Protein 7KIS (pdb70)

Organism: Pseudomonas aeruginosa (NCBI:txid287)

Secondary structure (DSSP, 8-state):
---EEPPPPPPEE-TT--EEEEEEE----EEEE-TTGGGGTTTT-EEEE--SSGGGGS-TTTTTT--EEEEEHHHHHTHHHHHB--EE--BPPPBPPPEEES--HHHHHHHHHHHTT-SEEEEEE-TTT-BEEEEEEES---GGGTSS---HHHHHHHHT-TT-TT--HHHH--B--GGGGHHHHHHHHHHHTSS-TT--EEESSEE--SS----EE-SSTT--EEE-HHHHHHTT-HHHHHHHHHHH-HHHHHHHHHHTT-SS---SS-TT----B---HHHHHHHT-SPPPTHHHHHHHTT-TT-BB-HHHHHHHHHHHHTTT-----BSEEEETTB----SS-------SSTHHHHHHHHHHHHHHHSTT-TTHHHHTT-SS--EEEEEE--------EEEEEEESTTS--EEEEEEETT---IIIIIHHHHHHHHHHHHB-TTSSBPHHHHS--/--PPPPPPEE-TTS-EEEEE-----EE-TTGGGGTTTT--EEE-----TTTTTT--EEE-SHHHHHTHHHHH----PPPPPPEEES--HHHHHHHHHHHTT--EEEEEE-TTT-B--EEEE-S---GGGTSS---HHHHHHHHTSTT-TT--TTTT--B--GGGGHHHHHHHHHHHTSS-TT--EEESSEE--SS----EE-SSTT--EEE-HHHHHHTT-HHHHHHHHHHH-HHHHHHHHHHTT-SS---SS-TT----B---HHHHHHHT-SPPPHHHHHHHHTT-TT-BB-HHHHHHHHHHHHHTT-----BSEEEETTB----SS-------SSTHHHHHHHHHHHHHHHSTT-TTHHHHTT-SS--EEEEEEE-----EEEEEEEESTTS--EEEEEEETT---IIIIIHHHHHHHHHHHHB-TTSSBPHHHH--

B-factor: mean 42.83, std 13.91, range [14.89, 104.73]

Foldseek 3Di:
DKDKAFAAFAWEAEQVGHTQWDWPDDPCDTFIDGVVFFLPCQAANAKAFDDPPCVVVDDCQFCPVPGMAGDFHNRHLQVVQRGFGMAMPDRHTDGHWYFYWLADVLLSVLLVVLLVQFAWWKWKAFLVALGGNYTDGPDTGGNVQRRYHHDPVVVCVQVVDPSNNVDRQQFPNKFQQFQQCLLLLVLLLCQVPVAHQADKDAWQQWADDPPDPDTHGWPPNRGDGIAGLLNCFLVVTLRVLLVSLLSRDLASRLVSLVLLQFQQHFAQRHPRGDTWHSDGQVVCCVPVNDGDDSNQSSCVSRRDDRGIDGLQSSLSSQSCLLNLFDWDGRYTGCDINRHGDDRPDTRDTDDGPDSCSSVSSQVSLQCLCCNPRGLQVVNNVLDQATKRKGKGWTDDVAATKIKMWIFPNSQNGGMTMIIIGGRPRRNNPSVSVSVRSSVCSVQPDPVRHGDPVPPDGD/DAFAAFAWEAEQVRHTQWDDDDPCWIAGVVFFLCCQAANAKAFAPDDDCQRCVNPGIAGDFHVRHLCRVQRGFGRVTGHHWYFYWLEDSVLSVLLVVLLVPFFWWKWKAFLVALGGHYTDGDPAGGRVCRTYHHDPVVVCCRCPDPSRHVDRLQFANKFQQFQQCLLLLLLLLCQVVVAHQADKDAFQQFDDDPPDPDTHGWPPRRTDGIAGSLNCFLVVTLVVLLVSLLSRDQVSSLVSLVLLQQQQHFADRHPRGDSWDSDGQVVCCVVVVDGDDSNQSSCPSRRDDRTIDRLVSSLSSQSCLLNLFDWDGHYTGCDINRHGDDDPDTRDGDDGPDSVSSVSSQVSLQCLCCNPRGVQVVLNVLDQAGKRKGWGWRAPCHIKTWMWIAPNSVQGGMIMIIIGGNPNHNSPNVVNSVVSSVCVVQPDPPRHGDPVRPPD

Sequence (898 aa):
HVQPIPPTRGIIFDRNGVIIADNRPSFSQFVRHYPLKEHFAHSVGYVGRINEQELKNLDPINYSGTHHIGKTGIERFYESELHGTVGYERTDPIPGKDIVLSIDSRLQEAAENALAGRRGAIVAIQPSTGDVLAMVSQPSYDPNLFVTGISFKAYAELRDSIDRPLYNRVLRGLYPPGSTVKPAVALAGLDAGVVTPTSRVFDPGYYQLPNYDHKYRNWNRYGDGWVSLESAIYRSNDTYFYDLAHKLGIDRLHAFMSRFGFGQKVALDMFGEADGLMPSREWKRKTRRQVWYPGETLILGIGQGYMQATPIQLAQMTALLANKGHWIRPHLAKTIDGQPPVDPDPMPDIVLRDPANWDRVDYGMQQVVHGARGTARKVGATSAYLIAGKSGTAQVRHRDHALFVGFAPANNPQIAVAVMVENGESGSGVAAPVVKQVMDAWLLDEHGKLKAEYAEPVPIPPTRGIIFDRNGVIIADNRPSFVRHYPLKEHFAHSVGYVGRIKNLDPINYSGTHHIGKTGIERFYESELHGTVDPIPGKDIVLSIDSRLQEAAENALAGRRGAIVAIQPSTGDVLAMVSQPSYDPNLFVTGISFKAYAELRDSIDRPLYNRVLRGLYPPGSTVKPAVALAGLDAGVVTPTSRVFDPGYYQLPNYDHKYRNWNRYGDGWVSLESAIYRSNDTYFYDLAHKLGIDRLHAFMSRFGFGQKVALDMFGEADGLMPSREWKRKTRRQVWYPGETLILGIGQGYMQATPIQLAQMTALLANKGHWIRPHLAKTIDGQPPVDPDPMPDIVLRDPANWDRVDYGMQQVVHGARGTARKVGATSAYLIAGKSGTAQVHRDHALFVGFAPANNPQIAVAVMVENGESGSGVAAPVVKQVMDAWLLDEHGKLKAEYAEP

InterPro domains:
  IPR001460 Penicillin-binding protein, transpeptidase [PF00905] (268-604)
  IPR005311 Penicillin-binding protein, dimerisation domain [PF03717] (63-236)
  IPR012338 Beta-lactamase/transpeptidase-like [G3DSA:3.40.710.10] (250-622)
  IPR012338 Beta-lactamase/transpeptidase-like [SSF56601] (251-607)
  IPR017790 Penicillin-binding protein 2 [MF_02081] (6-608)
  IPR017790 Penicillin-binding protein 2 [TIGR03423] (19-607)
  IPR036138 Penicillin-binding protein, dimerisation domain superfamily [SSF56519] (56-250)
  IPR050515 Class D beta-lactamase/transpeptidase [PTHR30627] (15-614)

Radius of gyration: 32.73 Å; Cα contacts (8 Å, |Δi|>4): 2189; chains: 2; bounding box: 76×99×88 Å

Structure (mmCIF, N/CA/C/O backbone):
data_7KIS
#
_entry.id   7KIS
#
_cell.length_a   82.018
_cell.length_b   75.924
_cell.length_c   97.299
_cell.angle_alpha   90.000
_cell.angle_beta   106.730
_cell.angle_gamma   90.000
#
_symmetry.space_group_name_H-M   'P 1 21 1'
#
loop_
_entity.id
_entity.type
_entity.pdbx_description
1 polymer 'Peptidoglycan D,D-transpeptidase MrdA'
2 non-polymer "(2S,5R)-1-formyl-N'-[(3R)-pyrrolidine-3-carbonyl]-5-[(sulfooxy)amino]piperidine-2-carbohydrazide"
3 non-polymer 'CHLORIDE ION'
4 water water
#
loop_
_atom_site.group_PDB
_atom_site.id
_atom_site.type_symbol
_atom_site.label_atom_id
_atom_site.label_alt_id
_atom_site.label_comp_id
_atom_site.label_asym_id
_atom_site.label_entity_id
_atom_site.label_seq_id
_atom_site.pdbx_PDB_ins_code
_atom_site.Cartn_x
_atom_site.Cartn_y
_atom_site.Cartn_z
_atom_site.occupancy
_atom_site.B_iso_or_equiv
_atom_site.auth_seq_id
_atom_site.auth_comp_id
_atom_site.auth_asym_id
_atom_site.auth_atom_id
_atom_site.pdbx_PDB_model_num
ATOM 1 N N . HIS A 1 60 ? -30.809 -19.287 25.987 1.00 69.72 60 HIS A N 1
ATOM 2 C CA . HIS A 1 60 ? -30.351 -18.553 24.814 1.00 87.87 60 HIS A CA 1
ATOM 3 C C . HIS A 1 60 ? -28.841 -18.690 24.635 1.00 88.62 60 HIS A C 1
ATOM 4 O O . HIS A 1 60 ? -28.086 -18.631 25.606 1.00 88.99 60 HIS A O 1
ATOM 11 N N . VAL A 1 61 ? -28.407 -18.877 23.390 1.00 80.49 61 VAL A N 1
ATOM 12 C CA . VAL A 1 61 ? -26.993 -19.015 23.058 1.00 78.20 61 VAL A CA 1
ATOM 13 C C . VAL A 1 61 ? -26.491 -17.693 22.492 1.00 79.84 61 VAL A C 1
ATOM 14 O O . VAL A 1 61 ? -27.233 -16.968 21.814 1.00 83.19 61 VAL A O 1
ATOM 18 N N . GLN A 1 62 ? -25.230 -17.366 22.787 1.00 77.67 62 GLN A N 1
ATOM 19 C CA . GLN A 1 62 ? -24.658 -16.071 22.454 1.00 72.49 62 GLN A CA 1
ATOM 20 C C . GLN A 1 62 ? -23.167 -16.234 22.181 1.00 76.81 62 GLN A C 1
ATOM 21 O O . GLN A 1 62 ? -22.472 -16.878 22.984 1.00 80.55 62 GLN A O 1
ATOM 27 N N . PRO A 1 63 ? -22.653 -15.676 21.087 1.00 74.73 63 PRO A N 1
ATOM 28 C CA . PRO A 1 63 ? -21.256 -15.921 20.713 1.00 67.90 63 PRO A CA 1
ATOM 29 C C . PRO A 1 63 ? -20.269 -15.126 21.555 1.00 67.16 63 PRO A C 1
ATOM 30 O O . PRO A 1 63 ? -20.575 -14.051 22.076 1.00 69.47 63 PRO A O 1
ATOM 34 N N . ILE A 1 64 ? -19.065 -15.675 21.674 1.00 62.37 64 ILE A N 1
ATOM 35 C CA . ILE A 1 64 ? -17.985 -15.079 22.455 1.00 61.59 64 ILE A CA 1
ATOM 36 C C . ILE A 1 64 ? -16.805 -14.854 21.536 1.00 56.06 64 ILE A C 1
ATOM 37 O O . ILE A 1 64 ? -16.391 -15.780 20.831 1.00 53.12 64 ILE A O 1
ATOM 42 N N . PRO A 1 65 ? -16.214 -13.660 21.505 1.00 53.95 65 PRO A N 1
ATOM 43 C CA . PRO A 1 65 ? -15.106 -13.394 20.583 1.00 53.68 65 PRO A CA 1
ATOM 44 C C . PRO A 1 65 ? -13.813 -13.991 21.108 1.00 45.16 65 PRO A C 1
ATOM 45 O O . PRO A 1 65 ? -13.654 -14.168 22.325 1.00 40.88 65 PRO A O 1
ATOM 49 N N . PRO A 1 66 ? -12.866 -14.317 20.232 1.00 46.33 66 PRO A N 1
ATOM 50 C CA . PRO A 1 66 ? -11.571 -14.827 20.686 1.00 42.35 66 PRO A CA 1
ATOM 51 C C . PRO A 1 66 ? -10.595 -13.697 20.985 1.00 44.97 66 PRO A C 1
ATOM 52 O O . PRO A 1 66 ? -10.733 -12.571 20.503 1.00 55.88 66 PRO A O 1
ATOM 56 N N . THR A 1 67 ? -9.596 -14.018 21.801 1.00 44.77 67 THR A N 1
ATOM 57 C CA . THR A 1 67 ? -8.558 -13.057 22.146 1.00 44.54 67 THR A CA 1
ATOM 58 C C . THR A 1 67 ? -7.448 -13.094 21.104 1.00 41.97 67 THR A C 1
ATOM 59 O O . THR A 1 67 ? -7.027 -14.168 20.665 1.00 35.88 67 THR A O 1
ATOM 63 N N . ARG A 1 68 ? -6.978 -11.913 20.711 1.00 40.30 68 ARG A N 1
ATOM 64 C CA . ARG A 1 68 ? -5.932 -11.827 19.701 1.00 40.87 68 ARG A CA 1
ATOM 65 C C . ARG A 1 68 ? -4.628 -12.413 20.229 1.00 38.30 68 ARG A C 1
ATOM 66 O O . ARG A 1 68 ? -4.311 -12.298 21.417 1.00 37.16 68 ARG A O 1
ATOM 74 N N . GLY A 1 69 ? -3.873 -13.048 19.336 1.00 28.25 69 GLY A N 1
ATOM 75 C CA . GLY A 1 69 ? -2.633 -13.681 19.743 1.00 31.36 69 GLY A CA 1
ATOM 76 C C . GLY A 1 69 ? -1.594 -12.658 20.171 1.00 28.31 69 GLY A C 1
ATOM 77 O O . GLY A 1 69 ? -1.494 -11.566 19.612 1.00 32.15 69 GLY A O 1
ATOM 78 N N . ILE A 1 70 ? -0.816 -13.025 21.181 1.00 26.32 70 ILE A N 1
ATOM 79 C CA . ILE A 1 70 ? 0.238 -12.162 21.696 1.00 31.76 70 ILE A CA 1
ATOM 80 C C . ILE A 1 70 ? 1.417 -12.165 20.731 1.00 34.11 70 ILE A C 1
ATOM 81 O O . ILE A 1 70 ? 1.704 -13.168 20.067 1.00 35.36 70 ILE A O 1
ATOM 86 N N . ILE A 1 71 ? 2.108 -11.029 20.643 1.00 33.16 71 ILE A N 1
ATOM 87 C CA . ILE A 1 71 ? 3.275 -10.874 19.781 1.00 26.21 71 ILE A CA 1
ATOM 88 C C . ILE A 1 71 ? 4.494 -10.603 20.651 1.00 26.21 71 ILE A C 1
ATOM 89 O O . ILE A 1 71 ? 4.485 -9.678 21.472 1.00 21.54 71 ILE A O 1
ATOM 94 N N . PHE A 1 72 ? 5.539 -11.407 20.468 1.00 27.00 72 PHE A N 1
ATOM 95 C CA . PHE A 1 72 ? 6.792 -11.268 21.193 1.00 32.50 72 PHE A CA 1
ATOM 96 C C . PHE A 1 72 ? 7.922 -10.950 20.222 1.00 31.11 72 PHE A C 1
ATOM 97 O O . PHE A 1 72 ? 7.817 -11.184 19.015 1.00 25.05 72 PHE A O 1
ATOM 105 N N . ASP A 1 73 ? 9.010 -10.408 20.763 1.00 32.10 73 ASP A N 1
ATOM 106 C CA . ASP A 1 73 ? 10.241 -10.247 20.001 1.00 28.17 73 ASP A CA 1
ATOM 107 C C . ASP A 1 73 ? 11.030 -11.554 20.067 1.00 29.95 73 ASP A C 1
ATOM 108 O O . ASP A 1 73 ? 10.557 -12.562 20.599 1.00 32.69 73 ASP A O 1
ATOM 113 N N . ARG A 1 74 ? 12.256 -11.554 19.537 1.00 34.40 74 ARG A N 1
ATOM 114 C CA . ARG A 1 74 ? 13.043 -12.781 19.522 1.00 33.84 74 ARG A CA 1
ATOM 115 C C . ARG A 1 74 ? 13.508 -13.190 20.914 1.00 34.23 74 ARG A C 1
ATOM 116 O O . ARG A 1 74 ? 13.855 -14.358 21.116 1.00 34.75 74 ARG A O 1
ATOM 124 N N . ASN A 1 75 ? 13.518 -12.266 21.875 1.00 29.51 75 ASN A N 1
ATOM 125 C CA . ASN A 1 75 ? 13.929 -12.569 23.240 1.00 28.24 75 ASN A CA 1
ATOM 126 C C . ASN A 1 75 ? 12.751 -12.631 24.204 1.00 31.78 75 ASN A C 1
ATOM 127 O O . ASN A 1 75 ? 12.959 -12.768 25.415 1.00 34.02 75 ASN A O 1
ATOM 132 N N . GLY A 1 76 ? 11.523 -12.537 23.699 1.00 27.73 76 GLY A N 1
ATOM 133 C CA . GLY A 1 76 ? 10.335 -12.701 24.508 1.00 25.00 76 GLY A CA 1
ATOM 134 C C . GLY A 1 76 ? 9.731 -11.444 25.098 1.00 27.50 76 GLY A C 1
ATOM 135 O O . GLY A 1 76 ? 8.739 -11.549 25.832 1.00 25.19 76 GLY A O 1
ATOM 136 N N . VAL A 1 77 ? 10.278 -10.260 24.813 1.00 29.38 77 VAL A N 1
ATOM 137 C CA . VAL A 1 77 ? 9.610 -9.042 25.256 1.00 29.75 77 VAL A CA 1
ATOM 138 C C . VAL A 1 77 ? 8.328 -8.873 24.451 1.00 35.51 77 VAL A C 1
ATOM 139 O O . VAL A 1 77 ? 8.295 -9.108 23.234 1.00 33.00 77 VAL A O 1
ATOM 143 N N . ILE A 1 78 ? 7.249 -8.519 25.137 1.00 35.22 78 ILE A N 1
ATOM 144 C CA . ILE A 1 78 ? 5.936 -8.476 24.505 1.00 34.76 78 ILE A CA 1
ATOM 145 C C . ILE A 1 78 ? 5.803 -7.224 23.650 1.00 44.69 78 ILE A C 1
ATOM 146 O O . ILE A 1 78 ? 6.136 -6.116 24.085 1.00 41.44 78 ILE A O 1
ATOM 151 N N . ILE A 1 79 ? 5.312 -7.408 22.425 1.00 45.56 79 ILE A N 1
ATOM 152 C CA . ILE A 1 79 ? 5.155 -6.339 21.446 1.00 39.87 79 ILE A CA 1
ATOM 153 C C . ILE A 1 79 ? 3.691 -5.924 21.335 1.00 38.47 79 ILE A C 1
ATOM 154 O O . ILE A 1 79 ? 3.387 -4.778 20.983 1.00 39.85 79 ILE A O 1
ATOM 159 N N . ALA A 1 80 ? 2.770 -6.843 21.632 1.00 44.81 80 ALA A N 1
ATOM 160 C CA . ALA A 1 80 ? 1.344 -6.547 21.495 1.00 40.67 80 ALA A CA 1
ATOM 161 C C . ALA A 1 80 ? 0.542 -7.328 22.529 1.00 50.51 80 ALA A C 1
ATOM 162 O O . ALA A 1 80 ? 0.482 -8.559 22.466 1.00 44.65 80 ALA A O 1
ATOM 164 N N . ASP A 1 81 ? -0.074 -6.617 23.477 1.00 52.95 81 ASP A N 1
ATOM 165 C CA . ASP A 1 81 ? -0.959 -7.232 24.454 1.00 42.83 81 ASP A CA 1
ATOM 166 C C . ASP A 1 81 ? -2.414 -6.960 24.086 1.00 48.79 81 ASP A C 1
ATOM 167 O O . ASP A 1 81 ? -2.729 -6.409 23.027 1.00 45.36 81 ASP A O 1
ATOM 172 N N . ASN A 1 82 ? -3.314 -7.336 24.988 1.00 55.52 82 ASN A N 1
ATOM 173 C CA . ASN A 1 82 ? -4.720 -6.975 24.916 1.00 49.36 82 ASN A CA 1
ATOM 174 C C . ASN A 1 82 ? -5.092 -6.362 26.256 1.00 49.20 82 ASN A C 1
ATOM 175 O O . ASN A 1 82 ? -4.785 -6.935 27.306 1.00 54.72 82 ASN A O 1
ATOM 180 N N . ARG A 1 83 ? -5.738 -5.203 26.224 1.00 46.96 83 ARG A N 1
ATOM 181 C CA . ARG A 1 83 ? -6.069 -4.576 27.491 1.00 50.42 83 ARG A CA 1
ATOM 182 C C . ARG A 1 83 ? -7.578 -4.580 27.703 1.00 52.50 83 ARG A C 1
ATOM 183 O O . ARG A 1 83 ? -8.348 -4.511 26.740 1.00 51.29 83 ARG A O 1
ATOM 191 N N . PRO A 1 84 ? -8.035 -4.657 28.955 1.00 54.11 84 PRO A N 1
ATOM 192 C CA . PRO A 1 84 ? -9.480 -4.731 29.224 1.00 50.06 84 PRO A CA 1
ATOM 193 C C . PRO A 1 84 ? -10.137 -3.361 29.134 1.00 56.27 84 PRO A C 1
ATOM 194 O O . PRO A 1 84 ? -9.727 -2.413 29.808 1.00 51.37 84 PRO A O 1
ATOM 198 N N . SER A 1 85 ? -11.162 -3.263 28.293 1.00 60.10 85 SER A N 1
ATOM 199 C CA . SER A 1 85 ? -12.048 -2.112 28.226 1.00 57.80 85 SER A CA 1
ATOM 200 C C . SER A 1 85 ? -13.483 -2.589 28.413 1.00 71.84 85 SER A C 1
ATOM 201 O O . SER A 1 85 ? -13.775 -3.786 28.355 1.00 69.63 85 SER A O 1
ATOM 204 N N . PHE A 1 86 ? -14.389 -1.641 28.641 1.00 71.39 86 PHE A N 1
ATOM 205 C CA . PHE A 1 86 ? -15.756 -1.971 29.015 1.00 74.39 86 PHE A CA 1
ATOM 206 C C . PHE A 1 86 ? -16.753 -1.251 28.119 1.00 66.28 86 PHE A C 1
ATOM 207 O O . PHE A 1 86 ? -16.483 -0.159 27.609 1.00 56.82 86 PHE A O 1
ATOM 215 N N . SER A 1 87 ? -17.911 -1.885 27.940 1.00 74.70 87 SER A N 1
ATOM 216 C CA . SER A 1 87 ? -19.016 -1.345 27.150 1.00 73.62 87 SER A CA 1
ATOM 217 C C . SER A 1 87 ? -18.576 -0.952 25.744 1.00 66.10 87 SER A C 1
ATOM 218 O O . SER A 1 87 ? -17.793 -1.659 25.109 1.00 62.43 87 SER A O 1
ATOM 221 N N . GLN A 1 162 ? -14.804 -5.939 26.649 1.00 54.86 162 GLN A N 1
ATOM 222 C CA . GLN A 1 162 ? -14.154 -6.082 25.351 1.00 72.95 162 GLN A CA 1
ATOM 223 C C . GLN A 1 162 ? -12.693 -5.656 25.420 1.00 70.71 162 GLN A C 1
ATOM 224 O O . GLN A 1 162 ? -12.361 -4.630 26.014 1.00 68.42 162 GLN A O 1
ATOM 230 N N . PHE A 1 163 ? -11.823 -6.450 24.804 1.00 71.75 163 PHE A N 1
ATOM 231 C CA . PHE A 1 163 ? -10.392 -6.194 24.838 1.00 62.57 163 PHE A CA 1
ATOM 232 C C . PHE A 1 163 ? -9.983 -5.261 23.707 1.00 60.32 163 PHE A C 1
ATOM 233 O O . PHE A 1 163 ? -10.505 -5.344 22.591 1.00 59.93 163 PHE A O 1
ATOM 241 N N . VAL A 1 164 ? -9.050 -4.367 24.012 1.00 53.01 164 VAL A N 1
ATOM 242 C CA . VAL A 1 164 ? -8.400 -3.516 23.026 1.00 52.49 164 VAL A CA 1
ATOM 243 C C . VAL A 1 164 ? -6.976 -4.022 22.843 1.00 54.37 164 VAL A C 1
ATOM 244 O O . VAL A 1 164 ? -6.361 -4.550 23.777 1.00 56.24 164 VAL A O 1
ATOM 248 N N . ARG A 1 165 ? -6.449 -3.876 21.630 1.00 50.60 165 ARG A N 1
ATOM 249 C CA . ARG A 1 165 ? -5.067 -4.261 21.388 1.00 50.71 165 ARG A CA 1
ATOM 250 C C . ARG A 1 165 ? -4.149 -3.139 21.842 1.00 46.04 165 ARG A C 1
ATOM 251 O O . ARG A 1 165 ? -4.443 -1.954 21.648 1.00 46.82 165 ARG A O 1
ATOM 259 N N . HIS A 1 166 ? -3.027 -3.522 22.442 1.00 46.85 166 HIS A N 1
ATOM 260 C CA . HIS A 1 166 ? -2.100 -2.580 23.043 1.00 43.67 166 HIS A CA 1
ATOM 261 C C . HIS A 1 166 ? -0.699 -2.834 22.514 1.00 41.96 166 HIS A C 1
ATOM 262 O O . HIS A 1 166 ? -0.261 -3.982 22.412 1.00 39.24 166 HIS A O 1
ATOM 269 N N . TYR A 1 167 ? -0.004 -1.748 22.175 1.00 35.11 167 TYR A N 1
ATOM 270 C CA . TYR A 1 167 ? 1.356 -1.800 21.646 1.00 32.83 167 TYR A CA 1
ATOM 271 C C . TYR A 1 167 ? 2.276 -1.116 22.648 1.00 37.05 167 TYR A C 1
ATOM 272 O O . TYR A 1 167 ? 2.491 0.105 22.579 1.00 33.29 167 TYR A O 1
ATOM 281 N N . PRO A 1 168 ? 2.846 -1.866 23.597 1.00 34.34 168 PRO A N 1
ATOM 282 C CA . PRO A 1 168 ? 3.568 -1.231 24.712 1.00 37.27 168 PRO A CA 1
ATOM 283 C C . PRO A 1 168 ? 4.867 -0.554 24.311 1.00 40.64 168 PRO A C 1
ATOM 284 O O . PRO A 1 168 ? 5.448 0.157 25.142 1.00 31.80 168 PRO A O 1
ATOM 288 N N . LEU A 1 169 ? 5.346 -0.743 23.083 1.00 40.07 169 LEU A N 1
ATOM 289 C CA . LEU A 1 169 ? 6.540 -0.057 22.614 1.00 37.62 169 LEU A CA 1
ATOM 290 C C . LEU A 1 169 ? 6.233 1.034 21.598 1.00 43.94 169 LEU A C 1
ATOM 291 O O . LEU A 1 169 ? 7.154 1.740 21.171 1.00 40.94 169 LEU A O 1
ATOM 296 N N . LYS A 1 170 ? 4.968 1.183 21.201 1.00 41.93 170 LYS A N 1
ATOM 297 C CA . LYS A 1 170 ? 4.468 2.348 20.462 1.00 37.80 170 LYS A CA 1
ATOM 298 C C . LYS A 1 170 ? 5.216 2.489 19.141 1.00 37.31 170 LYS A C 1
ATOM 299 O O . LYS A 1 170 ? 5.170 1.555 18.323 1.00 33.57 170 LYS A O 1
ATOM 305 N N . GLU A 1 171 ? 5.914 3.600 18.893 1.00 44.96 171 GLU A N 1
ATOM 306 C CA . GLU A 1 171 ? 6.399 3.934 17.559 1.00 40.98 171 GLU A CA 1
ATOM 307 C C . GLU A 1 171 ? 7.526 3.029 17.077 1.00 41.59 171 GLU A C 1
ATOM 308 O O . GLU A 1 171 ? 7.799 2.997 15.873 1.00 41.70 171 GLU A O 1
ATOM 314 N N . HIS A 1 172 ? 8.187 2.300 17.976 1.00 40.14 172 HIS A N 1
ATOM 315 C CA . HIS A 1 172 ? 9.318 1.467 17.579 1.00 38.82 172 HIS A CA 1
ATOM 316 C C . HIS A 1 172 ? 8.924 0.302 16.676 1.00 35.21 172 HIS A C 1
ATOM 317 O O . HIS A 1 172 ? 9.810 -0.448 16.251 1.00 33.24 172 HIS A O 1
ATOM 324 N N . PHE A 1 173 ? 7.633 0.126 16.368 1.00 32.95 173 PHE A N 1
ATOM 325 C CA . PHE A 1 173 ? 7.205 -1.017 15.570 1.00 32.60 173 PHE A CA 1
ATOM 326 C C . PHE A 1 173 ? 6.073 -0.695 14.601 1.00 33.63 173 PHE A C 1
ATOM 327 O O . PHE A 1 173 ? 5.399 -1.620 14.131 1.00 35.77 173 PHE A O 1
ATOM 335 N N . ALA A 1 174 ? 5.840 0.582 14.292 1.00 27.82 174 ALA A N 1
ATOM 336 C CA . ALA A 1 174 ? 4.674 0.938 13.490 1.00 34.06 174 ALA A CA 1
ATOM 337 C C . ALA A 1 174 ? 4.741 0.305 12.106 1.00 39.47 174 ALA A C 1
ATOM 338 O O . ALA A 1 174 ? 3.717 -0.123 11.560 1.00 32.13 174 ALA A O 1
ATOM 340 N N . HIS A 1 175 ? 5.936 0.234 11.525 1.00 39.53 175 HIS A N 1
ATOM 341 C CA . HIS A 1 175 ? 6.100 -0.325 10.191 1.00 35.94 175 HIS A CA 1
ATOM 342 C C . HIS A 1 175 ? 6.457 -1.806 10.201 1.00 38.47 175 HIS A C 1
ATOM 343 O O . HIS A 1 175 ? 6.220 -2.491 9.201 1.00 40.09 175 HIS A O 1
ATOM 350 N N . SER A 1 176 ? 7.021 -2.315 11.297 1.00 42.02 176 SER A N 1
ATOM 351 C CA . SER A 1 176 ? 7.289 -3.745 11.400 1.00 31.39 176 SER A CA 1
ATOM 352 C C . SER A 1 176 ? 6.010 -4.524 11.699 1.00 39.21 176 SER A C 1
ATOM 353 O O . SER A 1 176 ? 5.587 -5.375 10.908 1.00 36.39 176 SER A O 1
ATOM 356 N N . VAL A 1 177 ? 5.380 -4.240 12.841 1.00 41.02 177 VAL A N 1
ATOM 357 C CA . VAL A 1 177 ? 4.198 -4.992 13.254 1.00 39.44 177 VAL A CA 1
ATOM 358 C C . VAL A 1 177 ? 2.945 -4.452 12.578 1.00 45.75 177 VAL A C 1
ATOM 359 O O . VAL A 1 177 ? 2.047 -5.217 12.207 1.00 43.82 177 VAL A O 1
ATOM 363 N N . GLY A 1 178 ? 2.864 -3.136 12.403 1.00 42.60 178 GLY A N 1
ATOM 364 C CA . GLY A 1 178 ? 1.656 -2.513 11.906 1.00 37.93 178 GLY A CA 1
ATOM 365 C C . GLY A 1 178 ? 0.710 -2.214 13.048 1.00 40.71 178 GLY A C 1
ATOM 366 O O . GLY A 1 178 ? 1.154 -1.986 14.177 1.00 38.89 178 GLY A O 1
ATOM 367 N N . TYR A 1 179 ? -0.592 -2.211 12.777 1.00 42.11 179 TYR A N 1
ATOM 368 C CA . TYR A 1 179 ? -1.584 -1.948 13.810 1.00 39.71 179 TYR A CA 1
ATOM 369 C C . TYR A 1 179 ? -2.906 -2.576 13.387 1.00 33.34 179 TYR A C 1
ATOM 370 O O . TYR A 1 179 ? -3.031 -3.129 12.290 1.00 36.55 179 TYR A O 1
ATOM 379 N N . VAL A 1 180 ? -3.896 -2.488 14.278 1.00 37.39 180 VAL A N 1
ATOM 380 C CA . VAL A 1 180 ? -5.256 -2.913 13.989 1.00 35.51 180 VAL A CA 1
ATOM 381 C C . VAL A 1 180 ? -6.164 -1.700 14.156 1.00 41.08 180 VAL A C 1
ATOM 382 O O . VAL A 1 180 ? -5.789 -0.692 14.760 1.00 37.80 180 VAL A O 1
ATOM 386 N N . GLY A 1 181 ? -7.366 -1.801 13.597 1.00 47.42 181 GLY A N 1
ATOM 387 C CA . GLY A 1 181 ? -8.349 -0.739 13.688 1.00 44.26 181 GLY A CA 1
ATOM 388 C C . GLY A 1 181 ? -9.732 -1.322 13.524 1.00 47.33 181 GLY A C 1
ATOM 389 O O . GLY A 1 181 ? -9.898 -2.528 13.331 1.00 47.63 181 GLY A O 1
ATOM 390 N N . ARG A 1 182 ? -10.735 -0.451 13.602 1.00 60.99 182 ARG A N 1
ATOM 391 C CA . ARG A 1 182 ? -12.106 -0.913 13.451 1.00 54.71 182 ARG A CA 1
ATOM 392 C C . ARG A 1 182 ? -12.318 -1.450 12.037 1.00 52.07 182 ARG A C 1
ATOM 393 O O . ARG A 1 182 ? -11.572 -1.136 11.105 1.00 53.63 182 ARG A O 1
ATOM 401 N N . ILE A 1 183 ? -13.355 -2.262 11.882 1.00 45.84 183 ILE A N 1
ATOM 402 C CA . ILE A 1 183 ? -13.627 -2.934 10.616 1.00 56.30 183 ILE A CA 1
ATOM 403 C C . ILE A 1 183 ? -14.536 -2.055 9.764 1.00 58.36 183 ILE A C 1
ATOM 404 O O . ILE A 1 183 ? -15.537 -1.516 10.253 1.00 50.65 183 ILE A O 1
ATOM 409 N N . ASN A 1 184 ? -14.192 -1.921 8.483 1.00 66.37 184 ASN A N 1
ATOM 410 C CA . ASN A 1 184 ? -14.794 -0.934 7.600 1.00 67.83 184 ASN A CA 1
ATOM 411 C C . ASN A 1 184 ? -16.017 -1.512 6.886 1.00 71.93 184 ASN A C 1
ATOM 412 O O . ASN A 1 184 ? -16.513 -2.593 7.214 1.00 70.58 184 ASN A O 1
ATOM 417 N N . GLU A 1 185 ? -16.512 -0.774 5.889 1.00 78.40 185 GLU A N 1
ATOM 418 C CA . GLU A 1 185 ? -17.653 -1.228 5.104 1.00 78.28 185 GLU A CA 1
ATOM 419 C C . GLU A 1 185 ? -17.280 -2.371 4.171 1.00 77.07 185 GLU A C 1
ATOM 420 O O . GLU A 1 185 ? -18.118 -3.230 3.877 1.00 69.56 185 GLU A O 1
ATOM 426 N N . GLN A 1 186 ? -16.035 -2.397 3.698 1.00 80.29 186 GLN A N 1
ATOM 427 C CA . GLN A 1 186 ? -15.619 -3.302 2.635 1.00 76.90 186 GLN A CA 1
ATOM 428 C C . GLN A 1 186 ? -15.157 -4.656 3.160 1.00 75.57 186 GLN A C 1
ATOM 429 O O . GLN A 1 186 ? -15.536 -5.695 2.607 1.00 72.29 186 GLN A O 1
ATOM 435 N N . GLU A 1 187 ? -14.350 -4.672 4.218 1.00 70.64 187 GLU A N 1
ATOM 436 C CA . GLU A 1 187 ? -13.790 -5.918 4.726 1.00 68.46 187 GLU A CA 1
ATOM 437 C C . GLU A 1 187 ? -14.790 -6.750 5.521 1.00 67.61 187 GLU A C 1
ATOM 438 O O . GLU A 1 187 ? -14.456 -7.874 5.909 1.00 65.69 187 GLU A O 1
ATOM 444 N N . LEU A 1 188 ? -16.001 -6.242 5.769 1.00 70.45 188 LEU A N 1
ATOM 445 C CA . LEU A 1 188 ? -16.988 -7.044 6.484 1.00 73.22 188 LEU A CA 1
ATOM 446 C C . LEU A 1 188 ? -17.668 -8.043 5.556 1.00 67.69 188 LEU A C 1
ATOM 447 O O . LEU A 1 188 ? -17.986 -9.162 5.972 1.00 61.53 188 LEU A O 1
ATOM 452 N N . LYS A 1 189 ? -17.903 -7.664 4.300 1.00 72.71 189 LYS A N 1
ATOM 453 C CA . LYS A 1 189 ? -18.368 -8.631 3.314 1.00 75.26 189 LYS A CA 1
ATOM 454 C C . LYS A 1 189 ? -17.241 -9.504 2.781 1.00 62.44 189 LYS A C 1
ATOM 455 O O . LYS A 1 189 ? -17.442 -10.227 1.799 1.00 68.38 189 LYS A O 1
ATOM 461 N N . ASN A 1 190 ? -16.069 -9.451 3.406 1.00 63.85 190 ASN A N 1
ATOM 462 C CA . ASN A 1 190 ? -14.937 -10.308 3.084 1.00 74.81 190 ASN A CA 1
ATOM 463 C C . ASN A 1 190 ? -14.396 -10.963 4.346 1.00 69.65 190 ASN A C 1
ATOM 464 O O . ASN A 1 190 ? -13.189 -11.181 4.489 1.00 67.48 190 ASN A O 1
ATOM 469 N N . LEU A 1 191 ? -15.289 -11.294 5.276 1.00 64.71 191 LEU A N 1
ATOM 470 C CA . LEU A 1 191 ? -14.917 -11.974 6.508 1.00 58.61 191 LEU A CA 1
ATOM 471 C C . LEU A 1 191 ? -16.100 -12.810 6.975 1.00 61.96 191 LEU A C 1
ATOM 472 O O . LEU A 1 191 ? -17.254 -12.381 6.875 1.00 61.52 191 LEU A O 1
ATOM 477 N N . ASP A 1 192 ? -15.798 -14.005 7.476 1.00 64.38 192 ASP A N 1
ATOM 478 C CA . ASP A 1 192 ? -16.754 -14.932 8.071 1.00 61.24 192 ASP A CA 1
ATOM 479 C C . ASP A 1 192 ? -17.651 -14.270 9.112 1.00 66.08 192 ASP A C 1
ATOM 480 O O . ASP A 1 192 ? -17.166 -13.844 10.170 1.00 63.18 192 ASP A O 1
ATOM 485 N N . PRO A 1 193 ? -18.960 -14.162 8.858 1.00 60.35 193 PRO A N 1
ATOM 486 C CA . PRO A 1 193 ? -19.854 -13.585 9.873 1.00 58.92 193 PRO A CA 1
ATOM 487 C C . PRO A 1 193 ? -19.945 -14.431 11.132 1.00 55.30 193 PRO A C 1
ATOM 488 O O . PRO A 1 193 ? -20.451 -13.942 12.150 1.00 55.54 193 PRO A O 1
ATOM 492 N N . ILE A 1 194 ? -19.469 -15.674 11.088 1.00 51.88 194 ILE A N 1
ATOM 493 C CA . ILE A 1 194 ? -19.534 -16.597 12.214 1.00 52.75 194 ILE A CA 1
ATOM 494 C C . ILE A 1 194 ? -18.292 -16.395 13.069 1.00 59.01 194 ILE A C 1
ATOM 495 O O . ILE A 1 194 ? -18.388 -16.052 14.252 1.00 51.67 194 ILE A O 1
ATOM 500 N N . ASN A 1 195 ? -17.119 -16.612 12.472 1.00 63.22 195 ASN A N 1
ATOM 501 C CA . ASN A 1 195 ? -15.881 -16.592 13.241 1.00 56.21 195 ASN A CA 1
ATOM 502 C C . ASN A 1 195 ? -15.540 -15.188 13.720 1.00 52.61 195 ASN A C 1
ATOM 503 O O . ASN A 1 195 ? -14.937 -15.030 14.787 1.00 48.49 195 ASN A O 1
ATOM 508 N N . TYR A 1 196 ? -15.898 -14.165 12.951 1.00 47.26 196 TYR A N 1
ATOM 509 C CA . TYR A 1 196 ? -15.626 -12.787 13.332 1.00 49.30 196 TYR A CA 1
ATOM 510 C C . TYR A 1 196 ? -16.798 -12.123 14.044 1.00 56.01 196 TYR A C 1
ATOM 511 O O . TYR A 1 196 ? -16.781 -10.901 14.229 1.00 53.55 196 TYR A O 1
ATOM 520 N N . SER A 1 197 ? -17.811 -12.889 14.443 1.00 58.58 197 SER A N 1
ATOM 521 C CA . SER A 1 197 ? -18.854 -12.344 15.300 1.00 53.01 197 SER A CA 1
ATOM 522 C C . SER A 1 197 ? -18.257 -11.949 16.644 1.00 47.37 197 SER A C 1
ATOM 523 O O . SER A 1 197 ? -17.479 -12.702 17.237 1.00 41.76 197 SER A O 1
ATOM 526 N N . GLY A 1 198 ? -18.628 -10.764 17.127 1.00 48.96 198 GLY A N 1
ATOM 527 C CA . GLY A 1 198 ? -18.027 -10.202 18.316 1.00 47.83 198 GLY A CA 1
ATOM 528 C C . GLY A 1 198 ? -16.636 -9.645 18.125 1.00 52.40 198 GLY A C 1
ATOM 529 O O . GLY A 1 198 ? -16.090 -9.059 19.068 1.00 42.69 198 GLY A O 1
ATOM 530 N N . THR A 1 199 ? -16.037 -9.811 16.945 1.00 50.76 199 THR A N 1
ATOM 531 C CA . THR A 1 199 ? -14.735 -9.237 16.628 1.00 46.19 199 THR A CA 1
ATOM 532 C C . THR A 1 199 ? -14.976 -7.982 15.798 1.00 42.58 199 THR A C 1
ATOM 533 O O . THR A 1 199 ? -15.388 -8.066 14.636 1.00 52.33 199 THR A O 1
ATOM 537 N N . HIS A 1 200 ? -14.728 -6.824 16.399 1.00 39.93 200 HIS A N 1
ATOM 538 C CA . HIS A 1 200 ? -15.006 -5.537 15.780 1.00 45.53 200 HIS A CA 1
ATOM 539 C C . HIS A 1 200 ? -13.755 -4.846 15.253 1.00 51.72 200 HIS A C 1
ATOM 540 O O . HIS A 1 200 ? -13.844 -3.710 14.780 1.00 59.46 200 HIS A O 1
ATOM 547 N N . HIS A 1 201 ? -12.594 -5.496 15.329 1.00 53.58 201 HIS A N 1
ATOM 548 C CA . HIS A 1 201 ? -11.335 -4.922 14.876 1.00 48.63 201 HIS A CA 1
ATOM 549 C C . HIS A 1 201 ? -10.627 -5.930 13.979 1.00 43.32 201 HIS A C 1
ATOM 550 O O . HIS A 1 201 ? -10.874 -7.136 14.053 1.00 46.73 201 HIS A O 1
ATOM 557 N N . ILE A 1 202 ? -9.744 -5.420 13.120 1.00 38.29 202 ILE A N 1
ATOM 558 C CA . ILE A 1 202 ? -9.054 -6.243 12.132 1.00 36.95 202 ILE A CA 1
ATOM 559 C C . ILE A 1 202 ? -7.666 -5.667 11.889 1.00 34.99 202 ILE A C 1
ATOM 560 O O . ILE A 1 202 ? -7.423 -4.477 12.101 1.00 38.38 202 ILE A O 1
ATOM 565 N N . GLY A 1 203 ? -6.748 -6.529 11.459 1.00 36.37 203 GLY A N 1
ATOM 566 C CA . GLY A 1 203 ? -5.417 -6.062 11.117 1.00 36.05 203 GLY A CA 1
ATOM 567 C C . GLY A 1 203 ? -5.458 -5.113 9.933 1.00 39.88 203 GLY A C 1
ATOM 568 O O . GLY A 1 203 ? -6.198 -5.323 8.968 1.00 44.51 203 GLY A O 1
ATOM 569 N N . LYS A 1 204 ? -4.652 -4.057 10.008 1.00 38.90 204 LYS A N 1
ATOM 570 C CA . LYS A 1 204 ? -4.591 -3.060 8.949 1.00 37.94 204 LYS A CA 1
ATOM 571 C C . LYS A 1 204 ? -3.330 -3.177 8.108 1.00 41.58 204 LYS A C 1
ATOM 572 O O . LYS A 1 204 ? -3.411 -3.228 6.877 1.00 50.05 204 LYS A O 1
ATOM 578 N N . THR A 1 205 ? -2.159 -3.216 8.740 1.00 38.47 205 THR A N 1
ATOM 579 C CA . THR A 1 205 ? -0.906 -3.358 8.013 1.00 44.10 205 THR A CA 1
ATOM 580 C C . THR A 1 205 ? 0.073 -4.146 8.873 1.00 48.27 205 THR A C 1
ATOM 581 O O . THR A 1 205 ? -0.183 -4.428 10.046 1.00 45.77 205 THR A O 1
ATOM 585 N N . GLY A 1 206 ? 1.209 -4.494 8.270 1.00 45.75 206 GLY A N 1
ATOM 586 C CA . GLY A 1 206 ? 2.270 -5.188 8.978 1.00 36.33 206 GLY A CA 1
ATOM 587 C C . GLY A 1 206 ? 1.926 -6.625 9.339 1.00 38.41 206 GLY A C 1
ATOM 588 O O . GLY A 1 206 ? 1.170 -7.314 8.647 1.00 39.79 206 GLY A O 1
ATOM 589 N N . ILE A 1 207 ? 2.504 -7.081 10.455 1.00 44.44 207 ILE A N 1
ATOM 590 C CA . ILE A 1 207 ? 2.322 -8.463 10.894 1.00 42.15 207 ILE A CA 1
ATOM 591 C C . ILE A 1 207 ? 0.883 -8.732 11.319 1.00 43.55 207 ILE A C 1
ATOM 592 O O . ILE A 1 207 ? 0.367 -9.838 11.111 1.00 48.94 207 ILE A O 1
ATOM 597 N N . GLU A 1 208 ? 0.210 -7.741 11.911 1.00 41.73 208 GLU A N 1
ATOM 598 C CA . GLU A 1 208 ? -1.167 -7.942 12.355 1.00 42.73 208 GLU A CA 1
ATOM 599 C C . GLU A 1 208 ? -2.065 -8.376 11.203 1.00 47.38 208 GLU A C 1
ATOM 600 O O . GLU A 1 208 ? -2.964 -9.204 11.384 1.00 47.66 208 GLU A O 1
ATOM 606 N N . ARG A 1 209 ? -1.843 -7.815 10.015 1.00 43.24 209 ARG A N 1
ATOM 607 C CA . ARG A 1 209 ? -2.653 -8.151 8.850 1.00 42.09 209 ARG A CA 1
ATOM 608 C C . ARG A 1 209 ? -2.210 -9.460 8.201 1.00 42.06 209 ARG A C 1
ATOM 609 O O . ARG A 1 209 ? -3.028 -10.361 7.983 1.00 48.22 209 ARG A O 1
ATOM 617 N N . PHE A 1 210 ? -0.922 -9.562 7.845 1.00 35.87 210 PHE A N 1
ATOM 618 C CA . PHE A 1 210 ? -0.423 -10.739 7.135 1.00 28.52 210 PHE A CA 1
ATOM 619 C C . PHE A 1 210 ? -0.804 -12.026 7.854 1.00 31.18 210 PHE A C 1
ATOM 620 O O . PHE A 1 210 ? -1.171 -13.021 7.218 1.00 34.58 210 PHE A O 1
ATOM 628 N N . TYR A 1 211 ? -0.721 -12.026 9.182 1.00 31.73 211 TYR A N 1
ATOM 629 C CA . TYR A 1 211 ? -1.092 -13.174 9.997 1.00 34.42 211 TYR A CA 1
ATOM 630 C C . TYR A 1 211 ? -2.381 -12.924 10.772 1.00 41.37 211 TYR A C 1
ATOM 631 O O . TYR A 1 211 ? -2.544 -13.414 11.893 1.00 42.04 211 TYR A O 1
ATOM 640 N N . GLU A 1 212 ? -3.302 -12.153 10.188 1.00 37.65 212 GLU A N 1
ATOM 641 C CA . GLU A 1 212 ? -4.578 -11.892 10.847 1.00 36.63 212 GLU A CA 1
ATOM 642 C C . GLU A 1 212 ? -5.346 -13.184 11.094 1.00 41.60 212 GLU A C 1
ATOM 643 O O . GLU A 1 212 ? -5.980 -13.346 12.143 1.00 36.40 212 GLU A O 1
ATOM 649 N N . SER A 1 213 ? -5.303 -14.114 10.137 1.00 40.06 213 SER A N 1
ATOM 650 C CA . SER A 1 213 ? -5.964 -15.402 10.314 1.00 31.62 213 SER A CA 1
ATOM 651 C C . SER A 1 213 ? -5.473 -16.099 11.579 1.00 35.29 213 SER A C 1
ATOM 652 O O . SER A 1 213 ? -6.271 -16.483 12.442 1.00 42.37 213 SER A O 1
ATOM 655 N N . GLU A 1 214 ? -4.154 -16.272 11.703 1.00 33.76 214 GLU A N 1
ATOM 656 C CA . GLU A 1 214 ? -3.600 -16.992 12.846 1.00 32.15 214 GLU A CA 1
ATOM 657 C C . GLU A 1 214 ? -3.798 -16.217 14.144 1.00 33.64 214 GLU A C 1
ATOM 658 O O . GLU A 1 214 ? -4.095 -16.810 15.187 1.00 30.67 214 GLU A O 1
ATOM 664 N N . LEU A 1 215 ? -3.639 -14.891 14.101 1.00 32.44 215 LEU A N 1
ATOM 665 C CA . LEU A 1 215 ? -3.785 -14.082 15.305 1.00 29.03 215 LEU A CA 1
ATOM 666 C C . LEU A 1 215 ? -5.232 -13.977 15.768 1.00 34.02 215 LEU A C 1
ATOM 667 O O . LEU A 1 215 ? -5.473 -13.642 16.932 1.00 37.16 215 LEU A O 1
ATOM 672 N N . HIS A 1 216 ? -6.197 -14.250 14.890 1.00 35.09 216 HIS A N 1
ATOM 673 C CA . HIS A 1 216 ? -7.604 -14.082 15.252 1.00 34.74 216 HIS A CA 1
ATOM 674 C C . HIS A 1 216 ? -8.077 -15.222 16.150 1.00 43.41 216 HIS A C 1
ATOM 675 O O . HIS A 1 216 ? -8.267 -15.041 17.357 1.00 44.24 216 HIS A O 1
ATOM 682 N N . GLY A 1 217 ? -8.268 -16.401 15.576 1.00 45.34 217 GLY A N 1
ATOM 683 C CA . GLY A 1 217 ? -8.743 -17.553 16.309 1.00 50.30 217 GLY A CA 1
ATOM 684 C C . GLY A 1 217 ? -10.152 -17.949 15.912 1.00 53.03 217 GLY A C 1
ATOM 685 O O . GLY A 1 217 ? -10.642 -17.637 14.824 1.00 61.60 217 GLY A O 1
ATOM 686 N N . THR A 1 218 ? -10.814 -18.653 16.827 1.00 48.80 218 THR A N 1
ATOM 687 C CA . THR A 1 218 ? -12.176 -19.121 16.623 1.00 47.92 218 THR A CA 1
ATOM 688 C C . THR A 1 218 ? -13.041 -18.650 17.783 1.00 47.63 218 THR A C 1
ATOM 689 O O . THR A 1 218 ? -12.569 -18.520 18.915 1.00 46.18 218 THR A O 1
ATOM 693 N N . VAL A 1 219 ? -14.315 -18.407 17.493 1.00 50.47 219 VAL A N 1
ATOM 694 C CA . VAL A 1 219 ? -15.251 -17.928 18.499 1.00 48.93 219 VAL A CA 1
ATOM 695 C C . VAL A 1 219 ? -15.831 -19.103 19.275 1.00 51.25 219 VAL A C 1
ATOM 696 O O . VAL A 1 219 ? -15.886 -20.239 18.798 1.00 55.98 219 VAL A O 1
ATOM 700 N N . GLY A 1 220 ? -16.280 -18.810 20.496 1.00 52.21 220 GLY A N 1
ATOM 701 C CA . GLY A 1 220 ? -17.034 -19.741 21.298 1.00 62.28 220 GLY A CA 1
ATOM 702 C C . GLY A 1 220 ? -18.502 -19.365 21.376 1.00 65.82 220 GLY A C 1
ATOM 703 O O . GLY A 1 220 ? -18.973 -18.429 20.727 1.00 61.03 220 GLY A O 1
ATOM 704 N N . TYR A 1 221 ? -19.232 -20.121 22.194 1.00 62.70 221 TYR A N 1
ATOM 705 C CA . TYR A 1 221 ? -20.668 -19.913 22.331 1.00 64.30 221 TYR A CA 1
ATOM 706 C C . TYR A 1 221 ? -21.103 -20.229 23.754 1.00 71.12 221 TYR A C 1
ATOM 707 O O . TYR A 1 221 ? -20.773 -21.295 24.283 1.00 72.13 221 TYR A O 1
ATOM 716 N N . GLU A 1 222 ? -21.842 -19.305 24.362 1.00 73.17 222 GLU A N 1
ATOM 717 C CA . GLU A 1 222 ? -22.384 -19.510 25.701 1.00 68.68 222 GLU A CA 1
ATOM 718 C C . GLU A 1 222 ? -23.586 -20.446 25.659 1.00 72.37 222 GLU A C 1
ATOM 719 O O . GLU A 1 222 ? -24.670 -20.057 25.225 1.00 69.22 222 GLU A O 1
ATOM 725 N N . ARG A 1 238 ? -20.605 -24.162 27.744 1.00 69.07 238 ARG A N 1
ATOM 726 C CA . ARG A 1 238 ? -19.802 -23.079 27.189 1.00 70.96 238 ARG A CA 1
ATOM 727 C C . ARG A 1 238 ? -18.694 -23.610 26.287 1.00 65.88 238 ARG A C 1
ATOM 728 O O . ARG A 1 238 ? -17.670 -24.092 26.770 1.00 71.72 238 ARG A O 1
ATOM 736 N N . THR A 1 239 ? -18.907 -23.529 24.976 1.00 72.75 239 THR A N 1
ATOM 737 C CA . THR A 1 239 ? -17.834 -23.802 24.030 1.00 73.09 239 THR A CA 1
ATOM 738 C C . THR A 1 239 ? -16.793 -22.696 24.143 1.00 66.80 239 THR A C 1
ATOM 739 O O . THR A 1 239 ? -17.095 -21.522 23.899 1.00 68.65 239 THR A O 1
ATOM 743 N N . ASP A 1 240 ? -15.575 -23.063 24.530 1.00 60.50 240 ASP A N 1
ATOM 744 C CA . ASP A 1 240 ? -14.717 -21.914 24.783 1.00 63.02 240 ASP A CA 1
ATOM 745 C C . ASP A 1 240 ? -13.948 -21.530 23.522 1.00 53.79 240 ASP A C 1
ATOM 746 O O . ASP A 1 240 ? -13.477 -22.406 22.790 1.00 56.10 240 ASP A O 1
ATOM 751 N N . PRO A 1 241 ? -13.808 -20.231 23.257 1.00 52.63 241 PRO A N 1
ATOM 752 C CA . PRO A 1 241 ? -13.087 -19.801 22.054 1.00 53.69 241 PRO A CA 1
ATOM 753 C C . PRO A 1 241 ? -11.603 -20.108 22.165 1.00 53.78 241 PRO A C 1
ATOM 754 O O . PRO A 1 241 ? -10.986 -19.920 23.216 1.00 49.86 241 PRO A O 1
ATOM 758 N N . ILE A 1 242 ? -11.031 -20.583 21.064 1.00 50.98 242 ILE A N 1
ATOM 759 C CA . ILE A 1 242 ? -9.600 -20.867 21.021 1.00 43.61 242 ILE A CA 1
ATOM 760 C C . ILE A 1 242 ? -8.880 -19.562 20.711 1.00 48.18 242 ILE A C 1
ATOM 761 O O . ILE A 1 242 ? -9.117 -18.966 19.649 1.00 43.60 242 ILE A O 1
ATOM 766 N N . PRO A 1 243 ? -8.016 -19.077 21.603 1.00 47.53 243 PRO A N 1
ATOM 767 C CA . PRO A 1 243 ? -7.360 -17.786 21.379 1.00 39.46 243 PRO A CA 1
ATOM 768 C C . PRO A 1 243 ? -6.467 -17.819 20.148 1.00 34.92 243 PRO A C 1
ATOM 769 O O . PRO A 1 243 ? -6.015 -18.875 19.699 1.00 38.39 243 PRO A O 1
ATOM 773 N N . GLY A 1 244 ? -6.232 -16.634 19.592 1.00 35.97 244 GLY A N 1
ATOM 774 C CA . GLY A 1 244 ? -5.420 -16.542 18.395 1.00 34.61 244 GLY A CA 1
ATOM 775 C C . GLY A 1 244 ? -4.013 -17.053 18.631 1.00 33.70 244 GLY A C 1
ATOM 776 O O . GLY A 1 244 ? -3.505 -17.057 19.754 1.00 36.09 244 GLY A O 1
ATOM 777 N N . LYS A 1 245 ? -3.377 -17.493 17.548 1.00 34.62 245 LYS A N 1
ATOM 778 C CA . LYS A 1 245 ? -2.038 -18.051 17.660 1.00 31.72 245 LYS A CA 1
ATOM 779 C C . LYS A 1 245 ? -1.040 -16.946 17.967 1.00 35.05 245 LYS A C 1
ATOM 780 O O . LYS A 1 245 ? -1.112 -15.845 17.414 1.00 31.25 245 LYS A O 1
ATOM 786 N N . ASP A 1 246 ? -0.103 -17.247 18.857 1.00 42.78 246 ASP A N 1
ATOM 787 C CA . ASP A 1 246 ? 0.907 -16.287 19.266 1.00 28.67 246 ASP A CA 1
ATOM 788 C C . ASP A 1 246 ? 2.090 -16.336 18.313 1.00 31.20 246 ASP A C 1
ATOM 789 O O . ASP A 1 246 ? 2.512 -17.411 17.877 1.00 31.95 246 ASP A O 1
ATOM 794 N N . ILE A 1 247 ? 2.621 -15.161 17.993 1.00 28.90 247 ILE A N 1
ATOM 795 C CA . ILE A 1 247 ? 3.689 -15.015 17.015 1.00 31.42 247 ILE A CA 1
ATOM 796 C C . ILE A 1 247 ? 4.916 -14.461 17.717 1.00 24.33 247 ILE A C 1
ATOM 797 O O . ILE A 1 247 ? 4.823 -13.485 18.470 1.00 24.20 247 ILE A O 1
ATOM 802 N N . VAL A 1 248 ? 6.060 -15.089 17.472 1.00 31.24 248 VAL A N 1
ATOM 803 C CA . VAL A 1 248 ? 7.348 -14.617 17.956 1.00 33.24 248 VAL A CA 1
ATOM 804 C C . VAL A 1 248 ? 8.075 -14.017 16.765 1.00 31.33 248 VAL A C 1
ATOM 805 O O . VAL A 1 248 ? 8.280 -14.694 15.750 1.00 30.90 248 VAL A O 1
ATOM 809 N N . LEU A 1 249 ? 8.461 -12.753 16.880 1.00 36.74 249 LEU A N 1
ATOM 810 C CA . LEU A 1 249 ? 9.106 -12.090 15.761 1.00 31.21 249 LEU A CA 1
ATOM 811 C C . LEU A 1 249 ? 10.610 -12.315 15.811 1.00 28.04 249 LEU A C 1
ATOM 812 O O . LEU A 1 249 ? 11.194 -12.575 16.868 1.00 26.26 249 LEU A O 1
ATOM 817 N N . SER A 1 250 ? 11.238 -12.199 14.641 1.00 28.68 250 SER A N 1
ATOM 818 C CA . SER A 1 250 ? 12.684 -12.330 14.546 1.00 33.94 250 SER A CA 1
ATOM 819 C C . SER A 1 250 ? 13.410 -11.090 15.031 1.00 32.15 250 SER A C 1
ATOM 820 O O . SER A 1 250 ? 14.604 -11.169 15.337 1.00 30.55 250 SER A O 1
ATOM 823 N N . ILE A 1 251 ? 12.712 -9.958 15.127 1.00 27.64 251 ILE A N 1
ATOM 824 C CA . ILE A 1 251 ? 13.371 -8.691 15.404 1.00 25.01 251 ILE A CA 1
ATOM 825 C C . ILE A 1 251 ? 13.813 -8.645 16.858 1.00 29.88 251 ILE A C 1
ATOM 826 O O . ILE A 1 251 ? 13.015 -8.865 17.779 1.00 34.83 251 ILE A O 1
ATOM 831 N N . ASP A 1 252 ? 15.091 -8.354 17.070 1.00 32.78 252 ASP A N 1
ATOM 832 C CA . ASP A 1 252 ? 15.581 -7.939 18.374 1.00 30.38 252 ASP A CA 1
ATOM 833 C C . ASP A 1 252 ? 15.432 -6.429 18.480 1.00 32.68 252 ASP A C 1
ATOM 834 O O . ASP A 1 252 ? 16.048 -5.685 17.705 1.00 44.56 252 ASP A O 1
ATOM 839 N N . SER A 1 253 ? 14.623 -5.979 19.438 1.00 31.87 253 SER A N 1
ATOM 840 C CA . SER A 1 253 ? 14.330 -4.559 19.546 1.00 38.43 253 SER A CA 1
ATOM 841 C C . SER A 1 253 ? 15.392 -3.807 20.325 1.00 33.07 253 SER A C 1
ATOM 842 O O . SER A 1 253 ? 15.372 -2.576 20.338 1.00 30.84 253 SER A O 1
ATOM 845 N N . ARG A 1 254 ? 16.339 -4.517 20.935 1.00 32.81 254 ARG A N 1
ATOM 846 C CA . ARG A 1 254 ? 17.549 -3.858 21.391 1.00 36.93 254 ARG A CA 1
ATOM 847 C C . ARG A 1 254 ? 18.426 -3.486 20.207 1.00 35.43 254 ARG A C 1
ATOM 848 O O . ARG A 1 254 ? 19.283 -2.603 20.327 1.00 45.76 254 ARG A O 1
ATOM 856 N N . LEU A 1 255 ? 18.224 -4.152 19.071 1.00 26.41 255 LEU A N 1
ATOM 857 C CA . LEU A 1 255 ? 18.801 -3.756 17.796 1.00 34.07 255 LEU A CA 1
ATOM 858 C C . LEU A 1 255 ? 17.883 -2.836 17.000 1.00 36.14 255 LEU A C 1
ATOM 859 O O . LEU A 1 255 ? 18.374 -1.975 16.262 1.00 39.84 255 LEU A O 1
ATOM 864 N N . GLN A 1 256 ? 16.561 -3.000 17.127 1.00 28.41 256 GLN A N 1
ATOM 865 C CA . GLN A 1 256 ? 15.631 -2.062 16.499 1.00 32.29 256 GLN A CA 1
ATOM 866 C C . GLN A 1 256 ? 15.764 -0.658 17.080 1.00 37.60 256 GLN A C 1
ATOM 867 O O . GLN A 1 256 ? 15.725 0.332 16.340 1.00 33.18 256 GLN A O 1
ATOM 873 N N . GLU A 1 257 ? 15.917 -0.549 18.402 1.00 40.43 257 GLU A N 1
ATOM 874 C CA . GLU A 1 257 ? 16.097 0.765 19.012 1.00 28.69 257 GLU A CA 1
ATOM 875 C C . GLU A 1 257 ? 17.469 1.340 18.689 1.00 32.98 257 GLU A C 1
ATOM 876 O O . GLU A 1 257 ? 17.599 2.543 18.437 1.00 39.99 257 GLU A O 1
ATOM 882 N N . ALA A 1 258 ? 18.506 0.497 18.693 1.00 30.77 258 ALA A N 1
ATOM 883 C CA . ALA A 1 258 ? 19.847 0.976 18.379 1.00 27.90 258 ALA A CA 1
ATOM 884 C C . ALA A 1 258 ? 19.949 1.413 16.925 1.00 28.16 258 ALA A C 1
ATOM 885 O O . ALA A 1 258 ? 20.744 2.301 16.598 1.00 31.38 258 ALA A O 1
ATOM 887 N N . ALA A 1 259 ? 19.153 0.805 16.044 1.00 28.70 259 ALA A N 1
ATOM 888 C CA . ALA A 1 259 ? 19.150 1.212 14.645 1.00 32.19 259 ALA A CA 1
ATOM 889 C C . ALA A 1 259 ? 18.473 2.568 14.478 1.00 37.71 259 ALA A C 1
ATOM 890 O O . ALA A 1 259 ? 18.981 3.441 13.765 1.00 43.92 259 ALA A O 1
ATOM 892 N N . GLU A 1 260 ? 17.311 2.758 15.115 1.00 36.25 260 GLU A N 1
ATOM 893 C CA . GLU A 1 260 ? 16.665 4.067 15.082 1.00 36.23 260 GLU A CA 1
ATOM 894 C C . GLU A 1 260 ? 17.567 5.127 15.701 1.00 31.30 260 GLU A C 1
ATOM 895 O O . GLU A 1 260 ? 17.618 6.269 15.227 1.00 27.78 260 GLU A O 1
ATOM 901 N N . ASN A 1 261 ? 18.283 4.765 16.769 1.00 31.14 261 ASN A N 1
ATOM 902 C CA . ASN A 1 261 ? 19.262 5.676 17.348 1.00 31.94 261 ASN A CA 1
ATOM 903 C C . ASN A 1 261 ? 20.386 5.966 16.363 1.00 36.96 261 ASN A C 1
ATOM 904 O O . ASN A 1 261 ? 20.856 7.105 16.261 1.00 38.19 261 ASN A O 1
ATOM 909 N N . ALA A 1 262 ? 20.831 4.943 15.627 1.00 30.52 262 ALA A N 1
ATOM 910 C CA . ALA A 1 262 ? 21.900 5.144 14.656 1.00 35.88 262 ALA A CA 1
ATOM 911 C C . ALA A 1 262 ? 21.442 6.010 13.490 1.00 37.16 262 ALA A C 1
ATOM 912 O O . ALA A 1 262 ? 22.260 6.714 12.886 1.00 39.31 262 ALA A O 1
ATOM 914 N N . LEU A 1 263 ? 20.149 5.969 13.155 1.00 31.11 263 LEU A N 1
ATOM 915 C CA . LEU A 1 263 ? 19.635 6.833 12.097 1.00 24.71 263 LEU A CA 1
ATOM 916 C C . LEU A 1 263 ? 19.644 8.296 12.521 1.00 31.48 263 LEU A C 1
ATOM 917 O O . LEU A 1 263 ? 19.691 9.187 11.665 1.00 33.76 263 LEU A O 1
ATOM 922 N N . ALA A 1 264 ? 19.587 8.556 13.830 1.00 38.20 264 ALA A N 1
ATOM 923 C CA . ALA A 1 264 ? 19.770 9.895 14.396 1.00 37.04 264 ALA A CA 1
ATOM 924 C C . ALA A 1 264 ? 18.722 10.885 13.891 1.00 26.63 264 ALA A C 1
ATOM 925 O O . ALA A 1 264 ? 19.027 12.044 13.604 1.00 25.90 264 ALA A O 1
ATOM 927 N N . GLY A 1 265 ? 17.477 10.430 13.770 1.00 34.34 265 GLY A N 1
ATOM 928 C CA . GLY A 1 265 ? 16.400 11.309 13.370 1.00 41.41 265 GLY A CA 1
ATOM 929 C C . GLY A 1 265 ? 16.274 11.545 11.883 1.00 37.44 265 GLY A C 1
ATOM 930 O O . GLY A 1 265 ? 15.297 12.174 11.453 1.00 33.78 265 GLY A O 1
ATOM 931 N N . ARG A 1 266 ? 17.219 11.067 11.082 1.00 33.45 266 ARG A N 1
ATOM 932 C CA . ARG A 1 266 ? 17.139 11.247 9.644 1.00 26.32 266 ARG A CA 1
ATOM 933 C C . ARG A 1 266 ? 16.053 10.351 9.056 1.00 30.73 266 ARG A C 1
ATOM 934 O O . ARG A 1 266 ? 15.678 9.324 9.628 1.00 41.88 266 ARG A O 1
ATOM 942 N N . ARG A 1 267 ? 15.540 10.758 7.900 1.00 23.94 267 ARG A 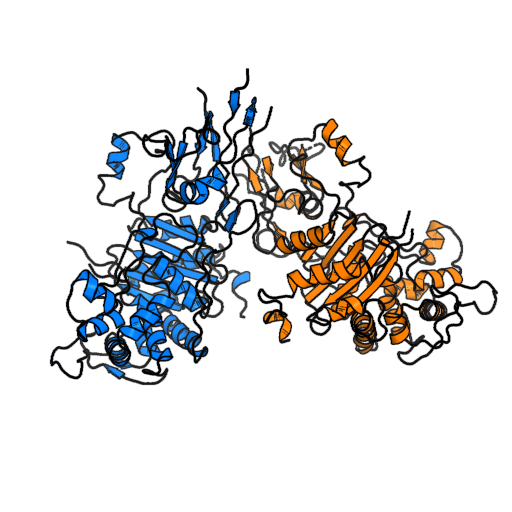N 1
ATOM 943 C CA . ARG A 1 267 ? 14.542 9.957 7.211 1.00 31.46 267 ARG A CA 1
ATOM 944 C C . ARG A 1 267 ? 15.248 8.875 6.404 1.00 31.89 267 ARG A C 1
ATOM 945 O O . ARG A 1 267 ? 16.299 9.117 5.805 1.00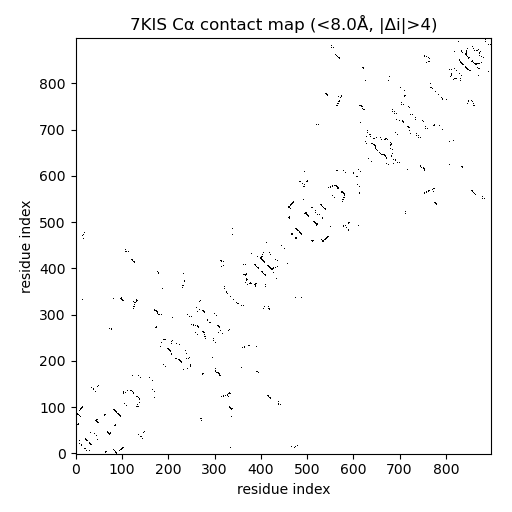 36.21 267 ARG A O 1
ATOM 953 N N . GLY A 1 268 ? 14.676 7.679 6.396 1.00 31.59 268 GLY A N 1
ATOM 954 C CA . GLY A 1 268 ? 15.309 6.589 5.669 1.00 29.79 268 GLY A CA 1
ATOM 955 C C . GLY A 1 268 ? 14.824 5.238 6.171 1.00 28.93 268 GLY A C 1
ATOM 956 O O . GLY A 1 268 ? 13.717 5.119 6.697 1.00 31.44 268 GLY A O 1
ATOM 957 N N . ALA A 1 269 ? 15.681 4.232 5.997 1.00 28.18 269 ALA A N 1
ATOM 958 C CA . ALA A 1 269 ? 15.324 2.862 6.331 1.00 31.76 269 ALA A CA 1
ATOM 959 C C . ALA A 1 269 ? 16.577 2.060 6.661 1.00 25.37 269 ALA A C 1
ATOM 960 O O . ALA A 1 269 ? 17.641 2.275 6.075 1.00 24.44 269 ALA A O 1
ATOM 962 N N . ILE A 1 270 ? 16.435 1.132 7.609 1.00 26.50 270 ILE A N 1
ATOM 963 C CA . ILE A 1 270 ? 17.512 0.235 8.021 1.00 30.77 270 ILE A CA 1
ATOM 964 C C . ILE A 1 270 ? 16.938 -1.168 8.171 1.00 25.81 270 ILE A C 1
ATOM 965 O O . ILE A 1 270 ? 15.907 -1.353 8.825 1.00 25.98 270 ILE A O 1
ATOM 970 N N . VAL A 1 271 ? 17.603 -2.155 7.572 1.00 25.17 271 VAL A N 1
ATOM 971 C CA . VAL A 1 271 ? 17.166 -3.548 7.611 1.00 28.18 271 VAL A CA 1
ATOM 972 C C . VAL A 1 271 ? 18.366 -4.416 7.963 1.00 31.90 271 VAL A C 1
ATOM 973 O O . VAL A 1 271 ? 19.382 -4.386 7.259 1.00 38.48 271 VAL A O 1
ATOM 977 N N . ALA A 1 272 ? 18.251 -5.187 9.041 1.00 28.28 272 ALA A N 1
ATOM 978 C CA . ALA A 1 272 ? 19.305 -6.093 9.476 1.00 27.55 272 ALA A CA 1
ATOM 979 C C . ALA A 1 272 ? 18.818 -7.530 9.344 1.00 25.42 272 ALA A C 1
ATOM 980 O O . ALA A 1 272 ? 17.692 -7.849 9.739 1.00 27.50 272 ALA A O 1
ATOM 982 N N . ILE A 1 273 ? 19.670 -8.394 8.798 1.00 25.53 273 ILE A N 1
ATOM 983 C CA . ILE A 1 273 ? 19.320 -9.778 8.505 1.00 19.64 273 ILE A CA 1
ATOM 984 C C . ILE A 1 273 ? 20.388 -10.710 9.068 1.00 31.84 273 ILE A C 1
ATOM 985 O O . ILE A 1 273 ? 21.587 -10.447 8.933 1.00 30.78 273 ILE A O 1
ATOM 990 N N . GLN A 1 274 ? 19.947 -11.797 9.712 1.00 31.36 274 GLN A N 1
ATOM 991 C CA . GLN A 1 274 ? 20.841 -12.896 10.050 1.00 27.87 274 GLN A CA 1
ATOM 992 C C . GLN A 1 274 ? 20.925 -13.813 8.833 1.00 29.13 274 GLN A C 1
ATOM 993 O O . GLN A 1 274 ? 19.965 -14.536 8.535 1.00 28.07 274 GLN A O 1
ATOM 999 N N . PRO A 1 275 ? 22.058 -13.829 8.121 1.00 28.31 275 PRO A N 1
ATOM 1000 C CA . PRO A 1 275 ? 22.090 -14.503 6.811 1.00 29.61 275 PRO A CA 1
ATOM 1001 C C . PRO A 1 275 ? 21.916 -16.014 6.868 1.00 33.18 275 PRO A C 1
ATOM 1002 O O . PRO A 1 275 ? 21.350 -16.585 5.925 1.00 35.31 275 PRO A O 1
ATOM 1006 N N . SER A 1 276 ? 22.366 -16.681 7.934 1.00 28.21 276 SER A N 1
ATOM 1007 C CA . SER A 1 276 ? 22.272 -18.139 7.968 1.00 28.03 276 SER A CA 1
ATOM 1008 C C . SER A 1 276 ? 20.843 -18.610 8.195 1.00 26.22 276 SER A C 1
ATOM 1009 O O . SER A 1 276 ? 20.448 -19.655 7.670 1.00 25.90 276 SER A O 1
ATOM 1012 N N . THR A 1 277 ? 20.061 -17.861 8.969 1.00 25.57 277 THR A N 1
ATOM 1013 C CA . THR A 1 277 ? 18.690 -18.240 9.275 1.00 26.77 277 THR A CA 1
ATOM 1014 C C . THR A 1 277 ? 17.658 -17.449 8.483 1.00 29.30 277 THR A C 1
ATOM 1015 O O . THR A 1 277 ? 16.535 -17.934 8.303 1.00 34.17 277 THR A O 1
ATOM 1019 N N . GLY A 1 278 ? 18.003 -16.253 8.013 1.00 27.71 278 GLY A N 1
ATOM 1020 C CA . GLY A 1 278 ? 17.035 -15.385 7.381 1.00 26.68 278 GLY A CA 1
ATOM 1021 C C . GLY A 1 278 ? 16.210 -14.551 8.334 1.00 31.58 278 GLY A C 1
ATOM 1022 O O . GLY A 1 278 ? 15.336 -13.803 7.877 1.00 36.61 278 GLY A O 1
ATOM 1023 N N . ASP A 1 279 ? 16.452 -14.657 9.640 1.00 24.83 279 ASP A N 1
ATOM 1024 C CA . ASP A 1 279 ? 15.675 -13.901 10.612 1.00 29.56 279 ASP A CA 1
ATOM 1025 C C . ASP A 1 279 ? 15.884 -12.405 10.418 1.00 24.90 279 ASP A C 1
ATOM 1026 O O . ASP A 1 279 ? 17.020 -11.923 10.382 1.00 25.75 279 ASP A O 1
ATOM 1031 N N . VAL A 1 280 ? 14.780 -11.671 10.286 1.00 30.21 280 VAL A N 1
ATOM 1032 C CA . VAL A 1 280 ? 14.830 -10.216 10.213 1.00 31.61 280 VAL A CA 1
ATOM 1033 C C . VAL A 1 280 ? 15.110 -9.670 11.606 1.00 32.11 280 VAL A C 1
ATOM 1034 O O . VAL A 1 280 ? 14.194 -9.509 12.419 1.00 36.88 280 VAL A O 1
ATOM 1038 N N . LEU A 1 281 ? 16.385 -9.417 11.903 1.00 31.36 281 LEU A N 1
ATOM 1039 C CA . LEU A 1 281 ? 16.759 -8.932 13.225 1.00 30.38 281 LEU A CA 1
ATOM 1040 C C . LEU A 1 281 ? 16.336 -7.488 13.457 1.00 32.12 281 LEU A C 1
ATOM 1041 O O . LEU A 1 281 ? 16.165 -7.086 14.613 1.00 26.72 281 LEU A O 1
ATOM 1046 N N . ALA A 1 282 ? 16.165 -6.704 12.394 1.00 34.82 282 ALA A N 1
ATOM 1047 C CA . ALA A 1 282 ? 15.730 -5.322 12.535 1.00 32.93 282 ALA A CA 1
ATOM 1048 C C . ALA A 1 282 ? 15.062 -4.866 11.247 1.00 31.59 282 ALA A C 1
ATOM 1049 O O . ALA A 1 282 ? 15.466 -5.258 10.148 1.00 30.23 282 ALA A O 1
ATOM 1051 N N . MET A 1 283 ? 14.038 -4.023 11.400 1.00 34.20 283 MET A N 1
ATOM 1052 C CA . MET A 1 283 ? 13.288 -3.477 10.267 1.00 35.13 283 MET A CA 1
ATOM 1053 C C . MET A 1 283 ? 12.874 -2.057 10.648 1.00 28.85 283 MET A C 1
ATOM 1054 O O . MET A 1 283 ? 11.900 -1.871 11.383 1.00 27.38 283 MET A O 1
ATOM 1059 N N . VAL A 1 284 ? 13.610 -1.070 10.143 1.00 24.04 284 VAL A N 1
ATOM 1060 C CA . VAL A 1 284 ? 13.498 0.315 10.587 1.00 23.51 284 VAL A CA 1
ATOM 1061 C C . VAL A 1 284 ? 13.048 1.180 9.420 1.00 27.82 284 VAL A C 1
ATOM 1062 O O . VAL A 1 284 ? 13.632 1.117 8.333 1.00 31.96 284 VAL A O 1
ATOM 1066 N N . SER A 1 285 ? 12.007 1.982 9.646 1.00 36.29 285 SER A N 1
ATOM 1067 C CA . SER A 1 285 ? 11.588 3.014 8.703 1.00 31.36 285 SER A CA 1
ATOM 1068 C C . SER A 1 285 ? 11.277 4.288 9.474 1.00 35.42 285 SER A C 1
ATOM 1069 O O . SER A 1 285 ? 10.423 4.280 10.366 1.00 37.03 285 SER A O 1
ATOM 1072 N N . GLN A 1 286 ? 11.971 5.381 9.131 1.00 36.12 286 GLN A N 1
ATOM 1073 C CA . GLN A 1 286 ? 11.892 6.664 9.815 1.00 42.32 286 GLN A CA 1
ATOM 1074 C C . GLN A 1 286 ? 11.272 7.719 8.902 1.00 38.89 286 GLN A C 1
ATOM 1075 O O . GLN A 1 286 ? 11.547 7.725 7.696 1.00 30.47 286 GLN A O 1
ATOM 1081 N N . PRO A 1 287 ? 10.435 8.630 9.434 1.00 43.62 287 PRO A N 1
ATOM 1082 C CA . PRO A 1 287 ? 10.013 8.772 10.835 1.00 39.68 287 PRO A CA 1
ATOM 1083 C C . PRO A 1 287 ? 8.989 7.726 11.274 1.00 40.33 287 PRO A C 1
ATOM 1084 O O . PRO A 1 287 ? 8.641 6.846 10.482 1.00 49.12 287 PRO A O 1
ATOM 1088 N N . SER A 1 288 ? 8.521 7.814 12.517 1.00 43.83 288 SER A N 1
ATOM 1089 C CA . SER A 1 288 ? 7.592 6.839 13.065 1.00 45.33 288 SER A CA 1
ATOM 1090 C C . SER A 1 288 ? 6.245 7.486 13.374 1.00 42.18 288 SER A C 1
ATOM 1091 O O . SER A 1 288 ? 6.008 8.669 13.104 1.00 37.77 288 SER A O 1
ATOM 1094 N N . TYR A 1 289 ? 5.352 6.670 13.929 1.00 39.02 289 TYR A N 1
ATOM 1095 C CA . TYR A 1 289 ? 4.058 7.115 14.420 1.00 39.32 289 TYR A CA 1
ATOM 1096 C C . TYR A 1 289 ? 3.612 6.140 15.501 1.00 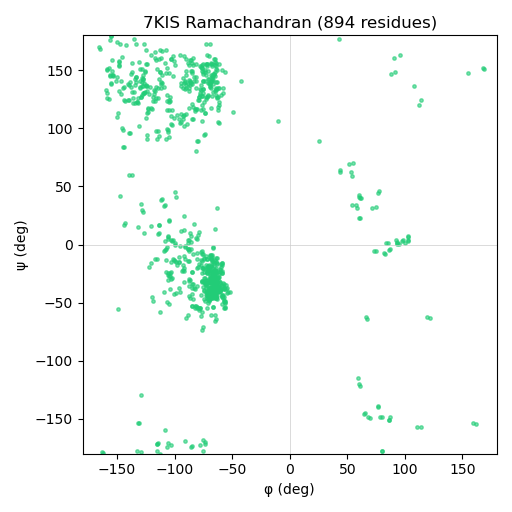43.71 289 TYR A C 1
ATOM 1097 O O . TYR A 1 289 ? 4.079 5.000 15.564 1.00 41.72 289 TYR A O 1
ATOM 1106 N N . ASP A 1 290 ? 2.704 6.596 16.354 1.00 51.95 290 ASP A N 1
ATOM 1107 C CA . ASP A 1 290 ? 2.151 5.729 17.389 1.00 40.72 290 ASP A CA 1
ATOM 1108 C C . ASP A 1 290 ? 1.055 4.851 16.799 1.00 41.25 290 ASP A C 1
ATOM 1109 O O . ASP A 1 290 ? 0.032 5.380 16.348 1.00 49.08 290 ASP A O 1
ATOM 1114 N N . PRO A 1 291 ? 1.217 3.523 16.779 1.00 43.29 291 PRO A N 1
ATOM 1115 C CA . PRO A 1 291 ? 0.139 2.663 16.266 1.00 31.84 291 PRO A CA 1
ATOM 1116 C C . PRO A 1 291 ? -1.055 2.570 17.199 1.00 35.37 291 PRO A C 1
ATOM 1117 O O . PRO A 1 291 ? -2.091 2.029 16.794 1.00 43.48 291 PRO A O 1
ATOM 1121 N N . ASN A 1 292 ? -0.948 3.083 18.426 1.00 40.27 292 ASN A N 1
ATOM 1122 C CA . ASN A 1 292 ? -2.044 3.044 19.385 1.00 42.37 292 ASN A CA 1
ATOM 1123 C C . ASN A 1 292 ? -3.091 4.120 19.141 1.00 48.19 292 ASN A C 1
ATOM 1124 O O . ASN A 1 292 ? -3.994 4.273 19.971 1.00 60.95 292 ASN A O 1
ATOM 1129 N N . LEU A 1 293 ? -3.006 4.856 18.034 1.00 43.65 293 LEU A N 1
ATOM 1130 C CA . LEU A 1 293 ? -4.028 5.837 17.713 1.00 44.14 293 LEU A CA 1
ATOM 1131 C C . LEU A 1 293 ? -5.059 5.323 16.721 1.00 52.02 293 LEU A C 1
ATOM 1132 O O . LEU A 1 293 ? -6.158 5.881 16.656 1.00 57.67 293 LEU A O 1
ATOM 1137 N N . PHE A 1 294 ? -4.761 4.245 15.998 1.00 47.76 294 PHE A N 1
ATOM 1138 C CA . PHE A 1 294 ? -5.718 3.657 15.073 1.00 45.97 294 PHE A CA 1
ATOM 1139 C C . PHE A 1 294 ? -6.490 2.491 15.677 1.00 45.03 294 PHE A C 1
ATOM 1140 O O . PHE A 1 294 ? -7.513 2.091 15.111 1.00 50.22 294 PHE A O 1
ATOM 1148 N N . VAL A 1 295 ? -6.031 1.945 16.807 1.00 44.48 295 VAL A N 1
ATOM 1149 C CA . VAL A 1 295 ? -6.677 0.769 17.386 1.00 48.31 295 VAL A CA 1
ATOM 1150 C C . VAL A 1 295 ? -8.109 1.087 17.802 1.00 50.95 295 VAL A C 1
ATOM 1151 O O . VAL A 1 295 ? -9.017 0.263 17.638 1.00 61.59 295 VAL A O 1
ATOM 1155 N N . THR A 1 296 ? -8.336 2.285 18.341 1.00 52.66 296 THR A N 1
ATOM 1156 C CA . THR A 1 296 ? -9.657 2.695 18.794 1.00 51.20 296 THR A CA 1
ATOM 1157 C C . THR A 1 296 ? -10.399 3.520 17.756 1.00 57.63 296 THR A C 1
ATOM 1158 O O . THR A 1 296 ? -11.613 3.715 17.884 1.00 56.56 296 THR A O 1
ATOM 1162 N N . GLY A 1 297 ? -9.688 4.013 16.748 1.00 62.00 297 GLY A N 1
ATOM 1163 C CA . GLY A 1 297 ? -10.194 5.000 15.820 1.00 54.60 297 GLY A CA 1
ATOM 1164 C C . GLY A 1 297 ? -9.441 6.295 16.034 1.00 53.46 297 GLY A C 1
ATOM 1165 O O . GLY A 1 297 ? -9.479 6.861 17.131 1.00 57.57 297 GLY A O 1
ATOM 1166 N N . ILE A 1 298 ? -8.764 6.784 15.004 1.00 53.80 298 ILE A N 1
ATOM 1167 C CA . ILE A 1 298 ? -7.887 7.942 15.142 1.00 54.91 298 ILE A CA 1
ATOM 1168 C C . ILE A 1 298 ? -8.659 9.192 14.761 1.00 51.81 298 ILE A C 1
ATOM 1169 O O . ILE A 1 298 ? -9.450 9.186 13.809 1.00 47.79 298 ILE A O 1
ATOM 1174 N N . SER A 1 299 ? -8.446 10.257 15.529 1.00 55.94 299 SER A N 1
ATOM 1175 C CA . SER A 1 299 ? -9.074 11.536 15.241 1.00 63.07 299 SER A CA 1
ATOM 1176 C C . SER A 1 299 ? -8.689 12.006 13.846 1.00 63.97 299 SER A C 1
ATOM 1177 O O . SER A 1 299 ? -7.521 11.930 13.455 1.00 65.19 299 SER A O 1
ATOM 1180 N N . PHE A 1 300 ? -9.685 12.476 13.090 1.00 72.69 300 PHE A N 1
ATOM 1181 C CA . PHE A 1 300 ? -9.443 12.944 11.730 1.00 67.86 300 PHE A CA 1
ATOM 1182 C C . PHE A 1 300 ? -8.439 14.089 11.691 1.00 71.27 300 PHE A C 1
ATOM 1183 O O . PHE A 1 300 ? -7.903 14.398 10.622 1.00 66.77 300 PHE A O 1
ATOM 1191 N N . LYS A 1 301 ? -8.179 14.723 12.836 1.00 70.02 301 LYS A N 1
ATOM 1192 C CA . LYS A 1 301 ? -7.128 15.729 12.941 1.00 76.64 301 LYS A CA 1
ATOM 1193 C C . LYS A 1 301 ? -5.754 15.076 13.063 1.00 61.73 301 LYS A C 1
ATOM 1194 O O . LYS A 1 301 ? -4.842 15.373 12.285 1.00 60.88 301 LYS A O 1
ATOM 1200 N N . ALA A 1 302 ? -5.590 14.188 14.050 1.00 65.54 302 ALA A N 1
ATOM 1201 C CA . ALA A 1 302 ? -4.300 13.536 14.260 1.00 67.63 302 ALA A CA 1
ATOM 1202 C C . ALA A 1 302 ? -3.888 12.696 13.058 1.00 67.25 302 ALA A C 1
ATOM 1203 O O . ALA A 1 302 ? -2.690 12.501 12.821 1.00 59.21 302 ALA A O 1
ATOM 1205 N N . TYR A 1 303 ? -4.857 12.188 12.292 1.00 67.84 303 TYR A N 1
ATOM 1206 C CA . TYR A 1 303 ? -4.524 11.529 11.033 1.00 60.21 303 TYR A CA 1
ATOM 1207 C C . TYR A 1 303 ? -3.902 12.523 10.062 1.00 61.22 303 TYR A C 1
ATOM 1208 O O . TYR A 1 303 ? -2.941 12.198 9.356 1.00 58.63 303 TYR A O 1
ATOM 1217 N N . ALA A 1 304 ? -4.450 13.741 10.009 1.00 63.13 304 ALA A N 1
ATOM 1218 C CA . ALA A 1 304 ? -3.916 14.763 9.118 1.00 59.21 304 ALA A CA 1
ATOM 1219 C C . ALA A 1 304 ? -2.512 15.176 9.538 1.00 58.45 304 ALA A C 1
ATOM 1220 O O . ALA A 1 304 ? -1.681 15.499 8.682 1.00 58.22 304 ALA A O 1
ATOM 1222 N N . GLU A 1 305 ? -2.230 15.178 10.846 1.00 53.38 305 GLU A N 1
ATOM 1223 C CA . GLU A 1 305 ? -0.877 15.477 11.302 1.00 59.49 305 GLU A CA 1
ATOM 1224 C C . GLU A 1 305 ? 0.106 14.441 10.779 1.00 64.43 305 GLU A C 1
ATOM 1225 O O . GLU A 1 305 ? 1.288 14.743 10.579 1.00 62.82 305 GLU A O 1
ATOM 1231 N N . LEU A 1 306 ? -0.371 13.217 10.550 1.00 62.20 306 LEU A N 1
ATOM 1232 C CA . LEU A 1 306 ? 0.441 12.178 9.930 1.00 54.29 306 LEU A CA 1
ATOM 1233 C C . LEU A 1 306 ? 0.398 12.315 8.414 1.00 55.18 306 LEU A C 1
ATOM 1234 O O . LEU A 1 306 ? 1.434 12.255 7.743 1.00 61.63 306 LEU A O 1
ATOM 1239 N N . ARG A 1 307 ? -0.806 12.488 7.864 1.00 59.00 307 ARG A N 1
ATOM 1240 C CA . ARG A 1 307 ? -0.978 12.510 6.416 1.00 58.14 307 ARG A CA 1
ATOM 1241 C C . ARG A 1 307 ? -0.378 13.771 5.805 1.00 68.91 307 ARG A C 1
ATOM 1242 O O . ARG A 1 307 ? 0.284 13.704 4.763 1.00 65.55 307 ARG A O 1
ATOM 1250 N N . ASP A 1 308 ? -0.588 14.927 6.433 1.00 70.65 308 ASP A N 1
ATOM 1251 C CA . ASP A 1 308 ? -0.114 16.193 5.875 1.00 64.93 308 ASP A CA 1
ATOM 1252 C C . ASP A 1 308 ? 1.195 16.648 6.503 1.00 61.60 308 ASP A C 1
ATOM 1253 O O . ASP A 1 308 ? 1.375 17.837 6.782 1.00 66.62 308 ASP A O 1
ATOM 1258 N N . SER A 1 309 ? 2.126 15.731 6.743 1.00 60.36 309 SER A N 1
ATOM 1259 C CA . SER A 1 309 ? 3.518 16.085 6.973 1.00 57.91 309 SER A CA 1
ATOM 1260 C C . SER A 1 309 ? 4.358 15.601 5.801 1.00 56.86 309 SER A C 1
ATOM 1261 O O . SER A 1 309 ? 4.156 14.489 5.300 1.00 58.42 309 SER A O 1
ATOM 1264 N N . ILE A 1 310 ? 5.306 16.433 5.363 1.00 54.24 310 ILE A N 1
ATOM 1265 C CA . ILE A 1 310 ? 6.098 16.079 4.187 1.00 56.74 310 ILE A CA 1
ATOM 1266 C C . ILE A 1 310 ? 7.223 15.111 4.513 1.00 54.85 310 ILE A C 1
ATOM 1267 O O . ILE A 1 310 ? 7.878 14.603 3.594 1.00 55.60 310 ILE A O 1
ATOM 1272 N N . ASP A 1 311 ? 7.453 14.819 5.795 1.00 52.85 311 ASP A N 1
ATOM 1273 C CA . ASP A 1 311 ? 8.401 13.780 6.179 1.00 59.42 311 ASP A CA 1
ATOM 1274 C C . ASP A 1 311 ? 7.851 12.384 5.934 1.00 59.26 311 ASP A C 1
ATOM 1275 O O . ASP A 1 311 ? 8.615 11.416 6.008 1.00 55.23 311 ASP A O 1
ATOM 1280 N N . ARG A 1 312 ? 6.549 12.268 5.660 1.00 48.35 312 ARG A N 1
ATOM 1281 C CA . ARG A 1 312 ? 5.852 11.020 5.370 1.00 40.48 312 ARG A CA 1
ATOM 1282 C C . ARG A 1 312 ? 6.042 9.967 6.455 1.00 35.44 312 ARG A C 1
ATOM 1283 O O . ARG A 1 312 ? 6.736 8.967 6.232 1.00 45.77 312 ARG A O 1
ATOM 1291 N N . PRO A 1 313 ? 5.453 10.153 7.640 1.00 36.29 313 PRO A N 1
ATOM 1292 C CA . PRO A 1 313 ? 5.574 9.121 8.681 1.00 40.23 313 PRO A CA 1
ATOM 1293 C C . PRO A 1 313 ? 4.828 7.845 8.337 1.00 34.50 313 PRO A C 1
ATOM 1294 O O . PRO A 1 313 ? 5.117 6.798 8.930 1.00 32.38 313 PRO A O 1
ATOM 1298 N N . LEU A 1 314 ? 3.886 7.898 7.395 1.00 46.02 314 LEU A N 1
ATOM 1299 C CA . LEU A 1 314 ? 3.122 6.732 6.975 1.00 43.17 314 LEU A CA 1
ATOM 1300 C C . LEU A 1 314 ? 3.804 5.940 5.868 1.00 37.50 314 LEU A C 1
ATOM 1301 O O . LEU A 1 314 ? 3.311 4.866 5.504 1.00 35.94 314 LEU A O 1
ATOM 1306 N N . TYR A 1 315 ? 4.916 6.435 5.331 1.00 38.55 315 TYR A N 1
ATOM 1307 C CA . TYR A 1 315 ? 5.606 5.767 4.233 1.00 43.33 315 TYR A CA 1
ATOM 1308 C C . TYR A 1 315 ? 6.486 4.657 4.793 1.00 38.53 315 TYR A C 1
ATOM 1309 O O . TYR A 1 315 ? 7.447 4.926 5.521 1.00 36.57 315 TYR A O 1
ATOM 1318 N N . ASN A 1 316 ? 6.161 3.410 4.458 1.00 34.64 316 ASN A N 1
ATOM 1319 C CA . ASN A 1 316 ? 7.004 2.270 4.813 1.00 36.48 316 ASN A CA 1
ATOM 1320 C C . ASN A 1 316 ? 8.131 2.207 3.790 1.00 39.99 316 ASN A C 1
ATOM 1321 O O . ASN A 1 316 ? 8.026 1.552 2.752 1.00 40.71 316 ASN A O 1
ATOM 1326 N N . ARG A 1 317 ? 9.227 2.909 4.090 1.00 41.64 317 ARG A N 1
ATOM 1327 C CA . ARG A 1 317 ? 10.336 3.019 3.150 1.00 33.15 317 ARG A CA 1
ATOM 1328 C C . ARG A 1 317 ? 11.040 1.691 2.907 1.00 35.60 317 ARG A C 1
ATOM 1329 O O . ARG A 1 317 ? 11.686 1.529 1.867 1.00 38.14 317 ARG A O 1
ATOM 1337 N N . VAL A 1 318 ? 10.927 0.739 3.834 1.00 35.16 318 VAL A N 1
ATOM 1338 C CA . VAL A 1 318 ? 11.554 -0.563 3.635 1.00 37.55 318 VAL A CA 1
ATOM 1339 C C . VAL A 1 318 ? 10.838 -1.339 2.537 1.00 36.84 318 VAL A C 1
ATOM 1340 O O . VAL A 1 318 ? 11.476 -1.990 1.700 1.00 36.33 318 VAL A O 1
ATOM 1344 N N . LEU A 1 319 ? 9.510 -1.266 2.505 1.00 34.39 319 LEU A N 1
ATOM 1345 C CA . LEU A 1 319 ? 8.705 -2.112 1.632 1.00 31.21 319 LEU A CA 1
ATOM 1346 C C . LEU A 1 319 ? 8.270 -1.416 0.352 1.00 38.11 319 LEU A C 1
ATOM 1347 O O . LEU A 1 319 ? 8.301 -2.030 -0.719 1.00 38.08 319 LEU A O 1
ATOM 1352 N N . ARG A 1 320 ? 7.862 -0.151 0.434 1.00 44.07 320 ARG A N 1
ATOM 1353 C CA . ARG A 1 320 ? 7.383 0.586 -0.727 1.00 43.89 320 ARG A CA 1
ATOM 1354 C C . ARG A 1 320 ? 8.296 1.746 -1.100 1.00 42.17 320 ARG A C 1
ATOM 1355 O O . ARG A 1 320 ? 7.935 2.553 -1.964 1.00 42.14 320 ARG A O 1
ATOM 1363 N N . GLY A 1 321 ? 9.470 1.844 -0.481 1.00 35.32 321 GLY A N 1
ATOM 1364 C CA . GLY A 1 321 ? 10.445 2.836 -0.885 1.00 38.88 321 GLY A CA 1
ATOM 1365 C C . GLY A 1 321 ? 11.416 2.268 -1.897 1.00 35.36 321 GLY A C 1
ATOM 1366 O O . GLY A 1 321 ? 12.268 1.443 -1.557 1.00 36.83 321 GLY A O 1
ATOM 1367 N N . LEU A 1 322 ? 11.295 2.700 -3.146 1.00 45.59 322 LEU A N 1
ATOM 1368 C CA . LEU A 1 322 ? 12.075 2.156 -4.249 1.00 43.89 322 LEU A CA 1
ATOM 1369 C C . LEU A 1 322 ? 13.134 3.170 -4.662 1.00 45.31 322 LEU A C 1
ATOM 1370 O O . LEU A 1 322 ? 12.808 4.315 -4.993 1.00 44.34 322 LEU A O 1
ATOM 1375 N N . TYR A 1 323 ? 14.395 2.745 -4.646 1.00 43.35 323 TYR A N 1
ATOM 1376 C CA . TYR A 1 323 ? 15.518 3.616 -4.940 1.00 34.74 323 TYR A CA 1
ATOM 1377 C C . TYR A 1 323 ? 16.476 2.933 -5.904 1.00 35.55 323 TYR A C 1
ATOM 1378 O O . TYR A 1 323 ? 16.664 1.712 -5.832 1.00 36.28 323 TYR A O 1
ATOM 1387 N N . PRO A 1 324 ? 17.083 3.682 -6.820 1.00 35.89 324 PRO A N 1
ATOM 1388 C CA . PRO A 1 324 ? 18.161 3.121 -7.633 1.00 34.22 324 PRO A CA 1
ATOM 1389 C C . PRO A 1 324 ? 19.318 2.704 -6.745 1.00 35.54 324 PRO A C 1
ATOM 1390 O O . PRO A 1 324 ? 19.945 3.549 -6.089 1.00 43.25 324 PRO A O 1
ATOM 1394 N N . PRO A 1 325 ? 19.630 1.407 -6.696 1.00 29.83 325 PRO A N 1
ATOM 1395 C CA . PRO A 1 325 ? 20.596 0.914 -5.699 1.00 29.16 325 PRO A CA 1
ATOM 1396 C C . PRO A 1 325 ? 22.002 1.462 -5.873 1.00 37.43 325 PRO A C 1
ATOM 1397 O O . PRO A 1 325 ? 22.826 1.284 -4.967 1.00 32.76 325 PRO A O 1
ATOM 1401 N N . GLY A 1 326 ? 22.300 2.116 -6.992 1.00 39.78 326 GLY A N 1
ATOM 1402 C CA . GLY A 1 326 ? 23.579 2.773 -7.165 1.00 34.72 326 GLY A CA 1
ATOM 1403 C C . GLY A 1 326 ? 24.737 1.794 -7.185 1.00 29.45 326 GLY A C 1
ATOM 1404 O O . GLY A 1 326 ? 24.633 0.661 -7.665 1.00 30.06 326 GLY A O 1
ATOM 1405 N N . SER A 1 327 ? 25.868 2.245 -6.638 1.00 30.92 327 SER A N 1
ATOM 1406 C CA . SER A 1 327 ? 27.094 1.457 -6.648 1.00 26.32 327 SER A CA 1
ATOM 1407 C C . SER A 1 327 ? 27.013 0.217 -5.769 1.00 25.29 327 SER A C 1
ATOM 1408 O O . SER A 1 327 ? 27.892 -0.646 -5.872 1.00 27.62 327 SER A O 1
ATOM 1411 N N . THR A 1 328 ? 25.993 0.105 -4.916 1.00 22.23 328 THR A N 1
ATOM 1412 C CA . THR A 1 328 ? 25.905 -1.032 -4.006 1.00 27.52 328 THR A CA 1
ATOM 1413 C C . THR A 1 328 ? 25.736 -2.362 -4.735 1.00 31.21 328 THR A C 1
ATOM 1414 O O . THR A 1 328 ? 26.093 -3.405 -4.178 1.00 32.21 328 THR A O 1
ATOM 1418 N N . VAL A 1 329 ? 25.206 -2.355 -5.963 1.00 25.39 329 VAL A N 1
ATOM 1419 C CA . VAL A 1 329 ? 25.019 -3.597 -6.715 1.00 20.04 329 VAL A CA 1
ATOM 1420 C C . VAL A 1 329 ? 26.299 -4.143 -7.321 1.00 28.03 329 VAL A C 1
ATOM 1421 O O . VAL A 1 329 ? 26.305 -5.291 -7.786 1.00 32.90 329 VAL A O 1
ATOM 1425 N N . LYS A 1 330 ? 27.368 -3.351 -7.358 1.00 27.83 330 LYS A N 1
ATOM 1426 C CA . LYS A 1 330 ? 28.568 -3.736 -8.097 1.00 21.12 330 LYS A CA 1
ATOM 1427 C C . LYS A 1 330 ? 29.140 -5.097 -7.708 1.00 24.00 330 LYS A C 1
ATOM 1428 O O . LYS A 1 330 ? 29.629 -5.801 -8.608 1.00 23.04 330 LYS A O 1
ATOM 1434 N N . PRO A 1 331 ? 29.132 -5.528 -6.440 1.00 25.17 331 PRO A N 1
ATOM 1435 C CA . PRO A 1 331 ? 29.553 -6.913 -6.161 1.00 23.32 331 PRO A CA 1
ATOM 1436 C C . PRO A 1 331 ? 28.724 -7.947 -6.905 1.00 23.40 331 PRO A C 1
ATOM 1437 O O . PRO A 1 331 ? 29.282 -8.888 -7.485 1.00 20.76 331 PRO A O 1
ATOM 1441 N N . ALA A 1 332 ? 27.397 -7.798 -6.902 1.00 33.24 332 ALA A N 1
ATOM 1442 C CA . ALA A 1 332 ? 26.543 -8.744 -7.611 1.00 23.68 332 ALA A CA 1
ATOM 1443 C C . ALA A 1 332 ? 26.763 -8.668 -9.117 1.00 25.07 332 ALA A C 1
ATOM 1444 O O . ALA A 1 332 ? 26.722 -9.693 -9.809 1.00 29.13 332 ALA A O 1
ATOM 1446 N N . VAL A 1 333 ? 26.998 -7.464 -9.644 1.00 20.98 333 VAL A N 1
ATOM 1447 C CA . VAL A 1 333 ? 27.295 -7.327 -11.066 1.00 21.76 333 VAL A CA 1
ATOM 1448 C C . VAL A 1 333 ? 28.617 -8.006 -11.399 1.00 30.04 333 VAL A C 1
ATOM 1449 O O . VAL A 1 333 ? 28.752 -8.655 -12.443 1.00 27.78 333 VAL A O 1
ATOM 1453 N N . ALA A 1 334 ? 29.608 -7.880 -10.511 1.00 26.79 334 ALA A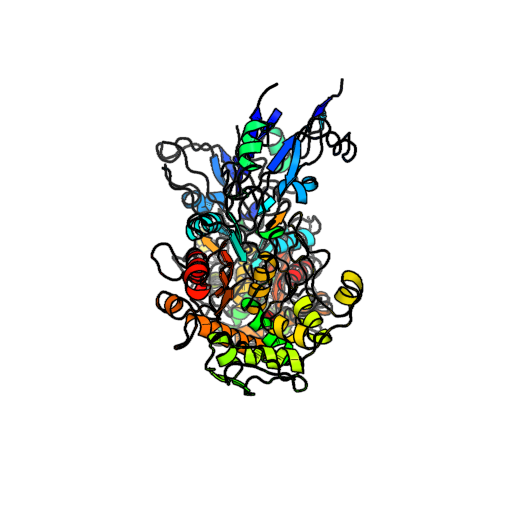 N 1
ATOM 1454 C CA . ALA A 1 334 ? 30.886 -8.549 -10.727 1.00 23.01 334 ALA A CA 1
ATOM 1455 C C . ALA A 1 334 ? 30.710 -10.061 -10.767 1.00 28.56 334 ALA A C 1
ATOM 1456 O O . ALA A 1 334 ? 31.331 -10.747 -11.588 1.00 27.84 334 ALA A O 1
ATOM 1458 N N . LEU A 1 335 ? 29.864 -10.599 -9.885 1.00 30.14 335 LEU A N 1
ATOM 1459 C CA . LEU A 1 335 ? 29.588 -12.030 -9.908 1.00 29.07 335 LEU A CA 1
ATOM 1460 C C . LEU A 1 335 ? 28.835 -12.431 -11.169 1.00 31.25 335 LEU A C 1
ATOM 1461 O O . LEU A 1 335 ? 28.985 -13.561 -11.646 1.00 28.20 335 LEU A O 1
ATOM 1466 N N . ALA A 1 336 ? 28.018 -11.528 -11.716 1.00 34.57 336 ALA A N 1
ATOM 1467 C CA . ALA A 1 336 ? 27.345 -11.811 -12.979 1.00 33.22 336 ALA A CA 1
ATOM 1468 C C . ALA A 1 336 ? 28.348 -11.939 -14.118 1.00 39.03 336 ALA A C 1
ATOM 1469 O O . ALA A 1 336 ? 28.224 -12.829 -14.967 1.00 44.83 336 ALA A O 1
ATOM 1471 N N . GLY A 1 337 ? 29.350 -11.057 -14.151 1.00 32.95 337 GLY A N 1
ATOM 1472 C CA . GLY A 1 337 ? 30.368 -11.152 -15.184 1.00 34.49 337 GLY A CA 1
ATOM 1473 C C . GLY A 1 337 ? 31.332 -12.298 -14.947 1.00 32.91 337 GLY A C 1
ATOM 1474 O O . GLY A 1 337 ? 31.741 -12.981 -15.891 1.00 34.27 337 GLY A O 1
ATOM 1475 N N . LEU A 1 338 ? 31.716 -12.519 -13.687 1.00 34.31 338 LEU A N 1
ATOM 1476 C CA . LEU A 1 338 ? 32.627 -13.615 -13.371 1.00 30.53 338 LEU A CA 1
ATOM 1477 C C . LEU A 1 338 ? 31.993 -14.961 -13.696 1.00 32.25 338 LEU A C 1
ATOM 1478 O O . LEU A 1 338 ? 32.679 -15.891 -14.137 1.00 33.65 338 LEU A O 1
ATOM 1483 N N . ASP A 1 339 ? 30.680 -15.084 -13.483 1.00 30.60 339 ASP A N 1
ATOM 1484 C CA . ASP A 1 339 ? 29.997 -16.342 -13.760 1.00 27.52 339 ASP A CA 1
ATOM 1485 C C . ASP A 1 339 ? 29.944 -16.622 -15.256 1.00 34.85 339 ASP A C 1
ATOM 1486 O O . ASP A 1 339 ? 30.201 -17.749 -15.691 1.00 40.19 339 ASP A O 1
ATOM 1491 N N . ALA A 1 340 ? 29.606 -15.610 -16.059 1.00 33.96 340 ALA A N 1
ATOM 1492 C CA . ALA A 1 340 ? 29.527 -15.798 -17.502 1.00 40.75 340 ALA A CA 1
ATOM 1493 C C . ALA A 1 340 ? 30.887 -16.072 -18.129 1.00 36.98 340 ALA A C 1
ATOM 1494 O O . ALA A 1 340 ? 30.948 -16.664 -19.212 1.00 42.92 340 ALA A O 1
ATOM 1496 N N . GLY A 1 341 ? 31.973 -15.655 -17.483 1.00 23.02 341 GLY A N 1
ATOM 1497 C CA . GLY A 1 341 ? 33.299 -15.816 -18.037 1.00 29.58 341 GLY A CA 1
ATOM 1498 C C . GLY A 1 341 ? 33.808 -14.631 -18.826 1.00 27.98 341 GLY A C 1
ATOM 1499 O O . GLY A 1 341 ? 34.924 -14.697 -19.359 1.00 27.26 341 GLY A O 1
ATOM 1500 N N . VAL A 1 342 ? 33.030 -13.551 -18.921 1.00 29.59 342 VAL A N 1
ATOM 1501 C CA . VAL A 1 342 ? 33.474 -12.370 -19.649 1.00 35.63 342 VAL A CA 1
ATOM 1502 C C . VAL A 1 342 ? 34.586 -11.636 -18.911 1.00 36.43 342 VAL A C 1
ATOM 1503 O O . VAL A 1 342 ? 35.352 -10.891 -19.533 1.00 45.91 342 VAL A O 1
ATOM 1507 N N . VAL A 1 343 ? 34.697 -11.830 -17.598 1.00 36.57 343 VAL A N 1
ATOM 1508 C CA . VAL A 1 343 ? 35.724 -11.198 -16.775 1.00 32.82 343 VAL A CA 1
ATOM 1509 C C . VAL A 1 343 ? 36.233 -12.237 -15.785 1.00 29.66 343 VAL A C 1
ATOM 1510 O O . VAL A 1 343 ? 35.453 -13.026 -15.243 1.00 33.59 343 VAL A O 1
ATOM 1514 N N . THR A 1 344 ? 37.541 -12.243 -15.559 1.00 30.19 344 THR A N 1
ATOM 1515 C CA . THR A 1 344 ? 38.186 -13.157 -14.629 1.00 32.20 344 THR A CA 1
ATOM 1516 C C . THR A 1 344 ? 38.733 -12.384 -13.432 1.00 36.84 344 THR A C 1
ATOM 1517 O O . THR A 1 344 ? 38.918 -11.165 -13.505 1.00 41.31 344 THR A O 1
ATOM 1521 N N . PRO A 1 345 ? 38.996 -13.057 -12.305 1.00 33.93 345 PRO A N 1
ATOM 1522 C CA . PRO A 1 345 ? 39.382 -12.320 -11.086 1.00 35.16 345 PRO A CA 1
ATOM 1523 C C . PRO A 1 345 ? 40.627 -11.458 -11.227 1.00 43.33 345 PRO A C 1
ATOM 1524 O O . PRO A 1 345 ? 40.785 -10.508 -10.450 1.00 43.66 345 PRO A O 1
ATOM 1528 N N . THR A 1 346 ? 41.515 -11.751 -12.175 1.00 44.09 346 THR A N 1
ATOM 1529 C CA . THR A 1 346 ? 42.713 -10.949 -12.375 1.00 42.40 346 THR A CA 1
ATOM 1530 C C . THR A 1 346 ? 42.658 -10.087 -13.628 1.00 37.59 346 THR A C 1
ATOM 1531 O O . THR A 1 346 ? 43.488 -9.182 -13.772 1.00 33.92 346 THR A O 1
ATOM 1535 N N . SER A 1 347 ? 41.708 -10.337 -14.529 1.00 38.53 347 SER A N 1
ATOM 1536 C CA . SER A 1 347 ? 41.634 -9.586 -15.777 1.00 48.44 347 SER A CA 1
ATOM 1537 C C . SER A 1 347 ? 41.487 -8.093 -15.504 1.00 48.47 347 SER A C 1
ATOM 1538 O O . SER A 1 347 ? 40.634 -7.668 -14.720 1.00 37.16 347 SER A O 1
ATOM 1541 N N . ARG A 1 348 ? 42.328 -7.304 -16.162 1.00 44.93 348 ARG A N 1
ATOM 1542 C CA . ARG A 1 348 ? 42.468 -5.878 -15.913 1.00 40.31 348 ARG A CA 1
ATOM 1543 C C . ARG A 1 348 ? 41.772 -5.033 -16.975 1.00 38.77 348 ARG A C 1
ATOM 1544 O O . ARG A 1 348 ? 41.495 -5.482 -18.090 1.00 42.96 348 ARG A O 1
ATOM 1552 N N . VAL A 1 349 ? 41.497 -3.784 -16.599 1.00 33.52 349 VAL A N 1
ATOM 1553 C CA . VAL A 1 349 ? 40.853 -2.794 -17.456 1.00 36.19 349 VAL A CA 1
ATOM 1554 C C . VAL A 1 349 ? 41.478 -1.444 -17.129 1.00 32.59 349 VAL A C 1
ATOM 1555 O O . VAL A 1 349 ? 41.481 -1.028 -15.966 1.00 42.70 349 VAL A O 1
ATOM 1559 N N . PHE A 1 350 ? 42.013 -0.763 -18.140 1.00 30.12 350 PHE A N 1
ATOM 1560 C CA . PHE A 1 350 ? 42.572 0.565 -17.927 1.00 31.56 350 PHE A CA 1
ATOM 1561 C C . PHE A 1 350 ? 41.459 1.597 -17.831 1.00 38.21 350 PHE A C 1
ATOM 1562 O O . PHE A 1 350 ? 40.578 1.658 -18.694 1.00 39.47 350 PHE A O 1
ATOM 1570 N N . ASP A 1 351 ? 41.500 2.404 -16.773 1.00 39.22 351 ASP A N 1
ATOM 1571 C CA . ASP A 1 351 ? 40.490 3.428 -16.530 1.00 38.22 351 ASP A CA 1
ATOM 1572 C C . ASP A 1 351 ? 41.076 4.800 -16.835 1.00 35.52 351 ASP A C 1
ATOM 1573 O O . ASP A 1 351 ? 41.795 5.369 -15.999 1.00 34.44 351 ASP A O 1
ATOM 1578 N N . PRO A 1 352 ? 40.817 5.368 -18.014 1.00 34.62 352 PRO A N 1
ATOM 1579 C CA . PRO A 1 352 ? 41.245 6.740 -18.301 1.00 31.25 352 PRO A CA 1
ATOM 1580 C C . PRO A 1 352 ? 40.325 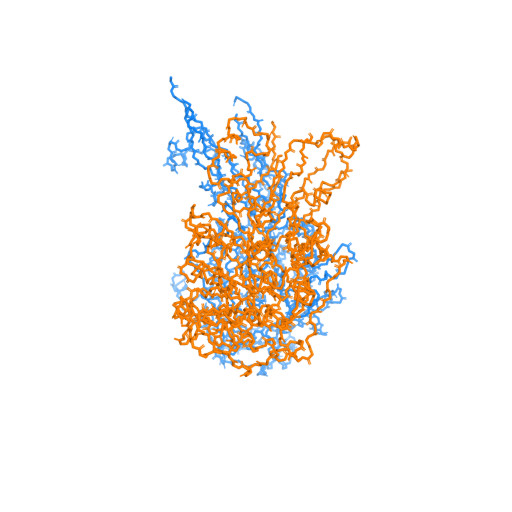7.812 -17.740 1.00 32.63 352 PRO A C 1
ATOM 1581 O O . PRO A 1 352 ? 40.539 8.993 -18.023 1.00 36.36 352 PRO A O 1
ATOM 1585 N N . GLY A 1 353 ? 39.314 7.430 -16.963 1.00 35.08 353 GLY A N 1
ATOM 1586 C CA . GLY A 1 353 ? 38.322 8.357 -16.468 1.00 42.00 353 GLY A CA 1
ATOM 1587 C C . GLY A 1 353 ? 37.001 8.317 -17.202 1.00 39.45 353 GLY A C 1
ATOM 1588 O O . GLY A 1 353 ? 36.115 9.122 -16.889 1.00 43.61 353 GLY A O 1
ATOM 1589 N N . TYR A 1 354 ? 36.839 7.406 -18.158 1.00 36.33 354 TYR A N 1
ATOM 1590 C CA . TYR A 1 354 ? 35.632 7.320 -18.969 1.00 40.06 354 TYR A CA 1
ATOM 1591 C C . TYR A 1 354 ? 35.630 5.971 -19.674 1.00 40.44 354 TYR A C 1
ATOM 1592 O O . TYR A 1 354 ? 36.636 5.257 -19.694 1.00 34.31 354 TYR A O 1
ATOM 1601 N N . TYR A 1 355 ? 34.483 5.632 -20.258 1.00 34.96 355 TYR A N 1
ATOM 1602 C CA . TYR A 1 355 ? 34.343 4.426 -21.059 1.00 32.40 355 TYR A CA 1
ATOM 1603 C C . TYR A 1 355 ? 33.498 4.722 -22.288 1.00 39.27 355 TYR A C 1
ATOM 1604 O O . TYR A 1 355 ? 32.478 5.411 -22.198 1.00 35.94 355 TYR A O 1
ATOM 1613 N N . GLN A 1 356 ? 33.931 4.201 -23.433 1.00 40.83 356 GLN A N 1
ATOM 1614 C CA . GLN A 1 356 ? 33.202 4.336 -24.686 1.00 33.76 356 GLN A CA 1
ATOM 1615 C C . GLN A 1 356 ? 32.932 2.949 -25.248 1.00 41.01 356 GLN A C 1
ATOM 1616 O O . GLN A 1 356 ? 33.843 2.117 -25.311 1.00 49.69 356 GLN A O 1
ATOM 1622 N N . LEU A 1 357 ? 31.689 2.700 -25.652 1.00 43.97 357 LEU A N 1
ATOM 1623 C CA . LEU A 1 357 ? 31.396 1.468 -26.361 1.00 48.99 357 LEU A CA 1
ATOM 1624 C C . LEU A 1 357 ? 31.958 1.568 -27.779 1.00 50.71 357 LEU A C 1
ATOM 1625 O O . LEU A 1 357 ? 32.062 2.666 -28.334 1.00 59.40 357 LEU A O 1
ATOM 1630 N N . PRO A 1 358 ? 32.353 0.440 -28.385 1.00 49.54 358 PRO A N 1
ATOM 1631 C CA . PRO A 1 358 ? 33.126 0.517 -29.636 1.00 58.47 358 PRO A CA 1
ATOM 1632 C C . PRO A 1 358 ? 32.403 1.116 -30.835 1.00 64.08 358 PRO A C 1
ATOM 1633 O O . PRO A 1 358 ? 32.957 1.109 -31.940 1.00 55.26 358 PRO A O 1
ATOM 1637 N N . ASN A 1 359 ? 31.255 1.760 -30.629 1.00 72.36 359 ASN A N 1
ATOM 1638 C CA . ASN A 1 359 ? 30.495 2.339 -31.732 1.00 75.41 359 ASN A CA 1
ATOM 1639 C C . ASN A 1 359 ? 30.499 3.859 -31.633 1.00 71.26 359 ASN A C 1
ATOM 1640 O O . ASN A 1 359 ? 30.955 4.550 -32.549 1.00 86.11 359 ASN A O 1
ATOM 1645 N N . TYR A 1 360 ? 30.019 4.384 -30.515 1.00 62.75 360 TYR A N 1
ATOM 1646 C CA . TYR A 1 360 ? 29.821 5.808 -30.311 1.00 68.69 360 TYR A CA 1
ATOM 1647 C C . TYR A 1 360 ? 31.074 6.494 -29.785 1.00 69.32 360 TYR A C 1
ATOM 1648 O O . TYR A 1 360 ? 31.933 5.875 -29.152 1.00 68.46 360 TYR A O 1
ATOM 1657 N N . ASP A 1 361 ? 31.169 7.791 -30.066 1.00 69.16 361 ASP A N 1
ATOM 1658 C CA . ASP A 1 361 ? 32.199 8.641 -29.488 1.00 63.57 361 ASP A CA 1
ATOM 1659 C C . ASP A 1 361 ? 31.786 9.184 -28.126 1.00 61.48 361 ASP A C 1
ATOM 1660 O O . ASP A 1 361 ? 32.580 9.878 -27.482 1.00 59.05 361 ASP A O 1
ATOM 1665 N N . HIS A 1 362 ? 30.560 8.898 -27.689 1.00 61.96 362 HIS A N 1
ATOM 1666 C CA . HIS A 1 362 ? 30.078 9.358 -26.394 1.00 54.07 362 HIS A CA 1
ATOM 1667 C C . HIS A 1 362 ? 30.807 8.639 -25.266 1.00 49.32 362 HIS A C 1
ATOM 1668 O O . HIS A 1 362 ? 31.034 7.428 -25.326 1.00 45.12 362 HIS A O 1
ATOM 1675 N N . LYS A 1 363 ? 31.173 9.395 -24.232 1.00 45.71 363 LYS A N 1
ATOM 1676 C CA . LYS A 1 363 ? 31.952 8.888 -23.107 1.00 43.01 363 LYS A CA 1
ATOM 1677 C C . LYS A 1 363 ? 31.077 8.733 -21.870 1.00 40.16 363 LYS A C 1
ATOM 1678 O O . LYS A 1 363 ? 30.376 9.671 -21.477 1.00 41.28 363 LYS A O 1
ATOM 1684 N N . TYR A 1 364 ? 31.126 7.548 -21.261 1.00 40.86 364 TYR A N 1
ATOM 1685 C CA . TYR A 1 364 ? 30.468 7.272 -19.986 1.00 36.54 364 TYR A CA 1
ATOM 1686 C C . TYR A 1 364 ? 31.498 7.453 -18.878 1.00 42.98 364 TYR A C 1
ATOM 1687 O O . TYR A 1 364 ? 32.407 6.631 -18.728 1.00 45.99 364 TYR A O 1
ATOM 1696 N N . ARG A 1 365 ? 31.357 8.526 -18.107 1.00 37.51 365 ARG A N 1
ATOM 1697 C CA . ARG A 1 365 ? 32.452 9.028 -17.292 1.00 37.55 365 ARG A CA 1
ATOM 1698 C C . ARG A 1 365 ? 32.466 8.395 -15.906 1.00 36.07 365 ARG A C 1
ATOM 1699 O O . ARG A 1 365 ? 31.426 8.028 -15.354 1.00 39.50 365 ARG A O 1
ATOM 1707 N N . ASN A 1 366 ? 33.670 8.262 -15.356 1.00 40.40 366 ASN A N 1
ATOM 1708 C CA . ASN A 1 366 ? 33.885 7.716 -14.026 1.00 34.64 366 ASN A CA 1
ATOM 1709 C C . ASN A 1 366 ? 33.643 8.795 -12.975 1.00 41.53 366 ASN A C 1
ATOM 1710 O O . ASN A 1 366 ? 33.746 9.994 -13.248 1.00 41.12 366 ASN A O 1
ATOM 1715 N N . TRP A 1 367 ? 33.310 8.358 -11.756 1.00 36.46 367 TRP A N 1
ATOM 1716 C CA . TRP A 1 367 ? 33.120 9.319 -10.676 1.00 34.60 367 TRP A CA 1
ATOM 1717 C C . TRP A 1 367 ? 34.407 10.062 -10.345 1.00 38.51 367 TRP A C 1
ATOM 1718 O O . TRP A 1 367 ? 34.348 11.178 -9.817 1.00 38.40 367 TRP A O 1
ATOM 1729 N N . ASN A 1 368 ? 35.562 9.479 -10.655 1.00 36.63 368 ASN A N 1
ATOM 1730 C CA . ASN A 1 368 ? 36.836 10.185 -10.606 1.00 42.43 368 ASN A CA 1
ATOM 1731 C C . ASN A 1 368 ? 37.238 10.526 -12.035 1.00 38.73 368 ASN A C 1
ATOM 1732 O O . ASN A 1 368 ? 37.572 9.636 -12.824 1.00 34.49 368 ASN A O 1
ATOM 1737 N N . ARG A 1 369 ? 37.198 11.820 -12.362 1.00 41.95 369 ARG A N 1
ATOM 1738 C CA . ARG A 1 369 ? 37.370 12.265 -13.742 1.00 37.73 369 ARG A CA 1
ATOM 1739 C C . ARG A 1 369 ? 38.705 11.819 -14.325 1.00 45.19 369 ARG A C 1
ATOM 1740 O O . ARG A 1 369 ? 38.787 11.514 -15.521 1.00 47.93 369 ARG A O 1
ATOM 1748 N N . TYR A 1 370 ? 39.755 11.767 -13.510 1.00 46.86 370 TYR A N 1
ATOM 1749 C CA . TYR A 1 370 ? 41.099 11.540 -14.021 1.00 38.23 370 TYR A CA 1
ATOM 1750 C C . TYR A 1 370 ? 41.479 10.066 -14.070 1.00 39.49 370 TYR A C 1
ATOM 1751 O O . TYR A 1 370 ? 42.590 9.744 -14.505 1.00 42.36 370 TYR A O 1
ATOM 1760 N N . GLY A 1 371 ? 40.605 9.171 -13.627 1.00 39.67 371 GLY A N 1
ATOM 1761 C CA . GLY A 1 371 ? 40.815 7.752 -13.812 1.00 30.71 371 GLY A CA 1
ATOM 1762 C C . GLY A 1 371 ? 41.569 7.107 -12.662 1.00 36.31 371 GLY A C 1
ATOM 1763 O O . GLY A 1 371 ? 42.257 7.760 -11.878 1.00 42.10 371 GLY A O 1
ATOM 1764 N N . ASP A 1 372 ? 41.435 5.786 -12.576 1.00 36.11 372 ASP A N 1
ATOM 1765 C CA . ASP A 1 372 ? 42.133 4.997 -11.572 1.00 36.44 372 ASP A CA 1
ATOM 1766 C C . ASP A 1 372 ? 43.253 4.155 -12.164 1.00 40.96 372 ASP A C 1
ATOM 1767 O O . ASP A 1 372 ? 43.886 3.387 -11.431 1.00 48.28 372 ASP A O 1
ATOM 1772 N N . GLY A 1 373 ? 43.511 4.272 -13.465 1.00 35.82 373 GLY A N 1
ATOM 1773 C CA . GLY A 1 373 ? 44.526 3.448 -14.092 1.00 37.32 373 GLY A CA 1
ATOM 1774 C C . GLY A 1 373 ? 44.013 2.042 -14.355 1.00 32.85 373 GLY A C 1
ATOM 1775 O O . GLY A 1 373 ? 42.827 1.821 -14.603 1.00 36.76 373 GLY A O 1
ATOM 1776 N N . TRP A 1 374 ? 44.929 1.079 -14.300 1.00 34.71 374 TRP A N 1
ATOM 1777 C CA . TRP A 1 374 ? 44.544 -0.317 -14.444 1.00 36.58 374 TRP A CA 1
ATOM 1778 C C . TRP A 1 374 ? 43.796 -0.768 -13.197 1.00 33.47 374 TRP A C 1
ATOM 1779 O O . TRP A 1 374 ? 44.283 -0.601 -12.074 1.00 42.12 374 TRP A O 1
ATOM 1790 N N . VAL A 1 375 ? 42.611 -1.340 -13.388 1.00 33.27 375 VAL A N 1
ATOM 1791 C CA . VAL A 1 375 ? 41.792 -1.818 -12.282 1.00 46.02 375 VAL A CA 1
ATOM 1792 C C . VAL A 1 375 ? 41.412 -3.269 -12.537 1.00 44.60 375 VAL A C 1
ATOM 1793 O O . VAL A 1 375 ? 41.167 -3.672 -13.681 1.00 35.00 375 VAL A O 1
ATOM 1797 N N . SER A 1 376 ? 41.384 -4.056 -11.469 1.00 40.06 376 SER A N 1
ATOM 1798 C CA . SER A 1 376 ? 40.936 -5.436 -11.490 1.00 37.07 376 SER A CA 1
ATOM 1799 C C . SER A 1 376 ? 39.669 -5.553 -10.649 1.00 38.47 376 SER A C 1
ATOM 1800 O O . SER A 1 376 ? 39.083 -4.545 -10.235 1.00 38.60 376 SER A O 1
ATOM 1803 N N . LEU A 1 377 ? 39.240 -6.793 -10.403 1.00 38.65 377 LEU A N 1
ATOM 1804 C CA . LEU A 1 377 ? 38.013 -7.022 -9.643 1.00 38.14 377 LEU A CA 1
ATOM 1805 C C . LEU A 1 377 ? 38.077 -6.351 -8.277 1.00 33.25 377 LEU A C 1
ATOM 1806 O O . LEU A 1 377 ? 37.162 -5.617 -7.890 1.00 29.66 377 LEU A O 1
ATOM 1811 N N . GLU A 1 378 ? 39.162 -6.572 -7.542 1.00 30.04 378 GLU A N 1
ATOM 1812 C CA . GLU A 1 378 ? 39.243 -6.019 -6.197 1.00 24.71 378 GLU A CA 1
ATOM 1813 C C . GLU A 1 378 ? 39.386 -4.500 -6.246 1.00 32.17 378 GLU A C 1
ATOM 1814 O O . GLU A 1 378 ? 38.647 -3.780 -5.563 1.00 32.73 378 GLU A O 1
ATOM 1820 N N . SER A 1 379 ? 40.293 -3.991 -7.091 1.00 31.86 379 SER A N 1
ATOM 1821 C CA . SER A 1 379 ? 40.445 -2.545 -7.235 1.00 23.05 379 SER A CA 1
ATOM 1822 C C . SER A 1 379 ? 39.129 -1.893 -7.638 1.00 30.74 379 SER A C 1
ATOM 1823 O O . SER A 1 379 ? 38.807 -0.792 -7.176 1.00 26.81 379 SER A O 1
ATOM 1826 N N . ALA A 1 380 ? 38.351 -2.558 -8.500 1.00 35.59 380 ALA A N 1
ATOM 1827 C CA . ALA A 1 380 ? 37.067 -2.006 -8.921 1.00 21.65 380 ALA A CA 1
ATOM 1828 C C . ALA A 1 380 ? 36.068 -1.935 -7.777 1.00 29.97 380 ALA A C 1
ATOM 1829 O O . ALA A 1 380 ? 35.160 -1.100 -7.811 1.00 30.10 380 ALA A O 1
ATOM 1831 N N . ILE A 1 381 ? 36.182 -2.817 -6.783 1.00 31.13 381 ILE A N 1
ATOM 1832 C CA . ILE A 1 381 ? 35.201 -2.827 -5.702 1.00 22.66 381 ILE A CA 1
ATOM 1833 C C . ILE A 1 381 ? 35.564 -1.815 -4.620 1.00 23.38 381 ILE A C 1
ATOM 1834 O O . ILE A 1 381 ? 34.746 -0.962 -4.257 1.00 16.68 381 ILE A O 1
ATOM 1839 N N . TYR A 1 382 ? 36.792 -1.875 -4.090 1.00 27.71 382 TYR A N 1
ATOM 1840 C CA . TYR A 1 382 ? 37.129 -0.976 -2.991 1.00 25.20 382 TYR A CA 1
ATOM 1841 C C . TYR A 1 382 ? 37.373 0.458 -3.446 1.00 22.38 382 TYR A C 1
ATOM 1842 O O . TYR A 1 382 ? 37.522 1.341 -2.597 1.00 24.01 382 TYR A O 1
ATOM 1851 N N . ARG A 1 383 ? 37.419 0.711 -4.753 1.00 29.79 383 ARG A N 1
ATOM 1852 C CA . ARG A 1 383 ? 37.384 2.065 -5.279 1.00 29.09 383 ARG A CA 1
ATOM 1853 C C . ARG A 1 383 ? 36.077 2.390 -5.985 1.00 26.78 383 ARG A C 1
ATOM 1854 O O . ARG A 1 383 ? 35.869 3.547 -6.363 1.00 26.57 383 ARG A O 1
ATOM 1862 N N . SER A 1 384 ? 35.190 1.413 -6.139 1.00 29.01 384 SER A N 1
ATOM 1863 C CA . SER A 1 384 ? 33.945 1.545 -6.894 1.00 30.04 384 SER A CA 1
ATOM 1864 C C . SER A 1 384 ? 34.175 2.287 -8.210 1.00 32.72 384 SER A C 1
ATOM 1865 O O . SER A 1 384 ? 33.633 3.365 -8.461 1.00 35.37 384 SER A O 1
ATOM 1868 N N . ASN A 1 385 ? 34.976 1.668 -9.070 1.00 31.17 385 ASN A N 1
ATOM 1869 C CA . ASN A 1 385 ? 35.243 2.230 -10.384 1.00 30.10 385 ASN A CA 1
ATOM 1870 C C . ASN A 1 385 ? 34.055 1.968 -11.302 1.00 33.36 385 ASN A C 1
ATOM 1871 O O . ASN A 1 385 ? 33.528 0.853 -11.346 1.00 34.51 385 ASN A O 1
ATOM 1876 N N . ASP A 1 386 ? 33.630 2.997 -12.036 1.00 35.19 386 ASP A N 1
ATOM 1877 C CA . ASP A 1 386 ? 32.477 2.835 -12.913 1.00 26.80 386 ASP A CA 1
ATOM 1878 C C . ASP A 1 386 ? 32.860 2.241 -14.262 1.00 27.29 386 ASP A C 1
ATOM 1879 O O . ASP A 1 386 ? 32.076 1.482 -14.841 1.00 32.76 386 ASP A O 1
ATOM 1884 N N . THR A 1 387 ? 34.048 2.570 -14.775 1.00 31.61 387 THR A N 1
ATOM 1885 C CA . THR A 1 387 ? 34.448 2.080 -16.091 1.00 33.02 387 THR A CA 1
ATOM 1886 C C . THR A 1 387 ? 34.606 0.564 -16.094 1.00 31.19 387 THR A C 1
ATOM 1887 O O . THR A 1 387 ? 34.290 -0.095 -17.092 1.00 34.33 387 THR A O 1
ATOM 1891 N N . TYR A 1 388 ? 35.103 -0.005 -14.991 1.00 35.66 388 TYR A N 1
ATOM 1892 C CA . TYR A 1 388 ? 35.222 -1.457 -14.894 1.00 35.57 388 TYR A CA 1
ATOM 1893 C C . TYR A 1 388 ? 33.868 -2.131 -15.067 1.00 32.00 388 TYR A C 1
ATOM 1894 O O . TYR A 1 388 ? 33.751 -3.136 -15.778 1.00 31.15 388 TYR A O 1
ATOM 1903 N N . PHE A 1 389 ? 32.833 -1.593 -14.422 1.00 30.13 389 PHE A N 1
ATOM 1904 C CA . PHE A 1 389 ? 31.502 -2.171 -14.534 1.00 37.47 389 PHE A CA 1
ATOM 1905 C C . PHE A 1 389 ? 30.757 -1.672 -15.764 1.00 35.42 389 PHE A C 1
ATOM 1906 O O . PHE A 1 389 ? 29.835 -2.351 -16.229 1.00 36.13 389 PHE A O 1
ATOM 1914 N N . TYR A 1 390 ? 31.128 -0.502 -16.291 1.00 31.95 390 TYR A N 1
ATOM 1915 C CA . TYR A 1 390 ? 30.716 -0.142 -17.643 1.00 30.43 390 TYR A CA 1
ATOM 1916 C C . TYR A 1 390 ? 31.183 -1.198 -18.636 1.00 32.89 390 TYR A C 1
ATOM 1917 O O . TYR A 1 390 ? 30.409 -1.674 -19.474 1.00 31.42 390 TYR A O 1
ATOM 1926 N N . ASP A 1 391 ? 32.461 -1.575 -18.547 1.00 33.14 391 ASP A N 1
ATOM 1927 C CA . ASP A 1 391 ? 33.024 -2.575 -19.447 1.00 33.67 391 ASP A CA 1
ATOM 1928 C C . ASP A 1 391 ? 32.451 -3.961 -19.168 1.00 38.51 391 ASP A C 1
ATOM 1929 O O . ASP A 1 391 ? 32.207 -4.735 -20.101 1.00 37.58 391 ASP A O 1
ATOM 1934 N N . LEU A 1 392 ? 32.234 -4.293 -17.893 1.00 37.66 392 LEU A N 1
ATOM 1935 C CA . LEU A 1 392 ? 31.696 -5.606 -17.551 1.00 30.03 392 LEU A CA 1
ATOM 1936 C C . LEU A 1 392 ? 30.270 -5.765 -18.066 1.00 36.01 392 LEU A C 1
ATOM 1937 O O . LEU A 1 392 ? 29.925 -6.794 -18.657 1.00 43.97 392 LEU A O 1
ATOM 1942 N N . ALA A 1 393 ? 29.425 -4.754 -17.843 1.00 36.73 393 ALA A N 1
ATOM 1943 C CA . ALA A 1 393 ? 28.040 -4.833 -18.296 1.00 34.27 393 ALA A CA 1
ATOM 1944 C C . ALA A 1 393 ? 27.953 -4.912 -19.814 1.00 39.50 393 ALA A C 1
ATOM 1945 O O . ALA A 1 393 ? 27.024 -5.527 -20.351 1.00 41.50 393 ALA A O 1
ATOM 1947 N N . HIS A 1 394 ? 28.900 -4.290 -20.518 1.00 44.03 394 HIS A N 1
ATOM 1948 C CA . HIS A 1 394 ? 28.892 -4.340 -21.976 1.00 43.26 394 HIS A CA 1
ATOM 1949 C C . HIS A 1 394 ? 29.148 -5.756 -22.475 1.00 42.89 394 HIS A C 1
ATOM 1950 O O . HIS A 1 394 ? 28.360 -6.301 -23.257 1.00 46.40 394 HIS A O 1
ATOM 1957 N N . LYS A 1 395 ? 30.245 -6.371 -22.028 1.00 36.31 395 LYS A N 1
ATOM 1958 C CA . LYS A 1 395 ? 30.601 -7.711 -22.478 1.00 33.52 395 LYS A CA 1
ATOM 1959 C C . LYS A 1 395 ? 29.641 -8.779 -21.976 1.00 33.75 395 LYS A C 1
ATOM 1960 O O . LYS A 1 395 ? 29.694 -9.913 -22.464 1.00 35.90 395 LYS A O 1
ATOM 1966 N N . LEU A 1 396 ? 28.763 -8.448 -21.035 1.00 31.29 396 LEU A N 1
ATOM 1967 C CA . LEU A 1 396 ? 27.832 -9.411 -20.468 1.00 26.04 396 LEU A CA 1
ATOM 1968 C C . LEU A 1 396 ? 26.473 -9.393 -21.152 1.00 29.81 396 LEU A C 1
ATOM 1969 O O . LEU A 1 396 ? 25.883 -10.453 -21.377 1.00 33.70 396 LEU A O 1
ATOM 1974 N N . GLY A 1 397 ? 25.958 -8.218 -21.474 1.00 25.40 397 GLY A N 1
ATOM 1975 C CA . GLY A 1 397 ? 24.652 -8.140 -22.090 1.00 23.00 397 GLY A CA 1
ATOM 1976 C C . GLY A 1 397 ? 23.559 -8.082 -21.046 1.00 31.84 397 GLY A C 1
ATOM 1977 O O . GLY A 1 397 ? 23.647 -8.684 -19.974 1.00 32.69 397 GLY A O 1
ATOM 1978 N N . ILE A 1 398 ? 22.488 -7.352 -21.377 1.00 36.10 398 ILE A N 1
ATOM 1979 C CA . ILE A 1 398 ? 21.391 -7.190 -20.419 1.00 29.51 398 ILE A CA 1
ATOM 1980 C C . ILE A 1 398 ? 20.554 -8.456 -20.316 1.00 29.03 398 ILE A C 1
ATOM 1981 O O . ILE A 1 398 ? 19.861 -8.665 -19.320 1.00 33.39 398 ILE A O 1
ATOM 1986 N N . ASP A 1 399 ? 20.619 -9.316 -21.326 1.00 33.97 399 ASP A N 1
ATOM 1987 C CA . ASP A 1 399 ? 19.885 -10.574 -21.267 1.00 35.04 399 ASP A CA 1
ATOM 1988 C C . ASP A 1 399 ? 20.390 -11.457 -20.131 1.00 34.38 399 ASP A C 1
ATOM 1989 O O . ASP A 1 399 ? 19.597 -12.054 -19.392 1.00 37.45 399 ASP A O 1
ATOM 1994 N N . ARG A 1 400 ? 21.708 -11.559 -19.986 1.00 38.01 400 ARG A N 1
ATOM 1995 C CA . ARG A 1 400 ? 22.299 -12.370 -18.936 1.00 37.00 400 ARG A CA 1
ATOM 1996 C C . ARG A 1 400 ? 22.571 -11.567 -17.670 1.00 39.26 400 ARG A C 1
ATOM 1997 O O . ARG A 1 400 ? 22.884 -12.161 -16.631 1.00 45.17 400 ARG A O 1
ATOM 2005 N N . LEU A 1 401 ? 22.448 -10.236 -17.730 1.00 33.75 401 LEU A N 1
ATOM 2006 C CA . LEU A 1 401 ? 22.559 -9.410 -16.531 1.00 29.20 401 LEU A CA 1
ATOM 2007 C C . LEU A 1 401 ? 21.253 -9.411 -15.746 1.00 37.40 401 LEU A C 1
ATOM 2008 O O . LEU A 1 401 ? 21.244 -9.703 -14.545 1.00 42.05 401 LEU A O 1
ATOM 2013 N N . HIS A 1 402 ? 20.142 -9.075 -16.410 1.00 42.06 402 HIS A N 1
ATOM 2014 C CA . HIS A 1 402 ? 18.841 -9.111 -15.748 1.00 30.56 402 HIS A CA 1
ATOM 2015 C C . HIS A 1 402 ? 18.538 -10.493 -15.186 1.00 36.32 402 HIS A C 1
ATOM 2016 O O . HIS A 1 402 ? 17.899 -10.608 -14.134 1.00 37.13 402 HIS A O 1
ATOM 2023 N N . ALA A 1 403 ? 18.988 -11.549 -15.868 1.00 40.82 403 ALA A N 1
ATOM 2024 C CA . ALA A 1 403 ? 18.762 -12.903 -15.376 1.00 35.90 403 ALA A CA 1
ATOM 2025 C C . ALA A 1 403 ? 19.557 -13.177 -14.104 1.00 34.26 403 ALA A C 1
ATOM 2026 O O . ALA A 1 403 ? 19.064 -13.848 -13.191 1.00 32.88 403 ALA A O 1
ATOM 2028 N N . PHE A 1 404 ? 20.791 -12.670 -14.027 1.00 39.72 404 PHE A N 1
ATOM 2029 C CA . PHE A 1 404 ? 21.618 -12.919 -12.850 1.00 35.14 404 PHE A CA 1
ATOM 2030 C C . PHE A 1 404 ? 21.151 -12.098 -11.654 1.00 31.67 404 PHE A C 1
ATOM 2031 O O . PHE A 1 404 ? 21.020 -12.624 -10.542 1.00 35.96 404 PHE A O 1
ATOM 2039 N N . MET A 1 405 ? 20.897 -10.803 -11.859 1.00 29.06 405 MET A N 1
ATOM 2040 C CA . MET A 1 405 ? 20.423 -9.964 -10.766 1.00 31.75 405 MET A CA 1
ATOM 2041 C C . MET A 1 405 ? 19.023 -10.348 -10.310 1.00 37.51 405 MET A C 1
ATOM 2042 O O . MET A 1 405 ? 18.632 -9.997 -9.192 1.00 43.51 405 MET A O 1
ATOM 2047 N N . SER A 1 406 ? 18.264 -11.062 -11.144 1.00 34.11 406 SER A N 1
ATOM 2048 C CA . SER A 1 406 ? 16.967 -11.567 -10.708 1.00 39.50 406 SER A CA 1
ATOM 2049 C C . SER A 1 406 ? 17.134 -12.707 -9.713 1.00 32.66 406 SER A C 1
ATOM 2050 O O . SER A 1 406 ? 16.404 -12.782 -8.718 1.00 40.66 406 SER A O 1
ATOM 2053 N N . ARG A 1 407 ? 18.092 -13.604 -9.964 1.00 31.00 407 ARG A N 1
ATOM 2054 C CA . ARG A 1 407 ? 18.358 -14.690 -9.029 1.00 43.84 407 ARG A CA 1
ATOM 2055 C C . ARG A 1 407 ? 18.852 -14.174 -7.685 1.00 38.41 407 ARG A C 1
ATOM 2056 O O . ARG A 1 407 ? 18.853 -14.928 -6.706 1.00 35.82 407 ARG A O 1
ATOM 2064 N N . PHE A 1 408 ? 19.271 -12.911 -7.617 1.00 30.03 408 PHE A N 1
ATOM 2065 C CA . PHE A 1 408 ? 19.645 -12.268 -6.366 1.00 29.35 408 PHE A CA 1
ATOM 2066 C C . PHE A 1 408 ? 18.454 -11.636 -5.657 1.00 37.00 408 PHE A C 1
ATOM 2067 O O . PHE A 1 408 ? 18.617 -11.109 -4.551 1.00 32.40 408 PHE A O 1
ATOM 2075 N N . GLY A 1 409 ? 17.272 -11.665 -6.267 1.00 35.58 409 GLY A N 1
ATOM 2076 C CA . GLY A 1 409 ? 16.067 -11.154 -5.649 1.00 32.00 409 GLY A CA 1
ATOM 2077 C C . GLY A 1 409 ? 15.600 -9.798 -6.128 1.00 34.89 409 GLY A C 1
ATOM 2078 O O . GLY A 1 409 ? 14.649 -9.255 -5.553 1.00 41.91 409 GLY A O 1
ATOM 2079 N N . PHE A 1 410 ? 16.223 -9.237 -7.160 1.00 33.54 410 PHE A N 1
ATOM 2080 C CA . PHE A 1 410 ? 15.791 -7.967 -7.729 1.00 33.08 410 PHE A CA 1
ATOM 2081 C C . PHE A 1 410 ? 14.725 -8.205 -8.791 1.00 39.31 410 PHE A C 1
ATOM 2082 O O . PHE A 1 410 ? 14.871 -9.089 -9.641 1.00 44.52 410 PHE A O 1
ATOM 2090 N N . GLY A 1 411 ? 13.657 -7.412 -8.741 1.00 37.04 411 GLY A N 1
ATOM 2091 C CA . GLY A 1 411 ? 12.546 -7.580 -9.658 1.00 41.17 411 GLY A CA 1
ATOM 2092 C C . GLY A 1 411 ? 11.215 -7.821 -8.973 1.00 39.45 411 GLY A C 1
ATOM 2093 O O . GLY A 1 411 ? 10.282 -7.031 -9.141 1.00 47.50 411 GLY A O 1
ATOM 2094 N N . GLN A 1 412 ? 11.094 -8.927 -8.248 1.00 34.90 412 GLN A N 1
ATOM 2095 C CA . GLN A 1 412 ? 9.945 -9.215 -7.397 1.00 41.41 412 GLN A CA 1
ATOM 2096 C C . GLN A 1 412 ? 10.363 -9.191 -5.927 1.00 41.42 412 GLN A C 1
ATOM 2097 O O . GLN A 1 412 ? 11.526 -8.952 -5.588 1.00 36.30 412 GLN A O 1
ATOM 2103 N N . LYS A 1 413 ? 9.393 -9.443 -5.049 1.00 43.35 413 LYS A N 1
ATOM 2104 C CA . LYS A 1 413 ? 9.615 -9.342 -3.614 1.00 38.51 413 LYS A CA 1
ATOM 2105 C C . LYS A 1 413 ? 10.400 -10.543 -3.102 1.00 32.13 413 LYS A C 1
ATOM 2106 O O . LYS A 1 413 ? 10.385 -11.625 -3.696 1.00 34.57 413 LYS A O 1
ATOM 2112 N N . VAL A 1 414 ? 11.100 -10.337 -1.990 1.00 34.63 414 VAL A N 1
ATOM 2113 C CA . VAL A 1 414 ? 12.035 -11.317 -1.461 1.00 34.93 414 VAL A CA 1
ATOM 2114 C C . VAL A 1 414 ? 11.515 -11.963 -0.182 1.00 40.54 414 VAL A C 1
ATOM 2115 O O . VAL A 1 414 ? 11.660 -13.172 0.007 1.00 37.32 414 VAL A O 1
ATOM 2119 N N . ALA A 1 415 ? 10.914 -11.175 0.706 1.00 40.34 415 ALA A N 1
ATOM 2120 C CA . ALA A 1 415 ? 10.605 -11.641 2.048 1.00 29.82 415 ALA A CA 1
ATOM 2121 C C . ALA A 1 415 ? 9.464 -12.655 2.028 1.00 35.93 415 ALA A C 1
ATOM 2122 O O . ALA A 1 415 ? 8.709 -12.771 1.058 1.00 39.14 415 ALA A O 1
ATOM 2124 N N . LEU A 1 416 ? 9.343 -13.392 3.132 1.00 35.71 416 LEU A N 1
ATOM 2125 C CA . LEU A 1 416 ? 8.298 -14.397 3.280 1.00 33.52 416 LEU A CA 1
ATOM 2126 C C . LEU A 1 416 ? 6.985 -13.805 3.779 1.00 36.83 416 LEU A C 1
ATOM 2127 O O . LEU A 1 416 ? 5.919 -14.158 3.264 1.00 34.47 416 LEU A O 1
ATOM 2132 N N . ASP A 1 417 ? 7.035 -12.906 4.764 1.00 35.46 417 ASP A N 1
ATOM 2133 C CA . ASP A 1 417 ? 5.834 -12.435 5.449 1.00 29.00 417 ASP A CA 1
ATOM 2134 C C . ASP A 1 417 ? 5.875 -10.920 5.666 1.00 33.80 417 ASP A C 1
ATOM 2135 O O . ASP A 1 417 ? 5.826 -10.419 6.785 1.00 40.81 417 ASP A O 1
ATOM 2140 N N . MET A 1 418 ? 5.966 -10.167 4.573 1.00 44.23 418 MET A N 1
ATOM 2141 C CA . MET A 1 418 ? 5.946 -8.710 4.625 1.00 43.45 418 MET A CA 1
ATOM 2142 C C . MET A 1 418 ? 4.809 -8.198 3.752 1.00 35.88 418 MET A C 1
ATOM 2143 O O . MET A 1 418 ? 4.812 -8.412 2.535 1.00 40.48 418 MET A O 1
ATOM 2148 N N . PHE A 1 419 ? 3.842 -7.524 4.373 1.00 30.75 419 PHE A N 1
ATOM 2149 C CA . PHE A 1 419 ? 2.641 -7.097 3.667 1.00 36.41 419 PHE A CA 1
ATOM 2150 C C . PHE A 1 419 ? 2.928 -5.888 2.789 1.00 38.77 419 PHE A C 1
ATOM 2151 O O . PHE A 1 419 ? 3.469 -4.880 3.257 1.00 51.13 419 PHE A O 1
ATOM 2159 N N . GLY A 1 420 ? 2.562 -5.991 1.514 1.00 35.34 420 GLY A N 1
ATOM 2160 C CA . GLY A 1 420 ? 2.674 -4.865 0.611 1.00 40.78 420 GLY A CA 1
ATOM 2161 C C . GLY A 1 420 ? 4.082 -4.559 0.165 1.00 44.61 420 GLY A C 1
ATOM 2162 O O . GLY A 1 420 ? 4.413 -3.391 -0.065 1.00 44.76 420 GLY A O 1
ATOM 2163 N N . GLU A 1 421 ? 4.928 -5.577 0.038 1.00 37.75 421 GLU A N 1
ATOM 2164 C CA . GLU A 1 421 ? 6.288 -5.360 -0.433 1.00 40.58 421 GLU A CA 1
ATOM 2165 C C . GLU A 1 421 ? 6.270 -5.047 -1.923 1.00 48.26 421 GLU A C 1
ATOM 2166 O O . GLU A 1 421 ? 5.727 -5.814 -2.722 1.00 46.87 421 GLU A O 1
ATOM 2172 N N . ALA A 1 422 ? 6.864 -3.917 -2.294 1.00 50.66 422 ALA A N 1
ATOM 2173 C CA . ALA A 1 422 ? 6.921 -3.534 -3.696 1.00 45.20 422 ALA A CA 1
ATOM 2174 C C . ALA A 1 422 ? 7.884 -4.446 -4.440 1.00 44.79 422 ALA A C 1
ATOM 2175 O O . ALA A 1 422 ? 8.927 -4.837 -3.910 1.00 54.84 422 ALA A O 1
ATOM 2177 N N . ASP A 1 423 ? 7.524 -4.792 -5.677 1.00 47.76 423 ASP A N 1
ATOM 2178 C CA . ASP A 1 423 ? 8.330 -5.744 -6.427 1.00 40.90 423 ASP A CA 1
ATOM 2179 C C . ASP A 1 423 ? 9.705 -5.181 -6.756 1.00 40.82 423 ASP A C 1
ATOM 2180 O O . ASP A 1 423 ? 10.696 -5.920 -6.733 1.00 45.06 423 ASP A O 1
ATOM 2185 N N . GLY A 1 424 ? 9.800 -3.877 -6.985 1.00 42.79 424 GLY A N 1
ATOM 2186 C CA . GLY A 1 424 ? 11.006 -3.314 -7.551 1.00 42.94 424 GLY A CA 1
ATOM 2187 C C . GLY A 1 424 ? 11.021 -3.534 -9.051 1.00 43.22 424 GLY A C 1
ATOM 2188 O O . GLY A 1 424 ? 10.086 -4.074 -9.645 1.00 46.85 424 GLY A O 1
ATOM 2189 N N . LEU A 1 425 ? 12.109 -3.104 -9.682 1.00 41.62 425 LEU A N 1
ATOM 2190 C CA . LEU A 1 425 ? 12.240 -3.258 -11.126 1.00 40.75 425 LEU A CA 1
ATOM 2191 C C . LEU A 1 425 ? 13.670 -3.640 -11.468 1.00 42.27 425 LEU A C 1
ATOM 2192 O O . LEU A 1 425 ? 14.611 -2.932 -11.098 1.00 48.22 425 LEU A O 1
ATOM 2197 N N . MET A 1 426 ? 13.826 -4.759 -12.168 1.00 41.23 426 MET A N 1
ATOM 2198 C CA . MET A 1 426 ? 15.096 -5.142 -12.783 1.00 40.69 426 MET A CA 1
ATOM 2199 C C . MET A 1 426 ? 14.876 -5.149 -14.286 1.00 42.04 426 MET A C 1
ATOM 2200 O O . MET A 1 426 ? 14.350 -6.134 -14.834 1.00 46.79 426 MET A O 1
ATOM 2205 N N . PRO A 1 427 ? 15.238 -4.079 -14.991 1.00 43.19 427 PRO A N 1
ATOM 2206 C CA . PRO A 1 427 ? 14.822 -3.945 -16.390 1.00 48.09 427 PRO A CA 1
ATOM 2207 C C . PRO A 1 427 ? 15.446 -4.995 -17.293 1.00 44.03 427 PRO A C 1
ATOM 2208 O O . PRO A 1 427 ? 16.585 -5.427 -17.104 1.00 38.01 427 PRO A O 1
ATOM 2212 N N . SER A 1 428 ? 14.671 -5.393 -18.297 1.00 50.20 428 SER A N 1
ATOM 2213 C CA . SER A 1 428 ? 15.080 -6.383 -19.276 1.00 51.37 428 SER A CA 1
ATOM 2214 C C . SER A 1 428 ? 14.679 -5.869 -20.651 1.00 47.92 428 SER A C 1
ATOM 2215 O O . SER A 1 428 ? 14.048 -4.816 -20.781 1.00 40.96 428 SER A O 1
ATOM 2218 N N . ARG A 1 429 ? 15.037 -6.622 -21.692 1.00 58.09 429 ARG A N 1
ATOM 2219 C CA . ARG A 1 429 ? 14.627 -6.233 -23.038 1.00 53.45 429 ARG A CA 1
ATOM 2220 C C . ARG A 1 429 ? 13.124 -6.391 -23.238 1.00 60.19 429 ARG A C 1
ATOM 2221 O O . ARG A 1 429 ? 12.516 -5.621 -23.991 1.00 61.57 429 ARG A O 1
ATOM 2229 N N . GLU A 1 430 ? 12.508 -7.369 -22.574 1.00 63.19 430 GLU A N 1
ATOM 2230 C CA . GLU A 1 430 ? 11.066 -7.550 -22.695 1.00 57.94 430 GLU A CA 1
ATOM 2231 C C . GLU A 1 430 ? 10.283 -6.463 -21.967 1.00 55.14 430 GLU A C 1
ATOM 2232 O O . GLU A 1 430 ? 9.204 -6.074 -22.428 1.00 53.85 430 GLU A O 1
ATOM 2238 N N . TRP A 1 431 ? 10.793 -5.970 -20.836 1.00 62.96 431 TRP A N 1
ATOM 2239 C CA . TRP A 1 431 ? 10.082 -4.928 -20.098 1.00 59.20 431 TRP A CA 1
ATOM 2240 C C . TRP A 1 431 ? 9.975 -3.642 -20.909 1.00 59.69 431 TRP A C 1
ATOM 2241 O O . TRP A 1 431 ? 8.902 -3.032 -20.990 1.00 56.16 431 TRP A O 1
ATOM 2252 N N . LYS A 1 432 ? 11.083 -3.212 -21.518 1.00 64.62 432 LYS A N 1
ATOM 2253 C CA . LYS A 1 432 ? 11.070 -1.961 -22.269 1.00 60.68 432 LYS A CA 1
ATOM 2254 C C . LYS A 1 432 ? 10.240 -2.074 -23.539 1.00 59.62 432 LYS A C 1
ATOM 2255 O O . LYS A 1 432 ? 9.672 -1.076 -23.997 1.00 61.52 432 LYS A O 1
ATOM 2261 N N . ARG A 1 433 ? 10.154 -3.273 -24.118 1.00 57.36 433 ARG A N 1
ATOM 2262 C CA . ARG A 1 433 ? 9.262 -3.476 -25.254 1.00 58.15 433 ARG A CA 1
ATOM 2263 C C . ARG A 1 433 ? 7.801 -3.348 -24.838 1.00 64.90 433 ARG A C 1
ATOM 2264 O O . ARG A 1 433 ? 6.992 -2.756 -25.561 1.00 56.87 433 ARG A O 1
ATOM 2272 N N . LYS A 1 434 ? 7.445 -3.901 -23.678 1.00 63.95 434 LYS A N 1
ATOM 2273 C CA . LYS A 1 434 ? 6.108 -3.706 -23.128 1.00 57.02 434 LYS A CA 1
ATOM 2274 C C . LYS A 1 434 ? 5.895 -2.259 -22.696 1.00 54.01 434 LYS A C 1
ATOM 2275 O O . LYS A 1 434 ? 5.002 -1.568 -23.201 1.00 63.06 434 LYS A O 1
ATOM 2281 N N . THR A 1 435 ? 6.709 -1.789 -21.748 1.00 55.87 435 THR A N 1
ATOM 2282 C CA . THR A 1 435 ? 6.467 -0.500 -21.106 1.00 63.24 435 THR A CA 1
ATOM 2283 C C . THR A 1 435 ? 6.584 0.651 -22.100 1.00 64.99 435 THR A C 1
ATOM 2284 O O . THR A 1 435 ? 5.606 1.356 -22.373 1.00 69.44 435 THR A O 1
ATOM 2288 N N . ARG A 1 436 ? 7.780 0.860 -22.653 1.00 55.84 436 ARG A N 1
ATOM 2289 C CA . ARG A 1 436 ? 8.048 2.047 -23.455 1.00 61.26 436 ARG A CA 1
ATOM 2290 C C . ARG A 1 436 ? 7.967 1.797 -24.955 1.00 64.59 436 ARG A C 1
ATOM 2291 O O . ARG A 1 436 ? 7.908 2.764 -25.721 1.00 63.57 436 ARG A O 1
ATOM 2299 N N . ARG A 1 437 ? 7.951 0.537 -25.385 1.00 67.16 437 ARG A N 1
ATOM 2300 C CA . ARG A 1 437 ? 7.886 0.167 -26.800 1.00 62.86 437 ARG A CA 1
ATOM 2301 C C . ARG A 1 437 ? 8.986 0.849 -27.618 1.00 63.16 437 ARG A C 1
ATOM 2302 O O . ARG A 1 437 ? 8.733 1.647 -28.522 1.00 72.85 437 ARG A O 1
ATOM 2310 N N . GLN A 1 438 ? 10.229 0.525 -27.271 1.00 67.68 438 GLN A N 1
ATOM 2311 C CA . GLN A 1 438 ? 11.383 0.964 -28.041 1.00 69.00 438 GLN A CA 1
ATOM 2312 C C . GLN A 1 438 ? 12.513 -0.027 -27.805 1.00 73.37 438 GLN A C 1
ATOM 2313 O O . GLN A 1 438 ? 12.611 -0.631 -26.733 1.00 64.53 438 GLN A O 1
ATOM 2319 N N . VAL A 1 439 ? 13.367 -0.188 -28.817 1.00 72.79 439 VAL A N 1
ATOM 2320 C CA . VAL A 1 439 ? 14.407 -1.206 -28.750 1.00 63.83 439 VAL A CA 1
ATOM 2321 C C . VAL A 1 439 ? 15.428 -0.833 -27.681 1.00 61.15 439 VAL A C 1
ATOM 2322 O O . VAL A 1 439 ? 15.615 0.344 -27.344 1.00 58.21 439 VAL A O 1
ATOM 2326 N N . TRP A 1 440 ? 16.085 -1.849 -27.128 1.00 63.29 440 TRP A N 1
ATOM 2327 C CA . TRP A 1 440 ? 17.066 -1.624 -26.078 1.00 58.06 440 TRP A CA 1
ATOM 2328 C C . TRP A 1 440 ? 18.374 -1.140 -26.687 1.00 57.52 440 TRP A C 1
ATOM 2329 O O . TRP A 1 440 ? 18.925 -1.776 -27.591 1.00 61.44 440 TRP A O 1
ATOM 2340 N N . TYR A 1 441 ? 18.865 -0.013 -26.189 1.00 51.49 441 TYR A N 1
ATOM 2341 C CA . TYR A 1 441 ? 20.124 0.561 -26.640 1.00 55.31 441 TYR A CA 1
ATOM 2342 C C . TYR A 1 441 ? 21.275 0.056 -25.774 1.00 56.17 441 TYR A C 1
ATOM 2343 O O . TYR A 1 441 ? 21.131 -0.053 -24.552 1.00 49.19 441 TYR A O 1
ATOM 2352 N N . PRO A 1 442 ? 22.415 -0.270 -26.389 1.00 56.64 442 PRO A N 1
ATOM 2353 C CA . PRO A 1 442 ? 23.552 -0.787 -25.607 1.00 55.72 442 PRO A CA 1
ATOM 2354 C C . PRO A 1 442 ? 24.034 0.156 -24.520 1.00 50.50 442 PRO A C 1
ATOM 2355 O O . PRO A 1 442 ? 24.624 -0.310 -23.537 1.00 45.50 442 PRO A O 1
ATOM 2359 N N . GLY A 1 443 ? 23.796 1.463 -24.652 1.00 54.90 443 GLY A N 1
ATOM 2360 C CA . GLY A 1 443 ? 24.171 2.392 -23.602 1.00 48.43 443 GLY A CA 1
ATOM 2361 C C . GLY A 1 443 ? 23.352 2.256 -22.337 1.00 51.98 443 GLY A C 1
ATOM 2362 O O . GLY A 1 443 ? 23.808 2.677 -21.269 1.00 48.65 443 GLY A O 1
ATOM 2363 N N . GLU A 1 444 ? 22.156 1.674 -22.430 1.00 50.83 444 GLU A N 1
ATOM 2364 C CA . GLU A 1 444 ? 21.323 1.469 -21.253 1.00 45.96 444 GLU A CA 1
ATOM 2365 C C . GLU A 1 444 ? 21.811 0.321 -20.381 1.00 44.69 444 GLU A C 1
ATOM 2366 O O . GLU A 1 444 ? 21.445 0.257 -19.202 1.00 44.30 444 GLU A O 1
ATOM 2372 N N . THR A 1 445 ? 22.615 -0.590 -20.930 1.00 45.74 445 THR A N 1
ATOM 2373 C CA . THR A 1 445 ? 23.181 -1.664 -20.123 1.00 44.33 445 THR A CA 1
ATOM 2374 C C . THR A 1 445 ? 24.338 -1.179 -19.258 1.00 41.19 445 THR A C 1
ATOM 2375 O O . THR A 1 445 ? 24.539 -1.698 -18.154 1.00 45.15 445 THR A O 1
ATOM 2379 N N . LEU A 1 446 ? 25.094 -0.185 -19.729 1.00 39.63 446 LEU A N 1
ATOM 2380 C CA . LEU A 1 446 ? 26.256 0.278 -18.977 1.00 45.97 446 LEU A CA 1
ATOM 2381 C C . LEU A 1 446 ? 25.845 0.997 -17.698 1.00 43.75 446 LEU A C 1
ATOM 2382 O O . LEU A 1 446 ? 26.498 0.845 -16.659 1.00 38.42 446 LEU A O 1
ATOM 2387 N N . ILE A 1 447 ? 24.771 1.788 -17.753 1.00 42.19 447 ILE A N 1
ATOM 2388 C CA . ILE A 1 447 ? 24.291 2.453 -16.546 1.00 43.48 447 ILE A CA 1
ATOM 2389 C C . ILE A 1 447 ? 23.783 1.430 -15.537 1.00 40.57 447 ILE A C 1
ATOM 2390 O O . ILE A 1 447 ? 23.807 1.677 -14.325 1.00 38.98 447 ILE A O 1
ATOM 2395 N N . LEU A 1 448 ? 23.317 0.272 -16.012 1.00 45.00 448 LEU A N 1
ATOM 2396 C CA . LEU A 1 448 ? 22.880 -0.780 -15.102 1.00 41.14 448 LEU A CA 1
ATOM 2397 C C . LEU A 1 448 ? 24.061 -1.465 -14.429 1.00 37.10 448 LEU A C 1
ATOM 2398 O O . LEU A 1 448 ? 23.928 -1.961 -13.304 1.00 35.26 448 LEU A O 1
ATOM 2403 N N . GLY A 1 449 ? 25.216 -1.509 -15.098 1.00 33.31 449 GLY A N 1
ATOM 2404 C CA . GLY A 1 449 ? 26.395 -2.111 -14.503 1.00 36.50 449 GLY A CA 1
ATOM 2405 C C . GLY A 1 449 ? 26.844 -1.432 -13.226 1.00 39.26 449 GLY A C 1
ATOM 2406 O O . GLY A 1 449 ? 27.538 -2.053 -12.414 1.00 40.74 449 GLY A O 1
ATOM 2407 N N . ILE A 1 450 ? 26.462 -0.175 -13.028 1.00 35.24 450 ILE A N 1
ATOM 2408 C CA . ILE A 1 450 ? 26.755 0.547 -11.800 1.00 37.45 450 ILE A CA 1
ATOM 2409 C C . ILE A 1 450 ? 25.473 0.860 -11.028 1.00 34.65 450 ILE A C 1
ATOM 2410 O O . ILE A 1 450 ? 25.470 1.725 -10.154 1.00 36.52 450 ILE A O 1
ATOM 2415 N N . GLY A 1 451 ? 24.379 0.171 -11.350 1.00 42.34 451 GLY A N 1
ATOM 2416 C CA . GLY A 1 451 ? 23.151 0.279 -10.586 1.00 41.06 451 GLY A CA 1
ATOM 2417 C C . GLY A 1 451 ? 22.327 1.523 -10.832 1.00 41.21 451 GLY A C 1
ATOM 2418 O O . GLY A 1 451 ? 21.864 2.158 -9.880 1.00 44.17 451 GLY A O 1
ATOM 2419 N N . GLN A 1 452 ? 22.128 1.884 -12.099 1.00 41.21 452 GLN A N 1
ATOM 2420 C CA . GLN A 1 452 ? 21.320 3.055 -12.412 1.00 42.87 452 GLN A CA 1
ATOM 2421 C C . GLN A 1 452 ? 20.269 2.749 -13.470 1.00 43.73 452 GLN A C 1
ATOM 2422 O O . GLN A 1 452 ? 19.828 1.603 -13.605 1.00 47.06 452 GLN A O 1
ATOM 2428 N N . GLY A 1 453 ? 19.861 3.768 -14.220 1.00 44.63 453 GLY A N 1
ATOM 2429 C CA . GLY A 1 453 ? 18.808 3.606 -15.199 1.00 47.76 453 GLY A CA 1
ATOM 2430 C C . GLY A 1 453 ? 17.438 3.553 -14.557 1.00 48.95 453 GLY A C 1
ATOM 2431 O O . GLY A 1 453 ? 17.158 4.299 -13.615 1.00 60.25 453 GLY A O 1
ATOM 2432 N N . TYR A 1 454 ? 16.577 2.673 -15.057 1.00 45.97 454 TYR A N 1
ATOM 2433 C CA . TYR A 1 454 ? 15.239 2.489 -14.511 1.00 57.69 454 TYR A CA 1
ATOM 2434 C C . TYR A 1 454 ? 15.194 1.484 -13.367 1.00 49.80 454 TYR A C 1
ATOM 2435 O O . TYR A 1 454 ? 14.102 1.180 -12.876 1.00 56.82 454 TYR A O 1
ATOM 2444 N N . MET A 1 455 ? 16.341 0.959 -12.939 1.00 47.55 455 MET A N 1
ATOM 2445 C CA . MET A 1 455 ? 16.354 -0.092 -11.930 1.00 45.62 455 MET A CA 1
ATOM 2446 C C . MET A 1 455 ? 15.826 0.426 -10.599 1.00 40.07 455 MET A C 1
ATOM 2447 O O . MET A 1 455 ? 16.222 1.496 -10.129 1.00 41.47 455 MET A O 1
ATOM 2452 N N . GLN A 1 456 ? 14.921 -0.342 -9.998 1.00 32.34 456 GLN A N 1
ATOM 2453 C CA . GLN A 1 456 ? 14.308 -0.005 -8.723 1.00 38.03 456 GLN A CA 1
ATOM 2454 C C . GLN A 1 456 ? 14.544 -1.139 -7.739 1.00 42.61 456 GLN A C 1
ATOM 2455 O O . GLN A 1 456 ? 14.400 -2.315 -8.088 1.00 44.80 456 GLN A O 1
ATOM 2461 N N . ALA A 1 457 ? 14.903 -0.783 -6.508 1.00 31.65 457 ALA A N 1
ATOM 2462 C CA . ALA A 1 457 ? 15.198 -1.778 -5.487 1.00 33.98 457 ALA A CA 1
ATOM 2463 C C . ALA A 1 457 ? 14.739 -1.263 -4.132 1.00 36.63 457 ALA A C 1
ATOM 2464 O O . ALA A 1 457 ? 14.989 -0.104 -3.790 1.00 37.41 457 ALA A O 1
ATOM 2466 N N . THR A 1 458 ? 14.064 -2.133 -3.365 1.00 35.99 458 THR A N 1
ATOM 2467 C CA . THR A 1 458 ? 13.623 -1.857 -2.007 1.00 30.93 458 THR A CA 1
ATOM 2468 C C . THR A 1 458 ? 14.740 -2.162 -1.012 1.00 32.09 458 THR A C 1
ATOM 2469 O O . THR A 1 458 ? 15.560 -3.055 -1.245 1.00 31.41 458 THR A O 1
ATOM 2473 N N . PRO A 1 459 ? 14.789 -1.434 0.108 1.00 32.38 459 PRO A N 1
ATOM 2474 C CA . PRO A 1 459 ? 15.862 -1.664 1.091 1.00 35.19 459 PRO A CA 1
ATOM 2475 C C . PRO A 1 459 ? 15.899 -3.079 1.642 1.00 36.20 459 PRO A C 1
ATOM 2476 O O . PRO A 1 459 ? 16.912 -3.468 2.236 1.00 37.80 459 PRO A O 1
ATOM 2480 N N . ILE A 1 460 ? 14.835 -3.862 1.469 1.00 36.53 460 ILE A N 1
ATOM 2481 C CA . ILE A 1 460 ? 14.882 -5.263 1.873 1.00 35.57 460 ILE A CA 1
ATOM 2482 C C . ILE A 1 460 ? 15.491 -6.115 0.764 1.00 35.03 460 ILE A C 1
ATOM 2483 O O . ILE A 1 460 ? 16.236 -7.063 1.035 1.00 39.27 460 ILE A O 1
ATOM 2488 N N . GLN A 1 461 ? 15.189 -5.790 -0.497 1.00 28.50 461 GLN A N 1
ATOM 2489 C CA . GLN A 1 461 ? 15.866 -6.443 -1.614 1.00 26.02 461 GLN A CA 1
ATOM 2490 C C . GLN A 1 461 ? 17.374 -6.239 -1.534 1.00 29.74 461 GLN A C 1
ATOM 2491 O O . GLN A 1 461 ? 18.150 -7.133 -1.890 1.00 33.17 461 GLN A O 1
ATOM 2497 N N . LEU A 1 462 ? 17.805 -5.065 -1.066 1.00 36.27 462 LEU A N 1
ATOM 2498 C CA . LEU A 1 462 ? 19.229 -4.813 -0.876 1.00 25.63 462 LEU A CA 1
ATOM 2499 C C . LEU A 1 462 ? 19.788 -5.650 0.267 1.00 22.32 462 LEU A C 1
ATOM 2500 O O . LEU A 1 462 ? 20.846 -6.275 0.132 1.00 33.90 462 LEU A O 1
ATOM 2505 N N . ALA A 1 463 ? 19.090 -5.666 1.406 1.00 26.15 463 ALA A N 1
ATOM 2506 C CA . ALA A 1 463 ? 19.574 -6.410 2.566 1.00 27.06 463 ALA A CA 1
ATOM 2507 C C . ALA A 1 463 ? 19.621 -7.906 2.292 1.00 24.46 463 ALA A C 1
ATOM 2508 O O . ALA A 1 463 ? 20.518 -8.604 2.779 1.00 33.61 463 ALA A O 1
ATOM 2510 N N . GLN A 1 464 ? 18.664 -8.420 1.517 1.00 23.07 464 GLN A N 1
ATOM 2511 C CA . GLN A 1 464 ? 18.691 -9.835 1.163 1.00 26.46 464 GLN A CA 1
ATOM 2512 C C . GLN A 1 464 ? 19.867 -10.148 0.246 1.00 26.39 464 GLN A C 1
ATOM 2513 O O . GLN A 1 464 ? 20.481 -11.215 0.355 1.00 27.17 464 GLN A O 1
ATOM 2519 N N . MET A 1 465 ? 20.196 -9.226 -0.662 1.00 27.60 465 MET A N 1
ATOM 2520 C CA . MET A 1 465 ? 21.397 -9.388 -1.474 1.00 25.92 465 MET A CA 1
ATOM 2521 C C . MET A 1 465 ? 22.645 -9.395 -0.601 1.00 26.87 465 MET A C 1
ATOM 2522 O O . MET A 1 465 ? 23.588 -10.153 -0.856 1.00 30.28 465 MET A O 1
ATOM 2527 N N . THR A 1 466 ? 22.663 -8.564 0.443 1.00 24.60 466 THR A N 1
ATOM 2528 C CA . THR A 1 466 ? 23.800 -8.5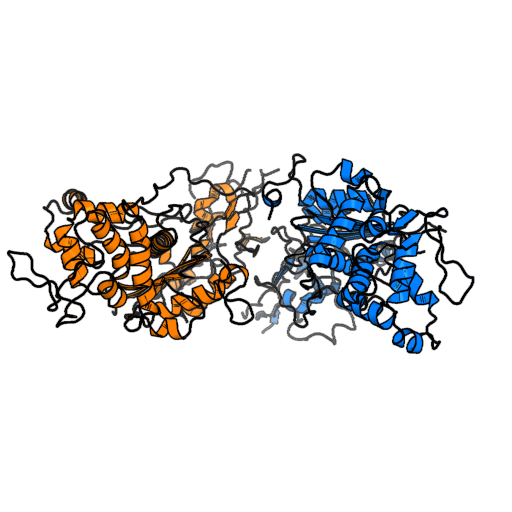43 1.355 1.00 24.49 466 THR A CA 1
ATOM 2529 C C . THR A 1 466 ? 23.909 -9.850 2.129 1.00 31.36 466 THR A C 1
ATOM 2530 O O . THR A 1 466 ? 25.010 -10.386 2.302 1.00 38.26 466 THR A O 1
ATOM 2534 N N . ALA A 1 467 ? 22.779 -10.373 2.612 1.00 29.29 467 ALA A N 1
ATOM 2535 C CA . ALA A 1 467 ? 22.788 -11.679 3.260 1.00 27.87 467 ALA A CA 1
ATOM 2536 C C . ALA A 1 467 ? 23.171 -12.783 2.286 1.00 26.35 467 ALA A C 1
ATOM 2537 O O . ALA A 1 467 ? 23.796 -13.773 2.683 1.00 27.94 467 ALA A O 1
ATOM 2539 N N . LEU A 1 468 ? 22.808 -12.629 1.010 1.00 32.73 468 LEU A N 1
ATOM 2540 C CA . LEU A 1 468 ? 23.155 -13.630 0.007 1.00 27.49 468 LEU A CA 1
ATOM 2541 C C . LEU A 1 468 ? 24.660 -13.700 -0.214 1.00 31.55 468 LEU A C 1
ATOM 2542 O O . LEU A 1 468 ? 25.227 -14.794 -0.321 1.00 34.87 468 LEU A O 1
ATOM 2547 N N . LEU A 1 469 ? 25.325 -12.546 -0.285 1.00 26.73 469 LEU A N 1
ATOM 2548 C CA . LEU A 1 469 ? 26.778 -12.540 -0.405 1.00 26.75 469 LEU A CA 1
ATOM 2549 C C . LEU A 1 469 ? 27.440 -13.109 0.842 1.00 34.32 469 LEU A C 1
ATOM 2550 O O . LEU A 1 469 ? 28.523 -13.699 0.757 1.00 34.16 469 LEU A O 1
ATOM 2555 N N . ALA A 1 470 ? 26.810 -12.933 2.005 1.00 31.17 470 ALA A N 1
ATOM 2556 C CA . ALA A 1 470 ? 27.327 -13.526 3.232 1.00 31.31 470 ALA A CA 1
ATOM 2557 C C . ALA A 1 470 ? 27.077 -15.029 3.286 1.00 32.04 470 ALA A C 1
ATOM 2558 O O . ALA A 1 470 ? 27.885 -15.769 3.857 1.00 35.23 470 ALA A O 1
ATOM 2560 N N . ASN A 1 471 ? 25.978 -15.495 2.696 1.00 31.31 471 ASN A N 1
ATOM 2561 C CA . ASN A 1 471 ? 25.559 -16.889 2.784 1.00 29.51 471 ASN A CA 1
ATOM 2562 C C . ASN A 1 471 ? 26.154 -17.774 1.697 1.00 32.63 471 ASN A C 1
ATOM 2563 O O . ASN A 1 471 ? 25.802 -18.957 1.627 1.00 43.44 471 ASN A O 1
ATOM 2568 N N . LYS A 1 472 ? 27.029 -17.233 0.848 1.00 32.51 472 LYS A N 1
ATOM 2569 C CA . LYS A 1 472 ? 27.637 -17.974 -0.260 1.00 34.93 472 LYS A CA 1
ATOM 2570 C C . LYS A 1 472 ? 26.592 -18.532 -1.224 1.00 41.02 472 LYS A C 1
ATOM 2571 O O . LYS A 1 472 ? 26.792 -19.589 -1.828 1.00 44.80 472 LYS A O 1
ATOM 2577 N N . GLY A 1 473 ? 25.471 -17.832 -1.377 1.00 34.48 473 GLY A N 1
ATOM 2578 C CA . GLY A 1 473 ? 24.488 -18.172 -2.382 1.00 31.75 473 GLY A CA 1
ATOM 2579 C C . GLY A 1 473 ? 23.339 -19.045 -1.929 1.00 40.32 473 GLY A C 1
ATOM 2580 O O . GLY A 1 473 ? 22.471 -19.366 -2.752 1.00 43.93 473 GLY A O 1
ATOM 2581 N N . HIS A 1 474 ? 23.292 -19.442 -0.660 1.00 39.61 474 HIS A N 1
ATOM 2582 C CA . HIS A 1 474 ? 22.172 -20.234 -0.168 1.00 44.90 474 HIS A CA 1
ATOM 2583 C C . HIS A 1 474 ? 20.972 -19.318 0.027 1.00 40.30 474 HIS A C 1
ATOM 2584 O O . HIS A 1 474 ? 21.033 -18.364 0.810 1.00 45.91 474 HIS A O 1
ATOM 2591 N N . TRP A 1 475 ? 19.884 -19.609 -0.679 1.00 39.17 475 TRP A N 1
ATOM 2592 C CA . TRP A 1 475 ? 18.729 -18.723 -0.730 1.00 39.91 475 TRP A CA 1
ATOM 2593 C C . TRP A 1 475 ? 17.777 -19.088 0.401 1.00 33.71 475 TRP A C 1
ATOM 2594 O O . TRP A 1 475 ? 17.177 -20.167 0.396 1.00 40.58 475 TRP A O 1
ATOM 2605 N N . ILE A 1 476 ? 17.638 -18.184 1.367 1.00 33.38 476 ILE A N 1
ATOM 2606 C CA . ILE A 1 476 ? 16.621 -18.278 2.406 1.00 32.47 476 ILE A CA 1
ATOM 2607 C C . ILE A 1 476 ? 15.948 -16.919 2.505 1.00 33.26 476 ILE A C 1
ATOM 2608 O O . ILE A 1 476 ? 16.617 -15.907 2.749 1.00 31.23 476 ILE A O 1
ATOM 2613 N N . ARG A 1 477 ? 14.633 -16.897 2.321 1.00 34.20 477 ARG A N 1
ATOM 2614 C CA . ARG A 1 477 ? 13.911 -15.637 2.263 1.00 33.32 477 ARG A CA 1
ATOM 2615 C C . ARG A 1 477 ? 13.877 -14.979 3.640 1.00 32.78 477 ARG A C 1
ATOM 2616 O O . ARG A 1 477 ? 13.755 -15.671 4.656 1.00 41.57 477 ARG A O 1
ATOM 2624 N N . PRO A 1 478 ? 13.989 -13.654 3.709 1.00 31.22 478 PRO A N 1
ATOM 2625 C CA . PRO A 1 478 ? 13.817 -12.973 4.995 1.00 29.17 478 PRO A CA 1
ATOM 2626 C C . PRO A 1 478 ? 12.405 -13.177 5.518 1.00 30.17 478 PRO A C 1
ATOM 2627 O O . PRO A 1 478 ? 11.451 -13.333 4.752 1.00 34.86 478 PRO A O 1
ATOM 2631 N N . HIS A 1 479 ? 12.276 -13.176 6.841 1.00 32.43 479 HIS A N 1
ATOM 2632 C CA . HIS A 1 479 ? 10.974 -13.375 7.457 1.00 30.34 479 HIS A CA 1
ATOM 2633 C C . HIS A 1 479 ? 10.975 -12.742 8.838 1.00 28.31 479 HIS A C 1
ATOM 2634 O O . HIS A 1 479 ? 11.952 -12.862 9.582 1.00 32.99 479 HIS A O 1
ATOM 2641 N N . LEU A 1 480 ? 9.872 -12.072 9.171 1.00 27.88 480 LEU A N 1
ATOM 2642 C CA . LEU A 1 480 ? 9.718 -11.489 10.498 1.00 29.16 480 LEU A CA 1
ATOM 2643 C C . LEU A 1 480 ? 9.273 -12.540 11.507 1.00 24.75 480 LEU A C 1
ATOM 2644 O O . LEU A 1 480 ? 9.895 -12.703 12.562 1.00 29.98 480 LEU A O 1
ATOM 2649 N N . ALA A 1 481 ? 8.189 -13.250 11.202 1.00 27.60 481 ALA A N 1
ATOM 2650 C CA . ALA A 1 481 ? 7.666 -14.284 12.084 1.00 31.38 481 ALA A CA 1
ATOM 2651 C C . ALA A 1 481 ? 8.675 -15.407 12.278 1.00 32.43 481 ALA A C 1
ATOM 2652 O O . ALA A 1 481 ? 8.891 -16.219 11.372 1.00 38.21 481 ALA A O 1
ATOM 2654 N N . LYS A 1 482 ? 9.305 -15.458 13.452 1.00 32.42 482 LYS A N 1
ATOM 2655 C CA . LYS A 1 482 ? 10.230 -16.547 13.743 1.00 32.55 482 LYS A CA 1
ATOM 2656 C C . LYS A 1 482 ? 9.482 -17.861 13.929 1.00 31.42 482 LYS A C 1
ATOM 2657 O O . LYS A 1 482 ? 9.859 -18.887 13.352 1.00 28.90 482 LYS A O 1
ATOM 2663 N N . THR A 1 483 ? 8.423 -17.850 14.739 1.00 34.34 483 THR A N 1
ATOM 2664 C CA . THR A 1 483 ? 7.582 -19.019 14.956 1.00 36.51 483 THR A CA 1
ATOM 2665 C C . THR A 1 483 ? 6.118 -18.603 14.945 1.00 32.89 483 THR A C 1
ATOM 2666 O O . THR A 1 483 ? 5.769 -17.486 15.336 1.00 32.94 483 THR A O 1
ATOM 2670 N N . ILE A 1 484 ? 5.266 -19.518 14.493 1.00 38.40 484 ILE A N 1
ATOM 2671 C CA . ILE A 1 484 ? 3.816 -19.376 14.578 1.00 39.59 484 ILE A CA 1
ATOM 2672 C C . ILE A 1 484 ? 3.295 -20.540 15.407 1.00 43.04 484 ILE A C 1
ATOM 2673 O O . ILE A 1 484 ? 3.442 -21.704 15.010 1.00 38.08 484 ILE A O 1
ATOM 2678 N N . ASP A 1 485 ? 2.698 -20.226 16.558 1.00 47.62 485 ASP A N 1
ATOM 2679 C CA . ASP A 1 485 ? 2.212 -21.214 17.521 1.00 43.46 485 ASP A CA 1
ATOM 2680 C C . ASP A 1 485 ? 3.334 -22.099 18.056 1.00 41.73 485 ASP A C 1
ATOM 2681 O O . ASP A 1 485 ? 3.082 -23.213 18.525 1.00 42.76 485 ASP A O 1
ATOM 2686 N N . GLY A 1 486 ? 4.575 -21.617 17.995 1.00 41.80 486 GLY A N 1
ATOM 2687 C CA . GLY A 1 486 ? 5.724 -22.331 18.509 1.00 33.48 486 GLY A CA 1
ATOM 2688 C C . GLY A 1 486 ? 6.555 -23.073 17.484 1.00 39.53 486 GLY A C 1
ATOM 2689 O O . GLY A 1 486 ? 7.539 -23.718 17.866 1.00 50.81 486 GLY A O 1
ATOM 2690 N N . GLN A 1 487 ? 6.202 -23.003 16.201 1.00 39.65 487 GLN A N 1
ATOM 2691 C CA . GLN A 1 487 ? 6.975 -23.644 15.147 1.00 44.19 487 GLN A CA 1
ATOM 2692 C C . GLN A 1 487 ? 7.250 -22.643 14.033 1.00 44.11 487 GLN A C 1
ATOM 2693 O O . GLN A 1 487 ? 6.373 -21.841 13.687 1.00 42.71 487 GLN A O 1
ATOM 2699 N N . PRO A 1 488 ? 8.452 -22.667 13.451 1.00 52.38 488 PRO A N 1
ATOM 2700 C CA . PRO A 1 488 ? 8.784 -21.673 12.432 1.00 44.77 488 PRO A CA 1
ATOM 2701 C C . PRO A 1 488 ? 7.971 -21.889 11.172 1.00 40.38 488 PRO A C 1
ATOM 2702 O O . PRO A 1 488 ? 7.650 -23.035 10.808 1.00 51.15 488 PRO A O 1
ATOM 2706 N N . PRO A 1 489 ? 7.610 -20.818 10.469 1.00 42.27 489 PRO A N 1
ATOM 2707 C CA . PRO A 1 489 ? 6.857 -20.969 9.222 1.00 48.17 489 PRO A CA 1
ATOM 2708 C C . PRO A 1 489 ? 7.730 -21.536 8.115 1.00 45.17 489 PRO A C 1
ATOM 2709 O O . PRO A 1 489 ? 8.956 -21.407 8.117 1.00 52.65 489 PRO A O 1
ATOM 2713 N N . VAL A 1 490 ? 7.070 -22.172 7.152 1.00 42.86 490 VAL A N 1
ATOM 2714 C CA . VAL A 1 490 ? 7.739 -22.813 6.027 1.00 49.94 490 VAL A CA 1
ATOM 2715 C C . VAL A 1 490 ? 7.454 -22.002 4.771 1.00 50.28 490 VAL A C 1
ATOM 2716 O O . VAL A 1 490 ? 6.323 -21.552 4.548 1.00 49.05 490 VAL A O 1
ATOM 2720 N N . ASP A 1 491 ? 8.490 -21.782 3.979 1.00 49.43 491 ASP A N 1
ATOM 2721 C CA . ASP A 1 491 ? 8.372 -21.043 2.730 1.00 49.68 491 ASP A CA 1
ATOM 2722 C C . ASP A 1 491 ? 7.674 -21.888 1.673 1.00 56.75 491 ASP A C 1
ATOM 2723 O O . ASP A 1 491 ? 8.237 -22.903 1.240 1.00 46.83 491 ASP A O 1
ATOM 2728 N N . PRO A 1 492 ? 6.465 -21.526 1.234 1.00 56.82 492 PRO A N 1
ATOM 2729 C CA . PRO A 1 492 ? 5.785 -22.349 0.223 1.00 48.64 492 PRO A CA 1
ATOM 2730 C C . PRO A 1 492 ? 6.448 -22.282 -1.140 1.00 54.75 492 PRO A C 1
ATOM 2731 O O . PRO A 1 492 ? 6.419 -23.275 -1.878 1.00 54.20 492 PRO A O 1
ATOM 2735 N N . ASP A 1 493 ? 7.044 -21.144 -1.500 1.00 51.50 493 ASP A N 1
ATOM 2736 C CA . ASP A 1 493 ? 7.727 -20.972 -2.782 1.00 49.86 493 ASP A CA 1
ATOM 2737 C C . ASP A 1 493 ? 9.159 -20.524 -2.522 1.00 48.09 493 ASP A C 1
ATOM 2738 O O . ASP A 1 493 ? 9.437 -19.318 -2.428 1.00 45.69 493 ASP A O 1
ATOM 2743 N N . PRO A 1 494 ? 10.099 -21.457 -2.394 1.00 55.80 494 PRO A N 1
ATOM 2744 C CA . PRO A 1 494 ? 11.500 -21.078 -2.184 1.00 48.75 494 PRO A CA 1
ATOM 2745 C C . PRO A 1 494 ? 12.121 -20.508 -3.451 1.00 45.97 494 PRO A C 1
ATOM 2746 O O . PRO A 1 494 ? 11.533 -20.511 -4.535 1.00 38.55 494 PRO A O 1
ATOM 2750 N N . MET A 1 495 ? 13.345 -20.008 -3.293 1.00 46.17 495 MET A N 1
ATOM 2751 C CA . MET A 1 495 ? 14.159 -19.542 -4.401 1.00 42.78 495 MET A CA 1
ATOM 2752 C C . MET A 1 495 ? 15.358 -20.463 -4.589 1.00 32.75 495 MET A C 1
ATOM 2753 O O . MET A 1 495 ? 15.955 -20.907 -3.602 1.00 41.39 495 MET A O 1
ATOM 2758 N N . PRO A 1 496 ? 15.728 -20.777 -5.829 1.00 29.64 496 PRO A N 1
ATOM 2759 C CA . PRO A 1 496 ? 16.883 -21.656 -6.046 1.00 35.66 496 PRO A CA 1
ATOM 2760 C C . PRO A 1 496 ? 18.170 -20.984 -5.599 1.00 30.94 496 PRO A C 1
ATOM 2761 O O . PRO A 1 496 ? 18.364 -19.782 -5.790 1.00 37.85 496 PRO A O 1
ATOM 2765 N N . ASP A 1 497 ? 19.056 -21.775 -4.997 1.00 29.39 497 ASP A N 1
ATOM 2766 C CA . ASP A 1 497 ? 20.341 -21.243 -4.575 1.00 40.89 497 ASP A CA 1
ATOM 2767 C C . ASP A 1 497 ? 21.154 -20.812 -5.792 1.00 46.45 497 ASP A C 1
ATOM 2768 O O . ASP A 1 497 ? 20.935 -21.271 -6.917 1.00 55.65 497 ASP A O 1
ATOM 2773 N N . ILE A 1 498 ? 22.102 -19.913 -5.556 1.00 39.14 498 ILE A N 1
ATOM 2774 C CA . ILE A 1 498 ? 22.971 -19.399 -6.607 1.00 37.15 498 ILE A CA 1
ATOM 2775 C C . ILE A 1 498 ? 24.245 -20.233 -6.579 1.00 41.96 498 ILE A C 1
ATOM 2776 O O . ILE A 1 498 ? 25.093 -20.072 -5.696 1.00 35.51 498 ILE A O 1
ATOM 2781 N N . VAL A 1 499 ? 24.375 -21.133 -7.549 1.00 37.99 499 VAL A N 1
ATOM 2782 C CA . VAL A 1 499 ? 25.488 -22.071 -7.621 1.00 37.13 499 VAL A CA 1
ATOM 2783 C C . VAL A 1 499 ? 26.438 -21.556 -8.695 1.00 30.10 499 VAL A C 1
ATOM 2784 O O . VAL A 1 499 ? 26.174 -21.688 -9.893 1.00 33.45 499 VAL A O 1
ATOM 2788 N N . LEU A 1 500 ? 27.547 -20.964 -8.266 1.00 30.47 500 LEU A N 1
ATOM 2789 C CA . LEU A 1 500 ? 28.546 -20.464 -9.196 1.00 27.72 500 LEU A CA 1
ATOM 2790 C C . LEU A 1 500 ? 29.350 -21.614 -9.790 1.00 33.18 500 LEU A C 1
ATOM 2791 O O . LEU A 1 500 ? 29.570 -22.644 -9.147 1.00 29.27 500 LEU A O 1
ATOM 2796 N N . ARG A 1 501 ? 29.795 -21.426 -11.034 1.00 34.56 501 ARG A N 1
ATOM 2797 C CA . ARG A 1 501 ? 30.659 -22.414 -11.668 1.00 38.95 501 ARG A CA 1
ATOM 2798 C C . ARG A 1 501 ? 32.060 -22.421 -11.073 1.00 37.58 501 ARG A C 1
ATOM 2799 O O . ARG A 1 501 ? 32.825 -23.355 -11.335 1.00 40.52 501 ARG A O 1
ATOM 2807 N N . ASP A 1 502 ? 32.404 -21.406 -10.283 1.00 32.03 502 ASP A N 1
ATOM 2808 C CA . ASP A 1 502 ? 33.622 -21.404 -9.476 1.00 34.21 502 ASP A CA 1
ATOM 2809 C C . ASP A 1 502 ? 33.241 -20.799 -8.132 1.00 38.56 502 ASP A C 1
ATOM 2810 O O . ASP A 1 502 ? 33.213 -19.566 -7.984 1.00 37.08 502 ASP A O 1
ATOM 2815 N N . PRO A 1 503 ? 32.933 -21.630 -7.132 1.00 32.58 503 PRO A N 1
ATOM 2816 C CA . PRO A 1 503 ? 32.428 -21.092 -5.858 1.00 29.11 503 PRO A CA 1
ATOM 2817 C C . PRO A 1 503 ? 33.421 -20.208 -5.126 1.00 35.51 503 PRO A C 1
ATOM 2818 O O . PRO A 1 503 ? 33.017 -19.472 -4.216 1.00 34.75 503 PRO A O 1
ATOM 2822 N N . ALA A 1 504 ? 34.704 -20.250 -5.489 1.00 33.62 504 ALA A N 1
ATOM 2823 C CA . ALA A 1 504 ? 35.687 -19.363 -4.881 1.00 30.93 504 ALA A CA 1
ATOM 2824 C C . ALA A 1 504 ? 35.456 -17.897 -5.227 1.00 35.90 504 ALA A C 1
ATOM 2825 O O . ALA A 1 504 ? 36.051 -17.028 -4.580 1.00 39.48 504 ALA A O 1
ATOM 2827 N N . ASN A 1 505 ? 34.620 -17.603 -6.228 1.00 33.56 505 ASN A N 1
ATOM 2828 C CA . ASN A 1 505 ? 34.325 -16.214 -6.564 1.00 35.22 505 ASN A CA 1
ATOM 2829 C C . ASN A 1 505 ? 33.611 -15.500 -5.423 1.00 34.97 505 ASN A C 1
ATOM 2830 O O . ASN A 1 505 ? 33.725 -14.276 -5.291 1.00 34.46 505 ASN A O 1
ATOM 2835 N N . TRP A 1 506 ? 32.856 -16.241 -4.607 1.00 32.04 506 TRP A N 1
ATOM 2836 C CA . TRP A 1 506 ? 32.249 -15.654 -3.416 1.00 27.83 506 TRP A CA 1
ATOM 2837 C C . TRP A 1 506 ? 33.310 -15.022 -2.524 1.00 31.63 506 TRP A C 1
ATOM 2838 O O . TRP A 1 506 ? 33.181 -13.866 -2.106 1.00 30.73 506 TRP A O 1
ATOM 2849 N N . ASP A 1 507 ? 34.372 -15.775 -2.218 1.00 33.09 507 ASP A N 1
ATOM 2850 C CA . ASP A 1 507 ? 35.410 -15.271 -1.325 1.00 30.65 507 ASP A CA 1
ATOM 2851 C C . ASP A 1 507 ? 36.192 -14.125 -1.955 1.00 32.42 507 ASP A C 1
ATOM 2852 O O . ASP A 1 507 ? 36.754 -13.292 -1.236 1.00 39.34 507 ASP A O 1
ATOM 2857 N N . ARG A 1 508 ? 36.243 -14.065 -3.287 1.00 30.15 508 ARG A N 1
ATOM 2858 C CA . ARG A 1 508 ? 36.962 -12.986 -3.957 1.00 31.19 508 ARG A CA 1
ATOM 2859 C C . ARG A 1 508 ? 36.169 -11.685 -3.958 1.00 30.89 508 ARG A C 1
ATOM 2860 O O . ARG A 1 508 ? 36.732 -10.613 -3.711 1.00 33.72 508 ARG A O 1
ATOM 2868 N N . VAL A 1 509 ? 34.867 -11.756 -4.241 1.00 26.42 509 VAL A N 1
ATOM 2869 C CA . VAL A 1 509 ? 34.030 -10.562 -4.173 1.00 28.37 509 VAL A CA 1
ATOM 2870 C C . VAL A 1 509 ? 33.881 -10.095 -2.730 1.00 24.23 509 VAL A C 1
ATOM 2871 O O . VAL A 1 509 ? 33.893 -8.890 -2.449 1.00 20.15 509 VAL A O 1
ATOM 2875 N N . ASP A 1 510 ? 33.753 -11.036 -1.791 1.00 24.52 510 ASP A N 1
ATOM 2876 C CA . ASP A 1 510 ? 33.683 -10.665 -0.382 1.00 26.53 510 ASP A CA 1
ATOM 2877 C C . ASP A 1 510 ? 34.959 -9.962 0.065 1.00 30.06 510 ASP A C 1
ATOM 2878 O O . ASP A 1 510 ? 34.906 -8.988 0.825 1.00 33.74 510 ASP A O 1
ATOM 2883 N N . TYR A 1 511 ? 36.117 -10.437 -0.402 1.00 16.90 511 TYR A N 1
ATOM 2884 C CA . TYR A 1 511 ? 37.369 -9.762 -0.078 1.00 26.95 511 TYR A CA 1
ATOM 2885 C C . TYR A 1 511 ? 37.435 -8.377 -0.706 1.00 30.47 511 TYR A C 1
ATOM 2886 O O . TYR A 1 511 ? 38.017 -7.458 -0.117 1.00 30.98 511 TYR A O 1
ATOM 2895 N N . GLY A 1 512 ? 36.851 -8.206 -1.893 1.00 27.88 512 GLY A N 1
ATOM 2896 C CA . GLY A 1 512 ? 36.759 -6.873 -2.464 1.00 26.97 512 GLY A CA 1
ATOM 2897 C C . GLY A 1 512 ? 35.867 -5.971 -1.635 1.00 25.51 512 GLY A C 1
ATOM 2898 O O . GLY A 1 512 ? 36.208 -4.817 -1.361 1.00 32.13 512 GLY A O 1
ATOM 2899 N N . MET A 1 513 ? 34.702 -6.485 -1.232 1.00 26.96 513 MET A N 1
ATOM 2900 C CA . MET A 1 513 ? 33.863 -5.770 -0.278 1.00 26.11 513 MET A CA 1
ATOM 2901 C C . MET A 1 513 ? 34.573 -5.581 1.055 1.00 25.50 513 MET A C 1
ATOM 2902 O O . MET A 1 513 ? 34.333 -4.590 1.754 1.00 25.71 513 MET A O 1
ATOM 2907 N N . GLN A 1 514 ? 35.438 -6.526 1.429 1.00 24.87 514 GLN A N 1
ATOM 2908 C CA . GLN A 1 514 ? 36.153 -6.422 2.696 1.00 29.80 514 GLN A CA 1
ATOM 2909 C C . GLN A 1 514 ? 37.130 -5.253 2.691 1.00 22.17 514 GLN A C 1
ATOM 2910 O O . GLN A 1 514 ? 37.257 -4.540 3.693 1.00 27.79 514 GLN A O 1
ATOM 2916 N N . GLN A 1 515 ? 37.821 -5.033 1.572 1.00 16.94 515 GLN A N 1
ATOM 2917 C CA . GLN A 1 515 ? 38.767 -3.930 1.465 1.00 29.75 515 GLN A CA 1
ATOM 2918 C C . GLN A 1 515 ? 38.086 -2.581 1.278 1.00 28.52 515 GLN A C 1
ATOM 2919 O O . GLN A 1 515 ? 38.768 -1.551 1.311 1.00 27.04 515 GLN A O 1
ATOM 2925 N N . VAL A 1 516 ? 36.768 -2.564 1.065 1.00 30.68 516 VAL A N 1
ATOM 2926 C CA . VAL A 1 516 ? 36.032 -1.304 1.010 1.00 29.87 516 VAL A CA 1
ATOM 2927 C C . VAL A 1 516 ? 36.161 -0.553 2.330 1.00 23.60 516 VAL A C 1
ATOM 2928 O O . VAL A 1 516 ? 36.301 0.676 2.354 1.00 27.27 516 VAL A O 1
ATOM 2932 N N . VAL A 1 517 ? 36.132 -1.279 3.447 1.00 20.55 517 VAL A N 1
ATOM 2933 C CA . VAL A 1 517 ? 36.060 -0.668 4.769 1.00 28.99 517 VAL A CA 1
ATOM 2934 C C . VAL A 1 517 ? 37.434 -0.678 5.430 1.00 33.41 517 VAL A C 1
ATOM 2935 O O . VAL A 1 517 ? 37.755 0.208 6.229 1.00 33.12 517 VAL A O 1
ATOM 2939 N N . HIS A 1 518 ? 38.266 -1.662 5.087 1.00 29.55 518 HIS A N 1
ATOM 2940 C CA . HIS A 1 518 ? 39.556 -1.828 5.738 1.00 34.48 518 HIS A CA 1
ATOM 2941 C C . HIS A 1 518 ? 40.755 -1.624 4.824 1.00 34.40 518 HIS A C 1
ATOM 2942 O O . HIS A 1 518 ? 41.879 -1.522 5.330 1.00 28.55 518 HIS A O 1
ATOM 2949 N N . GLY A 1 519 ? 40.562 -1.561 3.509 1.00 29.41 519 GLY A N 1
ATOM 2950 C CA . GLY A 1 519 ? 41.684 -1.381 2.614 1.00 35.52 519 GLY A CA 1
ATOM 2951 C C . GLY A 1 519 ? 42.323 -0.013 2.753 1.00 38.95 519 GLY A C 1
ATOM 2952 O O . GLY A 1 519 ? 41.702 0.963 3.176 1.00 38.34 519 GLY A O 1
ATOM 2953 N N . ALA A 1 520 ? 43.604 0.052 2.381 1.00 38.14 520 ALA A N 1
ATOM 2954 C CA . ALA A 1 520 ? 44.342 1.307 2.457 1.00 33.99 520 ALA A CA 1
ATOM 2955 C C . ALA A 1 520 ? 43.777 2.366 1.520 1.00 30.59 520 ALA A C 1
ATOM 2956 O O . ALA A 1 520 ? 44.032 3.558 1.725 1.00 31.22 520 ALA A O 1
ATOM 2958 N N . ARG A 1 521 ? 43.020 1.959 0.499 1.00 32.16 521 ARG A N 1
ATOM 2959 C CA . ARG A 1 521 ? 42.412 2.881 -0.452 1.00 33.69 521 ARG A CA 1
ATOM 2960 C C . ARG A 1 521 ? 40.915 2.639 -0.582 1.00 33.51 521 ARG A C 1
ATOM 2961 O O . ARG A 1 521 ? 40.325 2.920 -1.628 1.00 32.83 521 ARG A O 1
ATOM 2969 N N . GLY A 1 522 ? 40.285 2.128 0.470 1.00 34.48 522 GLY A N 1
ATOM 2970 C CA . GLY A 1 522 ? 38.857 1.912 0.430 1.00 24.12 522 GLY A CA 1
ATOM 2971 C C . GLY A 1 522 ? 38.092 3.212 0.584 1.00 30.66 522 GLY A C 1
ATOM 2972 O O . GLY A 1 522 ? 38.560 4.171 1.195 1.00 39.89 522 GLY A O 1
ATOM 2973 N N . THR A 1 523 ? 36.893 3.242 0.001 1.00 28.71 523 THR A N 1
ATOM 2974 C CA . THR A 1 523 ? 36.062 4.435 0.112 1.00 31.90 523 THR A CA 1
ATOM 2975 C C . THR A 1 523 ? 35.657 4.690 1.557 1.00 32.16 523 THR A C 1
ATOM 2976 O O . THR A 1 523 ? 35.539 5.847 1.976 1.00 36.98 523 THR A O 1
ATOM 2980 N N . ALA A 1 524 ? 35.446 3.628 2.330 1.00 28.16 524 ALA A N 1
ATOM 2981 C CA . ALA A 1 524 ? 35.051 3.716 3.731 1.00 32.70 524 ALA A CA 1
ATOM 2982 C C . ALA A 1 524 ? 36.173 3.240 4.649 1.00 34.62 524 ALA A C 1
ATOM 2983 O O . ALA A 1 524 ? 35.934 2.567 5.653 1.00 33.07 524 ALA A O 1
ATOM 2985 N N . ARG A 1 525 ? 37.418 3.589 4.307 1.00 31.35 525 ARG A N 1
ATOM 2986 C CA . ARG A 1 525 ? 38.560 3.155 5.106 1.00 25.03 525 ARG A CA 1
ATOM 2987 C C . ARG A 1 525 ? 38.533 3.758 6.504 1.00 37.40 525 ARG A C 1
ATOM 2988 O O . ARG A 1 525 ? 39.054 3.156 7.451 1.00 33.94 525 ARG A O 1
ATOM 2996 N N . LYS A 1 526 ? 37.932 4.940 6.654 1.00 39.12 526 LYS A N 1
ATOM 2997 C CA . LYS A 1 526 ? 37.829 5.561 7.970 1.00 29.35 526 LYS A CA 1
ATOM 2998 C C . LYS A 1 526 ? 36.903 4.772 8.888 1.00 28.92 526 LYS A C 1
ATOM 2999 O O . LYS A 1 526 ? 37.061 4.814 10.113 1.00 31.79 526 LYS A O 1
ATOM 3005 N N . VAL A 1 527 ? 35.932 4.057 8.317 1.00 35.94 527 VAL A N 1
ATOM 3006 C CA . VAL A 1 527 ? 35.022 3.254 9.127 1.00 32.50 527 VAL A CA 1
ATOM 3007 C C . VAL A 1 527 ? 35.749 2.053 9.716 1.00 29.97 527 VAL A C 1
ATOM 3008 O O . VAL A 1 527 ? 35.494 1.654 10.859 1.00 31.26 527 VAL A O 1
ATOM 3012 N N . GLY A 1 528 ? 36.665 1.456 8.950 1.00 32.37 528 GLY A N 1
ATOM 3013 C CA . GLY A 1 528 ? 37.376 0.278 9.414 1.00 29.11 528 GLY A CA 1
ATOM 3014 C C . GLY A 1 528 ? 38.393 0.559 10.498 1.00 35.82 528 GLY A C 1
ATOM 3015 O O . GLY A 1 528 ? 38.732 -0.348 11.265 1.00 36.88 528 GLY A O 1
ATOM 3016 N N . ALA A 1 529 ? 38.888 1.796 10.580 1.00 37.91 529 ALA A N 1
ATOM 3017 C CA . ALA A 1 529 ? 39.825 2.158 11.636 1.00 25.98 529 ALA A CA 1
ATOM 3018 C C . ALA A 1 529 ? 39.186 2.095 13.015 1.00 31.88 529 ALA A C 1
ATOM 3019 O O . ALA A 1 529 ? 39.903 1.962 14.012 1.00 42.48 529 ALA A O 1
ATOM 3021 N N . THR A 1 530 ? 37.859 2.190 13.095 1.00 24.17 530 THR A N 1
ATOM 3022 C CA . THR A 1 530 ? 37.139 2.174 14.359 1.00 28.62 530 THR A CA 1
ATOM 3023 C C . THR A 1 530 ? 36.439 0.847 14.617 1.00 31.05 530 THR A C 1
ATOM 3024 O O . THR A 1 530 ? 35.520 0.792 15.440 1.00 36.36 530 THR A O 1
ATOM 3028 N N . SER A 1 531 ? 36.865 -0.224 13.957 1.00 31.12 531 SER A N 1
ATOM 3029 C CA . SER A 1 531 ? 36.155 -1.491 14.009 1.00 26.88 531 SER A CA 1
ATOM 3030 C C . SER A 1 531 ? 36.960 -2.538 14.767 1.00 36.65 531 SER A C 1
ATOM 3031 O O . SER A 1 531 ? 38.193 -2.557 14.722 1.00 35.44 531 SER A O 1
ATOM 3034 N N . ALA A 1 532 ? 36.237 -3.407 15.471 1.00 34.10 532 ALA A N 1
ATOM 3035 C CA . ALA A 1 532 ? 36.816 -4.552 16.157 1.00 28.66 532 ALA A CA 1
ATOM 3036 C C . ALA A 1 532 ? 36.604 -5.851 15.393 1.00 30.25 532 ALA A C 1
ATOM 3037 O O . ALA A 1 532 ? 36.987 -6.917 15.885 1.00 27.92 532 ALA A O 1
ATOM 3039 N N . TYR A 1 533 ? 36.002 -5.784 14.209 1.00 28.41 533 TYR A N 1
ATOM 3040 C CA . TYR A 1 533 ? 35.723 -6.964 13.406 1.00 34.24 533 TYR A CA 1
ATOM 3041 C C . TYR A 1 533 ? 35.796 -6.574 11.939 1.00 40.23 533 TYR A C 1
ATOM 3042 O O . TYR A 1 533 ? 35.634 -5.405 11.579 1.00 36.50 533 TYR A O 1
ATOM 3051 N N . LEU A 1 534 ? 36.040 -7.568 11.092 1.00 35.36 534 LEU A N 1
ATOM 3052 C CA . LEU A 1 534 ? 36.130 -7.314 9.662 1.00 37.52 534 LEU A CA 1
ATOM 3053 C C . LEU A 1 534 ? 34.738 -7.090 9.086 1.00 37.42 534 LEU A C 1
ATOM 3054 O O . LEU A 1 534 ? 33.802 -7.840 9.382 1.00 33.70 534 LEU A O 1
ATOM 3059 N N . ILE A 1 535 ? 34.601 -6.052 8.268 1.00 38.47 535 ILE A N 1
ATOM 3060 C CA . ILE A 1 535 ? 33.333 -5.696 7.643 1.00 34.96 535 ILE A CA 1
ATOM 3061 C C . ILE A 1 535 ? 33.501 -5.822 6.138 1.00 34.59 535 ILE A C 1
ATOM 3062 O O . ILE A 1 535 ? 34.390 -5.192 5.551 1.00 31.15 535 ILE A O 1
ATOM 3067 N N . ALA A 1 536 ? 32.653 -6.636 5.515 1.00 32.06 536 ALA A N 1
ATOM 3068 C CA . ALA A 1 536 ? 32.630 -6.772 4.061 1.00 28.92 536 ALA A CA 1
ATOM 3069 C C . ALA A 1 536 ? 31.398 -6.023 3.567 1.00 29.05 536 ALA A C 1
ATOM 3070 O O . ALA A 1 536 ? 30.295 -6.567 3.507 1.00 42.94 536 ALA A O 1
ATOM 3072 N N . GLY A 1 537 ? 31.596 -4.752 3.220 1.00 22.14 537 GLY A N 1
ATOM 3073 C CA . GLY A 1 537 ? 30.513 -3.887 2.806 1.00 27.88 537 GLY A CA 1
ATOM 3074 C C . GLY A 1 537 ? 30.867 -3.127 1.541 1.00 31.01 537 GLY A C 1
ATOM 3075 O O . GLY A 1 537 ? 31.933 -3.318 0.954 1.00 32.14 537 GLY A O 1
ATOM 3076 N N . LYS A 1 538 ? 29.934 -2.271 1.128 1.00 28.39 538 LYS A N 1
ATOM 3077 C CA . LYS A 1 538 ? 30.169 -1.391 -0.009 1.00 26.03 538 LYS A CA 1
ATOM 3078 C C . LYS A 1 538 ? 29.201 -0.221 0.057 1.00 33.01 538 LYS A C 1
ATOM 3079 O O . LYS A 1 538 ? 28.002 -0.417 0.277 1.00 37.95 538 LYS A O 1
ATOM 3085 N N . SER A 1 539 ? 29.724 0.983 -0.138 1.00 33.05 539 SER A N 1
ATOM 3086 C CA . SER A 1 539 ? 28.912 2.186 -0.120 1.00 37.52 539 SER A CA 1
ATOM 3087 C C . SER A 1 539 ? 28.431 2.533 -1.523 1.00 33.65 539 SER A C 1
ATOM 3088 O O . SER A 1 539 ? 28.967 2.064 -2.530 1.00 35.15 539 SER A O 1
ATOM 3091 N N . GLY A 1 540 ? 27.400 3.369 -1.574 1.00 32.37 540 GLY A N 1
ATOM 3092 C CA . GLY A 1 540 ? 26.880 3.847 -2.838 1.00 40.88 540 GLY A CA 1
ATOM 3093 C C . GLY A 1 540 ? 26.008 5.063 -2.622 1.00 35.42 540 GLY A C 1
ATOM 3094 O O . GLY A 1 540 ? 25.837 5.548 -1.501 1.00 38.45 540 GLY A O 1
ATOM 3095 N N . THR A 1 541 ? 25.457 5.552 -3.727 1.00 31.38 541 THR A N 1
ATOM 3096 C CA . THR A 1 541 ? 24.558 6.695 -3.737 1.00 40.93 541 THR A CA 1
ATOM 3097 C C . THR A 1 541 ? 23.355 6.345 -4.598 1.00 42.63 541 THR A C 1
ATOM 3098 O O . THR A 1 541 ? 23.488 5.643 -5.605 1.00 43.92 541 THR A O 1
ATOM 3102 N N . ALA A 1 542 ? 22.185 6.830 -4.201 1.00 38.42 542 ALA A N 1
ATOM 3103 C CA . ALA A 1 542 ? 20.979 6.672 -4.997 1.00 44.37 542 ALA A CA 1
ATOM 3104 C C . ALA A 1 542 ? 20.703 7.951 -5.776 1.00 52.66 542 ALA A C 1
ATOM 3105 O O . ALA A 1 542 ? 21.125 9.040 -5.386 1.00 49.25 542 ALA A O 1
ATOM 3107 N N . GLN A 1 543 ? 20.006 7.804 -6.898 1.00 62.39 543 GLN A N 1
ATOM 3108 C CA . GLN A 1 543 ? 19.801 8.911 -7.821 1.00 53.75 543 GLN A CA 1
ATOM 3109 C C . GLN A 1 543 ? 18.534 9.673 -7.463 1.00 50.15 543 GLN A C 1
ATOM 3110 O O . GLN A 1 543 ? 17.508 9.072 -7.134 1.00 54.60 543 GLN A O 1
ATOM 3116 N N . VAL A 1 544 ? 18.618 10.999 -7.503 1.00 47.76 544 VAL A N 1
ATOM 3117 C CA . VAL A 1 544 ? 17.445 11.854 -7.339 1.00 62.72 544 VAL A CA 1
ATOM 3118 C C . VAL A 1 544 ? 17.387 12.878 -8.470 1.00 65.04 544 VAL A C 1
ATOM 3119 O O . VAL A 1 544 ? 17.132 12.533 -9.624 1.00 58.60 544 VAL A O 1
ATOM 3123 N N . ARG A 1 561 ? 16.102 22.265 -5.015 1.00 45.15 561 ARG A N 1
ATOM 3124 C CA . ARG A 1 561 ? 15.654 21.005 -4.441 1.00 56.12 561 ARG A CA 1
ATOM 3125 C C . ARG A 1 561 ? 16.754 20.423 -3.551 1.00 65.75 561 ARG A C 1
ATOM 3126 O O . ARG A 1 561 ? 17.521 21.175 -2.946 1.00 66.35 561 ARG A O 1
ATOM 3134 N N . HIS A 1 562 ? 16.851 19.098 -3.465 1.00 65.82 562 HIS A N 1
ATOM 3135 C CA . HIS A 1 562 ? 17.663 18.465 -2.436 1.00 64.51 562 HIS A CA 1
ATOM 3136 C C . HIS A 1 562 ? 18.659 17.480 -3.036 1.00 68.99 562 HIS A C 1
ATOM 3137 O O . HIS A 1 562 ? 18.647 17.179 -4.233 1.00 62.50 562 HIS A O 1
ATOM 3144 N N . ARG A 1 563 ? 19.526 16.986 -2.158 1.00 60.66 563 ARG A N 1
ATOM 3145 C CA . ARG A 1 563 ? 20.639 16.115 -2.510 1.00 50.89 563 ARG A CA 1
ATOM 3146 C C . ARG A 1 563 ? 20.152 14.682 -2.740 1.00 54.00 563 ARG A C 1
ATOM 3147 O O . ARG A 1 563 ? 18.951 14.399 -2.755 1.00 58.55 563 ARG A O 1
ATOM 3155 N N . ASP A 1 564 ? 21.093 13.756 -2.919 1.00 51.43 564 ASP A N 1
ATOM 3156 C CA . ASP A 1 564 ? 20.790 12.369 -3.236 1.00 49.44 564 ASP A CA 1
ATOM 3157 C C . ASP A 1 564 ? 21.072 11.463 -2.040 1.00 45.38 564 ASP A C 1
ATOM 3158 O O . ASP A 1 564 ? 21.874 11.784 -1.159 1.00 43.38 564 ASP A O 1
ATOM 3163 N N . HIS A 1 565 ? 20.391 10.318 -2.023 1.00 47.55 565 HIS A N 1
ATOM 3164 C CA . HIS A 1 565 ? 20.453 9.410 -0.883 1.00 43.58 565 HIS A CA 1
ATOM 3165 C C . HIS A 1 565 ? 21.784 8.670 -0.813 1.00 38.63 565 HIS A C 1
ATOM 3166 O O . HIS A 1 565 ? 22.345 8.259 -1.834 1.00 40.07 565 HIS A O 1
ATOM 3173 N N . ALA A 1 566 ? 22.286 8.504 0.409 1.00 28.10 566 ALA A N 1
ATOM 3174 C CA . ALA A 1 566 ? 23.489 7.727 0.674 1.00 28.77 566 ALA A CA 1
ATOM 3175 C C . ALA A 1 566 ? 23.117 6.297 1.048 1.00 31.74 566 ALA A C 1
ATOM 3176 O O . ALA A 1 566 ? 22.187 6.068 1.827 1.00 35.21 566 ALA A O 1
ATOM 3178 N N . LEU A 1 567 ? 23.850 5.335 0.489 1.00 27.64 567 LEU A N 1
ATOM 3179 C CA . LEU A 1 567 ? 23.571 3.920 0.686 1.00 22.98 567 LEU A CA 1
ATOM 3180 C C . LEU A 1 567 ? 24.829 3.197 1.147 1.00 27.38 567 LEU A C 1
ATOM 3181 O O . LEU A 1 567 ? 25.944 3.542 0.748 1.00 29.67 567 LEU A O 1
ATOM 3186 N N . PHE A 1 568 ? 24.637 2.185 1.994 1.00 28.49 568 PHE A N 1
ATOM 3187 C CA . PHE A 1 568 ? 25.738 1.318 2.412 1.00 22.20 568 PHE A CA 1
ATOM 3188 C C . PHE A 1 568 ? 25.165 -0.010 2.876 1.00 23.36 568 PHE A C 1
ATOM 3189 O O . PHE A 1 568 ? 24.304 -0.039 3.761 1.00 21.97 568 PHE A O 1
ATOM 3197 N N . VAL A 1 569 ? 25.642 -1.098 2.281 1.00 31.62 569 VAL A N 1
ATOM 3198 C CA . VAL A 1 569 ? 25.318 -2.445 2.720 1.00 28.85 569 VAL A CA 1
ATOM 3199 C C . VAL A 1 569 ? 26.585 -3.084 3.283 1.00 30.86 569 VAL A C 1
ATOM 3200 O O . VAL A 1 569 ? 27.692 -2.578 3.110 1.00 34.57 569 VAL A O 1
ATOM 3204 N N . GLY A 1 570 ? 26.413 -4.215 3.964 1.00 28.01 570 GLY A N 1
ATOM 3205 C CA . GLY A 1 570 ? 27.556 -4.924 4.506 1.00 27.62 570 GLY A CA 1
ATOM 3206 C C . GLY A 1 570 ? 27.208 -6.034 5.475 1.00 32.87 570 GLY A C 1
ATOM 3207 O O . GLY A 1 570 ? 26.178 -5.976 6.154 1.00 27.97 570 GLY A O 1
ATOM 3208 N N . PHE A 1 571 ? 28.061 -7.053 5.548 1.00 29.99 571 PHE A N 1
ATOM 3209 C CA . PHE A 1 571 ? 27.910 -8.127 6.515 1.00 30.37 571 PHE A CA 1
ATOM 3210 C C . PHE A 1 571 ? 29.177 -8.263 7.351 1.00 31.22 571 PHE A C 1
ATOM 3211 O O . PHE A 1 571 ? 30.270 -7.872 6.932 1.00 30.13 571 PHE A O 1
ATOM 3219 N N . ALA A 1 572 ? 29.015 -8.819 8.551 1.00 26.94 572 ALA A N 1
ATOM 3220 C CA . ALA A 1 572 ? 30.114 -8.917 9.501 1.00 31.53 572 ALA A CA 1
ATOM 3221 C C . ALA A 1 572 ? 29.806 -10.017 10.505 1.00 33.70 572 ALA A C 1
ATOM 3222 O O . ALA A 1 572 ? 28.632 -10.303 10.761 1.00 27.79 572 ALA A O 1
ATOM 3224 N N . PRO A 1 573 ? 30.833 -10.683 11.064 1.00 29.27 573 PRO A N 1
ATOM 3225 C CA . PRO A 1 573 ? 32.237 -10.599 10.644 1.00 30.15 573 PRO A CA 1
ATOM 3226 C C . PRO A 1 573 ? 32.421 -11.196 9.252 1.00 35.43 573 PRO A C 1
ATOM 3227 O O . PRO A 1 573 ? 31.714 -12.139 8.900 1.00 40.65 573 PRO A O 1
ATOM 3231 N N . ALA A 1 574 ? 33.352 -10.638 8.475 1.00 33.81 574 ALA A N 1
ATOM 3232 C CA . ALA A 1 574 ? 33.476 -11.025 7.073 1.00 35.51 574 ALA A CA 1
ATOM 3233 C C . ALA A 1 574 ? 33.803 -12.505 6.916 1.00 39.50 574 ALA A C 1
ATOM 3234 O O . ALA A 1 574 ? 33.339 -13.150 5.968 1.00 30.99 574 ALA A O 1
ATOM 3236 N N . ASN A 1 575 ? 34.589 -13.067 7.832 1.00 44.92 575 ASN A N 1
ATOM 3237 C CA . ASN A 1 575 ? 34.977 -14.468 7.729 1.00 43.07 575 ASN A CA 1
ATOM 3238 C C . ASN A 1 575 ? 33.985 -15.421 8.384 1.00 36.79 575 ASN A C 1
ATOM 3239 O O . ASN A 1 575 ? 34.061 -16.630 8.137 1.00 42.43 575 ASN A O 1
ATOM 3244 N N . ASN A 1 576 ? 33.068 -14.918 9.208 1.00 33.24 576 ASN A N 1
ATOM 3245 C CA . ASN A 1 576 ? 31.995 -15.736 9.780 1.00 38.72 576 ASN A CA 1
ATOM 3246 C C . ASN A 1 576 ? 30.752 -14.868 9.889 1.00 34.98 576 ASN A C 1
ATOM 3247 O O . ASN A 1 576 ? 30.456 -14.295 10.945 1.00 33.24 576 ASN A O 1
ATOM 3252 N N . PRO A 1 577 ? 29.989 -14.751 8.802 1.00 34.14 577 PRO A N 1
ATOM 3253 C CA . PRO A 1 577 ? 28.872 -13.793 8.759 1.00 31.69 577 PRO A CA 1
ATOM 3254 C C . PRO A 1 577 ? 27.810 -14.075 9.810 1.00 32.02 577 PRO A C 1
ATOM 3255 O O . PRO A 1 577 ? 27.236 -15.166 9.868 1.00 31.68 577 PRO A O 1
ATOM 3259 N N . GLN A 1 578 ? 27.555 -13.070 10.649 1.00 31.36 578 GLN A N 1
ATOM 3260 C CA . GLN A 1 578 ? 26.511 -13.123 11.660 1.00 27.70 578 GLN A CA 1
ATOM 3261 C C . GLN A 1 578 ? 25.464 -12.029 11.516 1.00 31.36 578 GLN A C 1
ATOM 3262 O O . GLN A 1 578 ? 24.387 -12.153 12.108 1.00 32.12 578 GLN A O 1
ATOM 3268 N N . ILE A 1 579 ? 25.740 -10.974 10.752 1.00 27.77 579 ILE A N 1
ATOM 3269 C CA . ILE A 1 579 ? 24.811 -9.861 10.584 1.00 25.04 579 ILE A CA 1
ATOM 3270 C C . ILE A 1 579 ? 24.965 -9.322 9.170 1.00 23.43 579 ILE A C 1
ATOM 3271 O O . ILE A 1 579 ? 26.076 -9.251 8.640 1.00 18.51 579 ILE A O 1
ATOM 3276 N N . ALA A 1 580 ? 23.841 -8.964 8.550 1.00 24.84 580 ALA A N 1
ATOM 3277 C CA . ALA A 1 580 ? 23.823 -8.311 7.246 1.00 23.40 580 ALA A CA 1
ATOM 3278 C C . ALA A 1 580 ? 22.901 -7.104 7.324 1.00 29.07 580 ALA A C 1
ATOM 3279 O O . ALA A 1 580 ? 21.738 -7.237 7.715 1.00 36.34 580 ALA A O 1
ATOM 3281 N N . VAL A 1 581 ? 23.416 -5.932 6.952 1.00 29.74 581 VAL A N 1
ATOM 3282 C CA . VAL A 1 581 ? 22.711 -4.668 7.133 1.00 21.94 581 VAL A CA 1
ATOM 3283 C C . VAL A 1 581 ? 22.674 -3.916 5.810 1.00 26.47 581 VAL A C 1
ATOM 3284 O O . VAL A 1 581 ? 23.661 -3.898 5.066 1.00 29.48 581 VAL A O 1
ATOM 3288 N N . ALA A 1 582 ? 21.532 -3.295 5.521 1.00 35.98 582 ALA A N 1
ATOM 3289 C CA . ALA A 1 582 ? 21.388 -2.358 4.414 1.00 29.72 582 ALA A CA 1
ATOM 3290 C C . ALA A 1 582 ? 20.773 -1.077 4.954 1.00 29.62 582 ALA A C 1
ATOM 3291 O O . ALA A 1 582 ? 19.743 -1.121 5.634 1.00 31.50 582 ALA A O 1
ATOM 3293 N N . VAL A 1 583 ? 21.407 0.058 4.665 1.00 30.20 583 VAL A N 1
ATOM 3294 C CA . VAL A 1 583 ? 20.995 1.351 5.202 1.00 33.50 583 VAL A CA 1
ATOM 3295 C C . VAL A 1 583 ? 20.782 2.331 4.058 1.00 26.96 583 VAL A C 1
ATOM 3296 O O . VAL A 1 583 ? 21.629 2.451 3.166 1.00 31.32 583 VAL A O 1
ATOM 3300 N N . MET A 1 584 ? 19.646 3.023 4.082 1.00 29.79 584 MET A N 1
ATOM 3301 C CA . MET A 1 584 ? 19.331 4.093 3.141 1.00 30.88 584 MET A CA 1
ATOM 3302 C C . MET A 1 584 ? 19.023 5.348 3.950 1.00 27.56 584 MET A C 1
ATOM 3303 O O . MET A 1 584 ? 18.027 5.390 4.680 1.00 31.83 584 MET A O 1
ATOM 3308 N N . VAL A 1 585 ? 19.878 6.361 3.833 1.00 27.93 585 VAL A N 1
ATOM 3309 C CA . VAL A 1 585 ? 19.686 7.644 4.504 1.00 35.73 585 VAL A CA 1
ATOM 3310 C C . VAL A 1 585 ? 19.272 8.670 3.458 1.00 34.43 585 VAL A C 1
ATOM 3311 O O . VAL A 1 585 ? 20.047 8.984 2.546 1.00 37.32 585 VAL A O 1
ATOM 3315 N N . GLU A 1 586 ? 18.051 9.187 3.586 1.00 31.13 586 GLU A N 1
ATOM 3316 C CA . GLU A 1 586 ? 17.528 10.131 2.607 1.00 40.04 586 GLU A CA 1
ATOM 3317 C C . GLU A 1 586 ? 18.362 11.407 2.595 1.00 37.56 586 GLU A C 1
ATOM 3318 O O . GLU A 1 586 ? 18.566 12.039 3.636 1.00 33.62 586 GLU A O 1
ATOM 3324 N N . ASN A 1 587 ? 18.845 11.780 1.407 1.00 38.06 587 ASN A N 1
ATOM 3325 C CA . ASN A 1 587 ? 19.613 13.011 1.210 1.00 36.60 587 ASN A CA 1
ATOM 3326 C C . ASN A 1 587 ? 20.883 13.022 2.060 1.00 41.88 587 ASN A C 1
ATOM 3327 O O . ASN A 1 587 ? 21.244 14.037 2.659 1.00 44.00 587 ASN A O 1
ATOM 3332 N N . GLY A 1 588 ? 21.570 11.882 2.110 1.00 38.15 588 GLY A N 1
ATOM 3333 C CA . GLY A 1 588 ? 22.790 11.755 2.885 1.00 34.20 588 GLY A CA 1
ATOM 3334 C C . GLY A 1 588 ? 24.057 12.057 2.108 1.00 36.58 588 GLY A C 1
ATOM 3335 O O . GLY A 1 588 ? 25.101 12.338 2.705 1.00 41.10 588 GLY A O 1
ATOM 3336 N N . GLU A 1 589 ? 23.972 11.982 0.777 1.00 34.21 589 GLU A N 1
ATOM 3337 C CA . GLU A 1 589 ? 25.069 12.278 -0.144 1.00 47.84 589 GLU A CA 1
ATOM 3338 C C . GLU A 1 589 ? 26.219 11.280 -0.060 1.00 43.84 589 GLU A C 1
ATOM 3339 O O . GLU A 1 589 ? 26.506 10.580 -1.037 1.00 42.44 589 GLU A O 1
ATOM 3345 N N . SER A 1 590 ? 26.893 11.215 1.083 1.00 43.58 590 SER A N 1
ATOM 3346 C CA . SER A 1 590 ? 28.110 10.414 1.212 1.00 39.66 590 SER A CA 1
ATOM 3347 C C . SER A 1 590 ? 27.752 9.016 1.702 1.00 36.05 590 SER A C 1
ATOM 3348 O O . SER A 1 590 ? 27.523 8.806 2.892 1.00 36.94 590 SER A O 1
ATOM 3351 N N . GLY A 1 591 ? 27.734 8.047 0.793 1.00 35.45 591 GLY A N 1
ATOM 3352 C CA . GLY A 1 591 ? 27.550 6.673 1.220 1.00 26.36 591 GLY A CA 1
ATOM 3353 C C . GLY A 1 591 ? 28.680 6.222 2.125 1.00 34.31 591 GLY A C 1
ATOM 3354 O O . GLY A 1 591 ? 28.483 5.451 3.061 1.00 37.60 591 GLY A O 1
ATOM 3355 N N . SER A 1 592 ? 29.882 6.695 1.848 1.00 35.41 592 SER A N 1
ATOM 3356 C CA . SER A 1 592 ? 31.052 6.405 2.662 1.00 32.47 592 SER A CA 1
ATOM 3357 C C . SER A 1 592 ? 31.101 7.193 3.975 1.00 33.03 592 SER A C 1
ATOM 3358 O O . SER A 1 592 ? 31.774 6.741 4.913 1.00 28.61 592 SER A O 1
ATOM 3361 N N . GLY A 1 593 ? 30.443 8.352 4.063 1.00 32.92 593 GLY A N 1
ATOM 3362 C CA . GLY A 1 593 ? 30.618 9.233 5.208 1.00 27.12 593 GLY A CA 1
ATOM 3363 C C . GLY A 1 593 ? 29.483 9.274 6.214 1.00 29.47 593 GLY A C 1
ATOM 3364 O O . GLY A 1 593 ? 29.714 9.589 7.387 1.00 35.03 593 GLY A O 1
ATOM 3365 N N . VAL A 1 594 ? 28.253 8.975 5.788 1.00 25.92 594 VAL A N 1
ATOM 3366 C CA . VAL A 1 594 ? 27.097 8.942 6.677 1.00 27.80 594 VAL A CA 1
ATOM 3367 C C . VAL A 1 594 ? 26.449 7.560 6.714 1.00 26.80 594 VAL A C 1
ATOM 3368 O O . VAL A 1 594 ? 26.123 7.046 7.789 1.00 30.64 594 VAL A O 1
ATOM 3372 N N . ALA A 1 595 ? 26.257 6.937 5.548 1.00 28.72 595 ALA A N 1
ATOM 3373 C CA . ALA A 1 595 ? 25.596 5.635 5.519 1.00 26.26 595 ALA A CA 1
ATOM 3374 C C . ALA A 1 595 ? 26.498 4.535 6.061 1.00 27.64 595 ALA A C 1
ATOM 3375 O O . ALA A 1 595 ? 26.006 3.558 6.637 1.00 29.96 595 ALA A O 1
ATOM 3377 N N . ALA A 1 596 ? 27.816 4.673 5.892 1.00 28.42 596 ALA A N 1
ATOM 3378 C CA . ALA A 1 596 ? 28.725 3.648 6.403 1.00 28.67 596 ALA A CA 1
ATOM 3379 C C . ALA A 1 596 ? 28.788 3.640 7.927 1.00 26.17 596 ALA A C 1
ATOM 3380 O O . ALA A 1 596 ? 28.698 2.550 8.519 1.00 27.93 596 ALA A O 1
ATOM 3382 N N . PRO A 1 597 ? 28.946 4.775 8.621 1.00 29.29 597 PRO A N 1
ATOM 3383 C CA . PRO A 1 597 ? 28.951 4.725 10.094 1.00 27.53 597 PRO A CA 1
ATOM 3384 C C . PRO A 1 597 ? 27.650 4.228 10.702 1.00 30.12 597 PRO A C 1
ATOM 3385 O O . PRO A 1 597 ? 27.670 3.729 11.834 1.00 32.29 597 PRO A O 1
ATOM 3389 N N . VAL A 1 598 ? 26.521 4.344 9.997 1.00 23.90 598 VAL A N 1
ATOM 3390 C CA . VAL A 1 598 ? 25.262 3.850 10.547 1.00 26.45 598 VAL A CA 1
ATOM 3391 C C . VAL A 1 598 ? 25.249 2.325 10.562 1.00 29.77 598 VAL A C 1
ATOM 3392 O O . VAL A 1 598 ? 24.797 1.706 11.533 1.00 31.62 598 VAL A O 1
ATOM 3396 N N . VAL A 1 599 ? 25.727 1.698 9.485 1.00 23.04 599 VAL A N 1
ATOM 3397 C CA . VAL A 1 599 ? 25.848 0.242 9.464 1.00 26.74 599 VAL A CA 1
ATOM 3398 C C . VAL A 1 599 ? 26.714 -0.225 10.621 1.00 29.91 599 VAL A C 1
ATOM 3399 O O . VAL A 1 599 ? 26.373 -1.179 11.332 1.00 27.85 599 VAL A O 1
ATOM 3403 N N . LYS A 1 600 ? 27.845 0.447 10.829 1.00 24.79 600 LYS A N 1
ATOM 3404 C CA . LYS A 1 600 ? 28.787 0.008 11.846 1.00 26.61 600 LYS A CA 1
ATOM 3405 C C . LYS A 1 600 ? 28.211 0.163 13.246 1.00 20.88 600 LYS A C 1
ATOM 3406 O O . LYS A 1 600 ? 28.556 -0.615 14.140 1.00 26.14 600 LYS A O 1
ATOM 3412 N N . GLN A 1 601 ? 27.335 1.147 13.456 1.00 20.73 601 GLN A N 1
ATOM 3413 C CA . GLN A 1 601 ? 26.667 1.264 14.748 1.00 26.47 601 GLN A CA 1
ATOM 3414 C C . GLN A 1 601 ? 25.632 0.160 14.936 1.00 30.73 601 GLN A C 1
ATOM 3415 O O . GLN A 1 601 ? 25.513 -0.408 16.027 1.00 29.84 601 GLN A O 1
ATOM 3421 N N . VAL A 1 602 ? 24.871 -0.150 13.884 1.00 23.95 602 VAL A N 1
ATOM 3422 C CA . VAL A 1 602 ? 23.929 -1.264 13.948 1.00 26.72 602 VAL A CA 1
ATOM 3423 C C . VAL A 1 602 ? 24.670 -2.587 14.102 1.00 24.48 602 VAL A C 1
ATOM 3424 O O . VAL A 1 602 ? 24.280 -3.442 14.906 1.00 22.01 602 VAL A O 1
ATOM 3428 N N . MET A 1 603 ? 25.749 -2.778 13.337 1.00 27.81 603 MET A N 1
ATOM 3429 C CA . MET A 1 603 ? 26.531 -4.004 13.462 1.00 28.53 603 MET A CA 1
ATOM 3430 C C . MET A 1 603 ? 27.230 -4.090 14.813 1.00 22.16 603 MET A C 1
ATOM 3431 O O . MET A 1 603 ? 27.408 -5.192 15.346 1.00 29.30 603 MET A O 1
ATOM 3436 N N . ASP A 1 604 ? 27.639 -2.951 15.377 1.00 22.44 604 ASP A N 1
ATOM 3437 C CA . ASP A 1 604 ? 28.293 -2.959 16.683 1.00 25.85 604 ASP A CA 1
ATOM 3438 C C . ASP A 1 604 ? 27.346 -3.464 17.763 1.00 29.42 604 ASP A C 1
ATOM 3439 O O . ASP A 1 604 ? 27.721 -4.296 18.597 1.00 38.90 604 ASP A O 1
ATOM 3444 N N . ALA A 1 605 ? 26.106 -2.965 17.762 1.00 24.47 605 ALA A N 1
ATOM 3445 C CA . ALA A 1 605 ? 25.152 -3.330 18.804 1.00 22.74 605 ALA A CA 1
ATOM 3446 C C . ALA A 1 605 ? 24.854 -4.824 18.807 1.00 27.31 605 ALA A C 1
ATOM 3447 O O . ALA A 1 605 ? 24.509 -5.384 19.854 1.00 30.43 605 ALA A O 1
ATOM 3449 N N . TRP A 1 606 ? 24.975 -5.484 17.655 1.00 33.43 606 TRP A N 1
ATOM 3450 C CA . TRP A 1 606 ? 24.703 -6.913 17.565 1.00 33.08 606 TRP A CA 1
ATOM 3451 C C . TRP A 1 606 ? 25.914 -7.772 17.905 1.00 30.27 606 TRP A C 1
ATOM 3452 O O . TRP A 1 606 ? 25.746 -8.886 18.414 1.00 32.25 606 TRP A O 1
ATOM 3463 N N . LEU A 1 607 ? 27.127 -7.283 17.643 1.00 28.14 607 LEU A N 1
ATOM 3464 C CA . LEU A 1 607 ? 28.332 -8.091 17.798 1.00 38.46 607 LEU A CA 1
ATOM 3465 C C . LEU A 1 607 ? 29.142 -7.746 19.036 1.00 37.08 607 LEU A C 1
ATOM 3466 O O . LEU A 1 607 ? 29.849 -8.613 19.560 1.00 29.07 607 LEU A O 1
ATOM 3471 N N . LEU A 1 608 ? 29.061 -6.508 19.513 1.00 36.99 608 LEU A N 1
ATOM 3472 C CA . LEU A 1 608 ? 29.866 -6.053 20.637 1.00 32.80 608 LEU A CA 1
ATOM 3473 C C . LEU A 1 608 ? 29.107 -6.231 21.943 1.00 34.96 608 LEU A C 1
ATOM 3474 O O . LEU A 1 608 ? 27.887 -6.053 21.994 1.00 34.76 608 LEU A O 1
ATOM 3479 N N . ASP A 1 609 ? 29.833 -6.586 22.998 1.00 33.11 609 ASP A N 1
ATOM 3480 C CA . ASP A 1 609 ? 29.226 -6.662 24.319 1.00 36.92 609 ASP A CA 1
ATOM 3481 C C . ASP A 1 609 ? 28.999 -5.237 24.827 1.00 37.58 609 ASP A C 1
ATOM 3482 O O . ASP A 1 609 ? 29.150 -4.252 24.100 1.00 36.93 609 ASP A O 1
ATOM 3487 N N . GLU A 1 610 ? 28.639 -5.111 26.097 1.00 39.92 610 GLU A N 1
ATOM 3488 C CA . GLU A 1 610 ? 28.328 -3.813 26.673 1.00 41.34 610 GLU A CA 1
ATOM 3489 C C . GLU A 1 610 ? 29.567 -3.097 27.201 1.00 38.11 610 GLU A C 1
ATOM 3490 O O . GLU A 1 610 ? 29.438 -2.066 27.870 1.00 46.65 610 GLU A O 1
ATOM 3496 N N . HIS A 1 611 ? 30.760 -3.621 26.904 1.00 38.07 611 HIS A N 1
ATOM 3497 C CA . HIS A 1 611 ? 32.024 -2.996 27.276 1.00 34.93 611 HIS A CA 1
ATOM 3498 C C . HIS A 1 611 ? 32.870 -2.684 26.048 1.00 38.60 611 HIS A C 1
ATOM 3499 O O . HIS A 1 611 ? 34.071 -2.428 26.172 1.00 45.39 611 HIS A O 1
ATOM 3506 N N . GLY A 1 612 ? 32.261 -2.691 24.864 1.00 39.32 612 GLY A N 1
ATOM 3507 C CA . GLY A 1 612 ? 32.923 -2.281 23.646 1.00 35.88 612 GLY A CA 1
ATOM 3508 C C . GLY A 1 612 ? 33.700 -3.358 22.919 1.00 38.69 612 GLY A C 1
ATOM 3509 O O . GLY A 1 612 ? 34.215 -3.091 21.826 1.00 46.14 612 GLY A O 1
ATOM 3510 N N . LYS A 1 613 ? 33.799 -4.562 23.472 1.00 39.53 613 LYS A N 1
ATOM 3511 C CA . LYS A 1 613 ? 34.572 -5.628 22.852 1.00 41.71 613 LYS A CA 1
ATOM 3512 C C . LYS A 1 613 ? 33.670 -6.610 22.112 1.00 40.03 613 LYS A C 1
ATOM 3513 O O . LYS A 1 613 ? 32.475 -6.732 22.391 1.00 37.61 613 LYS A O 1
ATOM 3519 N N . LEU A 1 614 ? 34.272 -7.316 21.156 1.00 37.04 614 LEU A N 1
ATOM 3520 C CA . LEU A 1 614 ? 33.561 -8.353 20.418 1.00 31.41 614 LEU A CA 1
ATOM 3521 C C . LEU A 1 614 ? 33.151 -9.493 21.342 1.00 30.25 614 LEU A C 1
ATOM 3522 O O . LEU A 1 614 ? 33.950 -9.972 22.151 1.00 32.48 614 LEU A O 1
ATOM 3527 N N . LYS A 1 615 ? 31.893 -9.917 21.222 1.00 33.08 615 LYS A N 1
ATOM 3528 C CA . LYS A 1 615 ? 31.365 -10.981 22.065 1.00 32.23 615 LYS A CA 1
ATOM 3529 C C . LYS A 1 615 ? 32.173 -12.263 21.894 1.00 39.26 615 LYS A C 1
ATOM 3530 O O . LYS A 1 615 ? 32.748 -12.528 20.835 1.00 39.56 615 LYS A O 1
ATOM 3536 N N . ALA A 1 616 ? 32.224 -13.058 22.966 1.00 43.26 616 ALA A N 1
ATOM 3537 C CA . ALA A 1 616 ? 32.936 -14.331 22.918 1.00 38.55 616 ALA A CA 1
ATOM 3538 C C . ALA A 1 616 ? 32.330 -15.274 21.884 1.00 43.09 616 ALA A C 1
ATOM 3539 O O . ALA A 1 616 ? 33.055 -16.027 21.222 1.00 51.85 616 ALA A O 1
ATOM 3541 N N . GLU A 1 617 ? 31.001 -15.257 21.744 1.00 42.62 617 GLU A N 1
ATOM 3542 C CA . GLU A 1 617 ? 30.324 -16.165 20.820 1.00 34.28 617 GLU A CA 1
ATOM 3543 C C . GLU A 1 617 ? 30.828 -16.007 19.389 1.00 48.32 617 GLU A C 1
ATOM 3544 O O . GLU A 1 617 ? 31.061 -17.001 18.692 1.00 52.60 617 GLU A O 1
ATOM 3550 N N . TYR A 1 618 ? 30.998 -14.768 18.935 1.00 46.06 618 TYR A N 1
ATOM 3551 C CA . TYR A 1 618 ? 31.302 -14.474 17.540 1.00 46.69 618 TYR A CA 1
ATOM 3552 C C . TYR A 1 618 ? 32.794 -14.420 17.228 1.00 54.04 618 TYR A C 1
ATOM 3553 O O . TYR A 1 618 ? 33.159 -14.407 16.047 1.00 61.06 618 TYR A O 1
ATOM 3562 N N . ALA A 1 619 ? 33.660 -14.388 18.242 1.00 53.55 619 ALA A N 1
ATOM 3563 C CA . ALA A 1 619 ? 35.083 -14.168 18.000 1.00 52.70 619 ALA A CA 1
ATOM 3564 C C . ALA A 1 619 ? 35.767 -15.380 17.375 1.00 65.24 619 ALA A C 1
ATOM 3565 O O . ALA A 1 619 ? 36.693 -15.211 16.573 1.00 65.30 619 ALA A O 1
ATOM 3567 N N . GLU A 1 620 ? 35.344 -16.593 17.719 1.00 69.99 620 GLU A N 1
ATOM 3568 C CA . GLU A 1 620 ? 36.093 -17.772 17.306 1.00 68.01 620 GLU A CA 1
ATOM 3569 C C . GLU A 1 620 ? 35.987 -17.975 15.794 1.00 69.75 620 GLU A C 1
ATOM 3570 O O . GLU A 1 620 ? 34.900 -17.849 15.220 1.00 66.09 620 GLU A O 1
ATOM 3576 N N . PRO A 1 621 ? 37.097 -18.283 15.124 1.00 73.30 621 PRO A N 1
ATOM 3577 C CA . PRO A 1 621 ? 37.071 -18.420 13.664 1.00 74.82 621 PRO A CA 1
ATOM 3578 C C . PRO A 1 621 ? 36.553 -19.779 13.220 1.00 74.55 621 PRO A C 1
ATOM 3579 O O . PRO A 1 621 ? 36.806 -20.806 13.855 1.00 73.14 621 PRO A O 1
ATOM 3583 N N . VAL A 1 622 ? 35.824 -19.772 12.108 1.00 82.21 622 VAL A N 1
ATOM 3584 C CA . VAL A 1 622 ? 35.311 -20.998 11.508 1.00 78.35 622 VAL A CA 1
ATOM 3585 C C . VAL A 1 622 ? 35.632 -21.021 10.018 1.00 67.09 622 VAL A C 1
ATOM 3586 O O . VAL A 1 622 ? 36.078 -22.036 9.484 1.00 63.64 622 VAL A O 1
ATOM 3590 N N . PRO B 1 63 ? 8.678 -2.035 46.629 1.00 64.15 63 PRO B N 1
ATOM 3591 C CA . PRO B 1 63 ? 9.323 -2.777 45.542 1.00 69.77 63 PRO B CA 1
ATOM 3592 C C . PRO B 1 63 ? 8.316 -3.502 44.651 1.00 67.94 63 PRO B C 1
ATOM 3593 O O . PRO B 1 63 ? 7.234 -3.859 45.112 1.00 63.56 63 PRO B O 1
ATOM 3597 N N . ILE B 1 64 ? 8.683 -3.721 43.392 1.00 58.34 64 ILE B N 1
ATOM 3598 C CA . ILE B 1 64 ? 7.819 -4.367 42.406 1.00 68.14 64 ILE B CA 1
ATOM 3599 C C . ILE B 1 64 ? 8.554 -5.604 41.898 1.00 62.02 64 ILE B C 1
ATOM 3600 O O . ILE B 1 64 ? 9.757 -5.527 41.604 1.00 56.39 64 ILE B O 1
ATOM 3605 N N . PRO B 1 65 ? 7.881 -6.754 41.775 1.00 57.59 65 PRO B N 1
ATOM 3606 C CA . PRO B 1 65 ? 8.609 -7.999 41.522 1.00 58.17 65 PRO B CA 1
ATOM 3607 C C . PRO B 1 65 ? 9.158 -8.052 40.121 1.00 55.93 65 PRO B C 1
ATOM 3608 O O . PRO B 1 65 ? 8.639 -7.394 39.196 1.00 59.88 65 PRO B O 1
ATOM 3612 N N . PRO B 1 66 ? 10.223 -8.820 39.887 1.00 53.14 66 PRO B N 1
ATOM 3613 C CA . PRO B 1 66 ? 10.785 -8.962 38.548 1.00 55.50 66 PRO B CA 1
ATOM 3614 C C . PRO B 1 66 ? 10.086 -10.053 37.748 1.00 49.69 66 PRO B C 1
ATOM 3615 O O . PRO B 1 66 ? 9.447 -10.957 38.291 1.00 47.67 66 PRO B O 1
ATOM 3619 N N . THR B 1 67 ? 10.229 -9.949 36.431 1.00 48.19 67 THR B N 1
ATOM 3620 C CA . THR B 1 67 ? 9.660 -10.922 35.512 1.00 46.11 67 THR B CA 1
ATOM 3621 C C . THR B 1 67 ? 10.616 -12.092 35.327 1.00 42.67 67 THR B C 1
ATOM 3622 O O . THR B 1 67 ? 11.834 -11.910 35.233 1.00 47.67 67 THR B O 1
ATOM 3626 N N . ARG B 1 68 ? 10.052 -13.297 35.286 1.00 34.32 68 ARG B N 1
ATOM 3627 C CA . ARG B 1 68 ? 10.856 -14.505 35.172 1.00 34.44 68 ARG B CA 1
ATOM 3628 C C . ARG B 1 68 ? 11.585 -14.545 33.834 1.00 36.31 68 ARG B C 1
ATOM 3629 O O . ARG B 1 68 ? 11.075 -14.092 32.805 1.00 35.18 68 ARG B O 1
ATOM 3637 N N . GLY B 1 69 ? 12.797 -15.094 33.860 1.00 41.58 69 GLY B N 1
ATOM 3638 C CA . GLY B 1 69 ? 13.604 -15.158 32.655 1.00 35.58 69 GLY B CA 1
ATOM 3639 C C . GLY B 1 69 ? 12.998 -16.094 31.622 1.00 29.86 69 GLY B C 1
ATOM 3640 O O . GLY B 1 69 ? 12.408 -17.124 31.950 1.00 27.08 69 GLY B O 1
ATOM 3641 N N . ILE B 1 70 ? 13.152 -15.720 30.351 1.00 31.77 70 ILE B N 1
ATOM 3642 C CA . ILE B 1 70 ? 12.626 -16.530 29.261 1.00 37.63 70 ILE B CA 1
ATOM 3643 C C . ILE B 1 70 ? 13.493 -17.771 29.080 1.00 34.82 70 ILE B C 1
ATOM 3644 O O . ILE B 1 70 ? 14.707 -17.755 29.321 1.00 37.58 70 ILE B O 1
ATOM 3649 N N . ILE B 1 71 ? 12.864 -18.863 28.653 1.00 30.53 71 ILE B N 1
ATOM 3650 C CA . ILE B 1 71 ? 13.543 -20.130 28.411 1.00 28.38 71 ILE B CA 1
ATOM 3651 C C . ILE B 1 71 ? 13.466 -20.433 26.923 1.00 26.62 71 ILE B C 1
ATOM 3652 O O . ILE B 1 71 ? 12.374 -20.446 26.342 1.00 28.97 71 ILE B O 1
ATOM 3657 N N . PHE B 1 72 ? 14.621 -20.678 26.309 1.00 27.43 72 PHE B N 1
ATOM 3658 C CA . PHE B 1 72 ? 14.701 -21.000 24.894 1.00 27.50 72 PHE B CA 1
ATOM 3659 C C . PHE B 1 72 ? 15.235 -22.412 24.705 1.00 24.98 72 PHE B C 1
ATOM 3660 O O . PHE B 1 72 ? 15.898 -22.973 25.581 1.00 28.48 72 PHE B O 1
ATOM 3668 N N . ASP B 1 73 ? 14.943 -22.978 23.539 1.00 28.15 73 ASP B N 1
ATOM 3669 C CA . ASP B 1 73 ? 15.564 -24.223 23.120 1.00 33.86 73 ASP B CA 1
ATOM 3670 C C . ASP B 1 73 ? 16.895 -23.892 22.443 1.00 31.90 73 ASP B C 1
ATOM 3671 O O . ASP B 1 73 ? 17.325 -22.736 22.410 1.00 29.54 73 ASP B O 1
ATOM 3676 N N . ARG B 1 74 ? 17.560 -24.900 21.878 1.00 23.11 74 ARG B N 1
ATOM 3677 C CA . ARG B 1 74 ? 18.859 -24.662 21.259 1.00 30.27 74 ARG B CA 1
ATOM 3678 C C . ARG B 1 74 ? 18.759 -23.873 19.958 1.00 32.09 74 ARG B C 1
ATOM 3679 O O . ARG B 1 74 ? 19.765 -23.310 19.514 1.00 34.84 74 ARG B O 1
ATOM 3687 N N . ASN B 1 75 ? 17.579 -23.812 19.342 1.00 37.80 75 ASN B N 1
ATOM 3688 C CA . ASN B 1 75 ? 17.392 -23.106 18.081 1.00 30.45 75 ASN B CA 1
ATOM 3689 C C . ASN B 1 75 ? 16.657 -21.782 18.243 1.00 27.06 75 ASN B C 1
ATOM 3690 O O . ASN B 1 75 ? 16.312 -21.150 17.239 1.00 35.00 75 ASN B O 1
ATOM 3695 N N . GLY B 1 76 ? 16.409 -21.343 19.474 1.00 24.85 76 GLY B N 1
ATOM 3696 C CA . GLY B 1 76 ? 15.758 -20.074 19.705 1.00 21.21 76 GLY B CA 1
ATOM 3697 C C . GLY B 1 76 ? 14.253 -20.147 19.841 1.00 22.93 76 GLY B C 1
ATOM 3698 O O . GLY B 1 76 ? 13.607 -19.099 19.956 1.00 27.60 76 GLY B O 1
ATOM 3699 N N . VAL B 1 77 ? 13.675 -21.348 19.821 1.00 24.55 77 VAL B N 1
ATOM 3700 C CA . VAL B 1 77 ? 12.247 -21.504 20.066 1.00 24.98 77 VAL B CA 1
ATOM 3701 C C . VAL B 1 77 ? 11.949 -21.165 21.519 1.00 32.03 77 VAL B C 1
ATOM 3702 O O . VAL B 1 77 ? 12.669 -21.593 22.431 1.00 38.28 77 VAL B O 1
ATOM 3706 N N . ILE B 1 78 ? 10.892 -20.391 21.743 1.00 29.48 78 ILE B N 1
ATOM 3707 C CA . ILE B 1 78 ? 10.557 -19.968 23.097 1.00 27.29 78 ILE B CA 1
ATOM 3708 C C . ILE B 1 78 ? 9.912 -21.139 23.821 1.00 29.16 78 ILE B C 1
ATOM 3709 O O . ILE B 1 78 ? 8.952 -21.741 23.325 1.00 31.08 78 ILE B O 1
ATOM 3714 N N . ILE B 1 79 ? 10.437 -21.467 24.999 1.00 28.09 79 ILE B N 1
ATOM 3715 C CA . ILE B 1 79 ? 9.916 -22.574 25.776 1.00 28.88 79 ILE B CA 1
ATOM 3716 C C . ILE B 1 79 ? 9.105 -22.103 26.978 1.00 31.83 79 ILE B C 1
ATOM 3717 O O . ILE B 1 79 ? 8.149 -22.783 27.370 1.00 28.96 79 ILE B O 1
ATOM 3722 N N . ALA B 1 80 ? 9.438 -20.951 27.553 1.00 30.49 80 ALA B N 1
ATOM 3723 C CA . ALA B 1 80 ? 8.694 -20.405 28.683 1.00 37.36 80 ALA B CA 1
ATOM 3724 C C . ALA B 1 80 ? 8.807 -18.890 28.605 1.00 42.06 80 ALA B C 1
ATOM 3725 O O . ALA B 1 80 ? 9.887 -18.336 28.834 1.00 41.87 80 ALA B O 1
ATOM 3727 N N . ASP B 1 81 ? 7.703 -18.227 28.275 1.00 34.76 81 ASP B N 1
ATOM 3728 C CA . ASP B 1 81 ? 7.630 -16.777 28.238 1.00 32.13 81 ASP B CA 1
ATOM 3729 C C . ASP B 1 81 ? 6.850 -16.265 29.448 1.00 33.04 81 ASP B C 1
ATOM 3730 O O . ASP B 1 81 ? 6.512 -17.020 30.366 1.00 32.24 81 ASP B O 1
ATOM 3735 N N . ASN B 1 82 ? 6.552 -14.968 29.438 1.00 38.53 82 ASN B N 1
ATOM 3736 C CA . ASN B 1 82 ? 5.686 -14.352 30.434 1.00 30.84 82 ASN B CA 1
ATOM 3737 C C . ASN B 1 82 ? 4.575 -13.590 29.727 1.00 38.75 82 ASN B C 1
ATOM 3738 O O . ASN B 1 82 ? 4.841 -12.806 28.810 1.00 44.91 82 ASN B O 1
ATOM 3743 N N . ARG B 1 83 ? 3.336 -13.833 30.147 1.00 42.32 83 ARG B N 1
ATOM 3744 C CA . ARG B 1 83 ? 2.157 -13.206 29.574 1.00 46.49 83 ARG B CA 1
ATOM 3745 C C . ARG B 1 83 ? 1.469 -12.315 30.602 1.00 54.11 83 ARG B C 1
ATOM 3746 O O . ARG B 1 83 ? 1.554 -12.570 31.808 1.00 49.98 83 ARG B O 1
ATOM 3754 N N . PRO B 1 84 ? 0.790 -11.254 30.159 1.00 50.08 84 PRO B N 1
ATOM 3755 C CA . PRO B 1 84 ? 0.109 -10.358 31.106 1.00 50.51 84 PRO B CA 1
ATOM 3756 C C . PRO B 1 84 ? -1.211 -10.970 31.555 1.00 56.30 84 PRO B C 1
ATOM 3757 O O . PRO B 1 84 ? -2.064 -11.309 30.732 1.00 54.87 84 PRO B O 1
ATOM 3761 N N . SER B 1 85 ? -1.375 -11.119 32.868 1.00 50.91 85 SER B N 1
ATOM 3762 C CA . SER B 1 85 ? -2.574 -11.712 33.440 1.00 55.62 85 SER B CA 1
ATOM 3763 C C . SER B 1 85 ? -3.124 -10.817 34.539 1.00 61.95 85 SER B C 1
ATOM 3764 O O . SER B 1 85 ? -2.380 -10.096 35.209 1.00 52.89 85 SER B O 1
ATOM 3766 N N . PHE B 1 86 ? -4.440 -10.877 34.718 1.00 66.18 86 PHE B N 1
ATOM 3767 C CA . PHE B 1 86 ? -5.115 -10.096 35.746 1.00 64.17 86 PHE B CA 1
ATOM 3768 C C . PHE B 1 86 ? -6.332 -10.846 36.279 1.00 50.85 86 PHE B C 1
ATOM 3769 O O . PHE B 1 86 ? -6.219 -11.663 37.193 1.00 50.29 86 PHE B O 1
ATOM 3771 N N . VAL B 1 164 ? 1.867 -13.893 34.281 1.00 37.57 164 VAL B N 1
ATOM 3772 C CA . VAL B 1 164 ? 1.658 -15.334 34.338 1.00 47.35 164 VAL B CA 1
ATOM 3773 C C . VAL B 1 164 ? 2.685 -16.050 33.467 1.00 51.14 164 VAL B C 1
ATOM 3774 O O . VAL B 1 164 ? 3.132 -15.517 32.449 1.00 44.64 164 VAL B O 1
ATOM 3778 N N . ARG B 1 165 ? 3.078 -17.250 33.883 1.00 48.74 165 ARG B N 1
ATOM 3779 C CA . ARG B 1 165 ? 3.961 -18.072 33.072 1.00 41.95 165 ARG B CA 1
ATOM 3780 C C . ARG B 1 165 ? 3.155 -18.862 32.051 1.00 36.99 165 ARG B C 1
ATOM 3781 O O . ARG B 1 165 ? 2.066 -19.361 32.350 1.00 38.10 165 ARG B O 1
ATOM 3789 N N . HIS B 1 166 ? 3.675 -18.940 30.830 1.00 34.89 166 HIS B N 1
ATOM 3790 C CA . HIS B 1 166 ? 3.027 -19.678 29.757 1.00 37.15 166 HIS B CA 1
ATOM 3791 C C . HIS B 1 166 ? 4.063 -20.536 29.048 1.00 38.85 166 HIS B C 1
ATOM 3792 O O . HIS B 1 166 ? 5.195 -20.098 28.820 1.00 40.06 166 HIS B O 1
ATOM 3799 N N . TYR B 1 167 ? 3.669 -21.760 28.702 1.00 45.95 167 TYR B N 1
ATOM 3800 C CA . TYR B 1 167 ? 4.542 -22.714 28.025 1.00 37.11 167 TYR B CA 1
ATOM 3801 C C . TYR B 1 167 ? 4.003 -22.959 26.622 1.00 32.22 167 TYR B C 1
ATOM 3802 O O . TYR B 1 167 ? 3.138 -23.824 26.421 1.00 30.60 167 TYR B O 1
ATOM 3811 N N . PRO B 1 168 ? 4.483 -22.217 25.617 1.00 37.13 168 PRO B N 1
ATOM 3812 C CA . PRO B 1 168 ? 3.825 -22.220 24.298 1.00 37.45 168 PRO B CA 1
ATOM 3813 C C . PRO B 1 168 ? 3.924 -23.533 23.539 1.00 43.21 168 PRO B C 1
ATOM 3814 O O . PRO B 1 168 ? 3.268 -23.664 22.498 1.00 50.05 168 PRO B O 1
ATOM 3818 N N . LEU B 1 169 ? 4.714 -24.498 24.004 1.00 37.41 169 LEU B N 1
ATOM 3819 C CA . LEU B 1 169 ? 4.778 -25.805 23.368 1.00 39.10 169 LEU B CA 1
ATOM 3820 C C . LEU B 1 169 ? 4.079 -26.884 24.182 1.00 40.66 169 LEU B C 1
ATOM 3821 O O . LEU B 1 169 ? 4.019 -28.036 23.739 1.00 43.23 169 LEU B O 1
ATOM 3826 N N . LYS B 1 170 ? 3.551 -26.534 25.356 1.00 46.83 170 LYS B N 1
ATOM 3827 C CA . LYS B 1 170 ? 2.633 -27.370 26.139 1.00 46.32 170 LYS B CA 1
ATOM 3828 C C . LYS B 1 170 ? 3.332 -28.672 26.512 1.00 42.68 170 LYS B C 1
ATOM 3829 O O . LYS B 1 170 ? 4.393 -28.616 27.158 1.00 45.63 170 LYS B O 1
ATOM 3835 N N . GLU B 1 171 ? 2.802 -29.840 26.142 1.00 39.97 171 GLU B N 1
ATOM 3836 C CA . GLU B 1 171 ? 3.287 -31.103 26.686 1.00 44.15 171 GLU B CA 1
ATOM 3837 C C . GLU B 1 171 ? 4.655 -31.496 26.146 1.00 45.51 171 GLU B C 1
ATOM 3838 O O . GLU B 1 171 ? 5.327 -32.334 26.756 1.00 47.19 171 GLU B O 1
ATOM 3844 N N . HIS B 1 172 ? 5.088 -30.910 25.029 1.00 44.21 172 HIS B N 1
ATOM 3845 C CA . HIS B 1 172 ? 6.348 -31.297 24.402 1.00 43.24 172 HIS B CA 1
ATOM 3846 C C . HIS B 1 172 ? 7.573 -30.958 25.246 1.00 43.48 172 HIS B C 1
ATOM 3847 O O . HIS B 1 172 ? 8.688 -31.302 24.839 1.00 45.79 172 HIS B O 1
ATOM 3854 N N . PHE B 1 173 ? 7.403 -30.306 26.402 1.00 41.94 173 PHE B N 1
ATOM 3855 C CA . PHE B 1 173 ? 8.533 -29.929 27.244 1.00 42.53 173 PHE B CA 1
ATOM 3856 C C . PHE B 1 173 ? 8.199 -30.042 28.728 1.00 46.10 173 PHE B C 1
ATOM 3857 O O . PHE B 1 173 ? 8.913 -29.467 29.559 1.00 38.01 173 PHE B O 1
ATOM 3865 N N . ALA B 1 174 ? 7.132 -30.765 29.076 1.00 48.85 174 ALA B N 1
ATOM 3866 C CA . ALA B 1 174 ? 6.647 -30.775 30.453 1.00 39.46 174 ALA B CA 1
ATOM 3867 C C . ALA B 1 174 ? 7.662 -31.380 31.416 1.00 40.57 174 ALA B C 1
ATOM 3868 O O . ALA B 1 174 ? 7.804 -30.909 32.551 1.00 39.69 174 ALA B O 1
ATOM 3870 N N . HIS B 1 175 ? 8.379 -32.418 30.990 1.00 34.33 175 HIS B N 1
ATOM 3871 C CA . HIS B 1 175 ? 9.301 -33.104 31.887 1.00 37.38 175 HIS B CA 1
ATOM 3872 C C . HIS B 1 175 ? 10.719 -32.555 31.835 1.00 44.29 175 HIS B C 1
ATOM 3873 O O . HIS B 1 175 ? 11.470 -32.726 32.802 1.00 42.30 175 HIS B O 1
ATOM 3880 N N . SER B 1 176 ? 11.104 -31.905 30.739 1.00 46.68 176 SER B N 1
ATOM 3881 C CA . SER B 1 176 ? 12.404 -31.246 30.682 1.00 40.42 176 SER B CA 1
ATOM 3882 C C . SER B 1 176 ? 12.383 -29.937 31.466 1.00 36.48 176 SER B C 1
ATOM 3883 O O . SER B 1 176 ? 13.167 -29.743 32.401 1.00 28.93 176 SER B O 1
ATOM 3886 N N . VAL B 1 177 ? 11.487 -29.026 31.086 1.00 33.06 177 VAL B N 1
ATOM 3887 C CA . VAL B 1 177 ? 11.452 -27.695 31.681 1.00 31.93 177 VAL B CA 1
ATOM 3888 C C . VAL B 1 177 ? 10.700 -27.698 33.006 1.00 38.53 177 VAL B C 1
ATOM 3889 O O . VAL B 1 177 ? 11.079 -26.991 33.947 1.00 37.47 177 VAL B O 1
ATOM 3893 N N . GLY B 1 178 ? 9.623 -28.471 33.101 1.00 41.01 178 GLY B N 1
ATOM 3894 C CA . GLY B 1 178 ? 8.797 -28.443 34.291 1.00 43.47 178 GLY B CA 1
ATOM 3895 C C . GLY B 1 178 ? 7.749 -27.352 34.244 1.00 40.04 178 GLY B C 1
ATOM 3896 O O . GLY B 1 178 ? 7.293 -26.969 33.163 1.00 36.05 178 GLY B O 1
ATOM 3897 N N . TYR B 1 179 ? 7.365 -26.837 35.407 1.00 40.26 179 TYR B N 1
ATOM 3898 C CA . TYR B 1 179 ? 6.369 -25.777 35.482 1.00 42.76 179 TYR B CA 1
ATOM 3899 C C . TYR B 1 179 ? 6.576 -25.003 36.778 1.00 41.07 179 TYR B C 1
ATOM 3900 O O . TYR B 1 179 ? 7.471 -25.302 37.573 1.00 40.73 179 TYR B O 1
ATOM 3909 N N . VAL B 1 180 ? 5.733 -23.994 36.979 1.00 43.20 180 VAL B N 1
ATOM 3910 C CA . VAL B 1 180 ? 5.731 -23.192 38.191 1.00 38.28 180 VAL B CA 1
ATOM 3911 C C . VAL B 1 180 ? 4.389 -23.373 38.891 1.00 43.29 180 VAL B C 1
ATOM 3912 O O . VAL B 1 180 ? 3.423 -23.881 38.322 1.00 45.16 180 VAL B O 1
ATOM 3916 N N . GLY B 1 181 ? 4.345 -22.937 40.148 1.00 41.52 181 GLY B N 1
ATOM 3917 C CA . GLY B 1 181 ? 3.127 -22.980 40.931 1.00 46.61 181 GLY B CA 1
ATOM 3918 C C . GLY B 1 181 ? 3.156 -21.833 41.914 1.00 49.20 181 GLY B C 1
ATOM 3919 O O . GLY B 1 181 ? 4.161 -21.132 42.045 1.00 45.22 181 GLY B O 1
ATOM 3920 N N . ARG B 1 182 ? 2.047 -21.661 42.629 1.00 42.75 182 ARG B N 1
ATOM 3921 C CA . ARG B 1 182 ? 1.923 -20.521 43.528 1.00 50.64 182 ARG B CA 1
ATOM 3922 C C . ARG B 1 182 ? 2.890 -20.627 44.700 1.00 45.20 182 ARG B C 1
ATOM 3923 O O . ARG B 1 182 ? 2.935 -21.643 45.400 1.00 38.33 182 ARG B O 1
ATOM 3931 N N . ILE B 1 183 ? 3.663 -19.564 44.907 1.00 47.33 183 ILE B N 1
ATOM 3932 C CA . ILE B 1 183 ? 4.679 -19.516 45.952 1.00 42.64 183 ILE B CA 1
ATOM 3933 C C . ILE B 1 183 ? 4.057 -19.279 47.322 1.00 54.28 183 ILE B C 1
ATOM 3934 O O . ILE B 1 183 ? 3.055 -19.896 47.675 1.00 63.37 183 ILE B O 1
ATOM 3936 N N . LYS B 1 189 ? 6.163 -22.225 50.781 1.00 75.00 189 LYS B N 1
ATOM 3937 C CA . LYS B 1 189 ? 5.494 -21.141 51.494 1.00 75.69 189 LYS B CA 1
ATOM 3938 C C . LYS B 1 189 ? 6.431 -20.550 52.533 1.00 84.81 189 LYS B C 1
ATOM 3939 O O . LYS B 1 189 ? 6.010 -19.811 53.421 1.00 83.75 189 LYS B O 1
ATOM 3945 N N . ASN B 1 190 ? 7.713 -20.879 52.405 1.00 90.24 190 ASN B N 1
ATOM 3946 C CA . ASN B 1 190 ? 8.762 -20.365 53.278 1.00 78.88 190 ASN B CA 1
ATOM 3947 C C . ASN B 1 190 ? 9.817 -19.716 52.399 1.00 78.89 190 ASN B C 1
ATOM 3948 O O . ASN B 1 190 ? 10.553 -20.411 51.690 1.00 75.60 190 ASN B O 1
ATOM 3953 N N . LEU B 1 191 ? 9.891 -18.390 52.446 1.00 78.13 191 LEU B N 1
ATOM 3954 C CA . LEU B 1 191 ? 10.864 -17.673 51.641 1.00 78.28 191 LEU B CA 1
ATOM 3955 C C . LEU B 1 191 ? 11.204 -16.348 52.288 1.00 85.76 191 LEU B C 1
ATOM 3956 O O . LEU B 1 191 ? 10.375 -15.742 52.970 1.00 82.35 191 LEU B O 1
ATOM 3961 N N . ASP B 1 192 ? 12.454 -15.969 52.119 1.00 79.93 192 ASP B N 1
ATOM 3962 C CA . ASP B 1 192 ? 12.928 -14.602 52.047 1.00 78.25 192 ASP B CA 1
ATOM 3963 C C . ASP B 1 192 ? 11.751 -13.642 51.947 1.00 81.81 192 ASP B C 1
ATOM 3964 O O . ASP B 1 192 ? 11.101 -13.539 50.899 1.00 79.81 192 ASP B O 1
ATOM 3969 N N . PRO B 1 193 ? 11.433 -12.911 53.004 1.00 83.84 193 PRO B N 1
ATOM 3970 C CA . PRO B 1 193 ? 10.290 -11.992 52.908 1.00 81.17 193 PRO B CA 1
ATOM 3971 C C . PRO B 1 193 ? 10.512 -10.823 51.960 1.00 66.82 193 PRO B C 1
ATOM 3972 O O . PRO B 1 193 ? 9.538 -10.145 51.581 1.00 69.50 193 PRO B O 1
ATOM 3976 N N . ILE B 1 194 ? 11.754 -10.568 51.558 1.00 61.41 194 ILE B N 1
ATOM 3977 C CA . ILE B 1 194 ? 12.075 -9.403 50.745 1.00 68.25 194 ILE B CA 1
ATOM 3978 C C . ILE B 1 194 ? 11.986 -9.694 49.254 1.00 70.78 194 ILE B C 1
ATOM 3979 O O . ILE B 1 194 ? 11.162 -9.103 48.552 1.00 76.80 194 ILE B O 1
ATOM 3984 N N . ASN B 1 195 ? 12.830 -10.605 48.756 1.00 68.24 195 ASN B N 1
ATOM 3985 C CA . ASN B 1 195 ? 12.984 -10.745 47.307 1.00 54.87 195 ASN B CA 1
ATOM 3986 C C . ASN B 1 195 ? 11.753 -11.346 46.635 1.00 56.90 195 ASN B C 1
ATOM 3987 O O . ASN B 1 195 ? 11.454 -11.005 45.484 1.00 56.53 195 ASN B O 1
ATOM 3992 N N . TYR B 1 196 ? 11.026 -12.225 47.317 1.00 55.06 196 TYR B N 1
ATOM 3993 C CA . TYR B 1 196 ? 9.840 -12.831 46.729 1.00 54.72 196 TYR B CA 1
ATOM 3994 C C . TYR B 1 196 ? 8.569 -12.055 47.048 1.00 59.74 196 TYR B C 1
ATOM 3995 O O . TYR B 1 196 ? 7.469 -12.569 46.821 1.00 56.53 196 TYR B O 1
ATOM 4004 N N . SER B 1 197 ? 8.699 -10.835 47.568 1.00 56.21 197 SER B N 1
ATOM 4005 C CA . SER B 1 197 ? 7.554 -9.947 47.720 1.00 59.00 197 SER B CA 1
ATOM 4006 C C . SER B 1 197 ? 6.982 -9.589 46.353 1.00 66.64 197 SER B C 1
ATOM 4007 O O . SER B 1 197 ? 7.721 -9.263 45.420 1.00 70.06 197 SER B O 1
ATOM 4010 N N . GLY B 1 198 ? 5.658 -9.663 46.232 1.00 58.21 198 GLY B N 1
ATOM 4011 C CA . GLY B 1 198 ? 5.010 -9.464 44.955 1.00 56.79 198 GLY B CA 1
ATOM 4012 C C . GLY B 1 198 ? 5.164 -10.605 43.976 1.00 66.81 198 GLY B C 1
ATOM 4013 O O . GLY B 1 198 ? 4.548 -10.569 42.905 1.00 70.80 198 GLY B O 1
ATOM 4014 N N . THR B 1 199 ? 5.948 -11.623 44.314 1.00 63.30 199 THR B N 1
ATOM 4015 C CA . THR B 1 199 ? 6.143 -12.795 43.470 1.00 57.58 199 THR B CA 1
ATOM 4016 C C . THR B 1 199 ? 5.220 -13.896 43.978 1.00 53.93 199 THR B C 1
ATOM 4017 O O . THR B 1 199 ? 5.420 -14.425 45.076 1.00 53.76 199 THR B O 1
ATOM 4021 N N . HIS B 1 200 ? 4.211 -14.240 43.182 1.00 50.45 200 HIS B N 1
ATOM 4022 C CA . HIS B 1 200 ? 3.194 -15.186 43.615 1.00 50.13 200 HIS B CA 1
ATOM 4023 C C . HIS B 1 200 ? 3.413 -16.592 43.080 1.00 50.09 200 HIS B C 1
ATOM 4024 O O . HIS B 1 200 ? 2.617 -17.481 43.392 1.00 43.47 200 HIS B O 1
ATOM 4031 N N . HIS B 1 201 ? 4.459 -16.823 42.288 1.00 52.22 201 HIS B N 1
ATOM 4032 C CA . HIS B 1 201 ? 4.715 -18.150 41.751 1.00 39.87 201 HIS B CA 1
ATOM 4033 C C . HIS B 1 201 ? 6.199 -18.484 41.844 1.00 44.25 201 HIS B C 1
ATOM 4034 O O . HIS B 1 201 ? 7.057 -17.599 41.886 1.00 33.49 201 HIS B O 1
ATOM 4041 N N . ILE B 1 202 ? 6.489 -19.787 41.862 1.00 39.52 202 ILE B N 1
ATOM 4042 C CA . ILE B 1 202 ? 7.853 -20.288 42.004 1.00 40.47 202 ILE B CA 1
ATOM 4043 C C . ILE B 1 202 ? 7.956 -21.599 41.234 1.00 40.20 202 ILE B C 1
ATOM 4044 O O . ILE B 1 202 ? 6.962 -22.306 41.048 1.00 40.75 202 ILE B O 1
ATOM 4049 N N . GLY B 1 203 ? 9.168 -21.921 40.789 1.00 39.98 203 GLY B N 1
ATOM 4050 C CA . GLY B 1 203 ? 9.374 -23.162 40.061 1.00 44.16 203 GLY B CA 1
ATOM 4051 C C . GLY B 1 203 ? 9.087 -24.380 40.921 1.00 46.63 203 GLY B C 1
ATOM 4052 O O . GLY B 1 203 ? 9.434 -24.431 42.103 1.00 53.13 203 GLY B O 1
ATOM 4053 N N . LYS B 1 204 ? 8.442 -25.373 40.309 1.00 42.51 204 LYS B N 1
ATOM 4054 C CA . LYS B 1 204 ? 8.083 -26.621 40.969 1.00 41.94 204 LYS B CA 1
ATOM 4055 C C . LYS B 1 204 ? 8.943 -27.795 40.526 1.00 40.95 204 LYS B C 1
ATOM 4056 O O . LYS B 1 204 ? 9.481 -28.520 41.369 1.00 46.16 204 LYS B O 1
ATOM 4062 N N . THR B 1 205 ? 9.099 -27.998 39.217 1.00 48.97 205 THR B N 1
ATOM 4063 C CA . THR B 1 205 ? 9.854 -29.123 38.681 1.00 44.16 205 THR B CA 1
ATOM 4064 C C . THR B 1 205 ? 10.627 -28.681 37.447 1.00 38.76 205 THR B C 1
ATOM 4065 O O . THR B 1 205 ? 10.453 -27.570 36.938 1.00 40.04 205 THR B O 1
ATOM 4069 N N . GLY B 1 206 ? 11.497 -29.572 36.971 1.00 35.34 206 GLY B N 1
ATOM 4070 C CA . GLY B 1 206 ? 12.230 -29.328 35.746 1.00 35.91 206 GLY B CA 1
ATOM 4071 C C . GLY B 1 206 ? 13.240 -28.201 35.878 1.00 38.91 206 GLY B C 1
ATOM 4072 O O . GLY B 1 206 ? 13.820 -27.959 36.941 1.00 38.33 206 GLY B O 1
ATOM 4073 N N . ILE B 1 207 ? 13.453 -27.501 34.760 1.00 38.37 207 ILE B N 1
ATOM 4074 C CA . ILE B 1 207 ? 14.409 -26.399 34.733 1.00 32.49 207 ILE B CA 1
ATOM 4075 C C . ILE B 1 207 ? 13.931 -25.255 35.617 1.00 34.29 207 ILE B C 1
ATOM 4076 O O . ILE B 1 207 ? 14.745 -24.544 36.220 1.00 36.28 207 ILE B O 1
ATOM 4081 N N . GLU B 1 208 ? 12.612 -25.062 35.713 1.00 29.36 208 GLU B N 1
ATOM 4082 C CA . GLU B 1 208 ? 12.064 -23.986 36.533 1.00 29.59 208 GLU B CA 1
ATOM 4083 C C . GLU B 1 208 ? 12.533 -24.089 37.980 1.00 35.47 208 GLU B C 1
ATOM 4084 O O . GLU B 1 208 ? 12.801 -23.071 38.626 1.00 33.87 208 GLU B O 1
ATOM 4090 N N . ARG B 1 209 ? 12.636 -25.310 38.506 1.00 39.97 209 ARG B N 1
ATOM 4091 C CA . ARG B 1 209 ? 13.069 -25.498 39.888 1.00 35.88 209 ARG B CA 1
ATOM 4092 C C . ARG B 1 209 ? 14.584 -25.377 40.026 1.00 37.64 209 ARG B C 1
ATOM 4093 O O . ARG B 1 209 ? 15.082 -24.586 40.835 1.00 40.03 209 ARG B O 1
ATOM 4101 N N . PHE B 1 210 ? 15.331 -26.187 39.266 1.00 41.06 210 PHE B N 1
ATOM 4102 C CA . PHE B 1 210 ? 16.787 -26.216 39.393 1.00 33.45 210 PHE B CA 1
ATOM 4103 C C . PHE B 1 210 ? 17.401 -24.828 39.246 1.00 32.69 210 PHE B C 1
ATOM 4104 O O . PHE B 1 210 ? 18.329 -24.468 39.980 1.00 30.82 210 PHE B O 1
ATOM 4112 N N . TYR B 1 211 ? 16.899 -24.034 38.301 1.00 36.70 211 TYR B N 1
ATOM 4113 C CA . TYR B 1 211 ? 17.395 -22.685 38.061 1.00 37.00 211 TYR B CA 1
ATOM 4114 C C . TYR B 1 211 ? 16.401 -21.621 38.517 1.00 40.03 211 TYR B C 1
ATOM 4115 O O . TYR B 1 211 ? 16.294 -20.558 37.901 1.00 37.79 211 TYR B O 1
ATOM 4124 N N . GLU B 1 212 ? 15.662 -21.905 39.592 1.00 42.46 212 GLU B N 1
ATOM 4125 C CA . GLU B 1 212 ? 14.704 -20.937 40.118 1.00 37.88 212 GLU B CA 1
ATOM 4126 C C . GLU B 1 212 ? 15.393 -19.644 40.539 1.00 42.43 212 GLU B C 1
ATOM 4127 O O . GLU B 1 212 ? 14.861 -18.550 40.317 1.00 42.26 212 GLU B O 1
ATOM 4133 N N . SER B 1 213 ? 16.573 -19.752 41.154 1.00 42.84 213 SER B N 1
ATOM 4134 C CA . SER B 1 213 ? 17.329 -18.566 41.546 1.00 33.56 213 SER B CA 1
ATOM 4135 C C . SER B 1 213 ? 17.608 -17.665 40.349 1.00 42.87 213 SER B C 1
ATOM 4136 O O . SER B 1 213 ? 17.292 -16.470 40.368 1.00 54.61 213 SER B O 1
ATOM 4139 N N . GLU B 1 214 ? 18.208 -18.224 39.295 1.00 42.39 214 GLU B N 1
ATOM 4140 C CA . GLU B 1 214 ? 18.592 -17.417 38.141 1.00 40.70 214 GLU B CA 1
ATOM 4141 C C . GLU B 1 214 ? 17.372 -16.874 37.407 1.00 42.03 214 GLU B C 1
ATOM 4142 O O . GLU B 1 214 ? 17.379 -15.727 36.946 1.00 48.25 214 GLU B O 1
ATOM 4148 N N . LEU B 1 215 ? 16.316 -17.680 37.287 1.00 34.32 215 LEU B N 1
ATOM 4149 C CA . LEU B 1 215 ? 15.120 -17.242 36.576 1.00 36.70 215 LEU B CA 1
ATOM 4150 C C . LEU B 1 215 ? 14.334 -16.184 37.340 1.00 49.09 215 LEU B C 1
ATOM 4151 O O . LEU B 1 215 ? 13.523 -15.477 36.733 1.00 47.09 215 LEU B O 1
ATOM 4156 N N . HIS B 1 216 ? 14.555 -16.054 38.649 1.00 48.93 216 HIS B N 1
ATOM 4157 C CA . HIS B 1 216 ? 13.753 -15.136 39.460 1.00 50.56 216 HIS B CA 1
ATOM 4158 C C . HIS B 1 216 ? 14.159 -13.681 39.237 1.00 51.15 216 HIS B C 1
ATOM 4159 O O . HIS B 1 216 ? 13.419 -12.903 38.628 1.00 50.52 216 HIS B O 1
ATOM 4166 N N . GLY B 1 217 ? 15.329 -13.300 39.729 1.00 51.36 217 GLY B N 1
ATOM 4167 C CA . GLY B 1 217 ? 15.804 -11.937 39.644 1.00 50.41 217 GLY B CA 1
ATOM 4168 C C . GLY B 1 217 ? 15.916 -11.269 41.001 1.00 56.65 217 GLY B C 1
ATOM 4169 O O . GLY B 1 217 ? 16.040 -11.916 42.045 1.00 69.67 217 GLY B O 1
ATOM 4170 N N . THR B 1 218 ? 15.871 -9.938 40.978 1.00 55.63 218 THR B N 1
ATOM 4171 C CA . THR B 1 218 ? 16.031 -9.122 42.173 1.00 51.98 218 THR B CA 1
ATOM 4172 C C . THR B 1 218 ? 14.850 -8.171 42.324 1.00 57.38 218 THR B C 1
ATOM 4173 O O . THR B 1 218 ? 14.239 -7.753 41.336 1.00 62.32 218 THR B O 1
ATOM 4177 N N . VAL B 1 219 ? 14.530 -7.851 43.578 1.00 62.43 219 VAL B N 1
ATOM 4178 C CA . VAL B 1 219 ? 13.448 -6.928 43.923 1.00 61.40 219 VAL B CA 1
ATOM 4179 C C . VAL B 1 219 ? 12.106 -7.408 43.382 1.00 63.10 219 VAL B C 1
ATOM 4180 O O . VAL B 1 219 ? 11.122 -7.483 44.119 1.00 61.10 219 VAL B O 1
ATOM 4184 N N . ASP B 1 240 ? 14.942 0.044 39.894 1.00 63.93 240 ASP B N 1
ATOM 4185 C CA . ASP B 1 240 ? 14.236 -0.905 39.041 1.00 70.90 240 ASP B CA 1
ATOM 4186 C C . ASP B 1 240 ? 14.692 -2.337 39.308 1.00 56.69 240 ASP B C 1
ATOM 4187 O O . ASP B 1 240 ? 15.878 -2.587 39.527 1.00 48.25 240 ASP B O 1
ATOM 4192 N N . PRO B 1 241 ? 13.748 -3.277 39.294 1.00 55.01 241 PRO B N 1
ATOM 4193 C CA . PRO B 1 241 ? 14.107 -4.680 39.527 1.00 58.86 241 PRO B CA 1
ATOM 4194 C C . PRO B 1 241 ? 14.924 -5.236 38.371 1.00 60.18 241 PRO B C 1
ATOM 4195 O O . PRO B 1 241 ? 14.663 -4.939 37.203 1.00 67.20 241 PRO B O 1
ATOM 4199 N N . ILE B 1 242 ? 15.923 -6.046 38.707 1.00 52.40 242 ILE B N 1
ATOM 4200 C CA . ILE B 1 242 ? 16.764 -6.672 37.691 1.00 56.84 242 ILE B CA 1
ATOM 4201 C C . ILE B 1 242 ? 16.042 -7.906 37.163 1.00 56.90 242 ILE B C 1
ATOM 4202 O O . ILE B 1 242 ? 15.785 -8.850 37.925 1.00 52.23 242 ILE B O 1
ATOM 4207 N N . PRO B 1 243 ? 15.689 -7.940 35.876 1.00 60.72 243 PRO B N 1
ATOM 4208 C CA . PRO B 1 243 ? 14.915 -9.072 35.351 1.00 58.47 243 PRO B CA 1
ATOM 4209 C C . PRO B 1 243 ? 15.697 -10.375 35.405 1.00 48.82 243 PRO B C 1
ATOM 4210 O O . PRO B 1 243 ? 16.931 -10.391 35.401 1.00 51.07 243 PRO B O 1
ATOM 4214 N N . GLY B 1 244 ? 14.953 -11.478 35.461 1.00 43.27 244 GLY B N 1
ATOM 4215 C CA . GLY B 1 244 ? 15.583 -12.782 35.531 1.00 48.99 244 GLY B CA 1
ATOM 4216 C C . GLY B 1 244 ? 16.391 -13.097 34.286 1.00 51.68 244 GLY B C 1
ATOM 4217 O O . GLY B 1 244 ? 16.124 -12.592 33.193 1.00 57.59 244 GLY B O 1
ATOM 4218 N N . LYS B 1 245 ? 17.399 -13.944 34.468 1.00 38.31 245 LYS B N 1
ATOM 4219 C CA . LYS B 1 245 ? 18.282 -14.346 33.382 1.00 37.73 245 LYS B CA 1
ATOM 4220 C C . LYS B 1 245 ? 17.590 -15.345 32.460 1.00 44.72 245 LYS B C 1
ATOM 4221 O O . LYS B 1 245 ? 16.848 -16.221 32.915 1.00 40.97 245 LYS B O 1
ATOM 4227 N N . ASP B 1 246 ? 17.828 -15.203 31.157 1.00 50.68 246 ASP B N 1
ATOM 4228 C CA . ASP B 1 246 ? 17.255 -16.100 30.162 1.00 41.02 246 ASP B CA 1
ATOM 4229 C C . ASP B 1 246 ? 18.152 -17.318 29.972 1.00 32.47 246 ASP B C 1
ATOM 4230 O O . ASP B 1 246 ? 19.381 -17.205 29.962 1.00 41.67 246 ASP B O 1
ATOM 4235 N N . ILE B 1 247 ? 17.529 -18.486 29.820 1.00 30.67 247 ILE B N 1
ATOM 4236 C CA . ILE B 1 247 ? 18.238 -19.759 29.736 1.00 34.63 247 ILE B CA 1
ATOM 4237 C C . ILE B 1 247 ? 17.973 -20.387 28.374 1.00 30.48 247 ILE B C 1
ATOM 4238 O O . ILE B 1 247 ? 16.821 -20.457 27.929 1.00 29.10 247 ILE B O 1
ATOM 4243 N N . VAL B 1 248 ? 19.039 -20.849 27.723 1.00 26.12 248 VAL B N 1
ATOM 4244 C CA . VAL B 1 248 ? 18.964 -21.556 26.448 1.00 32.32 248 VAL B CA 1
ATOM 4245 C C . VAL B 1 248 ? 19.204 -23.038 26.712 1.00 28.83 248 VAL B C 1
ATOM 4246 O O . VAL B 1 248 ? 20.224 -23.414 27.302 1.00 30.84 248 VAL B O 1
ATOM 4250 N N . LEU B 1 249 ? 18.262 -23.876 26.285 1.00 26.72 249 LEU B N 1
ATOM 4251 C CA . LEU B 1 249 ? 18.302 -25.311 26.534 1.00 34.82 249 LEU B CA 1
ATOM 4252 C C . LEU B 1 249 ? 19.037 -26.061 25.423 1.00 31.13 249 LEU B C 1
ATOM 4253 O O . LEU B 1 249 ? 19.210 -25.566 24.310 1.00 24.33 249 LEU B O 1
ATOM 4258 N N . SER B 1 250 ? 19.486 -27.274 25.756 1.00 31.61 250 SER B N 1
ATOM 4259 C CA . SER B 1 250 ? 20.140 -28.153 24.791 1.00 26.99 250 SER B CA 1
ATOM 4260 C C . SER B 1 250 ? 19.161 -28.815 23.827 1.00 29.94 250 SER B C 1
ATOM 4261 O O . SER B 1 250 ? 19.581 -29.284 22.762 1.00 33.56 250 SER B O 1
ATOM 4264 N N . ILE B 1 251 ? 17.883 -28.876 24.181 1.00 28.77 251 ILE B N 1
ATOM 4265 C CA . ILE B 1 251 ? 16.910 -29.670 23.438 1.00 25.13 251 ILE B CA 1
ATOM 4266 C C . ILE B 1 251 ? 16.552 -28.971 22.133 1.00 30.21 251 ILE B C 1
ATOM 4267 O O . ILE B 1 251 ? 16.235 -27.776 22.119 1.00 42.13 251 ILE B O 1
ATOM 4272 N N . ASP B 1 252 ? 16.609 -29.718 21.033 1.00 32.88 252 ASP B N 1
ATOM 4273 C CA . ASP B 1 252 ? 15.986 -29.317 19.777 1.00 34.97 252 ASP B CA 1
ATOM 4274 C C . ASP B 1 252 ? 14.528 -29.754 19.832 1.00 33.92 252 ASP B C 1
ATOM 4275 O O . ASP B 1 252 ? 14.241 -30.945 19.995 1.00 39.36 252 ASP B O 1
ATOM 4280 N N . SER B 1 253 ? 13.610 -28.798 19.699 1.00 35.48 253 SER B N 1
ATOM 4281 C CA . SER B 1 253 ? 12.204 -29.102 19.927 1.00 28.91 253 SER B CA 1
ATOM 4282 C C . SER B 1 253 ? 11.528 -29.766 18.738 1.00 39.81 253 SER B C 1
ATOM 4283 O O . SER B 1 253 ? 10.416 -30.284 18.894 1.00 50.21 253 SER B O 1
ATOM 4286 N N . ARG B 1 254 ? 12.162 -29.771 17.567 1.00 42.03 254 ARG B N 1
ATOM 4287 C CA . ARG B 1 254 ? 11.724 -30.630 16.475 1.00 42.25 254 ARG B CA 1
ATOM 4288 C C . ARG B 1 254 ? 12.217 -32.064 16.614 1.00 45.16 254 ARG B C 1
ATOM 4289 O O . ARG B 1 254 ? 11.630 -32.966 16.003 1.00 47.09 254 ARG B O 1
ATOM 4297 N N . LEU B 1 255 ? 13.266 -32.299 17.404 1.00 38.48 255 LEU B N 1
ATOM 4298 C CA . LEU B 1 255 ? 13.667 -33.663 17.728 1.00 40.71 255 LEU B CA 1
ATOM 4299 C C . LEU B 1 255 ? 12.923 -34.189 18.942 1.00 36.37 255 LEU B C 1
ATOM 4300 O O . LEU B 1 255 ? 12.651 -35.392 19.024 1.00 32.84 255 LEU B O 1
ATOM 4305 N N . GLN B 1 256 ? 12.577 -33.308 19.879 1.00 37.28 256 GLN B N 1
ATOM 4306 C CA . GLN B 1 256 ? 11.629 -33.682 20.919 1.00 34.66 256 GLN B CA 1
ATOM 4307 C C . GLN B 1 256 ? 10.292 -34.047 20.291 1.00 32.88 256 GLN B C 1
ATOM 4308 O O . GLN B 1 256 ? 9.607 -34.969 20.745 1.00 33.74 256 GLN B O 1
ATOM 4314 N N . GLU B 1 257 ? 9.913 -33.325 19.235 1.00 38.23 257 GLU B N 1
ATOM 4315 C CA . GLU B 1 257 ? 8.688 -33.628 18.506 1.00 41.99 257 GLU B CA 1
ATOM 4316 C C . GLU B 1 257 ? 8.811 -34.944 17.747 1.00 41.86 257 GLU B C 1
ATOM 4317 O O . GLU B 1 257 ? 7.867 -35.743 17.720 1.00 45.84 257 GLU B O 1
ATOM 4323 N N . ALA B 1 258 ? 9.968 -35.188 17.121 1.00 39.33 258 ALA B N 1
ATOM 4324 C CA . ALA B 1 258 ? 10.162 -36.427 16.373 1.00 37.31 258 ALA B CA 1
ATOM 4325 C C . ALA B 1 258 ? 10.278 -37.645 17.285 1.00 36.02 258 ALA B C 1
ATOM 4326 O O . ALA B 1 258 ? 9.886 -38.748 16.889 1.00 41.11 258 ALA B O 1
ATOM 4328 N N . ALA B 1 259 ? 10.809 -37.475 18.497 1.00 39.79 259 ALA B N 1
ATOM 4329 C CA . ALA B 1 259 ? 10.959 -38.612 19.401 1.00 37.91 259 ALA B CA 1
ATOM 4330 C C . ALA B 1 259 ? 9.617 -39.045 19.980 1.00 35.27 259 ALA B C 1
ATOM 4331 O O . ALA B 1 259 ? 9.279 -40.236 19.968 1.00 46.00 259 ALA B O 1
ATOM 4333 N N . GLU B 1 260 ? 8.840 -38.088 20.497 1.00 33.44 260 GLU B N 1
ATOM 4334 C CA . GLU B 1 260 ? 7.510 -38.403 21.016 1.00 43.34 260 GLU B CA 1
ATOM 4335 C C . GLU B 1 260 ? 6.596 -38.942 19.927 1.00 38.88 260 GLU B C 1
ATOM 4336 O O . GLU B 1 260 ? 5.774 -39.830 20.179 1.00 37.58 260 GLU B O 1
ATOM 4342 N N . ASN B 1 261 ? 6.727 -38.417 18.710 1.00 37.08 261 ASN B N 1
ATOM 4343 C CA . ASN B 1 261 ? 5.967 -38.950 17.585 1.00 47.79 261 ASN B CA 1
ATOM 4344 C C . ASN B 1 261 ? 6.345 -40.398 17.298 1.00 43.13 261 ASN B C 1
ATOM 4345 O O . ASN B 1 261 ? 5.481 -41.224 16.979 1.00 44.02 261 ASN B O 1
ATOM 4350 N N . ALA B 1 262 ? 7.634 -40.727 17.418 1.00 40.22 262 ALA B N 1
ATOM 4351 C CA . ALA B 1 262 ? 8.088 -42.084 17.135 1.00 43.92 262 ALA B CA 1
ATOM 4352 C C . ALA B 1 262 ? 7.543 -43.091 18.140 1.00 50.67 262 ALA B C 1
ATOM 4353 O O . ALA B 1 262 ? 7.382 -44.271 17.806 1.00 48.21 262 ALA B O 1
ATOM 4355 N N . LEU B 1 263 ? 7.253 -42.652 19.367 1.00 49.45 263 LEU B N 1
ATOM 4356 C CA . LEU B 1 263 ? 6.683 -43.556 20.360 1.00 46.32 263 LEU B CA 1
ATOM 4357 C C . LEU B 1 263 ? 5.274 -44.003 19.998 1.00 48.86 263 LEU B C 1
ATOM 4358 O O . LEU B 1 263 ? 4.837 -45.059 20.469 1.00 50.02 263 LEU B O 1
ATOM 4363 N N . ALA B 1 264 ? 4.557 -43.225 19.183 1.00 51.74 264 ALA B N 1
ATOM 4364 C CA . ALA B 1 264 ? 3.251 -43.618 18.649 1.00 53.39 264 ALA B CA 1
ATOM 4365 C C . ALA B 1 264 ? 2.238 -43.838 19.770 1.00 54.93 264 ALA B C 1
ATOM 4366 O O . ALA B 1 264 ? 1.426 -44.765 19.729 1.00 54.19 264 ALA B O 1
ATOM 4368 N N . GLY B 1 265 ? 2.289 -42.974 20.783 1.00 58.93 265 GLY B N 1
ATOM 4369 C CA . GLY B 1 265 ? 1.371 -43.026 21.899 1.00 64.11 265 GLY B CA 1
ATOM 4370 C C . GLY B 1 265 ? 1.731 -44.007 22.993 1.00 57.16 265 GLY B C 1
ATOM 4371 O O . GLY B 1 265 ? 1.078 -43.999 24.044 1.00 65.85 265 GLY B O 1
ATOM 4372 N N . ARG B 1 266 ? 2.737 -44.853 22.787 1.00 54.80 266 ARG B N 1
ATOM 4373 C CA . ARG B 1 266 ? 3.142 -45.808 23.805 1.00 46.58 266 ARG B CA 1
ATOM 4374 C C . ARG B 1 266 ? 3.923 -45.111 24.917 1.00 50.00 266 ARG B C 1
ATOM 4375 O O . ARG B 1 266 ? 4.529 -44.053 24.724 1.00 57.29 266 ARG B O 1
ATOM 4383 N N . ARG B 1 267 ? 3.902 -45.728 26.095 1.00 50.51 267 ARG B N 1
ATOM 4384 C CA . ARG B 1 267 ? 4.584 -45.188 27.262 1.00 48.82 267 ARG B CA 1
ATOM 4385 C C . ARG B 1 267 ? 6.060 -45.566 27.266 1.00 43.69 267 ARG B C 1
ATOM 4386 O O . ARG B 1 267 ? 6.438 -46.661 26.840 1.00 48.36 267 ARG B O 1
ATOM 4394 N N . GLY B 1 268 ? 6.891 -44.651 27.748 1.00 42.89 268 GLY B N 1
ATOM 4395 C CA . GLY B 1 268 ? 8.321 -44.911 27.813 1.00 41.61 268 GLY B CA 1
ATOM 4396 C C . GLY B 1 268 ? 9.117 -43.621 27.955 1.00 43.02 268 GLY B C 1
ATOM 4397 O O . GLY B 1 268 ? 8.612 -42.618 28.459 1.00 54.19 268 GLY B O 1
ATOM 4398 N N . ALA B 1 269 ? 10.370 -43.682 27.503 1.00 42.28 269 ALA B N 1
ATOM 4399 C CA . ALA B 1 269 ? 11.299 -42.573 27.661 1.00 43.79 269 ALA B CA 1
ATOM 4400 C C . ALA B 1 269 ? 12.355 -42.626 26.566 1.00 42.12 269 ALA B C 1
ATOM 4401 O O . ALA B 1 269 ? 12.763 -43.705 26.127 1.00 39.31 269 ALA B O 1
ATOM 4403 N N . ILE B 1 270 ? 12.795 -41.446 26.134 1.00 39.35 270 ILE B N 1
ATOM 4404 C CA . ILE B 1 270 ? 13.839 -41.304 25.124 1.00 33.61 270 ILE B CA 1
ATOM 4405 C C . ILE B 1 270 ? 14.805 -40.226 25.590 1.00 33.19 270 ILE B C 1
ATOM 4406 O O . ILE B 1 270 ? 14.379 -39.137 25.990 1.00 32.11 270 ILE B O 1
ATOM 4411 N N . VAL B 1 271 ? 16.102 -40.524 25.539 1.00 34.97 271 VAL B N 1
ATOM 4412 C CA . VAL B 1 271 ? 17.145 -39.603 25.977 1.00 31.40 271 VAL B CA 1
ATOM 4413 C C . VAL B 1 271 ? 18.206 -39.539 24.889 1.00 34.82 271 VAL B C 1
ATOM 4414 O O . VAL B 1 271 ? 18.792 -40.567 24.528 1.00 30.26 271 VAL B O 1
ATOM 4418 N N . ALA B 1 272 ? 18.448 -38.339 24.366 1.00 28.91 272 ALA B N 1
ATOM 4419 C CA . ALA B 1 272 ? 19.461 -38.106 23.348 1.00 28.45 272 ALA B CA 1
ATOM 4420 C C . ALA B 1 272 ? 20.547 -37.192 23.897 1.00 23.07 272 ALA B C 1
ATOM 4421 O O . ALA B 1 272 ? 20.253 -36.185 24.550 1.00 23.22 272 ALA B O 1
ATOM 4423 N N . ILE B 1 273 ? 21.801 -37.550 23.632 1.00 23.19 273 ILE B N 1
ATOM 4424 C CA . ILE B 1 273 ? 22.959 -36.816 24.127 1.00 26.00 273 ILE B CA 1
ATOM 4425 C C . ILE B 1 273 ? 23.893 -36.550 22.955 1.00 23.48 273 ILE B C 1
ATOM 4426 O O . ILE B 1 273 ? 24.156 -37.444 22.142 1.00 28.28 273 ILE B O 1
ATOM 4431 N N . GLN B 1 274 ? 24.392 -35.318 22.866 1.00 20.39 274 GLN B N 1
ATOM 4432 C CA . GLN B 1 274 ? 25.449 -34.992 21.920 1.00 24.89 274 GLN B CA 1
ATOM 4433 C C . GLN B 1 274 ? 26.794 -35.341 22.543 1.00 31.06 274 GLN B C 1
ATOM 4434 O O . GLN B 1 274 ? 27.235 -34.638 23.468 1.00 27.66 274 GLN B O 1
ATOM 4440 N N . PRO B 1 275 ? 27.475 -36.396 22.089 1.00 26.50 275 PRO B N 1
ATOM 4441 C CA . PRO B 1 275 ? 28.693 -36.830 22.790 1.00 29.74 275 PRO B CA 1
ATOM 4442 C C . PRO B 1 275 ? 29.813 -35.811 22.725 1.00 27.28 275 PRO B C 1
ATOM 4443 O O . PRO B 1 275 ? 30.652 -35.771 23.631 1.00 25.33 275 PRO B O 1
ATOM 4447 N N . SER B 1 276 ? 29.856 -34.990 21.674 1.00 32.72 276 SER B N 1
ATOM 4448 C CA . SER B 1 276 ? 30.952 -34.040 21.525 1.00 27.04 276 SER B CA 1
ATOM 4449 C C . SER B 1 276 ? 30.836 -32.892 22.521 1.00 31.63 276 SER B C 1
ATOM 4450 O O . SER B 1 276 ? 31.849 -32.420 23.054 1.00 30.51 276 SER B O 1
ATOM 4453 N N . THR B 1 277 ? 29.612 -32.428 22.788 1.00 37.28 277 THR B N 1
ATOM 4454 C CA . THR B 1 277 ? 29.389 -31.318 23.704 1.00 34.84 277 THR B CA 1
ATOM 4455 C C . THR B 1 277 ? 28.786 -31.721 25.041 1.00 29.96 277 THR B C 1
ATOM 4456 O O . THR B 1 277 ? 28.958 -30.988 26.020 1.00 36.74 277 THR B O 1
ATOM 4460 N N . GLY B 1 278 ? 28.096 -32.856 25.111 1.00 26.97 278 GLY B N 1
ATOM 4461 C CA . GLY B 1 278 ? 27.321 -33.205 26.281 1.00 29.23 278 GLY B CA 1
ATOM 4462 C C . GLY B 1 278 ? 25.924 -32.627 26.290 1.00 24.92 278 GLY B C 1
ATOM 4463 O O . GLY B 1 278 ? 25.185 -32.845 27.259 1.00 18.60 278 GLY B O 1
ATOM 4464 N N . ASP B 1 279 ? 25.546 -31.892 25.246 1.00 25.70 279 ASP B N 1
ATOM 4465 C CA . ASP B 1 279 ? 24.218 -31.302 25.166 1.00 24.39 279 ASP B CA 1
ATOM 4466 C C . ASP B 1 279 ? 23.152 -32.387 25.103 1.00 18.98 279 ASP B C 1
ATOM 4467 O O . ASP B 1 279 ? 23.230 -33.305 24.281 1.00 24.31 279 ASP B O 1
ATOM 4472 N N . VAL B 1 280 ? 22.154 -32.283 25.977 1.00 19.92 280 VAL B N 1
ATOM 4473 C CA . VAL B 1 280 ? 21.003 -33.176 25.922 1.00 25.85 280 VAL B CA 1
ATOM 4474 C C . VAL B 1 280 ? 20.150 -32.761 24.730 1.00 24.30 280 VAL B C 1
ATOM 4475 O O . VAL B 1 280 ? 19.318 -31.853 24.832 1.00 26.19 280 VAL B O 1
ATOM 4479 N N . LEU B 1 281 ? 20.354 -33.424 23.588 1.00 19.68 281 LEU B N 1
ATOM 4480 C CA . LEU B 1 281 ? 19.655 -33.040 22.367 1.00 27.40 281 LEU B CA 1
ATOM 4481 C C . LEU B 1 281 ? 18.162 -33.334 22.433 1.00 24.84 281 LEU B C 1
ATOM 4482 O O . LEU B 1 281 ? 17.385 -32.688 21.721 1.00 28.10 281 LEU B O 1
ATOM 4487 N N . ALA B 1 282 ? 17.747 -34.284 23.268 1.00 21.24 282 ALA B N 1
ATOM 4488 C CA . ALA B 1 282 ? 16.337 -34.583 23.461 1.00 24.91 282 ALA B CA 1
ATOM 4489 C C . ALA B 1 282 ? 16.160 -35.223 24.826 1.00 28.26 282 ALA B C 1
ATOM 4490 O O . ALA B 1 282 ? 17.023 -35.968 25.299 1.00 30.57 282 ALA B O 1
ATOM 4492 N N . MET B 1 283 ? 15.027 -34.921 25.450 1.00 30.62 283 MET B N 1
ATOM 4493 C CA . MET B 1 283 ? 14.701 -35.488 26.753 1.00 28.98 283 MET B CA 1
ATOM 4494 C C . MET B 1 283 ? 13.192 -35.706 26.755 1.00 32.84 283 MET B C 1
ATOM 4495 O O . MET B 1 283 ? 12.423 -34.770 26.993 1.00 26.48 283 MET B O 1
ATOM 4500 N N . VAL B 1 284 ? 12.785 -36.940 26.479 1.00 29.94 284 VAL B N 1
ATOM 4501 C CA . VAL B 1 284 ? 11.389 -37.279 26.251 1.00 35.19 284 VAL B CA 1
ATOM 4502 C C . VAL B 1 284 ? 10.946 -38.282 27.302 1.00 41.09 284 VAL B C 1
ATOM 4503 O O . VAL B 1 284 ? 11.573 -39.333 27.475 1.00 50.56 284 VAL B O 1
ATOM 4507 N N . SER B 1 285 ? 9.854 -37.959 27.983 1.00 40.29 285 SER B N 1
ATOM 4508 C CA . SER B 1 285 ? 9.140 -38.893 28.839 1.00 45.12 285 SER B CA 1
ATOM 4509 C C . SER B 1 285 ? 7.671 -38.708 28.510 1.00 45.61 285 SER B C 1
ATOM 4510 O O . SER B 1 285 ? 7.140 -37.602 28.649 1.00 54.41 285 SER B O 1
ATOM 4513 N N . GLN B 1 286 ? 7.016 -39.776 28.088 1.00 41.12 286 GLN B N 1
ATOM 4514 C CA . GLN B 1 286 ? 5.669 -39.557 27.590 1.00 53.78 286 GLN B CA 1
ATOM 4515 C C . GLN B 1 286 ? 4.676 -40.116 28.598 1.00 62.96 286 GLN B C 1
ATOM 4516 O O . GLN B 1 286 ? 5.054 -40.355 29.753 1.00 57.97 286 GLN B O 1
ATOM 4522 N N . PRO B 1 287 ? 3.436 -40.401 28.209 1.00 61.15 287 PRO B N 1
ATOM 4523 C CA . PRO B 1 287 ? 2.326 -39.881 29.003 1.00 53.95 287 PRO B CA 1
ATOM 4524 C C . PRO B 1 287 ? 2.744 -38.624 29.748 1.00 57.42 287 PRO B C 1
ATOM 4525 O O . PRO B 1 287 ? 3.275 -38.695 30.858 1.00 55.93 287 PRO B O 1
ATOM 4529 N N . SER B 1 288 ? 2.582 -37.474 29.106 1.00 58.20 288 SER B N 1
ATOM 4530 C CA . SER B 1 288 ? 2.938 -36.190 29.692 1.00 62.18 288 SER B CA 1
ATOM 4531 C C . SER B 1 288 ? 1.665 -35.370 29.868 1.00 65.72 288 SER B C 1
ATOM 4532 O O . SER B 1 288 ? 0.552 -35.852 29.644 1.00 53.38 288 SER B O 1
ATOM 4535 N N . TYR B 1 289 ? 1.838 -34.104 30.227 1.00 68.77 289 TYR B N 1
ATOM 4536 C CA . TYR B 1 289 ? 0.703 -33.257 30.553 1.00 61.41 289 TYR B CA 1
ATOM 4537 C C . TYR B 1 289 ? 0.989 -31.833 30.111 1.00 57.09 289 TYR B C 1
ATOM 4538 O O . TYR B 1 289 ? 2.138 -31.450 29.880 1.00 56.70 289 TYR B O 1
ATOM 4547 N N . ASP B 1 290 ? -0.079 -31.053 29.997 1.00 57.18 290 ASP B N 1
ATOM 4548 C CA . ASP B 1 290 ? 0.059 -29.647 29.668 1.00 51.25 290 ASP B CA 1
ATOM 4549 C C . ASP B 1 290 ? 0.502 -28.900 30.917 1.00 41.30 290 ASP B C 1
ATOM 4550 O O . ASP B 1 290 ? -0.239 -28.873 31.907 1.00 39.03 290 ASP B O 1
ATOM 4555 N N . PRO B 1 291 ? 1.692 -28.302 30.930 1.00 48.66 291 PRO B N 1
ATOM 4556 C CA . PRO B 1 291 ? 2.078 -27.509 32.096 1.00 47.16 291 PRO B CA 1
ATOM 4557 C C . PRO B 1 291 ? 1.284 -26.243 32.260 1.00 50.53 291 PRO B C 1
ATOM 4558 O O . PRO B 1 291 ? 1.457 -25.599 33.309 1.00 47.53 291 PRO B O 1
ATOM 4562 N N . ASN B 1 292 ? 0.453 -25.840 31.290 1.00 47.12 292 ASN B N 1
ATOM 4563 C CA . ASN B 1 292 ? -0.269 -24.596 31.573 1.00 55.01 292 ASN B CA 1
ATOM 4564 C C . ASN B 1 292 ? -1.517 -24.844 32.409 1.00 53.79 292 ASN B C 1
ATOM 4565 O O . ASN B 1 292 ? -2.403 -23.989 32.380 1.00 54.30 292 ASN B O 1
ATOM 4570 N N . LEU B 1 293 ? -1.658 -25.998 33.091 1.00 52.92 293 LEU B N 1
ATOM 4571 C CA . LEU B 1 293 ? -2.727 -26.171 34.070 1.00 50.17 293 LEU B CA 1
ATOM 4572 C C . LEU B 1 293 ? -2.221 -25.980 35.490 1.00 54.99 293 LEU B C 1
ATOM 4573 O O . LEU B 1 293 ? -3.033 -25.814 36.402 1.00 63.13 293 LEU B O 1
ATOM 4578 N N . PHE B 1 294 ? -0.899 -25.966 35.683 1.00 49.11 294 PHE B N 1
ATOM 4579 C CA . PHE B 1 294 ? -0.288 -25.677 36.973 1.00 44.88 294 PHE B CA 1
ATOM 4580 C C . PHE B 1 294 ? 0.132 -24.219 37.119 1.00 56.36 294 PHE B C 1
ATOM 4581 O O . PHE B 1 294 ? 0.495 -23.808 38.226 1.00 54.55 294 PHE B O 1
ATOM 4589 N N . VAL B 1 295 ? 0.113 -23.444 36.030 1.00 64.95 295 VAL B N 1
ATOM 4590 C CA . VAL B 1 295 ? 0.609 -22.071 36.068 1.00 56.50 295 VAL B CA 1
ATOM 4591 C C . VAL B 1 295 ? -0.197 -21.225 37.050 1.00 60.89 295 VAL B C 1
ATOM 4592 O O . VAL B 1 295 ? 0.358 -20.386 37.773 1.00 66.85 295 VAL B O 1
ATOM 4596 N N . THR B 1 296 ? -1.515 -21.424 37.089 1.00 55.18 296 THR B N 1
ATOM 4597 C CA . THR B 1 296 ? -2.384 -20.651 37.966 1.00 64.39 296 THR B CA 1
ATOM 4598 C C . THR B 1 296 ? -2.744 -21.376 39.255 1.00 66.47 296 THR B C 1
ATOM 4599 O O . THR B 1 296 ? -3.234 -20.735 40.188 1.00 66.96 296 THR B O 1
ATOM 4603 N N . GLY B 1 297 ? -2.511 -22.681 39.332 1.00 67.17 297 GLY B N 1
ATOM 4604 C CA . GLY B 1 297 ? -3.099 -23.444 40.424 1.00 72.93 297 GLY B CA 1
ATOM 4605 C C . GLY B 1 297 ? -4.087 -24.392 39.773 1.00 67.46 297 GLY B C 1
ATOM 4606 O O . GLY B 1 297 ? -4.978 -23.981 39.028 1.00 66.92 297 GLY B O 1
ATOM 4607 N N . ILE B 1 298 ? -3.917 -25.676 40.047 1.00 69.37 298 ILE B N 1
ATOM 4608 C CA . ILE B 1 298 ? -4.668 -26.712 39.348 1.00 69.60 298 ILE B CA 1
ATOM 4609 C C . ILE B 1 298 ? -5.946 -27.020 40.118 1.00 74.76 298 ILE B C 1
ATOM 4610 O O . ILE B 1 298 ? -5.928 -27.171 41.345 1.00 76.23 298 ILE B O 1
ATOM 4615 N N . SER B 1 299 ? -7.060 -27.097 39.394 1.00 69.38 299 SER B N 1
ATOM 4616 C CA . SER B 1 299 ? -8.321 -27.511 39.995 1.00 69.15 299 SER B CA 1
ATOM 4617 C C . SER B 1 299 ? -8.193 -28.940 40.505 1.00 68.79 299 SER B C 1
ATOM 4618 O O . SER B 1 299 ? -7.659 -29.810 39.811 1.00 74.00 299 SER B O 1
ATOM 4621 N N . PHE B 1 300 ? -8.678 -29.181 41.726 1.00 69.39 300 PHE B N 1
ATOM 4622 C CA . PHE B 1 300 ? -8.525 -30.497 42.339 1.00 82.82 300 PHE B CA 1
ATOM 4623 C C . PHE B 1 300 ? -9.172 -31.615 41.528 1.00 75.37 300 PHE B C 1
ATOM 4624 O O . PHE B 1 300 ? -8.855 -32.787 41.757 1.00 67.03 300 PHE B O 1
ATOM 4632 N N . LYS B 1 301 ? -10.058 -31.293 40.584 1.00 71.08 301 LYS B N 1
ATOM 4633 C CA . LYS B 1 301 ? -10.600 -32.328 39.710 1.00 60.41 301 LYS B CA 1
ATOM 4634 C C . LYS B 1 301 ? -9.606 -32.698 38.614 1.00 65.76 301 LYS B C 1
ATOM 4635 O O . LYS B 1 301 ? -9.255 -33.872 38.449 1.00 69.02 301 LYS B O 1
ATOM 4641 N N . ALA B 1 302 ? -9.147 -31.703 37.850 1.00 65.02 302 ALA B N 1
ATOM 4642 C CA . ALA B 1 302 ? -8.205 -31.964 36.766 1.00 66.21 302 ALA B CA 1
ATOM 4643 C C . ALA B 1 302 ? -6.897 -32.549 37.283 1.00 70.81 302 ALA B C 1
ATOM 4644 O O . ALA B 1 302 ? -6.184 -33.230 36.537 1.00 69.70 302 ALA B O 1
ATOM 4646 N N . TYR B 1 303 ? -6.554 -32.279 38.544 1.00 73.11 303 TYR B N 1
ATOM 4647 C CA . TYR B 1 303 ? -5.378 -32.903 39.140 1.00 65.55 303 TYR B CA 1
ATOM 4648 C C . TYR B 1 303 ? -5.541 -34.415 39.243 1.00 70.63 303 TYR B C 1
ATOM 4649 O O . TYR B 1 303 ? -4.625 -35.168 38.894 1.00 68.86 303 TYR B O 1
ATOM 4658 N N . ALA B 1 304 ? -6.709 -34.879 39.696 1.00 73.52 304 ALA B N 1
ATOM 4659 C CA . ALA B 1 304 ? -6.904 -36.310 39.914 1.00 73.92 304 ALA B CA 1
ATOM 4660 C C . ALA B 1 304 ? -6.927 -37.097 38.609 1.00 76.78 304 ALA B C 1
ATOM 4661 O O . ALA B 1 304 ? -6.419 -38.224 38.553 1.00 83.16 304 ALA B O 1
ATOM 4663 N N . GLU B 1 305 ? -7.512 -36.532 37.550 1.00 73.62 305 GLU B N 1
ATOM 4664 C CA . GLU B 1 305 ? -7.561 -37.243 36.275 1.00 74.57 305 GLU B CA 1
ATOM 4665 C C . GLU B 1 305 ? -6.175 -37.455 35.678 1.00 72.02 305 GLU B C 1
ATOM 4666 O O . GLU B 1 305 ? -5.974 -38.405 34.912 1.00 69.77 305 GLU B O 1
ATOM 4672 N N . LEU B 1 306 ? -5.211 -36.591 36.004 1.00 69.27 306 LEU B N 1
ATOM 4673 C CA . LEU B 1 306 ? -3.869 -36.769 35.459 1.00 71.43 306 LEU B CA 1
ATOM 4674 C C . LEU B 1 306 ? -3.027 -37.744 36.279 1.00 77.03 306 LEU B C 1
ATOM 4675 O O . LEU B 1 306 ? -2.510 -38.722 35.736 1.00 81.21 306 LEU B O 1
ATOM 4680 N N . ARG B 1 307 ? -2.913 -37.531 37.593 1.00 71.28 307 ARG B N 1
ATOM 4681 C CA . ARG B 1 307 ? -1.948 -38.317 38.361 1.00 75.51 307 ARG B CA 1
ATOM 4682 C C . ARG B 1 307 ? -2.385 -39.769 38.516 1.00 86.28 307 ARG B C 1
ATOM 4683 O O . ARG B 1 307 ? -1.575 -40.687 38.334 1.00 91.09 307 ARG B O 1
ATOM 4691 N N . ASP B 1 308 ? -3.651 -40.004 38.837 1.00 82.26 308 ASP B N 1
ATOM 4692 C CA . ASP B 1 308 ? -4.138 -41.363 39.078 1.00 85.08 308 ASP B CA 1
ATOM 4693 C C . ASP B 1 308 ? -4.865 -41.915 37.860 1.00 86.62 308 ASP B C 1
ATOM 4694 O O . ASP B 1 308 ? -5.942 -42.508 37.933 1.00 79.84 308 ASP B O 1
ATOM 4699 N N . SER B 1 309 ? -4.236 -41.696 36.714 1.00 86.99 309 SER B N 1
ATOM 4700 C CA . SER B 1 309 ? -4.512 -42.409 35.480 1.00 84.15 309 SER B CA 1
ATOM 4701 C C . SER B 1 309 ? -3.377 -43.399 35.268 1.00 78.92 309 SER B C 1
ATOM 4702 O O . SER B 1 309 ? -2.230 -43.140 35.640 1.00 72.71 309 SER B O 1
ATOM 4705 N N . ILE B 1 310 ? -3.704 -44.544 34.665 1.00 76.40 310 ILE B N 1
ATOM 4706 C CA . ILE B 1 310 ? -2.755 -45.650 34.616 1.00 79.70 310 ILE B CA 1
ATOM 4707 C C . ILE B 1 310 ? -1.559 -45.381 33.718 1.00 75.60 310 ILE B C 1
ATOM 4708 O O . ILE B 1 310 ? -0.607 -46.167 33.727 1.00 73.94 310 ILE B O 1
ATOM 4713 N N . ASP B 1 311 ? -1.571 -44.292 32.953 1.00 62.58 311 ASP B N 1
ATOM 4714 C CA . ASP B 1 311 ? -0.382 -43.897 32.214 1.00 62.67 311 ASP B CA 1
ATOM 4715 C C . ASP B 1 311 ? 0.651 -43.185 33.080 1.00 66.81 311 ASP B C 1
ATOM 4716 O O . ASP B 1 311 ? 1.814 -43.085 32.673 1.00 70.90 311 ASP B O 1
ATOM 4721 N N . ARG B 1 312 ? 0.255 -42.707 34.264 1.00 63.66 312 ARG B N 1
ATOM 4722 C CA . ARG B 1 312 ? 1.104 -41.936 35.171 1.00 66.61 312 ARG B CA 1
ATOM 4723 C C . ARG B 1 312 ? 1.754 -40.779 34.414 1.00 67.54 312 ARG B C 1
ATOM 4724 O O . ARG B 1 312 ? 2.974 -40.784 34.205 1.00 61.18 312 ARG B O 1
ATOM 4732 N N . PRO B 1 313 ? 0.983 -39.769 33.994 1.00 65.39 313 PRO B N 1
ATOM 4733 C CA . PRO B 1 313 ? 1.580 -38.668 33.222 1.00 62.32 313 PRO B CA 1
ATOM 4734 C C . PRO B 1 313 ? 2.535 -37.778 33.999 1.00 61.58 313 PRO B C 1
ATOM 4735 O O . PRO B 1 313 ? 3.339 -37.081 33.366 1.00 60.53 313 PRO B O 1
ATOM 4739 N N . LEU B 1 314 ? 2.497 -37.773 35.326 1.00 57.74 314 LEU B N 1
ATOM 4740 C CA . LEU B 1 314 ? 3.412 -36.936 36.090 1.00 54.24 314 LEU B CA 1
ATOM 4741 C C . LEU B 1 314 ? 4.733 -37.624 36.403 1.00 55.75 314 LEU B C 1
ATOM 4742 O O . LEU B 1 314 ? 5.623 -36.989 36.977 1.00 48.10 314 LEU B O 1
ATOM 4747 N N . TYR B 1 315 ? 4.886 -38.895 36.041 1.00 61.14 315 TYR B N 1
ATOM 4748 C CA . TYR B 1 315 ? 6.106 -39.637 36.334 1.00 59.85 315 TYR B CA 1
ATOM 4749 C C . TYR B 1 315 ? 7.177 -39.306 35.301 1.00 56.45 315 TYR B C 1
ATOM 4750 O O . TYR B 1 315 ? 7.011 -39.586 34.108 1.00 48.76 315 TYR B O 1
ATOM 4759 N N . ASN B 1 316 ? 8.275 -38.711 35.761 1.00 53.00 316 ASN B N 1
ATOM 4760 C CA . ASN B 1 316 ? 9.434 -38.438 34.912 1.00 53.96 316 ASN B CA 1
ATOM 4761 C C . ASN B 1 316 ? 10.224 -39.732 34.770 1.00 53.72 316 ASN B C 1
ATOM 4762 O O . ASN B 1 316 ? 11.130 -40.026 35.551 1.00 53.99 316 ASN B O 1
ATOM 4767 N N . ARG B 1 317 ? 9.871 -40.519 33.752 1.00 47.59 317 ARG B N 1
ATOM 4768 C CA . ARG B 1 317 ? 10.514 -41.813 33.556 1.00 48.24 317 ARG B CA 1
ATOM 4769 C C . ARG B 1 317 ? 11.986 -41.677 33.196 1.00 51.18 317 ARG B C 1
ATOM 4770 O O . ARG B 1 317 ? 12.750 -42.626 33.398 1.00 62.03 317 ARG B O 1
ATOM 4778 N N . VAL B 1 318 ? 12.399 -40.523 32.667 1.00 50.41 318 VAL B N 1
ATOM 4779 C CA . VAL B 1 318 ? 13.804 -40.314 32.332 1.00 46.02 318 VAL B CA 1
ATOM 4780 C C . VAL B 1 318 ? 14.646 -40.177 33.594 1.00 43.98 318 VAL B C 1
ATOM 4781 O O . VAL B 1 318 ? 15.755 -40.721 33.680 1.00 43.02 318 VAL B O 1
ATOM 4785 N N . LEU B 1 319 ? 14.135 -39.461 34.596 1.00 42.00 319 LEU B N 1
ATOM 4786 C CA . LE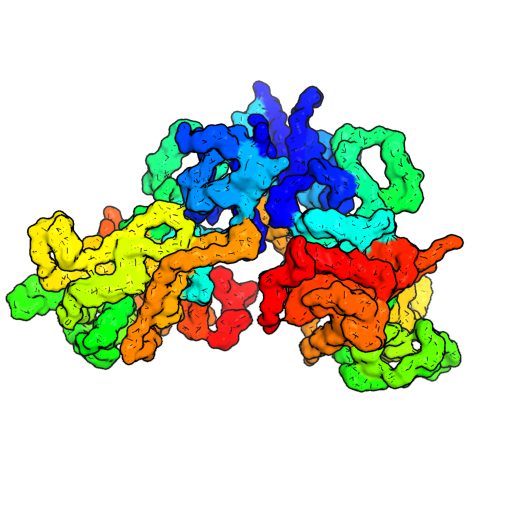U B 1 319 ? 14.913 -39.088 35.771 1.00 53.74 319 LEU B CA 1
ATOM 4787 C C . LEU B 1 319 ? 14.655 -39.968 36.984 1.00 56.96 319 LEU B C 1
ATOM 4788 O O . LEU B 1 319 ? 15.604 -40.346 37.678 1.00 50.42 319 LEU B O 1
ATOM 4793 N N . ARG B 1 320 ? 13.398 -40.311 37.257 1.00 48.41 320 ARG B N 1
ATOM 4794 C CA . ARG B 1 320 ? 13.048 -41.092 38.435 1.00 55.76 320 ARG B CA 1
ATOM 4795 C C . ARG B 1 320 ? 12.511 -42.473 38.087 1.00 63.17 320 ARG B C 1
ATOM 4796 O O . ARG B 1 320 ? 12.008 -43.174 38.972 1.00 62.32 320 ARG B O 1
ATOM 4804 N N . GLY B 1 321 ? 12.607 -42.883 36.826 1.00 64.28 321 GLY B N 1
ATOM 4805 C CA . GLY B 1 321 ? 12.245 -44.230 36.438 1.00 58.71 321 GLY B CA 1
ATOM 4806 C C . GLY B 1 321 ? 13.443 -45.154 36.472 1.00 55.05 321 GLY B C 1
ATOM 4807 O O . GLY B 1 321 ? 14.352 -45.024 35.647 1.00 53.45 321 GLY B O 1
ATOM 4808 N N . LEU B 1 322 ? 13.461 -46.090 37.417 1.00 55.81 322 LEU B N 1
ATOM 4809 C CA . LEU B 1 322 ? 14.607 -46.963 37.638 1.00 51.41 322 LEU B CA 1
ATOM 4810 C C . LEU B 1 322 ? 14.308 -48.342 37.066 1.00 48.50 322 LEU B C 1
ATOM 4811 O O . LEU B 1 322 ? 13.310 -48.970 37.436 1.00 41.09 322 LEU B O 1
ATOM 4816 N N . TYR B 1 323 ? 15.170 -48.805 36.162 1.00 50.73 323 TYR B N 1
ATOM 4817 C CA . TYR B 1 323 ? 14.987 -50.085 35.501 1.00 50.30 323 TYR B CA 1
ATOM 4818 C C . TYR B 1 323 ? 16.295 -50.862 35.479 1.00 51.78 323 TYR B C 1
ATOM 4819 O O . TYR B 1 323 ? 17.370 -50.272 35.310 1.00 49.71 323 TYR B O 1
ATOM 4828 N N . PRO B 1 324 ? 16.238 -52.180 35.654 1.00 47.73 324 PRO B N 1
ATOM 4829 C CA . PRO B 1 324 ? 17.423 -53.018 35.438 1.00 40.46 324 PRO B CA 1
ATOM 4830 C C . PRO B 1 324 ? 17.876 -52.936 33.992 1.00 45.64 324 PRO B C 1
ATOM 4831 O O . PRO B 1 324 ? 17.126 -53.309 33.077 1.00 52.74 324 PRO B O 1
ATOM 4835 N N . PRO B 1 325 ? 19.096 -52.451 33.744 1.00 38.23 325 PRO B N 1
ATOM 4836 C CA . PRO B 1 325 ? 19.507 -52.146 32.361 1.00 33.97 325 PRO B CA 1
ATOM 4837 C C . PRO B 1 325 ? 19.562 -53.354 31.436 1.00 35.51 325 PRO B C 1
ATOM 4838 O O . PRO B 1 325 ? 19.676 -53.162 30.218 1.00 36.35 325 PRO B O 1
ATOM 4842 N N . GLY B 1 326 ? 19.484 -54.574 31.959 1.00 31.81 326 GLY B N 1
ATOM 4843 C CA . GLY B 1 326 ? 19.414 -55.734 31.092 1.00 33.81 326 GLY B CA 1
ATOM 4844 C C . GLY B 1 326 ? 20.678 -55.923 30.274 1.00 38.13 326 GLY B C 1
ATOM 4845 O O . GLY B 1 326 ? 21.794 -55.638 30.716 1.00 37.24 326 GLY B O 1
ATOM 4846 N N . SER B 1 327 ? 20.493 -56.414 29.046 1.00 38.61 327 SER B N 1
ATOM 4847 C CA . SER B 1 327 ? 21.614 -56.722 28.167 1.00 30.73 327 SER B CA 1
ATOM 4848 C C . SER B 1 327 ? 22.364 -55.484 27.690 1.00 30.68 327 SER B C 1
ATOM 4849 O O . SER B 1 327 ? 23.454 -55.626 27.127 1.00 35.89 327 SER B O 1
ATOM 4852 N N . THR B 1 328 ? 21.814 -54.283 27.892 1.00 25.84 328 THR B N 1
ATOM 4853 C CA . THR B 1 328 ? 22.466 -53.074 27.397 1.00 27.99 328 THR B CA 1
ATOM 4854 C C . THR B 1 328 ? 23.818 -52.818 28.056 1.00 31.95 328 THR B C 1
ATOM 4855 O O . THR B 1 328 ? 24.652 -52.119 27.471 1.00 36.35 328 THR B O 1
ATOM 4859 N N . VAL B 1 329 ? 24.057 -53.356 29.254 1.00 33.02 329 VAL B N 1
ATOM 4860 C CA . VAL B 1 329 ? 25.339 -53.139 29.922 1.00 32.71 329 VAL B CA 1
ATOM 4861 C C . VAL B 1 329 ? 26.460 -53.985 29.333 1.00 37.78 329 VAL B C 1
ATOM 4862 O O . VAL B 1 329 ? 27.634 -53.721 29.623 1.00 38.42 329 VAL B O 1
ATOM 4866 N N . LYS B 1 330 ? 26.132 -54.998 28.530 1.00 35.84 330 LYS B N 1
ATOM 4867 C CA . LYS B 1 330 ? 27.144 -55.958 28.097 1.00 36.30 330 LYS B CA 1
ATOM 4868 C C . LYS B 1 330 ? 28.352 -55.318 27.419 1.00 35.91 330 LYS B C 1
ATOM 4869 O O . LYS B 1 330 ? 29.474 -55.800 27.652 1.00 34.24 330 LYS B O 1
ATOM 4875 N N . PRO B 1 331 ? 28.219 -54.272 26.593 1.00 34.20 331 PRO B N 1
ATOM 4876 C CA . PRO B 1 331 ? 29.434 -53.591 26.108 1.00 32.16 331 PRO B CA 1
ATOM 4877 C C . PRO B 1 331 ? 30.306 -53.041 27.227 1.00 33.29 331 PRO B C 1
ATOM 4878 O O . PRO B 1 331 ? 31.532 -53.211 27.194 1.00 32.97 331 PRO B O 1
ATOM 4882 N N . ALA B 1 332 ? 29.706 -52.376 28.219 1.00 30.14 332 ALA B N 1
ATOM 4883 C CA . ALA B 1 332 ? 30.489 -51.822 29.320 1.00 30.54 332 ALA B CA 1
ATOM 4884 C C . ALA B 1 332 ? 31.132 -52.921 30.157 1.00 34.09 332 ALA B C 1
ATOM 4885 O O . ALA B 1 332 ? 32.263 -52.766 30.633 1.00 33.55 332 ALA B O 1
ATOM 4887 N N . VAL B 1 333 ? 30.426 -54.037 30.352 1.00 36.81 333 VAL B N 1
ATOM 4888 C CA . VAL B 1 333 ? 31.007 -55.161 31.079 1.00 31.47 333 VAL B CA 1
ATOM 4889 C C . VAL B 1 333 ? 32.178 -55.749 30.300 1.00 34.48 333 VAL B C 1
ATOM 4890 O O . VAL B 1 333 ? 33.190 -56.157 30.884 1.00 35.04 333 VAL B O 1
ATOM 4894 N N . ALA B 1 334 ? 32.066 -55.789 28.968 1.00 34.60 334 ALA B N 1
ATOM 4895 C CA . ALA B 1 334 ? 33.147 -56.318 28.142 1.00 29.45 334 ALA B CA 1
ATOM 4896 C C . ALA B 1 334 ? 34.431 -55.517 28.319 1.00 32.99 334 ALA B C 1
ATOM 4897 O O . ALA B 1 334 ? 35.522 -56.093 28.392 1.00 33.79 334 ALA B O 1
ATOM 4899 N N . LEU B 1 335 ? 34.324 -54.186 28.395 1.00 29.05 335 LEU B N 1
ATOM 4900 C CA . LEU B 1 335 ? 35.516 -53.375 28.621 1.00 34.35 335 LEU B CA 1
ATOM 4901 C C . LEU B 1 335 ? 36.090 -53.594 30.014 1.00 37.99 335 LEU B C 1
ATOM 4902 O O . LEU B 1 335 ? 37.306 -53.484 30.203 1.00 30.23 335 LEU B O 1
ATOM 4907 N N . ALA B 1 336 ? 35.239 -53.908 30.994 1.00 36.59 336 ALA B N 1
ATOM 4908 C CA . ALA B 1 336 ? 35.732 -54.203 32.335 1.00 31.90 336 ALA B CA 1
ATOM 4909 C C . ALA B 1 336 ? 36.600 -55.454 32.338 1.00 37.43 336 ALA B C 1
ATOM 4910 O O . ALA B 1 336 ? 37.647 -55.493 32.997 1.00 46.14 336 ALA B O 1
ATOM 4912 N N . GLY B 1 337 ? 36.183 -56.488 31.606 1.00 32.81 337 GLY B N 1
ATOM 4913 C CA . GLY B 1 337 ? 36.983 -57.699 31.533 1.00 32.42 337 GLY B CA 1
ATOM 4914 C C . GLY B 1 337 ? 38.218 -57.542 30.666 1.00 39.51 337 GLY B C 1
ATOM 4915 O O . GLY B 1 337 ? 39.285 -58.070 30.991 1.00 43.46 337 GLY B O 1
ATOM 4916 N N . LEU B 1 338 ? 38.090 -56.821 29.548 1.00 37.40 338 LEU B N 1
ATOM 4917 C CA . LEU B 1 338 ? 39.221 -56.653 28.639 1.00 37.47 338 LEU B CA 1
ATOM 4918 C C . LEU B 1 338 ? 40.372 -55.901 29.299 1.00 39.07 338 LEU B C 1
ATOM 4919 O O . LEU B 1 338 ? 41.544 -56.218 29.065 1.00 38.41 338 LEU B O 1
ATOM 4924 N N . ASP B 1 339 ? 40.061 -54.901 30.128 1.00 40.65 339 ASP B N 1
ATOM 4925 C CA . ASP B 1 339 ? 41.116 -54.121 30.769 1.00 42.34 339 ASP B CA 1
ATOM 4926 C C . ASP B 1 339 ? 41.859 -54.941 31.816 1.00 46.40 339 ASP B C 1
ATOM 4927 O O . ASP B 1 339 ? 43.095 -54.923 31.865 1.00 43.79 339 ASP B O 1
ATOM 4932 N N . ALA B 1 340 ? 41.125 -55.676 32.655 1.00 44.17 340 ALA B N 1
ATOM 4933 C CA . ALA B 1 340 ? 41.754 -56.455 33.716 1.00 42.01 340 ALA B CA 1
ATOM 4934 C C . ALA B 1 340 ? 42.624 -57.582 33.180 1.00 42.42 340 ALA B C 1
ATOM 4935 O O . ALA B 1 340 ? 43.533 -58.033 33.884 1.00 48.46 340 ALA B O 1
ATOM 4937 N N . GLY B 1 341 ? 42.370 -58.045 31.959 1.00 41.98 341 GLY B N 1
ATOM 4938 C CA . GLY B 1 341 ? 43.104 -59.153 31.393 1.00 42.90 341 GLY B CA 1
ATOM 4939 C C . GLY B 1 341 ? 42.470 -60.508 31.599 1.00 33.16 341 GLY B C 1
ATOM 4940 O O . GLY B 1 341 ? 43.043 -61.514 31.160 1.00 43.43 341 GLY B O 1
ATOM 4941 N N . VAL B 1 342 ? 41.309 -60.573 32.256 1.00 30.32 342 VAL B N 1
ATOM 4942 C CA . VAL B 1 342 ? 40.635 -61.850 32.443 1.00 33.22 342 VAL B CA 1
ATOM 4943 C C . VAL B 1 342 ? 40.053 -62.367 31.137 1.00 43.09 342 VAL B C 1
ATOM 4944 O O . VAL B 1 342 ? 39.836 -63.576 30.995 1.00 47.68 342 VAL B O 1
ATOM 4948 N N . VAL B 1 343 ? 39.802 -61.483 30.173 1.00 39.77 343 VAL B N 1
ATOM 4949 C CA . VAL B 1 343 ? 39.242 -61.858 28.880 1.00 32.57 343 VAL B CA 1
ATOM 4950 C C . VAL B 1 343 ? 39.934 -61.046 27.793 1.00 34.54 343 VAL B C 1
ATOM 4951 O O . VAL B 1 343 ? 40.174 -59.845 27.957 1.00 35.42 343 VAL B O 1
ATOM 4955 N N . THR B 1 344 ? 40.253 -61.704 26.685 1.00 35.51 344 THR B N 1
ATOM 4956 C CA . THR B 1 344 ? 40.886 -61.097 25.527 1.00 31.25 344 THR B CA 1
ATOM 4957 C C . THR B 1 344 ? 39.935 -61.106 24.334 1.00 35.60 344 THR B C 1
ATOM 4958 O O . THR B 1 344 ? 38.971 -61.878 24.305 1.00 41.56 344 THR B O 1
ATOM 4962 N N . PRO B 1 345 ? 40.163 -60.243 23.337 1.00 40.96 345 PRO B N 1
ATOM 4963 C CA . PRO B 1 345 ? 39.235 -60.183 22.193 1.00 35.67 345 PRO B CA 1
ATOM 4964 C C . PRO B 1 345 ? 39.116 -61.491 21.429 1.00 38.75 345 PRO B C 1
ATOM 4965 O O . PRO B 1 345 ? 38.133 -61.679 20.702 1.00 32.46 345 PRO B O 1
ATOM 4969 N N . THR B 1 346 ? 40.083 -62.400 21.567 1.00 43.55 346 THR B N 1
ATOM 4970 C CA . THR B 1 346 ? 40.055 -63.666 20.850 1.00 38.12 346 THR B CA 1
ATOM 4971 C C . THR B 1 346 ? 39.643 -64.847 21.716 1.00 33.06 346 THR B C 1
ATOM 4972 O O . THR B 1 346 ? 39.330 -65.910 21.171 1.00 37.38 346 THR B O 1
ATOM 4976 N N . SER B 1 347 ? 39.645 -64.693 23.039 1.00 33.84 347 SER B N 1
ATOM 4977 C CA . SER B 1 347 ? 39.291 -65.795 23.923 1.00 36.79 347 SER B CA 1
ATOM 4978 C C . SER B 1 347 ? 37.871 -66.275 23.648 1.00 42.26 347 SER B C 1
ATOM 4979 O O . SER B 1 347 ? 36.928 -65.478 23.611 1.00 41.50 347 SER B O 1
ATOM 4982 N N . ARG B 1 348 ? 37.722 -67.580 23.455 1.00 37.43 348 ARG B N 1
ATOM 4983 C CA . ARG B 1 348 ? 36.444 -68.179 23.103 1.00 36.01 348 ARG B CA 1
ATOM 4984 C C . ARG B 1 348 ? 35.835 -68.862 24.321 1.00 38.09 348 ARG B C 1
ATOM 4985 O O . ARG B 1 348 ? 36.526 -69.201 25.285 1.00 27.12 348 ARG B O 1
ATOM 4993 N N . VAL B 1 349 ? 34.521 -69.068 24.261 1.00 44.92 349 VAL B N 1
ATOM 4994 C CA . VAL B 1 349 ? 33.772 -69.679 25.354 1.00 31.34 349 VAL B CA 1
ATOM 4995 C C . VAL B 1 349 ? 32.697 -70.574 24.755 1.00 32.32 349 VAL B C 1
ATOM 4996 O O . VAL B 1 349 ? 31.876 -70.110 23.956 1.00 37.53 349 VAL B O 1
ATOM 5000 N N . PHE B 1 350 ? 32.704 -71.852 25.125 1.00 32.69 350 PHE B N 1
ATOM 5001 C CA . PHE B 1 350 ? 31.645 -72.753 24.695 1.00 28.14 350 PHE B CA 1
ATOM 5002 C C . PHE B 1 350 ? 30.414 -72.533 25.562 1.00 30.61 350 PHE B C 1
ATOM 5003 O O . PHE B 1 350 ? 30.492 -72.591 26.793 1.00 34.24 350 PHE B O 1
ATOM 5011 N N . ASP B 1 351 ? 29.276 -72.290 24.916 1.00 30.78 351 ASP B N 1
ATOM 5012 C CA . ASP B 1 351 ? 28.024 -72.012 25.611 1.00 28.15 351 ASP B CA 1
ATOM 5013 C C . ASP B 1 351 ? 27.090 -73.210 25.508 1.00 36.56 351 ASP B C 1
ATOM 5014 O O . ASP B 1 351 ? 26.431 -73.395 24.472 1.00 38.20 351 ASP B O 1
ATOM 5019 N N . PRO B 1 352 ? 26.997 -74.051 26.537 1.00 32.67 352 PRO B N 1
ATOM 5020 C CA . PRO B 1 352 ? 26.013 -75.137 26.532 1.00 29.69 352 PRO B CA 1
ATOM 5021 C C . PRO B 1 352 ? 24.606 -74.705 26.911 1.00 27.58 352 PRO B C 1
ATOM 5022 O O . PRO B 1 352 ? 23.726 -75.563 27.021 1.00 30.41 352 PRO B O 1
ATOM 5026 N N . GLY B 1 353 ? 24.379 -73.407 27.103 1.00 27.73 353 GLY B N 1
ATOM 5027 C CA . GLY B 1 353 ? 23.109 -72.890 27.562 1.00 31.28 353 GLY B CA 1
ATOM 5028 C C . GLY B 1 353 ? 23.064 -72.504 29.022 1.00 28.30 353 GLY B C 1
ATOM 5029 O O . GLY B 1 353 ? 21.997 -72.103 29.504 1.00 33.84 353 GLY B O 1
ATOM 5030 N N . TYR B 1 354 ? 24.181 -72.599 29.737 1.00 30.21 354 TYR B N 1
ATOM 5031 C CA . TYR B 1 354 ? 24.210 -72.312 31.166 1.00 31.20 354 TYR B CA 1
ATOM 5032 C C . TYR B 1 354 ? 25.661 -72.160 31.601 1.00 28.08 354 TYR B C 1
ATOM 5033 O O . TYR B 1 354 ? 26.592 -72.463 30.850 1.00 27.02 354 TYR B O 1
ATOM 5042 N N . TYR B 1 355 ? 25.839 -71.686 32.833 1.00 33.48 355 TYR B N 1
ATOM 5043 C CA . TYR B 1 355 ? 27.153 -71.577 33.451 1.00 37.56 355 TYR B CA 1
ATOM 5044 C C . TYR B 1 355 ? 27.040 -72.041 34.894 1.00 33.95 355 TYR B C 1
ATOM 5045 O O . TYR B 1 355 ? 26.095 -71.669 35.596 1.00 39.38 355 TYR B O 1
ATOM 5054 N N . GLN B 1 356 ? 27.998 -72.854 35.331 1.00 31.77 356 GLN B N 1
ATOM 5055 C CA . GLN B 1 356 ? 28.025 -73.393 36.683 1.00 41.05 356 GLN B CA 1
ATOM 5056 C C . GLN B 1 356 ? 29.346 -73.054 37.358 1.00 45.62 356 GLN B C 1
ATOM 5057 O O . GLN B 1 356 ? 30.414 -73.171 36.750 1.00 49.59 356 GLN B O 1
ATOM 5063 N N . LEU B 1 357 ? 29.265 -72.630 38.615 1.00 50.20 357 LEU B N 1
ATOM 5064 C CA . LEU B 1 357 ? 30.467 -72.391 39.393 1.00 59.00 357 LEU B CA 1
ATOM 5065 C C . LEU B 1 357 ? 31.143 -73.717 39.747 1.00 59.74 357 LEU B C 1
ATOM 5066 O O . LEU B 1 357 ? 30.475 -74.742 39.906 1.00 63.51 357 LEU B O 1
ATOM 5071 N N . PRO B 1 358 ? 32.482 -73.719 39.885 1.00 60.35 358 PRO B N 1
ATOM 5072 C CA . PRO B 1 358 ? 33.233 -74.978 40.054 1.00 73.43 358 PRO B CA 1
ATOM 5073 C C . PRO B 1 358 ? 32.907 -75.760 41.323 1.00 79.45 358 PRO B C 1
ATOM 5074 O O . PRO B 1 358 ? 33.801 -76.359 41.931 1.00 75.56 358 PRO B O 1
ATOM 5078 N N . ASN B 1 359 ? 31.668 -75.664 41.798 1.00 72.74 359 ASN B N 1
ATOM 5079 C CA . ASN B 1 359 ? 31.243 -76.346 43.012 1.00 65.42 359 ASN B CA 1
ATOM 5080 C C . ASN B 1 359 ? 29.768 -76.713 42.932 1.00 73.48 359 ASN B C 1
ATOM 5081 O O . ASN B 1 359 ? 29.390 -77.876 43.110 1.00 80.16 359 ASN B O 1
ATOM 5086 N N . TYR B 1 360 ? 28.930 -75.710 42.691 1.00 73.87 360 TYR B N 1
ATOM 5087 C CA . TYR B 1 360 ? 27.487 -75.872 42.711 1.00 71.16 360 TYR B CA 1
ATOM 5088 C C . TYR B 1 360 ? 26.999 -76.373 41.356 1.00 76.34 360 TYR B C 1
ATOM 5089 O O . TYR B 1 360 ? 27.578 -76.061 40.311 1.00 75.81 360 TYR B O 1
ATOM 5098 N N . ASP B 1 361 ? 25.928 -77.164 41.381 1.00 75.02 361 ASP B N 1
ATOM 5099 C CA . ASP B 1 361 ? 25.311 -77.663 40.158 1.00 70.19 361 ASP B CA 1
ATOM 5100 C C . ASP B 1 361 ? 24.207 -76.767 39.612 1.00 60.33 361 ASP B C 1
ATOM 5101 O O . ASP B 1 361 ? 23.628 -77.098 38.572 1.00 57.35 361 ASP B O 1
ATOM 5106 N N . HIS B 1 362 ? 23.889 -75.661 40.280 1.00 61.35 362 HIS B N 1
ATOM 5107 C CA . HIS B 1 362 ? 22.856 -74.768 39.775 1.00 59.84 362 HIS B CA 1
ATOM 5108 C C . HIS B 1 362 ? 23.318 -74.128 38.476 1.00 54.08 362 HIS B C 1
ATOM 5109 O O . HIS B 1 362 ? 24.476 -73.722 38.337 1.00 53.42 362 HIS B O 1
ATOM 5116 N N . LYS B 1 363 ? 22.406 -74.046 37.517 1.00 38.52 363 LYS B N 1
ATOM 5117 C CA . LYS B 1 363 ? 22.725 -73.530 36.197 1.00 41.67 363 LYS B CA 1
ATOM 5118 C C . LYS B 1 363 ? 22.177 -72.116 36.067 1.00 47.33 363 LYS B C 1
ATOM 5119 O O . LYS B 1 363 ? 20.989 -71.876 36.312 1.00 56.52 363 LYS B O 1
ATOM 5125 N N . TYR B 1 364 ? 23.046 -71.190 35.675 1.00 41.16 364 TYR B N 1
ATOM 5126 C CA . TYR B 1 364 ? 22.643 -69.821 35.368 1.00 32.11 364 TYR B CA 1
ATOM 5127 C C . TYR B 1 364 ? 22.354 -69.788 33.876 1.00 35.29 364 TYR B C 1
ATOM 5128 O O . TYR B 1 364 ? 23.267 -69.912 33.049 1.00 35.25 364 TYR B O 1
ATOM 5137 N N . ARG B 1 365 ? 21.075 -69.617 33.550 1.00 38.41 365 ARG B N 1
ATOM 5138 C CA . ARG B 1 365 ? 20.534 -70.150 32.320 1.00 32.85 365 ARG B CA 1
ATOM 5139 C C . ARG B 1 365 ? 20.656 -69.142 31.178 1.00 38.26 365 ARG B C 1
ATOM 5140 O O . ARG B 1 365 ? 20.648 -67.929 31.395 1.00 43.59 365 ARG B O 1
ATOM 5148 N N . ASN B 1 366 ? 20.883 -69.654 29.960 1.00 41.16 366 ASN B N 1
ATOM 5149 C CA . ASN B 1 366 ? 21.050 -68.727 28.844 1.00 36.49 366 ASN B CA 1
ATOM 5150 C C . ASN B 1 366 ? 19.684 -68.329 28.311 1.00 33.94 366 ASN B C 1
ATOM 5151 O O . ASN B 1 366 ? 18.705 -69.063 28.456 1.00 35.38 366 ASN B O 1
ATOM 5156 N N . TRP B 1 367 ? 19.615 -67.145 27.689 1.00 36.08 367 TRP B N 1
ATOM 5157 C CA . TRP B 1 367 ? 18.341 -66.729 27.097 1.00 43.16 367 TRP B CA 1
ATOM 5158 C C . TRP B 1 367 ? 17.933 -67.638 25.945 1.00 42.98 367 TRP B C 1
ATOM 5159 O O . TRP B 1 367 ? 16.747 -67.700 25.603 1.00 38.99 367 TRP B O 1
ATOM 5170 N N . ASN B 1 368 ? 18.895 -68.332 25.345 1.00 39.90 368 ASN B N 1
ATOM 5171 C CA . ASN B 1 368 ? 18.646 -69.437 24.430 1.00 35.84 368 ASN B CA 1
ATOM 5172 C C . ASN B 1 368 ? 18.895 -70.717 25.215 1.00 42.18 368 ASN B C 1
ATOM 5173 O O . ASN B 1 368 ? 20.023 -70.970 25.652 1.00 41.82 368 ASN B O 1
ATOM 5178 N N . ARG B 1 369 ? 17.836 -71.509 25.405 1.00 45.19 369 ARG B N 1
ATOM 5179 C CA . ARG B 1 369 ? 17.860 -72.593 26.386 1.00 39.94 369 ARG B CA 1
ATOM 5180 C C . ARG B 1 369 ? 19.030 -73.550 26.185 1.00 40.19 369 ARG B C 1
ATOM 5181 O O . ARG B 1 369 ? 19.668 -73.972 27.157 1.00 38.42 369 ARG B O 1
ATOM 5189 N N . TYR B 1 370 ? 19.332 -73.905 24.939 1.00 41.02 370 TYR B N 1
ATOM 5190 C CA . TYR B 1 370 ? 20.331 -74.928 24.654 1.00 35.72 370 TYR B CA 1
ATOM 5191 C C . TYR B 1 370 ? 21.697 -74.370 24.263 1.00 32.13 370 TYR B C 1
ATOM 5192 O O . TYR B 1 370 ? 22.608 -75.153 23.975 1.00 31.92 370 TYR B O 1
ATOM 5201 N N . GLY B 1 371 ? 21.866 -73.054 24.249 1.00 36.05 371 GLY B N 1
ATOM 5202 C CA . GLY B 1 371 ? 23.174 -72.468 24.046 1.00 38.90 371 GLY B CA 1
ATOM 5203 C C . GLY B 1 371 ? 23.439 -72.087 22.597 1.00 37.85 371 GLY B C 1
ATOM 5204 O O . GLY B 1 371 ? 22.770 -72.537 21.664 1.00 34.95 371 GLY B O 1
ATOM 5205 N N . ASP B 1 372 ? 24.450 -71.233 22.420 1.00 36.94 372 ASP B N 1
ATOM 5206 C CA . ASP B 1 372 ? 24.860 -70.728 21.116 1.00 36.98 372 ASP B CA 1
ATOM 5207 C C . ASP B 1 372 ? 26.152 -71.352 20.605 1.00 31.14 372 ASP B C 1
ATOM 5208 O O . ASP B 1 372 ? 26.644 -70.939 19.549 1.00 26.84 372 ASP B O 1
ATOM 5213 N N . GLY B 1 373 ? 26.714 -72.328 21.315 1.00 30.19 373 GLY B N 1
ATOM 5214 C CA . GLY B 1 373 ? 27.984 -72.902 20.908 1.00 30.91 373 GLY B CA 1
ATOM 5215 C C . GLY B 1 373 ? 29.166 -72.042 21.330 1.00 30.16 373 GLY B C 1
ATOM 5216 O O . GLY B 1 373 ? 29.137 -71.361 22.356 1.00 36.00 373 GLY B O 1
ATOM 5217 N N . TRP B 1 374 ? 30.221 -72.080 20.518 1.00 31.14 374 TRP B N 1
ATOM 5218 C CA . TRP B 1 374 ? 31.401 -71.265 20.781 1.00 28.16 374 TRP B CA 1
ATOM 5219 C C . TRP B 1 374 ? 31.096 -69.793 20.532 1.00 33.37 374 TRP B C 1
ATOM 5220 O O . TRP B 1 374 ? 30.583 -69.425 19.470 1.00 38.46 374 TRP B O 1
ATOM 5231 N N . VAL B 1 375 ? 31.407 -68.951 21.516 1.00 28.92 375 VAL B N 1
ATOM 5232 C CA . VAL B 1 375 ? 31.191 -67.512 21.422 1.00 33.81 375 VAL B CA 1
ATOM 5233 C C . VAL B 1 375 ? 32.490 -66.794 21.765 1.00 38.99 375 VAL B C 1
ATOM 5234 O O . VAL B 1 375 ? 33.251 -67.242 22.630 1.00 40.54 375 VAL B O 1
ATOM 5238 N N . SER B 1 376 ? 32.757 -65.699 21.061 1.00 34.21 376 SER B N 1
ATOM 5239 C CA . SER B 1 376 ? 33.878 -64.814 21.346 1.00 25.64 376 SER B CA 1
ATOM 5240 C C . SER B 1 376 ? 33.326 -63.450 21.765 1.00 27.47 376 SER B C 1
ATOM 5241 O O . SER B 1 376 ? 32.123 -63.288 21.979 1.00 30.51 376 SER B O 1
ATOM 5244 N N . LEU B 1 377 ? 34.220 -62.466 21.895 1.00 27.87 377 LEU B N 1
ATOM 5245 C CA . LEU B 1 377 ? 33.805 -61.138 22.341 1.00 31.69 377 LEU B CA 1
ATOM 5246 C C . LEU B 1 377 ? 32.760 -60.538 21.407 1.00 35.54 377 LEU B C 1
ATOM 5247 O O . LEU B 1 377 ? 31.693 -60.095 21.849 1.00 34.36 377 LEU B O 1
ATOM 5252 N N . GLU B 1 378 ? 33.046 -60.526 20.104 1.00 31.43 378 GLU B N 1
ATOM 5253 C CA . GLU B 1 378 ? 32.133 -59.897 19.154 1.00 34.15 378 GLU B CA 1
ATOM 5254 C C . GLU B 1 378 ? 30.856 -60.707 18.984 1.00 37.42 378 GLU B C 1
ATOM 5255 O O . GLU B 1 378 ? 29.754 -60.149 19.017 1.00 34.95 378 GLU B O 1
ATOM 5261 N N . SER B 1 379 ? 30.984 -62.023 18.809 1.00 30.20 379 SER B N 1
ATOM 5262 C CA . SER B 1 379 ? 29.803 -62.873 18.696 1.00 29.23 379 SER B CA 1
ATOM 5263 C C . SER B 1 379 ? 28.900 -62.737 19.916 1.00 33.57 379 SER B C 1
ATOM 5264 O O . SER B 1 379 ? 27.670 -62.757 19.793 1.00 34.22 379 SER B O 1
ATOM 5267 N N . ALA B 1 380 ? 29.491 -62.594 21.104 1.00 31.44 380 ALA B N 1
ATOM 5268 C CA . ALA B 1 380 ? 28.688 -62.435 22.312 1.00 29.62 380 ALA B CA 1
ATOM 5269 C C . ALA B 1 380 ? 27.900 -61.133 22.300 1.00 34.87 380 ALA B C 1
ATOM 5270 O O . ALA B 1 380 ? 26.844 -61.046 22.936 1.00 32.43 380 ALA B O 1
ATOM 5272 N N . ILE B 1 381 ? 28.391 -60.115 21.595 1.00 32.88 381 ILE B N 1
ATOM 5273 C CA . ILE B 1 381 ? 27.718 -58.822 21.608 1.00 26.04 381 ILE B CA 1
ATOM 5274 C C . ILE B 1 381 ? 26.562 -58.805 20.617 1.00 32.06 381 ILE B C 1
ATOM 5275 O O . ILE B 1 381 ? 25.427 -58.473 20.977 1.00 27.34 381 ILE B O 1
ATOM 5280 N N . TYR B 1 382 ? 26.820 -59.160 19.355 1.00 32.31 382 TYR B N 1
ATOM 5281 C CA . TYR B 1 382 ? 25.750 -59.106 18.366 1.00 30.26 382 TYR B CA 1
ATOM 5282 C C . TYR B 1 382 ? 24.775 -60.271 18.482 1.00 28.65 382 TYR B C 1
ATOM 5283 O O . TYR B 1 382 ? 23.763 -60.277 17.773 1.00 32.84 382 TYR B O 1
ATOM 5292 N N . ARG B 1 383 ? 25.051 -61.249 19.345 1.00 27.28 383 ARG B N 1
ATOM 5293 C CA . ARG B 1 383 ? 24.085 -62.284 19.690 1.00 29.81 383 ARG B CA 1
ATOM 5294 C C . ARG B 1 383 ? 23.535 -62.128 21.100 1.00 32.12 383 ARG B C 1
ATOM 5295 O O . ARG B 1 383 ? 22.626 -62.874 21.481 1.00 33.64 383 ARG B O 1
ATOM 5303 N N . SER B 1 384 ? 24.043 -61.167 21.867 1.00 34.84 384 SER B N 1
ATOM 5304 C CA . SER B 1 384 ? 23.708 -60.972 23.277 1.00 30.91 384 SER B CA 1
ATOM 5305 C C . SER B 1 384 ? 23.681 -62.303 24.028 1.00 31.49 384 SER B C 1
ATOM 5306 O O . SER B 1 384 ? 22.661 -62.737 24.563 1.00 38.37 384 SER B O 1
ATOM 5309 N N . ASN B 1 385 ? 24.844 -62.950 24.059 1.00 27.32 385 ASN B N 1
ATOM 5310 C CA . ASN B 1 385 ? 25.003 -64.205 24.780 1.00 36.45 385 ASN B CA 1
ATOM 5311 C C . ASN B 1 385 ? 25.217 -63.944 26.266 1.00 39.48 385 ASN B C 1
ATOM 5312 O O . ASN B 1 385 ? 26.002 -63.068 26.642 1.00 34.29 385 ASN B O 1
ATOM 5317 N N . ASP B 1 386 ? 24.518 -64.705 27.111 1.00 37.43 386 ASP B N 1
ATOM 5318 C CA . ASP B 1 386 ? 24.643 -64.545 28.556 1.00 34.25 386 ASP B CA 1
ATOM 5319 C C . ASP B 1 386 ? 25.811 -65.328 29.141 1.00 31.24 386 ASP B C 1
ATOM 5320 O O . ASP B 1 386 ? 26.435 -64.864 30.102 1.00 33.26 386 ASP B O 1
ATOM 5325 N N . THR B 1 387 ? 26.117 -66.503 28.583 1.00 36.56 387 THR B N 1
ATOM 5326 C CA . THR B 1 387 ? 27.166 -67.349 29.147 1.00 33.49 387 THR B CA 1
ATOM 5327 C C . THR B 1 387 ? 28.534 -66.685 29.049 1.00 29.17 387 THR B C 1
ATOM 5328 O O . THR B 1 387 ? 29.366 -66.824 29.954 1.00 23.13 387 THR B O 1
ATOM 5332 N N . TYR B 1 388 ? 28.789 -65.966 27.953 1.00 33.16 388 TYR B N 1
ATOM 5333 C CA . TYR B 1 388 ? 30.056 -65.256 27.810 1.00 33.20 388 TYR B CA 1
ATOM 5334 C C . TYR B 1 388 ? 30.261 -64.265 28.947 1.00 30.14 388 TYR B C 1
ATOM 5335 O O . TYR B 1 388 ? 31.358 -64.170 29.510 1.00 31.80 388 TYR B O 1
ATOM 5344 N N . PHE B 1 389 ? 29.214 -63.521 29.305 1.00 32.95 389 PHE B N 1
ATOM 5345 C CA . PHE B 1 389 ? 29.304 -62.553 30.389 1.00 38.25 389 PHE B CA 1
ATOM 5346 C C . PHE B 1 389 ? 29.072 -63.176 31.758 1.00 33.91 389 PHE B C 1
ATOM 5347 O O . PHE B 1 389 ? 29.533 -62.619 32.760 1.00 35.31 389 PHE B O 1
ATOM 5355 N N . TYR B 1 390 ? 28.367 -64.309 31.826 1.00 31.65 390 TYR B N 1
ATOM 5356 C CA . TYR B 1 390 ? 28.402 -65.129 33.033 1.00 27.83 390 TYR B CA 1
ATOM 5357 C C . TYR B 1 390 ? 29.833 -65.537 33.358 1.00 34.79 390 TYR B C 1
ATOM 5358 O O . TYR B 1 390 ? 30.293 -65.402 34.498 1.00 43.46 390 TYR B O 1
ATOM 5367 N N . ASP B 1 391 ? 30.552 -66.043 32.353 1.00 35.19 391 ASP B N 1
ATOM 5368 C CA . ASP B 1 391 ? 31.931 -66.475 32.552 1.00 35.13 391 ASP B CA 1
ATOM 5369 C C . ASP B 1 391 ? 32.851 -65.288 32.811 1.00 36.06 391 ASP B C 1
ATOM 5370 O O . ASP B 1 391 ? 33.765 -65.373 33.639 1.00 40.26 391 ASP B O 1
ATOM 5375 N N . LEU B 1 392 ? 32.616 -64.168 32.122 1.00 26.78 392 LEU B N 1
ATOM 5376 C CA . LEU B 1 392 ? 33.460 -62.991 32.302 1.00 33.41 392 LEU B CA 1
ATOM 5377 C C . LEU B 1 392 ? 33.311 -62.413 33.705 1.00 39.19 392 LEU B C 1
ATOM 5378 O O . LEU B 1 392 ? 34.306 -62.070 34.355 1.00 44.95 392 LEU B O 1
ATOM 5383 N N . ALA B 1 393 ? 32.071 -62.289 34.184 1.00 39.40 393 ALA B N 1
ATOM 5384 C CA . ALA B 1 393 ? 31.838 -61.712 35.504 1.00 35.79 393 ALA B CA 1
ATOM 5385 C C . ALA B 1 393 ? 32.457 -62.552 36.613 1.00 40.41 393 ALA B C 1
ATOM 5386 O O . ALA B 1 393 ? 32.883 -62.006 37.637 1.00 36.66 393 ALA B O 1
ATOM 5388 N N . HIS B 1 394 ? 32.521 -63.873 36.433 1.00 41.03 394 HIS B N 1
ATOM 5389 C CA . HIS B 1 394 ? 33.098 -64.736 37.460 1.00 38.12 394 HIS B CA 1
ATOM 5390 C C . HIS B 1 394 ? 34.591 -64.480 37.629 1.00 46.35 394 HIS B C 1
ATOM 5391 O O . HIS B 1 394 ? 35.063 -64.218 38.741 1.00 50.25 394 HIS B O 1
ATOM 5398 N N . LYS B 1 395 ? 35.351 -64.552 36.533 1.00 43.93 395 LYS B N 1
ATOM 5399 C CA . LYS B 1 395 ? 36.797 -64.379 36.595 1.00 38.37 395 LYS B CA 1
ATOM 5400 C C . LYS B 1 395 ? 37.212 -62.959 36.961 1.00 39.45 395 LYS B C 1
ATOM 5401 O O . LYS B 1 395 ? 38.392 -62.738 37.252 1.00 38.78 395 LYS B O 1
ATOM 5407 N N . LEU B 1 396 ? 36.283 -62.003 36.961 1.00 46.36 396 LEU B N 1
ATOM 5408 C CA . LEU B 1 396 ? 36.587 -60.610 37.267 1.00 48.47 396 LEU B CA 1
ATOM 5409 C C . LEU B 1 396 ? 36.320 -60.242 38.723 1.00 45.35 396 LEU B C 1
ATOM 5410 O O . LEU B 1 396 ? 37.072 -59.456 39.302 1.00 39.32 396 LEU B O 1
ATOM 5415 N N . GLY B 1 397 ? 35.271 -60.769 39.329 1.00 45.83 397 GLY B N 1
ATOM 5416 C CA . GLY B 1 397 ? 35.028 -60.402 40.718 1.00 47.55 397 GLY B CA 1
ATOM 5417 C C . GLY B 1 397 ? 34.110 -59.203 40.843 1.00 41.74 397 GLY B C 1
ATOM 5418 O O . GLY B 1 397 ? 34.095 -58.297 40.008 1.00 48.58 397 GLY B O 1
ATOM 5419 N N . ILE B 1 398 ? 33.331 -59.199 41.929 1.00 38.13 398 ILE B N 1
ATOM 5420 C CA . ILE B 1 398 ? 32.337 -58.155 42.133 1.00 38.55 398 ILE B CA 1
ATOM 5421 C C . ILE B 1 398 ? 33.013 -56.850 42.537 1.00 42.17 398 ILE B C 1
ATOM 5422 O O . ILE B 1 398 ? 32.466 -55.762 42.308 1.00 37.60 398 ILE B O 1
ATOM 5427 N N . ASP B 1 399 ? 34.220 -56.918 43.111 1.00 46.60 399 ASP B N 1
ATOM 5428 C CA . ASP B 1 399 ? 34.918 -55.695 43.495 1.00 45.10 399 ASP B CA 1
ATOM 5429 C C . ASP B 1 399 ? 35.344 -54.870 42.275 1.00 49.66 399 ASP B C 1
ATOM 5430 O O . ASP B 1 399 ? 35.116 -53.651 42.259 1.00 52.71 399 ASP B O 1
ATOM 5435 N N . ARG B 1 400 ? 35.942 -55.471 41.230 1.00 54.56 400 ARG B N 1
ATOM 5436 C CA . ARG B 1 400 ? 36.320 -54.553 40.147 1.00 58.85 400 ARG B CA 1
ATOM 5437 C C . ARG B 1 400 ? 35.275 -54.480 39.040 1.00 37.27 400 ARG B C 1
ATOM 5438 O O . ARG B 1 400 ? 35.456 -53.750 38.073 1.00 41.33 400 ARG B O 1
ATOM 5446 N N . LEU B 1 401 ? 34.195 -55.234 39.147 1.00 34.59 401 LEU B N 1
ATOM 5447 C CA . LEU B 1 401 ? 33.126 -55.057 38.172 1.00 39.38 401 LEU B CA 1
ATOM 5448 C C . LEU B 1 401 ? 32.310 -53.821 38.512 1.00 39.96 401 LEU B C 1
ATOM 5449 O O . LEU B 1 401 ? 32.140 -52.928 37.679 1.00 40.82 401 LEU B O 1
ATOM 5454 N N . HIS B 1 402 ? 31.798 -53.760 39.743 1.00 44.80 402 HIS B N 1
ATOM 5455 C CA . HIS B 1 402 ? 31.067 -52.579 40.185 1.00 40.85 402 HIS B CA 1
ATOM 5456 C C . HIS B 1 402 ? 31.923 -51.321 40.085 1.00 38.13 402 HIS B C 1
ATOM 5457 O O . HIS B 1 402 ? 31.401 -50.235 39.804 1.00 41.25 402 HIS B O 1
ATOM 5464 N N . ALA B 1 403 ? 33.236 -51.446 40.301 1.00 33.62 403 ALA B N 1
ATOM 5465 C CA . ALA B 1 403 ? 34.110 -50.279 40.215 1.00 37.92 403 ALA B CA 1
ATOM 5466 C C . ALA B 1 403 ? 34.170 -49.736 38.792 1.00 34.17 403 ALA B C 1
ATOM 5467 O O . ALA B 1 403 ? 34.211 -48.517 38.590 1.00 44.75 403 ALA B O 1
ATOM 5469 N N . PHE B 1 404 ? 34.170 -50.622 37.793 1.00 37.16 404 PHE B N 1
ATOM 5470 C CA . PHE B 1 404 ? 34.207 -50.161 36.409 1.00 34.17 404 PHE B CA 1
ATOM 5471 C C . PHE B 1 404 ? 32.876 -49.540 36.013 1.00 34.42 404 PHE B C 1
ATOM 5472 O O . PHE B 1 404 ? 32.844 -48.476 35.383 1.00 41.58 404 PHE B O 1
ATOM 5480 N N . MET B 1 405 ? 31.766 -50.189 36.370 1.00 32.46 405 MET B N 1
ATOM 5481 C CA . MET B 1 405 ? 30.458 -49.608 36.105 1.00 40.43 405 MET B CA 1
ATOM 5482 C C . MET B 1 405 ? 30.234 -48.342 36.919 1.00 36.04 405 MET B C 1
ATOM 5483 O O . MET B 1 405 ? 29.357 -47.545 36.580 1.00 38.01 405 MET B O 1
ATOM 5488 N N . SER B 1 406 ? 31.010 -48.146 37.988 1.00 36.92 406 SER B N 1
ATOM 5489 C CA . SER B 1 406 ? 30.949 -46.898 38.738 1.00 39.89 406 SER B CA 1
ATOM 5490 C C . SER B 1 406 ? 31.570 -45.755 37.946 1.00 41.65 406 SER B C 1
ATOM 5491 O O . SER B 1 406 ? 31.021 -44.645 37.914 1.00 30.17 406 SER B O 1
ATOM 5494 N N . ARG B 1 407 ? 32.720 -46.003 37.308 1.00 42.49 407 ARG B N 1
ATOM 5495 C CA . ARG B 1 407 ? 33.360 -44.985 36.482 1.00 39.26 407 ARG B CA 1
ATOM 5496 C C . ARG B 1 407 ? 32.534 -44.625 35.252 1.00 29.86 407 ARG B C 1
ATOM 5497 O O . ARG B 1 407 ? 32.790 -43.587 34.634 1.00 31.57 407 ARG B O 1
ATOM 5505 N N . PHE B 1 408 ? 31.555 -45.451 34.886 1.00 33.66 408 PHE B N 1
ATOM 5506 C CA . PHE B 1 408 ? 30.658 -45.164 33.775 1.00 37.25 408 PHE B CA 1
ATOM 5507 C C . PHE B 1 408 ? 29.433 -44.358 34.184 1.00 30.79 408 PHE B C 1
ATOM 5508 O O . PHE B 1 408 ? 28.634 -43.990 33.317 1.00 36.66 408 PHE B O 1
ATOM 5516 N N . GLY B 1 409 ? 29.265 -44.074 35.470 1.00 26.45 409 GLY B N 1
ATOM 5517 C CA . GLY B 1 409 ? 28.158 -43.271 35.935 1.00 31.93 409 GLY B CA 1
ATOM 5518 C C . GLY B 1 409 ? 27.023 -44.031 36.581 1.00 40.24 409 GLY B C 1
ATOM 5519 O O . GLY B 1 409 ? 25.987 -43.424 36.872 1.00 45.71 409 GLY B O 1
ATOM 5520 N N . PHE B 1 410 ? 27.173 -45.334 36.803 1.00 38.54 410 PHE B N 1
ATOM 5521 C CA . PHE B 1 410 ? 26.177 -46.103 37.535 1.00 36.67 410 PHE B CA 1
ATOM 5522 C C . PHE B 1 410 ? 26.499 -46.015 39.020 1.00 42.07 410 PHE B C 1
ATOM 5523 O O . PHE B 1 410 ? 27.650 -46.210 39.424 1.00 40.92 410 PHE B O 1
ATOM 5531 N N . GLY B 1 411 ? 25.486 -45.722 39.829 1.00 40.77 411 GLY B N 1
ATOM 5532 C CA . GLY B 1 411 ? 25.704 -45.538 41.249 1.00 45.81 411 GLY B CA 1
ATOM 5533 C C . GLY B 1 411 ? 25.308 -44.146 41.687 1.00 51.49 411 GLY B C 1
ATOM 5534 O O . GLY B 1 411 ? 24.396 -43.969 42.502 1.00 55.64 411 GLY B O 1
ATOM 5535 N N . GLN B 1 412 ? 25.996 -43.146 41.148 1.00 54.85 412 GLN B N 1
ATOM 5536 C CA . GLN B 1 412 ? 25.629 -41.757 41.347 1.00 51.79 412 GLN B CA 1
ATOM 5537 C C . GLN B 1 412 ? 25.048 -41.212 40.048 1.00 49.16 412 GLN B C 1
ATOM 5538 O O . GLN B 1 412 ? 25.169 -41.824 38.983 1.00 41.69 412 GLN B O 1
ATOM 5544 N N . LYS B 1 413 ? 24.420 -40.046 40.134 1.00 50.76 413 LYS B N 1
ATOM 5545 C CA . LYS B 1 413 ? 23.777 -39.484 38.957 1.00 53.85 413 LYS B CA 1
ATOM 5546 C C . LYS B 1 413 ? 24.784 -38.715 38.106 1.00 47.98 413 LYS B C 1
ATOM 5547 O O . LYS B 1 413 ? 25.852 -38.309 38.569 1.00 43.36 413 LYS B O 1
ATOM 5553 N N . VAL B 1 414 ? 24.419 -38.522 36.843 1.00 35.72 414 VAL B N 1
ATOM 5554 C CA . VAL B 1 414 ? 25.342 -38.053 35.820 1.00 36.51 414 VAL B CA 1
ATOM 5555 C C . VAL B 1 414 ? 25.118 -36.586 35.471 1.00 39.37 414 VAL B C 1
ATOM 5556 O O . VAL B 1 414 ? 26.078 -35.849 35.245 1.00 32.95 414 VAL B O 1
ATOM 5560 N N . ALA B 1 415 ? 23.862 -36.153 35.421 1.00 40.76 415 ALA B N 1
ATOM 5561 C CA . ALA B 1 415 ? 23.521 -34.874 34.818 1.00 34.11 415 ALA B CA 1
ATOM 5562 C C . ALA B 1 415 ? 24.001 -33.695 35.659 1.00 37.98 415 ALA B C 1
ATOM 5563 O O . ALA B 1 415 ? 24.312 -33.816 36.847 1.00 35.16 415 ALA B O 1
ATOM 5565 N N . LEU B 1 416 ? 24.062 -32.535 35.001 1.00 42.50 416 LEU B N 1
ATOM 5566 C CA . LEU B 1 416 ? 24.457 -31.269 35.603 1.00 31.05 416 LEU B CA 1
ATOM 5567 C C . LEU B 1 416 ? 23.281 -30.546 36.254 1.00 34.57 416 LEU B C 1
ATOM 5568 O O . LEU B 1 416 ? 23.405 -30.046 37.376 1.00 37.08 416 LEU B O 1
ATOM 5573 N N . ASP B 1 417 ? 22.143 -30.472 35.559 1.00 33.54 417 ASP B N 1
ATOM 5574 C CA . ASP B 1 417 ? 21.012 -29.652 35.983 1.00 26.93 417 ASP B CA 1
ATOM 5575 C C . ASP B 1 417 ? 19.689 -30.384 35.741 1.00 38.28 417 ASP B C 1
ATOM 5576 O O . ASP B 1 417 ? 18.811 -29.924 35.017 1.00 36.01 417 ASP B O 1
ATOM 5581 N N . MET B 1 418 ? 19.531 -31.544 36.371 1.00 42.36 418 MET B N 1
ATOM 5582 C CA . MET B 1 418 ? 18.306 -32.328 36.285 1.00 42.27 418 MET B CA 1
ATOM 5583 C C . MET B 1 418 ? 17.751 -32.485 37.692 1.00 51.92 418 MET B C 1
ATOM 5584 O O . MET B 1 418 ? 18.402 -33.076 38.560 1.00 55.04 418 MET B O 1
ATOM 5589 N N . PHE B 1 419 ? 16.552 -31.952 37.912 1.00 52.19 419 PHE B N 1
ATOM 5590 C CA . PHE B 1 419 ? 15.985 -31.881 39.252 1.00 53.49 419 PHE B CA 1
ATOM 5591 C C . PHE B 1 419 ? 15.509 -33.254 39.711 1.00 53.87 419 PHE B C 1
ATOM 5592 O O . PHE B 1 419 ? 14.679 -33.887 39.050 1.00 54.67 419 PHE B O 1
ATOM 5600 N N . GLY B 1 420 ? 16.037 -33.718 40.840 1.00 62.25 420 GLY B N 1
ATOM 5601 C CA . GLY B 1 420 ? 15.530 -34.930 41.455 1.00 73.75 420 GLY B CA 1
ATOM 5602 C C . GLY B 1 420 ? 15.863 -36.207 40.721 1.00 70.66 420 GLY B C 1
ATOM 5603 O O . GLY B 1 420 ? 15.075 -37.157 40.761 1.00 64.39 420 GLY B O 1
ATOM 5604 N N . GLU B 1 421 ? 17.008 -36.264 40.050 1.00 68.94 421 GLU B N 1
ATOM 5605 C CA . GLU B 1 421 ? 17.378 -37.488 39.358 1.00 60.52 421 GLU B CA 1
ATOM 5606 C C . GLU B 1 421 ? 17.773 -38.553 40.367 1.00 62.39 421 GLU B C 1
ATOM 5607 O O . GLU B 1 421 ? 18.626 -38.319 41.229 1.00 64.17 421 GLU B O 1
ATOM 5613 N N . ALA B 1 422 ? 17.150 -39.723 40.258 1.00 61.00 422 ALA B N 1
ATOM 5614 C CA . ALA B 1 422 ? 17.467 -40.812 41.167 1.00 61.28 422 ALA B CA 1
ATOM 5615 C C . ALA B 1 422 ? 18.855 -41.351 40.863 1.00 53.58 422 ALA B C 1
ATOM 5616 O O . ALA B 1 422 ? 19.246 -41.491 39.700 1.00 57.83 422 ALA B O 1
ATOM 5618 N N . ASP B 1 423 ? 19.603 -41.653 41.923 1.00 56.09 423 ASP B N 1
ATOM 5619 C CA . ASP B 1 423 ? 20.989 -42.065 41.739 1.00 51.94 423 ASP B CA 1
ATOM 5620 C C . ASP B 1 423 ? 21.085 -43.436 41.088 1.00 49.02 423 ASP B C 1
ATOM 5621 O O . ASP B 1 423 ? 22.053 -43.716 40.376 1.00 54.77 423 ASP B O 1
ATOM 5626 N N . GLY B 1 424 ? 20.101 -44.294 41.303 1.00 48.61 424 GLY B N 1
ATOM 5627 C CA . GLY B 1 424 ? 20.222 -45.670 40.883 1.00 50.62 424 GLY B CA 1
ATOM 5628 C C . GLY B 1 424 ? 21.038 -46.471 41.874 1.00 52.56 424 GLY B C 1
ATOM 5629 O O . GLY B 1 424 ? 21.474 -45.981 42.916 1.00 48.90 424 GLY B O 1
ATOM 5630 N N . LEU B 1 425 ? 21.245 -47.742 41.538 1.00 47.82 425 LEU B N 1
ATOM 5631 C CA . LEU B 1 425 ? 21.998 -48.638 42.405 1.00 41.76 425 LEU B CA 1
ATOM 5632 C C . LEU B 1 425 ? 22.909 -49.528 41.573 1.00 35.51 425 LEU B C 1
ATOM 5633 O O . LEU B 1 425 ? 22.449 -50.215 40.658 1.00 37.68 425 LEU B O 1
ATOM 5638 N N . MET B 1 426 ? 24.201 -49.500 41.890 1.00 31.91 426 MET B N 1
ATOM 5639 C CA . MET B 1 426 ? 25.164 -50.461 41.365 1.00 27.82 426 MET B CA 1
ATOM 5640 C C . MET B 1 426 ? 25.668 -51.274 42.549 1.00 37.16 426 MET B C 1
ATOM 5641 O O . MET B 1 426 ? 26.557 -50.815 43.283 1.00 39.59 426 MET B O 1
ATOM 5646 N N . PRO B 1 427 ? 25.124 -52.468 42.789 1.00 37.91 427 PRO B N 1
ATOM 5647 C CA . PRO B 1 427 ? 25.384 -53.160 44.058 1.00 35.77 427 PRO B CA 1
ATOM 5648 C C . PRO B 1 427 ? 26.847 -53.542 44.216 1.00 34.77 427 PRO B C 1
ATOM 5649 O O . PRO B 1 427 ? 27.553 -53.808 43.243 1.00 34.88 427 PRO B O 1
ATOM 5653 N N . SER B 1 428 ? 27.300 -53.546 45.467 1.00 39.66 428 SER B N 1
ATOM 5654 C CA . SER B 1 428 ? 28.672 -53.878 45.818 1.00 42.31 428 SER B CA 1
ATOM 5655 C C . SER B 1 428 ? 28.677 -54.846 46.996 1.00 45.69 428 SER B C 1
ATOM 5656 O O . SER B 1 428 ? 27.635 -55.144 47.589 1.00 38.92 428 SER B O 1
ATOM 5659 N N . ARG B 1 429 ? 29.865 -55.365 47.325 1.00 49.42 429 ARG B N 1
ATOM 5660 C CA . ARG B 1 429 ? 29.976 -56.179 48.530 1.00 49.26 429 ARG B CA 1
ATOM 5661 C C . ARG B 1 429 ? 29.901 -55.312 49.779 1.00 43.12 429 ARG B C 1
ATOM 5662 O O . ARG B 1 429 ? 29.360 -55.745 50.803 1.00 43.97 429 ARG B O 1
ATOM 5670 N N . GLU B 1 430 ? 30.422 -54.084 49.708 1.00 43.53 430 GLU B N 1
ATOM 5671 C CA . GLU B 1 430 ? 30.310 -53.172 50.839 1.00 45.45 430 GLU B CA 1
ATOM 5672 C C . GLU B 1 430 ? 28.878 -52.683 50.999 1.00 41.71 430 GLU B C 1
ATOM 5673 O O . GLU B 1 430 ? 28.421 -52.455 52.124 1.00 50.75 430 GLU B O 1
ATOM 5679 N N . TRP B 1 431 ? 28.166 -52.510 49.884 1.00 35.74 431 TRP B N 1
ATOM 5680 C CA . TRP B 1 431 ? 26.760 -52.131 49.948 1.00 37.95 431 TRP B CA 1
ATOM 5681 C C . TRP B 1 431 ? 25.937 -53.221 50.621 1.00 44.70 431 TRP B C 1
ATOM 5682 O O . TRP B 1 431 ? 25.078 -52.932 51.462 1.00 45.04 431 TRP B O 1
ATOM 5693 N N . LYS B 1 432 ? 26.184 -54.484 50.259 1.00 52.50 432 LYS B N 1
ATOM 5694 C CA . LYS B 1 432 ? 25.420 -55.582 50.843 1.00 49.95 432 LYS B CA 1
ATOM 5695 C C . LYS B 1 432 ? 25.741 -55.759 52.321 1.00 53.06 432 LYS B C 1
ATOM 5696 O O . LYS B 1 432 ? 24.890 -56.226 53.086 1.00 54.22 432 LYS B O 1
ATOM 5702 N N . ARG B 1 433 ? 26.957 -55.399 52.737 1.00 50.78 433 ARG B N 1
ATOM 5703 C CA . ARG B 1 433 ? 27.264 -55.362 54.162 1.00 50.06 433 ARG B CA 1
ATOM 5704 C C . ARG B 1 433 ? 26.449 -54.278 54.855 1.00 61.63 433 ARG B C 1
ATOM 5705 O O . ARG B 1 433 ? 25.980 -54.471 55.983 1.00 61.10 433 ARG B O 1
ATOM 5713 N N . LYS B 1 434 ? 26.273 -53.132 54.193 1.00 59.77 434 LYS B N 1
ATOM 5714 C CA . LYS B 1 434 ? 25.363 -52.108 54.696 1.00 54.24 434 LYS B CA 1
ATOM 5715 C C . LYS B 1 434 ? 23.927 -52.612 54.683 1.00 58.93 434 LYS B C 1
ATOM 5716 O O . LYS B 1 434 ? 23.268 -52.684 55.727 1.00 64.24 434 LYS B O 1
ATOM 5722 N N . THR B 1 435 ? 23.424 -52.954 53.497 1.00 54.94 435 THR B N 1
ATOM 5723 C CA . THR B 1 435 ? 22.013 -53.257 53.289 1.00 51.22 435 THR B CA 1
ATOM 5724 C C . THR B 1 435 ? 21.559 -54.510 54.035 1.00 57.39 435 THR B C 1
ATOM 5725 O O . THR B 1 435 ? 20.729 -54.427 54.947 1.00 52.99 435 THR B O 1
ATOM 5729 N N . ARG B 1 436 ? 22.086 -55.673 53.651 1.00 64.51 436 ARG B N 1
ATOM 5730 C CA . ARG B 1 436 ? 21.581 -56.951 54.136 1.00 62.71 436 ARG B CA 1
ATOM 5731 C C . ARG B 1 436 ? 22.428 -57.578 55.238 1.00 59.15 436 ARG B C 1
ATOM 5732 O O . ARG B 1 436 ? 21.966 -58.532 55.874 1.00 53.29 436 ARG B O 1
ATOM 5740 N N . ARG B 1 437 ? 23.635 -57.070 55.485 1.00 58.22 437 ARG B N 1
ATOM 5741 C CA . ARG B 1 437 ? 24.565 -57.640 56.461 1.00 50.21 437 ARG B CA 1
ATOM 5742 C C . ARG B 1 437 ? 24.800 -59.124 56.179 1.00 52.01 437 ARG B C 1
ATOM 5743 O O . ARG B 1 437 ? 24.552 -59.996 57.013 1.00 53.38 437 ARG B O 1
ATOM 5751 N N . GLN B 1 438 ? 25.294 -59.395 54.974 1.00 50.79 438 GLN B N 1
ATOM 5752 C CA . GLN B 1 438 ? 25.667 -60.747 54.586 1.00 45.06 438 GLN B CA 1
ATOM 5753 C C . GLN B 1 438 ? 26.682 -60.677 53.456 1.00 47.01 438 GLN B C 1
ATOM 5754 O O . GLN B 1 438 ? 26.700 -59.719 52.678 1.00 50.14 438 GLN B O 1
ATOM 5760 N N . VAL B 1 439 ? 27.534 -61.702 53.385 1.00 48.83 439 VAL B N 1
ATOM 5761 C CA . VAL B 1 439 ? 28.607 -61.714 52.398 1.00 44.42 439 VAL B CA 1
ATOM 5762 C C . VAL B 1 439 ? 28.034 -61.868 50.990 1.00 47.17 439 VAL B C 1
ATOM 5763 O O . VAL B 1 439 ? 26.930 -62.386 50.779 1.00 46.30 439 VAL B O 1
ATOM 5767 N N . TRP B 1 440 ? 28.799 -61.388 50.012 1.00 48.55 440 TRP B N 1
ATOM 5768 C CA . TRP B 1 440 ? 28.399 -61.445 48.612 1.00 49.59 440 TRP B CA 1
ATOM 5769 C C . TRP B 1 440 ? 28.629 -62.843 48.050 1.00 45.91 440 TRP B C 1
ATOM 5770 O O . TRP B 1 440 ? 29.716 -63.410 48.197 1.00 40.22 440 TRP B O 1
ATOM 5781 N N . TYR B 1 441 ? 27.605 -63.395 47.402 1.00 46.00 441 TYR B N 1
ATOM 5782 C CA . TYR B 1 441 ? 27.755 -64.718 46.805 1.00 51.12 441 TYR B CA 1
ATOM 5783 C C . TYR B 1 441 ? 28.300 -64.599 45.385 1.00 50.12 441 TYR B C 1
ATOM 5784 O O . TYR B 1 441 ? 27.878 -63.715 44.632 1.00 44.62 441 TYR B O 1
ATOM 5793 N N . PRO B 1 442 ? 29.236 -65.472 45.002 1.00 45.81 442 PRO B N 1
ATOM 5794 C CA . PRO B 1 442 ? 29.788 -65.402 43.640 1.00 36.44 442 PRO B CA 1
ATOM 5795 C C . PRO B 1 442 ? 28.736 -65.549 42.558 1.00 40.07 442 PRO B C 1
ATOM 5796 O O . PRO B 1 442 ? 28.949 -65.071 41.437 1.00 45.67 442 PRO B O 1
ATOM 5800 N N . GLY B 1 443 ? 27.608 -66.199 42.855 1.00 33.67 443 GLY B N 1
ATOM 5801 C CA . GLY B 1 443 ? 26.520 -66.268 41.898 1.00 33.32 443 GLY B CA 1
ATOM 5802 C C . GLY B 1 443 ? 25.811 -64.949 41.686 1.00 30.96 443 GLY B C 1
ATOM 5803 O O . GLY B 1 443 ? 25.166 -64.763 40.649 1.00 36.75 443 GLY B O 1
ATOM 5804 N N . GLU B 1 444 ? 25.911 -64.029 42.648 1.00 36.73 444 GLU B N 1
ATOM 5805 C CA . GLU B 1 444 ? 25.297 -62.716 42.508 1.00 36.96 444 GLU B CA 1
ATOM 5806 C C . GLU B 1 444 ? 26.075 -61.806 41.568 1.00 37.22 444 GLU B C 1
ATOM 5807 O O . GLU B 1 444 ? 25.511 -60.827 41.066 1.00 39.69 444 GLU B O 1
ATOM 5813 N N . THR B 1 445 ? 27.351 -62.104 41.320 1.00 31.59 445 THR B N 1
ATOM 5814 C CA . THR B 1 445 ? 28.122 -61.331 40.354 1.00 30.89 445 THR B CA 1
ATOM 5815 C C . THR B 1 445 ? 27.748 -61.693 38.924 1.00 38.44 445 THR B C 1
ATOM 5816 O O . THR B 1 445 ? 27.798 -60.834 38.036 1.00 38.95 445 THR B O 1
ATOM 5820 N N . LEU B 1 446 ? 27.366 -62.950 38.687 1.00 36.30 446 LEU B N 1
ATOM 5821 C CA . LEU B 1 446 ? 27.025 -63.383 37.337 1.00 32.92 446 LEU B CA 1
ATOM 5822 C C . LEU B 1 446 ? 25.724 -62.745 36.868 1.00 33.10 446 LEU B C 1
ATOM 5823 O O . LEU B 1 446 ? 25.589 -62.390 35.691 1.00 32.62 446 LEU B O 1
ATOM 5828 N N . ILE B 1 447 ? 24.756 -62.588 37.775 1.00 33.47 447 ILE B N 1
ATOM 5829 C CA . ILE B 1 447 ? 23.498 -61.939 37.419 1.00 34.52 447 ILE B CA 1
ATOM 5830 C C . ILE B 1 447 ? 23.732 -60.484 37.042 1.00 35.79 447 ILE B C 1
ATOM 5831 O O . ILE B 1 447 ? 22.978 -59.910 36.247 1.00 44.88 447 ILE B O 1
ATOM 5836 N N . LEU B 1 448 ? 24.776 -59.864 37.598 1.00 37.74 448 LEU B N 1
ATOM 5837 C CA . LEU B 1 448 ? 25.102 -58.489 37.234 1.00 38.83 448 LEU B CA 1
ATOM 5838 C C . LEU B 1 448 ? 25.734 -58.404 35.851 1.00 38.05 448 LEU B C 1
ATOM 5839 O O . LEU B 1 448 ? 25.592 -57.382 35.169 1.00 31.56 448 LEU B O 1
ATOM 5844 N N . GLY B 1 449 ? 26.434 -59.458 35.424 1.00 38.97 449 GLY B N 1
ATOM 5845 C CA . GLY B 1 449 ? 27.069 -59.467 34.118 1.00 30.41 449 GLY B CA 1
ATOM 5846 C C . GLY B 1 449 ? 26.111 -59.305 32.958 1.00 35.13 449 GLY B C 1
ATOM 5847 O O . GLY B 1 449 ? 26.534 -58.911 31.866 1.00 37.05 449 GLY B O 1
ATOM 5848 N N . ILE B 1 450 ? 24.831 -59.602 33.163 1.00 38.69 450 ILE B N 1
ATOM 5849 C CA . ILE B 1 450 ? 23.815 -59.420 32.137 1.00 31.90 450 ILE B CA 1
ATOM 5850 C C . ILE B 1 450 ? 22.821 -58.327 32.529 1.00 31.64 450 ILE B C 1
ATOM 5851 O O . ILE B 1 450 ? 21.737 -58.241 31.956 1.00 40.07 450 ILE B O 1
ATOM 5856 N N . GLY B 1 451 ? 23.175 -57.496 33.503 1.00 30.43 451 GLY B N 1
ATOM 5857 C CA . GLY B 1 451 ? 22.358 -56.348 33.852 1.00 31.28 451 GLY B CA 1
ATOM 5858 C C . GLY B 1 451 ? 21.117 -56.657 34.657 1.00 37.69 451 GLY B C 1
ATOM 5859 O O . GLY B 1 451 ? 20.042 -56.121 34.362 1.00 47.12 451 GLY B O 1
ATOM 5860 N N . GLN B 1 452 ? 21.232 -57.512 35.671 1.00 40.31 452 GLN B N 1
ATOM 5861 C CA . GLN B 1 452 ? 20.096 -57.823 36.529 1.00 40.90 452 GLN B CA 1
ATOM 5862 C C . GLN B 1 452 ? 20.504 -57.719 37.993 1.00 45.52 452 GLN B C 1
ATOM 5863 O O . GLN B 1 452 ? 21.432 -56.976 38.330 1.00 42.45 452 GLN B O 1
ATOM 5869 N N . GLY B 1 453 ? 19.828 -58.459 38.868 1.00 48.78 453 GLY B N 1
ATOM 5870 C CA . GLY B 1 453 ? 20.101 -58.373 40.290 1.00 50.05 453 GLY B CA 1
ATOM 5871 C C . GLY B 1 453 ? 19.507 -57.130 40.918 1.00 44.04 453 GLY B C 1
ATOM 5872 O O . GLY B 1 453 ? 18.380 -56.746 40.592 1.00 41.23 453 GLY B O 1
ATOM 5873 N N . TYR B 1 454 ? 20.251 -56.488 41.817 1.00 44.71 454 TYR B N 1
ATOM 5874 C CA . TYR B 1 454 ? 19.795 -55.261 42.457 1.00 47.16 454 TYR B CA 1
ATOM 5875 C C . TYR B 1 454 ? 20.117 -54.013 41.645 1.00 50.01 454 TYR B C 1
ATOM 5876 O O . TYR B 1 454 ? 19.817 -52.905 42.100 1.00 50.37 454 TYR B O 1
ATOM 5885 N N . MET B 1 455 ? 20.712 -54.163 40.464 1.00 48.59 455 MET B N 1
ATOM 5886 C CA . MET B 1 455 ? 21.165 -53.011 39.696 1.00 46.62 455 MET B CA 1
ATOM 5887 C C . MET B 1 455 ? 19.984 -52.174 39.214 1.00 51.45 455 MET B C 1
ATOM 5888 O O . MET B 1 455 ? 19.016 -52.704 38.659 1.00 52.69 455 MET B O 1
ATOM 5893 N N . GLN B 1 456 ? 20.070 -50.863 39.428 1.00 52.04 456 GLN B N 1
ATOM 5894 C CA . GLN B 1 456 ? 19.053 -49.911 39.006 1.00 45.47 456 GLN B CA 1
ATOM 5895 C C . GLN B 1 456 ? 19.705 -48.846 38.137 1.00 41.38 456 GLN B C 1
ATOM 5896 O O . GLN B 1 456 ? 20.794 -48.356 38.455 1.00 40.35 456 GLN B O 1
ATOM 5902 N N . ALA B 1 457 ? 19.041 -48.485 37.041 1.00 40.28 457 ALA B N 1
ATOM 5903 C CA . ALA B 1 457 ? 19.595 -47.519 36.104 1.00 39.60 457 ALA B CA 1
ATOM 5904 C C . ALA B 1 457 ? 18.494 -46.649 35.519 1.00 37.99 457 ALA B C 1
ATOM 5905 O O . ALA B 1 457 ? 17.433 -47.148 35.132 1.00 32.90 457 ALA B O 1
ATOM 5907 N N . THR B 1 458 ? 18.758 -45.342 35.462 1.00 40.90 458 THR B N 1
ATOM 5908 C CA . THR B 1 458 ? 17.860 -44.388 34.834 1.00 44.49 458 THR B CA 1
ATOM 5909 C C . THR B 1 458 ? 18.129 -44.321 33.330 1.00 36.11 458 THR B C 1
ATOM 5910 O O . THR B 1 458 ? 19.261 -44.535 32.887 1.00 36.34 458 THR B O 1
ATOM 5914 N N . PRO B 1 459 ? 17.103 -44.031 32.524 1.00 29.56 459 PRO B N 1
ATOM 5915 C CA . PRO B 1 459 ? 17.301 -44.005 31.064 1.00 31.53 459 PRO B CA 1
ATOM 5916 C C . PRO B 1 459 ? 18.347 -43.010 30.584 1.00 31.93 459 PRO B C 1
ATOM 5917 O O . PRO B 1 459 ? 18.810 -43.137 29.444 1.00 46.67 459 PRO B O 1
ATOM 5921 N N . ILE B 1 460 ? 18.738 -42.030 31.394 1.00 25.18 460 ILE B N 1
ATOM 5922 C CA . ILE B 1 460 ? 19.831 -41.147 30.995 1.00 28.03 460 ILE B CA 1
ATOM 5923 C C . ILE B 1 460 ? 21.187 -41.724 31.393 1.00 32.87 460 ILE B C 1
ATOM 5924 O O . ILE B 1 460 ? 22.169 -41.562 30.664 1.00 38.36 460 ILE B O 1
ATOM 5929 N N . GLN B 1 461 ? 21.269 -42.400 32.544 1.00 40.18 461 GLN B N 1
ATOM 5930 C CA . GLN B 1 461 ? 22.503 -43.092 32.905 1.00 36.09 461 GLN B CA 1
ATOM 5931 C C . GLN B 1 461 ? 22.919 -44.064 31.809 1.00 33.46 461 GLN B C 1
ATOM 5932 O O . GLN B 1 461 ? 24.114 -44.248 31.548 1.00 32.54 461 GLN B O 1
ATOM 5938 N N . LEU B 1 462 ? 21.941 -44.689 31.150 1.00 33.90 462 LEU B N 1
ATOM 5939 C CA . LEU B 1 462 ? 22.240 -45.541 30.007 1.00 30.58 462 LEU B CA 1
ATOM 5940 C C . LEU B 1 462 ? 22.733 -44.711 28.828 1.00 33.18 462 LEU B C 1
ATOM 5941 O O . LEU B 1 462 ? 23.727 -45.061 28.182 1.00 40.01 462 LEU B O 1
ATOM 5946 N N . ALA B 1 463 ? 22.043 -43.605 28.531 1.00 30.15 463 ALA B N 1
ATOM 5947 C CA . ALA B 1 463 ? 22.449 -42.758 27.414 1.00 28.00 463 ALA B CA 1
ATOM 5948 C C . ALA B 1 463 ? 23.823 -42.144 27.646 1.00 31.24 463 ALA B C 1
ATOM 5949 O O . ALA B 1 463 ? 24.592 -41.969 26.695 1.00 38.79 463 ALA B O 1
ATOM 5951 N N . GLN B 1 464 ? 24.149 -41.811 28.897 1.00 33.83 464 GLN B N 1
ATOM 5952 C CA . GLN B 1 464 ? 25.481 -41.294 29.192 1.00 34.42 464 GLN B CA 1
ATOM 5953 C C . GLN B 1 464 ? 26.540 -42.370 28.991 1.00 37.63 464 GLN B C 1
ATOM 5954 O O . GLN B 1 464 ? 27.649 -42.080 28.525 1.00 43.11 464 GLN B O 1
ATOM 5960 N N . MET B 1 465 ? 26.218 -43.619 29.336 1.00 34.14 465 MET B N 1
ATOM 5961 C CA . MET B 1 465 ? 27.123 -44.723 29.034 1.00 38.36 465 MET B CA 1
ATOM 5962 C C . MET B 1 465 ? 27.301 -44.889 27.530 1.00 39.01 465 MET B C 1
ATOM 5963 O O . MET B 1 465 ? 28.407 -45.174 27.054 1.00 33.38 465 MET B O 1
ATOM 5968 N N . THR B 1 466 ? 26.221 -44.705 26.765 1.00 30.12 466 THR B N 1
ATOM 5969 C CA . THR B 1 466 ? 26.311 -44.808 25.313 1.00 24.24 466 THR B CA 1
ATOM 5970 C C . THR B 1 466 ? 27.155 -43.684 24.727 1.00 32.57 466 THR B C 1
ATOM 5971 O O . THR B 1 466 ? 27.980 -43.920 23.836 1.00 28.83 466 THR B O 1
ATOM 5975 N N . ALA B 1 467 ? 26.959 -42.454 25.209 1.00 26.79 467 ALA B N 1
ATOM 5976 C CA . ALA B 1 467 ? 27.818 -41.357 24.780 1.00 27.24 467 ALA B CA 1
ATOM 5977 C C . ALA B 1 467 ? 29.259 -41.593 25.207 1.00 32.40 467 ALA B C 1
ATOM 5978 O O . ALA B 1 467 ? 30.191 -41.192 24.502 1.00 28.38 467 ALA B O 1
ATOM 5980 N N . LEU B 1 468 ? 29.457 -42.249 26.352 1.00 30.24 468 LEU B N 1
ATOM 5981 C CA . LEU B 1 468 ? 30.805 -42.576 26.802 1.00 34.13 468 LEU B CA 1
ATOM 5982 C C . LEU B 1 468 ? 31.465 -43.583 25.868 1.00 36.22 468 LEU B C 1
ATOM 5983 O O . LEU B 1 468 ? 32.651 -43.455 25.545 1.00 34.89 468 LEU B O 1
ATOM 5988 N N . LEU B 1 469 ? 30.712 -44.598 25.432 1.00 31.72 469 LEU B N 1
ATOM 5989 C CA . LEU B 1 469 ? 31.240 -45.542 24.454 1.00 30.69 469 LEU B CA 1
ATOM 5990 C C . LEU B 1 469 ? 31.499 -44.865 23.116 1.00 36.44 469 LEU B C 1
ATOM 5991 O O . LEU B 1 469 ? 32.421 -45.257 22.391 1.00 36.59 469 LEU B O 1
ATOM 5996 N N . ALA B 1 470 ? 30.699 -43.854 22.772 1.00 36.51 470 ALA B N 1
ATOM 5997 C CA . ALA B 1 470 ? 30.954 -43.088 21.559 1.00 33.01 470 ALA B CA 1
ATOM 5998 C C . ALA B 1 470 ? 32.142 -42.153 21.733 1.00 26.23 470 ALA B C 1
ATOM 5999 O O . ALA B 1 470 ? 32.874 -41.896 20.771 1.00 32.27 470 ALA B O 1
ATOM 6001 N N . ASN B 1 471 ? 32.351 -41.642 22.943 1.00 29.31 471 ASN B N 1
ATOM 6002 C CA . ASN B 1 471 ? 33.396 -40.665 23.210 1.00 38.77 471 ASN B CA 1
ATOM 6003 C C . ASN B 1 471 ? 34.729 -41.305 23.571 1.00 37.00 471 ASN B C 1
ATOM 6004 O O . ASN B 1 471 ? 35.693 -40.578 23.837 1.00 37.39 471 ASN B O 1
ATOM 6009 N N . LYS B 1 472 ? 34.807 -42.637 23.576 1.00 33.27 472 LYS B N 1
ATOM 6010 C CA . LYS B 1 472 ? 36.018 -43.361 23.962 1.00 36.43 472 LYS B CA 1
ATOM 6011 C C . LYS B 1 472 ? 36.468 -42.989 25.373 1.00 37.45 472 LYS B C 1
ATOM 6012 O O . LYS B 1 472 ? 37.666 -42.953 25.667 1.00 42.53 472 LYS B O 1
ATOM 6018 N N . GLY B 1 473 ? 35.509 -42.707 26.255 1.00 34.46 473 GLY B N 1
ATOM 6019 C CA . GLY B 1 473 ? 35.790 -42.471 27.654 1.00 33.11 473 GLY B CA 1
ATOM 6020 C C . GLY B 1 473 ? 35.904 -41.023 28.081 1.00 30.75 473 GLY B C 1
ATOM 6021 O O . GLY B 1 473 ? 36.189 -40.770 29.257 1.00 37.62 473 GLY B O 1
ATOM 6022 N N . HIS B 1 474 ? 35.689 -40.066 27.182 1.00 30.75 474 HIS B N 1
ATOM 6023 C CA . HIS B 1 474 ? 35.771 -38.657 27.550 1.00 29.43 474 HIS B CA 1
ATOM 6024 C C . HIS B 1 474 ? 34.525 -38.260 28.338 1.00 40.04 474 HIS B C 1
ATOM 6025 O O . HIS B 1 474 ? 33.407 -38.309 27.813 1.00 44.24 474 HIS B O 1
ATOM 6032 N N . TRP B 1 475 ? 34.723 -37.865 29.596 1.00 33.30 475 TRP B N 1
ATOM 6033 C CA . TRP B 1 475 ? 33.630 -37.617 30.533 1.00 32.47 475 TRP B CA 1
ATOM 6034 C C . TRP B 1 475 ? 33.255 -36.137 30.537 1.00 34.59 475 TRP B C 1
ATOM 6035 O O . TRP B 1 475 ? 34.037 -35.294 30.989 1.00 29.68 475 TRP B O 1
ATOM 6046 N N . ILE B 1 476 ? 32.061 -35.820 30.039 1.00 29.14 476 ILE B N 1
ATOM 6047 C CA . ILE B 1 476 ? 31.452 -34.505 30.225 1.00 32.53 476 ILE B CA 1
ATOM 6048 C C . ILE B 1 476 ? 29.986 -34.716 30.581 1.00 33.18 476 ILE B C 1
ATOM 6049 O O . ILE B 1 476 ? 29.261 -35.410 29.859 1.00 32.13 476 ILE B O 1
ATOM 6054 N N . ARG B 1 477 ? 29.554 -34.128 31.695 1.00 38.93 477 ARG B N 1
ATOM 6055 C CA . ARG B 1 477 ? 28.215 -34.394 32.205 1.00 40.77 477 ARG B CA 1
ATOM 6056 C C . ARG B 1 477 ? 27.154 -33.825 31.266 1.00 32.74 477 ARG B C 1
ATOM 6057 O O . ARG B 1 477 ? 27.341 -32.746 30.694 1.00 38.63 477 ARG B O 1
ATOM 6065 N N . PRO B 1 478 ? 26.035 -34.526 31.084 1.00 28.67 478 PRO B N 1
ATOM 6066 C CA . PRO B 1 478 ? 24.927 -33.959 30.307 1.00 30.91 478 PRO B CA 1
ATOM 6067 C C . PRO B 1 478 ? 24.356 -32.724 30.986 1.00 34.12 478 PRO B C 1
ATOM 6068 O O . PRO B 1 478 ? 24.402 -32.582 32.210 1.00 42.32 478 PRO B O 1
ATOM 6072 N N . HIS B 1 479 ? 23.816 -31.819 30.173 1.00 30.37 479 HIS B N 1
ATOM 6073 C CA . HIS B 1 479 ? 23.242 -30.590 30.700 1.00 31.23 479 HIS B CA 1
ATOM 6074 C C . HIS B 1 479 ? 22.205 -30.060 29.721 1.00 37.24 479 HIS B C 1
ATOM 6075 O O . HIS B 1 479 ? 22.417 -30.092 28.506 1.00 39.83 479 HIS B O 1
ATOM 6082 N N . LEU B 1 480 ? 21.082 -29.582 30.261 1.00 38.86 480 LEU B N 1
ATOM 6083 C CA . LEU B 1 480 ? 20.062 -28.960 29.425 1.00 34.10 480 LEU B CA 1
ATOM 6084 C C . LEU B 1 480 ? 20.408 -27.507 29.126 1.00 31.22 480 LEU B C 1
ATOM 6085 O O . LEU B 1 480 ? 20.475 -27.104 27.961 1.00 33.15 480 LEU B O 1
ATOM 6090 N N . ALA B 1 481 ? 20.644 -26.713 30.170 1.00 33.77 481 ALA B N 1
ATOM 6091 C CA . ALA B 1 481 ? 20.952 -25.298 30.006 1.00 41.96 481 ALA B CA 1
ATOM 6092 C C . ALA B 1 481 ? 22.233 -25.096 29.207 1.00 43.97 481 ALA B C 1
ATOM 6093 O O . ALA B 1 481 ? 23.336 -25.300 29.725 1.00 39.58 481 ALA B O 1
ATOM 6095 N N . LYS B 1 482 ? 22.094 -24.697 27.942 1.00 36.17 482 LYS B N 1
ATOM 6096 C CA . LYS B 1 482 ? 23.268 -24.413 27.125 1.00 34.53 482 LYS B CA 1
ATOM 6097 C C . LYS B 1 482 ? 23.951 -23.131 27.584 1.00 37.52 482 LYS B C 1
ATOM 6098 O O . LYS B 1 482 ? 25.168 -23.106 27.800 1.00 31.54 482 LYS B O 1
ATOM 6104 N N . THR B 1 483 ? 23.181 -22.052 27.739 1.00 39.07 483 THR B N 1
ATOM 6105 C CA . THR B 1 483 ? 23.696 -20.790 28.249 1.00 34.68 483 THR B CA 1
ATOM 6106 C C . THR B 1 483 ? 22.697 -20.198 29.231 1.00 34.47 483 THR B C 1
ATOM 6107 O O . THR B 1 483 ? 21.483 -20.358 29.080 1.00 29.02 483 THR B O 1
ATOM 6111 N N . ILE B 1 484 ? 23.223 -19.513 30.243 1.00 38.94 484 ILE B N 1
ATOM 6112 C CA . ILE B 1 484 ? 22.430 -18.702 31.160 1.00 40.95 484 ILE B CA 1
ATOM 6113 C C . ILE B 1 484 ? 22.981 -17.285 31.105 1.00 42.85 484 ILE B C 1
ATOM 6114 O O . ILE B 1 484 ? 24.145 -17.055 31.459 1.00 44.74 484 ILE B O 1
ATOM 6119 N N . ASP B 1 485 ? 22.154 -16.344 30.649 1.00 46.60 485 ASP B N 1
ATOM 6120 C CA . ASP B 1 485 ? 22.542 -14.945 30.463 1.00 46.16 485 ASP B CA 1
ATOM 6121 C C . ASP B 1 485 ? 23.688 -14.787 29.471 1.00 41.54 485 ASP B C 1
ATOM 6122 O O . ASP B 1 485 ? 24.403 -13.779 29.500 1.00 46.50 485 ASP B O 1
ATOM 6127 N N . GLY B 1 486 ? 23.885 -15.763 28.588 1.00 41.13 486 GLY B N 1
ATOM 6128 C CA . GLY B 1 486 ? 24.922 -15.683 27.584 1.00 45.15 486 GLY B CA 1
ATOM 6129 C C . GLY B 1 486 ? 26.200 -16.420 27.913 1.00 46.61 486 GLY B C 1
ATOM 6130 O O . GLY B 1 486 ? 27.155 -16.342 27.130 1.00 50.03 486 GLY B O 1
ATOM 6131 N N . GLN B 1 487 ? 26.256 -17.131 29.038 1.00 47.24 487 GLN B N 1
ATOM 6132 C CA . GLN B 1 487 ? 27.458 -17.863 29.397 1.00 40.69 487 GLN B CA 1
ATOM 6133 C C . GLN B 1 487 ? 27.122 -19.315 29.705 1.00 42.09 487 GLN B C 1
ATOM 6134 O O . GLN B 1 487 ? 26.125 -19.597 30.381 1.00 44.95 487 GLN B O 1
ATOM 6140 N N . PRO B 1 488 ? 27.931 -20.256 29.214 1.00 37.78 488 PRO B N 1
ATOM 6141 C CA . PRO B 1 488 ? 27.652 -21.666 29.482 1.00 36.78 488 PRO B CA 1
ATOM 6142 C C . PRO B 1 488 ? 27.956 -22.010 30.917 1.00 39.08 488 PRO B C 1
ATOM 6143 O O . PRO B 1 488 ? 28.896 -21.458 31.526 1.00 37.20 488 PRO B O 1
ATOM 6147 N N . PRO B 1 489 ? 27.199 -22.921 31.529 1.00 36.95 489 PRO B N 1
ATOM 6148 C CA . PRO B 1 489 ? 27.502 -23.334 32.899 1.00 36.96 489 PRO B CA 1
ATOM 6149 C C . PRO B 1 489 ? 28.752 -24.198 32.946 1.00 35.57 489 PRO B C 1
ATOM 6150 O O . PRO B 1 489 ? 29.109 -24.871 31.975 1.00 40.27 489 PRO B O 1
ATOM 6154 N N . VAL B 1 490 ? 29.423 -24.171 34.094 1.00 32.46 490 VAL B N 1
ATOM 6155 C CA . VAL B 1 490 ? 30.664 -24.906 34.307 1.00 37.76 490 VAL B CA 1
ATOM 6156 C C . VAL B 1 490 ? 30.407 -26.018 35.314 1.00 40.36 490 VAL B C 1
ATOM 6157 O O . VAL B 1 490 ? 29.768 -25.792 36.349 1.00 42.69 490 VAL B O 1
ATOM 6161 N N . ASP B 1 491 ? 30.898 -27.211 35.009 1.00 41.49 491 ASP B N 1
ATOM 6162 C CA . ASP B 1 491 ? 30.795 -28.344 35.919 1.00 34.83 491 ASP B CA 1
ATOM 6163 C C . ASP B 1 491 ? 31.777 -28.148 37.066 1.00 43.38 491 ASP B C 1
ATOM 6164 O O . ASP B 1 491 ? 32.993 -28.181 36.833 1.00 41.18 491 ASP B O 1
ATOM 6169 N N . PRO B 1 492 ? 31.314 -27.941 38.302 1.00 49.71 492 PRO B N 1
ATOM 6170 C CA . PRO B 1 492 ? 32.264 -27.698 39.399 1.00 46.22 492 PRO B CA 1
ATOM 6171 C C . PRO B 1 492 ? 33.088 -28.917 39.767 1.00 45.76 492 PRO B C 1
ATOM 6172 O O . PRO B 1 492 ? 34.250 -28.766 40.164 1.00 52.01 492 PRO B O 1
ATOM 6176 N N . ASP B 1 493 ? 32.528 -30.121 39.645 1.00 48.39 493 ASP B N 1
ATOM 6177 C CA . ASP B 1 493 ? 33.227 -31.368 39.955 1.00 47.44 493 ASP B CA 1
ATOM 6178 C C . ASP B 1 493 ? 33.174 -32.260 38.722 1.00 46.58 493 ASP B C 1
ATOM 6179 O O . ASP B 1 493 ? 32.196 -32.996 38.513 1.00 49.86 493 ASP B O 1
ATOM 6184 N N . PRO B 1 494 ? 34.195 -32.224 37.872 1.00 40.77 494 PRO B N 1
ATOM 6185 C CA . PRO B 1 494 ? 34.187 -33.068 36.674 1.00 37.72 494 PRO B CA 1
ATOM 6186 C C . PRO B 1 494 ? 34.330 -34.537 37.038 1.00 43.65 494 PRO B C 1
ATOM 6187 O O . PRO B 1 494 ? 34.568 -34.911 38.188 1.00 58.13 494 PRO B O 1
ATOM 6191 N N . MET B 1 495 ? 34.174 -35.379 36.024 1.00 37.55 495 MET B N 1
ATOM 6192 C CA . MET B 1 495 ? 34.388 -36.799 36.221 1.00 39.21 495 MET B CA 1
ATOM 6193 C C . MET B 1 495 ? 35.634 -37.250 35.473 1.00 31.95 495 MET B C 1
ATOM 6194 O O . MET B 1 495 ? 35.871 -36.808 34.344 1.00 37.98 495 MET B O 1
ATOM 6199 N N . PRO B 1 496 ? 36.450 -38.112 36.075 1.00 28.47 496 PRO B N 1
ATOM 6200 C CA . PRO B 1 496 ? 37.661 -38.570 35.388 1.00 35.12 496 PRO B CA 1
ATOM 6201 C C . PRO B 1 496 ? 37.321 -39.433 34.184 1.00 38.45 496 PRO B C 1
ATOM 6202 O O . PRO B 1 496 ? 36.384 -40.235 34.212 1.00 30.65 496 PRO B O 1
ATOM 6206 N N . ASP B 1 497 ? 38.085 -39.245 33.113 1.00 38.46 497 ASP B N 1
ATOM 6207 C CA . ASP B 1 497 ? 37.915 -40.054 31.918 1.00 26.50 497 ASP B CA 1
ATOM 6208 C C . ASP B 1 497 ? 38.286 -41.506 32.200 1.00 31.21 497 ASP B C 1
ATOM 6209 O O . ASP B 1 497 ? 39.002 -41.822 33.156 1.00 44.28 497 ASP B O 1
ATOM 6214 N N . ILE B 1 498 ? 37.782 -42.398 31.354 1.00 29.97 498 ILE B N 1
ATOM 6215 C CA . ILE B 1 498 ? 38.067 -43.823 31.465 1.00 29.57 498 ILE B CA 1
ATOM 6216 C C . ILE B 1 498 ? 39.252 -44.123 30.556 1.00 37.77 498 ILE B C 1
ATOM 6217 O O . ILE B 1 498 ? 39.114 -44.162 29.330 1.00 40.22 498 ILE B O 1
ATOM 6222 N N . VAL B 1 499 ? 40.419 -44.330 31.157 1.00 37.26 499 VAL B N 1
ATOM 6223 C CA . VAL B 1 499 ? 41.664 -44.532 30.426 1.00 33.28 499 VAL B CA 1
ATOM 6224 C C . VAL B 1 499 ? 41.970 -46.025 30.455 1.00 44.59 499 VAL B C 1
ATOM 6225 O O . VAL B 1 499 ? 42.427 -46.563 31.467 1.00 53.66 499 VAL B O 1
ATOM 6229 N N . LEU B 1 500 ? 41.707 -46.699 29.341 1.00 40.69 500 LEU B N 1
ATOM 6230 C CA . LEU B 1 500 ? 42.023 -48.112 29.220 1.00 36.71 500 LEU B CA 1
ATOM 6231 C C . LEU B 1 500 ? 43.519 -48.300 29.010 1.00 43.89 500 LEU B C 1
ATOM 6232 O O . LEU B 1 500 ? 44.196 -47.455 28.418 1.00 40.04 500 LEU B O 1
ATOM 6237 N N . ARG B 1 501 ? 44.037 -49.426 29.503 1.00 48.67 501 ARG B N 1
ATOM 6238 C CA . ARG B 1 501 ? 45.435 -49.752 29.255 1.00 57.44 501 ARG B CA 1
ATOM 6239 C C . ARG B 1 501 ? 45.685 -50.166 27.812 1.00 49.86 501 ARG B C 1
ATOM 6240 O O . ARG B 1 501 ? 46.846 -50.252 27.400 1.00 58.07 501 ARG B O 1
ATOM 6248 N N . ASP B 1 502 ? 44.628 -50.422 27.044 1.00 46.74 502 ASP B N 1
ATOM 6249 C CA . ASP B 1 502 ? 44.723 -50.611 25.598 1.00 47.58 502 ASP B CA 1
ATOM 6250 C C . ASP B 1 502 ? 43.534 -49.895 24.970 1.00 43.71 502 ASP B C 1
ATOM 6251 O O . ASP B 1 502 ? 42.429 -50.459 24.898 1.00 41.15 502 ASP B O 1
ATOM 6256 N N . PRO B 1 503 ? 43.714 -48.652 24.517 1.00 38.36 503 PRO B N 1
ATOM 6257 C CA . PRO B 1 503 ? 42.566 -47.878 24.013 1.00 35.08 503 PRO B CA 1
ATOM 6258 C C . PRO B 1 503 ? 41.914 -48.476 22.780 1.00 35.74 503 PRO B C 1
ATOM 6259 O O . PRO B 1 503 ? 40.782 -48.098 22.455 1.00 30.02 503 PRO B O 1
ATOM 6263 N N . ALA B 1 504 ? 42.586 -49.393 22.079 1.00 38.25 504 ALA B N 1
ATOM 6264 C CA . ALA B 1 504 ? 41.967 -50.064 20.943 1.00 39.74 504 ALA B CA 1
ATOM 6265 C C . ALA B 1 504 ? 40.814 -50.967 21.357 1.00 41.39 504 ALA B C 1
ATOM 6266 O O . ALA B 1 504 ? 40.030 -51.377 20.494 1.00 40.67 504 ALA B O 1
ATOM 6268 N N . ASN B 1 505 ? 40.696 -51.285 22.649 1.00 39.06 505 ASN B N 1
ATOM 6269 C CA . ASN B 1 505 ? 39.581 -52.099 23.120 1.00 35.73 505 ASN B CA 1
ATOM 6270 C C . ASN B 1 505 ? 38.248 -51.387 22.936 1.00 38.37 505 ASN B C 1
ATOM 6271 O O . ASN B 1 505 ? 37.212 -52.045 22.787 1.00 41.76 505 ASN B O 1
ATOM 6276 N N . TRP B 1 506 ? 38.250 -50.051 22.961 1.00 33.54 506 TRP B N 1
ATOM 6277 C CA . TRP B 1 506 ? 37.027 -49.299 22.698 1.00 30.01 506 TRP B CA 1
ATOM 6278 C C . TRP B 1 506 ? 36.433 -49.671 21.345 1.00 40.54 506 TRP B C 1
ATOM 6279 O O . TRP B 1 506 ? 35.262 -50.054 21.250 1.00 41.18 506 TRP B O 1
ATOM 6290 N N . ASP B 1 507 ? 37.240 -49.581 20.285 1.00 41.77 507 ASP B N 1
ATOM 6291 C CA . ASP B 1 507 ? 36.751 -49.835 18.935 1.00 41.40 507 ASP B CA 1
ATOM 6292 C C . ASP B 1 507 ? 36.410 -51.299 18.693 1.00 36.40 507 ASP B C 1
ATOM 6293 O O . ASP B 1 507 ? 35.626 -51.594 17.785 1.00 37.58 507 ASP B O 1
ATOM 6298 N N . ARG B 1 508 ? 36.975 -52.221 19.476 1.00 36.80 508 ARG B N 1
ATOM 6299 C CA . ARG B 1 508 ? 36.635 -53.627 19.293 1.00 33.17 508 ARG B CA 1
ATOM 6300 C C . ARG B 1 508 ? 35.229 -53.908 19.805 1.00 33.97 508 ARG B C 1
ATOM 6301 O O . ARG B 1 508 ? 34.452 -54.615 19.153 1.00 31.26 508 ARG B O 1
ATOM 6309 N N . VAL B 1 509 ? 34.888 -53.361 20.972 1.00 34.58 509 VAL B N 1
ATOM 6310 C CA . VAL B 1 509 ? 33.519 -53.454 21.464 1.00 35.34 509 VAL B CA 1
ATOM 6311 C C . VAL B 1 509 ? 32.591 -52.607 20.599 1.00 34.54 509 VAL B C 1
ATOM 6312 O O . VAL B 1 509 ? 31.439 -52.983 20.344 1.00 30.15 509 VAL B O 1
ATOM 6316 N N . ASP B 1 510 ? 33.078 -51.454 20.128 1.00 33.42 510 ASP B N 1
ATOM 6317 C CA . ASP B 1 510 ? 32.285 -50.628 19.223 1.00 41.46 510 ASP B CA 1
ATOM 6318 C C . ASP B 1 510 ? 31.947 -51.387 17.946 1.00 38.11 510 ASP B C 1
ATOM 6319 O O . ASP B 1 510 ? 30.833 -51.272 17.422 1.00 35.06 510 ASP B O 1
ATOM 6324 N N . TYR B 1 511 ? 32.900 -52.168 17.428 1.00 30.75 511 TYR B N 1
ATOM 6325 C CA . TYR B 1 511 ? 32.626 -52.989 16.255 1.00 32.12 511 TYR B CA 1
ATOM 6326 C C . TYR B 1 511 ? 31.601 -54.075 16.560 1.00 31.04 511 TYR B C 1
ATOM 6327 O O . TYR B 1 511 ? 30.806 -54.437 15.686 1.00 29.18 511 TYR B O 1
ATOM 6336 N N . GLY B 1 512 ? 31.609 -54.606 17.784 1.00 31.17 512 GLY B N 1
ATOM 6337 C CA . GLY B 1 512 ? 30.577 -55.552 18.177 1.00 30.11 512 GLY B CA 1
ATOM 6338 C C . GLY B 1 512 ? 29.204 -54.910 18.252 1.00 32.39 512 GLY B C 1
ATOM 6339 O O . GLY B 1 512 ? 28.214 -55.474 17.776 1.00 21.94 512 GLY B O 1
ATOM 6340 N N . MET B 1 513 ? 29.124 -53.725 18.865 1.00 34.23 513 MET B N 1
ATOM 6341 C CA . MET B 1 513 ? 27.881 -52.960 18.843 1.00 30.79 513 MET B CA 1
ATOM 6342 C C . MET B 1 513 ? 27.478 -52.601 17.419 1.00 34.64 513 MET B C 1
ATOM 6343 O O . MET B 1 513 ? 26.283 -52.503 17.115 1.00 32.94 513 MET B O 1
ATOM 6348 N N . GLN B 1 514 ? 28.459 -52.395 16.538 1.00 36.19 514 GLN B N 1
ATOM 6349 C CA . GLN B 1 514 ? 28.157 -52.094 15.144 1.00 32.42 514 GLN B CA 1
ATOM 6350 C C . GLN B 1 514 ? 27.507 -53.290 14.459 1.00 33.62 514 GLN B C 1
ATOM 6351 O O . GLN B 1 514 ? 26.611 -53.125 13.625 1.00 38.41 514 GLN B O 1
ATOM 6357 N N . GLN B 1 515 ? 27.947 -54.502 14.801 1.00 30.89 515 GLN B N 1
ATOM 6358 C CA . GLN B 1 515 ? 27.384 -55.708 14.209 1.00 27.77 515 GLN B CA 1
ATOM 6359 C C . GLN B 1 515 ? 26.006 -56.050 14.757 1.00 25.24 515 GLN B C 1
ATOM 6360 O O . GLN B 1 515 ? 25.340 -56.925 14.196 1.00 28.25 515 GLN B O 1
ATOM 6366 N N . VAL B 1 516 ? 25.566 -55.395 15.833 1.00 27.71 516 VAL B N 1
ATOM 6367 C CA . VAL B 1 516 ? 24.203 -55.595 16.316 1.00 31.14 516 VAL B CA 1
ATOM 6368 C C . VAL B 1 516 ? 23.195 -55.154 15.262 1.00 31.64 516 VAL B C 1
ATOM 6369 O O . VAL B 1 516 ? 22.166 -55.807 15.050 1.00 26.80 516 VAL B O 1
ATOM 6373 N N . VAL B 1 517 ? 23.479 -54.047 14.579 1.00 26.76 517 VAL B N 1
ATOM 6374 C CA . VAL B 1 517 ? 22.517 -53.418 13.681 1.00 29.79 517 VAL B CA 1
ATOM 6375 C C . VAL B 1 517 ? 22.860 -53.736 12.230 1.00 35.23 517 VAL B C 1
ATOM 6376 O O . VAL B 1 517 ? 21.970 -53.824 11.376 1.00 36.31 517 VAL B O 1
ATOM 6380 N N . HIS B 1 518 ? 24.148 -53.934 11.940 1.00 33.25 518 HIS B N 1
ATOM 6381 C CA . HIS B 1 518 ? 24.599 -54.151 10.573 1.00 27.23 518 HIS B CA 1
ATOM 6382 C C . HIS B 1 518 ? 25.224 -55.517 10.326 1.00 30.68 518 HIS B C 1
ATOM 6383 O O . HIS B 1 518 ? 25.424 -55.879 9.161 1.00 35.48 518 HIS B O 1
ATOM 6390 N N . GLY B 1 519 ? 25.537 -56.279 11.370 1.00 33.01 519 GLY B N 1
ATOM 6391 C CA . GLY B 1 519 ? 26.151 -57.575 11.177 1.00 30.92 519 GLY B CA 1
ATOM 6392 C C . GLY B 1 519 ? 25.212 -58.579 10.537 1.00 35.01 519 GLY B C 1
ATOM 6393 O O . GLY B 1 519 ? 23.987 -58.475 10.611 1.00 36.21 519 GLY B O 1
ATOM 6394 N N . ALA B 1 520 ? 25.815 -59.576 9.886 1.00 38.04 520 ALA B N 1
ATOM 6395 C CA . ALA B 1 520 ? 25.033 -60.621 9.236 1.00 26.47 520 ALA B CA 1
ATOM 6396 C C . ALA B 1 520 ? 24.240 -61.453 10.234 1.00 27.41 520 ALA B C 1
ATOM 6397 O O . ALA B 1 520 ? 23.251 -62.085 9.848 1.00 29.84 520 ALA B O 1
ATOM 6399 N N . ARG B 1 521 ? 24.646 -61.467 11.504 1.00 33.64 521 ARG B N 1
ATOM 6400 C CA . ARG B 1 521 ? 23.940 -62.210 12.540 1.00 35.11 521 ARG B CA 1
ATOM 6401 C C . ARG B 1 521 ? 23.628 -61.323 13.742 1.00 33.95 521 ARG B C 1
ATOM 6402 O O . ARG B 1 521 ? 23.558 -61.806 14.874 1.00 39.43 521 ARG B O 1
ATOM 6410 N N . GLY B 1 522 ? 23.445 -60.024 13.517 1.00 30.86 522 GLY B N 1
ATOM 6411 C CA . GLY B 1 522 ? 23.103 -59.129 14.606 1.00 27.93 522 GLY B CA 1
ATOM 6412 C C . GLY B 1 522 ? 21.650 -59.260 15.026 1.00 32.21 522 GLY B C 1
ATOM 6413 O O . GLY B 1 522 ? 20.774 -59.617 14.238 1.00 34.93 522 GLY B O 1
ATOM 6414 N N . THR B 1 523 ? 21.399 -58.969 16.305 1.00 29.86 523 THR B N 1
ATOM 6415 C CA . THR B 1 523 ? 20.039 -59.053 16.831 1.00 26.64 523 THR B CA 1
ATOM 6416 C C . THR B 1 523 ? 19.124 -58.014 16.192 1.00 29.91 523 THR B C 1
ATOM 6417 O O . THR B 1 523 ? 17.940 -58.286 15.956 1.00 29.41 523 THR B O 1
ATOM 6421 N N . ALA B 1 524 ? 19.648 -56.826 15.900 1.00 33.83 524 ALA B N 1
ATOM 6422 C CA . ALA B 1 524 ? 18.869 -55.734 15.325 1.00 31.55 524 ALA B CA 1
ATOM 6423 C C . ALA B 1 524 ? 19.287 -55.433 13.889 1.00 32.19 524 ALA B C 1
ATOM 6424 O O . ALA B 1 524 ? 19.340 -54.275 13.470 1.00 33.66 524 ALA B O 1
ATOM 6426 N N . ARG B 1 525 ? 19.586 -56.480 13.116 1.00 34.83 525 ARG B N 1
ATOM 6427 C CA . ARG B 1 525 ? 20.009 -56.294 11.734 1.00 33.88 525 ARG B CA 1
ATOM 6428 C C . ARG B 1 525 ? 18.909 -55.708 10.857 1.00 40.65 525 ARG B C 1
ATOM 6429 O O . ARG B 1 525 ? 19.217 -55.088 9.834 1.00 44.15 525 ARG B O 1
ATOM 6437 N N . LYS B 1 526 ? 17.638 -55.895 11.224 1.00 27.85 526 LYS B N 1
ATOM 6438 C CA . LYS B 1 526 ? 16.551 -55.341 10.423 1.00 31.93 526 LYS B CA 1
ATOM 6439 C C . LYS B 1 526 ? 16.569 -53.817 10.420 1.00 41.17 526 LYS B C 1
ATOM 6440 O O . LYS B 1 526 ? 16.120 -53.196 9.450 1.00 53.03 526 LYS B O 1
ATOM 6446 N N . VAL B 1 527 ? 17.074 -53.199 11.489 1.00 30.53 527 VAL B N 1
ATOM 6447 C CA . VAL B 1 527 ? 17.131 -51.742 11.545 1.00 36.11 527 VAL B CA 1
ATOM 6448 C C . VAL B 1 527 ? 18.189 -51.205 10.588 1.00 44.08 527 VAL B C 1
ATOM 6449 O O . VAL B 1 527 ? 17.995 -50.163 9.950 1.00 51.43 527 VAL B O 1
ATOM 6453 N N . GLY B 1 528 ? 19.319 -51.905 10.466 1.00 39.31 528 GLY B N 1
ATOM 6454 C CA . GLY B 1 528 ? 20.409 -51.422 9.636 1.00 37.38 528 GLY B CA 1
ATOM 6455 C C . GLY B 1 528 ? 20.154 -51.501 8.146 1.00 48.43 528 GLY B C 1
ATOM 6456 O O . GLY B 1 528 ? 20.766 -50.745 7.385 1.00 52.31 528 GLY B O 1
ATOM 6457 N N . ALA B 1 529 ? 19.270 -52.400 7.710 1.00 43.26 529 ALA B N 1
ATOM 6458 C CA . ALA B 1 529 ? 18.948 -52.487 6.290 1.00 46.85 529 ALA B CA 1
ATOM 6459 C C . ALA B 1 529 ? 18.233 -51.243 5.779 1.00 50.20 529 ALA B C 1
ATOM 6460 O O . ALA B 1 529 ? 18.286 -50.965 4.577 1.00 53.41 529 ALA B O 1
ATOM 6462 N N . THR B 1 530 ? 17.572 -50.492 6.660 1.00 50.35 530 THR B N 1
ATOM 6463 C CA . THR B 1 530 ? 16.827 -49.297 6.282 1.00 53.02 530 THR B CA 1
ATOM 6464 C C . THR B 1 530 ? 17.548 -48.012 6.679 1.00 50.07 530 THR B C 1
ATOM 6465 O O . THR B 1 530 ? 16.911 -46.961 6.800 1.00 56.85 530 THR B O 1
ATOM 6469 N N . SER B 1 531 ? 18.858 -48.078 6.896 1.00 50.85 531 SER B N 1
ATOM 6470 C CA . SER B 1 531 ? 19.637 -46.957 7.400 1.00 45.16 531 SER B CA 1
ATOM 6471 C C . SER B 1 531 ? 20.609 -46.460 6.337 1.00 36.54 531 SER B C 1
ATOM 6472 O O . SER B 1 531 ? 21.100 -47.233 5.510 1.00 46.89 531 SER B O 1
ATOM 6475 N N . ALA B 1 532 ? 20.875 -45.155 6.364 1.00 36.76 532 ALA B N 1
ATOM 6476 C CA . ALA B 1 532 ? 21.865 -44.534 5.495 1.00 37.21 532 ALA B CA 1
ATOM 6477 C C . ALA B 1 532 ? 23.186 -44.260 6.204 1.00 43.09 532 ALA B C 1
ATOM 6478 O O . ALA B 1 532 ? 24.086 -43.666 5.602 1.00 38.13 532 ALA B O 1
ATOM 6480 N N . TYR B 1 533 ? 23.322 -44.677 7.461 1.00 38.25 533 TYR B N 1
ATOM 6481 C CA . TYR B 1 533 ? 24.529 -44.434 8.237 1.00 30.12 533 TYR B CA 1
ATOM 6482 C C . TYR B 1 533 ? 24.734 -45.594 9.201 1.00 34.09 533 TYR B C 1
ATOM 6483 O O . TYR B 1 533 ? 23.796 -46.319 9.540 1.00 35.81 533 TYR B O 1
ATOM 6492 N N . LEU B 1 534 ? 25.979 -45.760 9.640 1.00 35.88 534 LEU B N 1
ATOM 6493 C CA . LEU B 1 534 ? 26.311 -46.842 10.557 1.00 31.56 534 LEU B CA 1
ATOM 6494 C C . LEU B 1 534 ? 25.813 -46.527 11.963 1.00 27.61 534 LEU B C 1
ATOM 6495 O O . LEU B 1 534 ? 26.005 -45.418 12.469 1.00 29.36 534 LEU B O 1
ATOM 6500 N N . ILE B 1 535 ? 25.168 -47.508 12.590 1.00 32.19 535 ILE B N 1
ATOM 6501 C CA . ILE B 1 535 ? 24.644 -47.384 13.946 1.00 31.33 535 ILE B CA 1
ATOM 6502 C C . ILE B 1 535 ? 25.337 -48.421 14.817 1.00 33.16 535 ILE B C 1
ATOM 6503 O O . ILE B 1 535 ? 25.294 -49.621 14.516 1.00 36.12 535 ILE B O 1
ATOM 6508 N N . ALA B 1 536 ? 25.971 -47.961 15.892 1.00 31.69 536 ALA B N 1
ATOM 6509 C CA . ALA B 1 536 ? 26.614 -48.823 16.883 1.00 34.26 536 ALA B CA 1
ATOM 6510 C C . ALA B 1 536 ? 25.731 -48.841 18.127 1.00 29.62 536 ALA B C 1
ATOM 6511 O O . ALA B 1 536 ? 25.812 -47.941 18.967 1.00 34.19 536 ALA B O 1
ATOM 6513 N N . GLY B 1 537 ? 24.889 -49.870 18.248 1.00 31.41 537 GLY B N 1
ATOM 6514 C CA . GLY B 1 537 ? 23.918 -49.940 19.318 1.00 37.48 537 GLY B CA 1
ATOM 6515 C C . GLY B 1 537 ? 23.958 -51.266 20.059 1.00 35.66 537 GLY B C 1
ATOM 6516 O O . GLY B 1 537 ? 24.771 -52.144 19.767 1.00 30.99 537 GLY B O 1
ATOM 6517 N N . LYS B 1 538 ? 23.052 -51.381 21.031 1.00 37.50 538 LYS B N 1
ATOM 6518 C CA . LYS B 1 538 ? 22.914 -52.597 21.823 1.00 30.32 538 LYS B CA 1
ATOM 6519 C C . LYS B 1 538 ? 21.525 -52.631 22.444 1.00 32.82 538 LYS B C 1
ATOM 6520 O O . LYS B 1 538 ? 21.092 -51.647 23.051 1.00 32.18 538 LYS B O 1
ATOM 6526 N N . SER B 1 539 ? 20.839 -53.759 22.293 1.00 33.71 539 SER B N 1
ATOM 6527 C CA . SER B 1 539 ? 19.511 -53.966 22.852 1.00 35.98 539 SER B CA 1
ATOM 6528 C C . SER B 1 539 ? 19.593 -54.675 24.202 1.00 28.85 539 SER B C 1
ATOM 6529 O O . SER B 1 539 ? 20.609 -55.279 24.555 1.00 27.10 539 SER B O 1
ATOM 6532 N N . GLY B 1 540 ? 18.499 -54.595 24.955 1.00 34.91 540 GLY B N 1
ATOM 6533 C CA . GLY B 1 540 ? 18.397 -55.289 26.224 1.00 35.05 540 GLY B CA 1
ATOM 6534 C C . GLY B 1 540 ? 16.950 -55.384 26.654 1.00 33.00 540 GLY B C 1
ATOM 6535 O O . GLY B 1 540 ? 16.041 -54.930 25.955 1.00 32.41 540 GLY B O 1
ATOM 6536 N N . THR B 1 541 ? 16.739 -55.996 27.821 1.00 33.82 541 THR B N 1
ATOM 6537 C CA . THR B 1 541 ? 15.403 -56.143 28.383 1.00 42.31 541 THR B CA 1
ATOM 6538 C C . THR B 1 541 ? 15.396 -55.791 29.863 1.00 50.15 541 THR B C 1
ATOM 6539 O O . THR B 1 541 ? 16.301 -56.178 30.609 1.00 53.13 541 THR B O 1
ATOM 6543 N N . ALA B 1 542 ? 14.366 -55.060 30.280 1.00 47.38 542 ALA B N 1
ATOM 6544 C CA . ALA B 1 542 ? 14.051 -54.822 31.688 1.00 43.31 542 ALA B CA 1
ATOM 6545 C C . ALA B 1 542 ? 12.801 -55.648 31.989 1.00 44.11 542 ALA B C 1
ATOM 6546 O O . ALA B 1 542 ? 11.674 -55.183 31.808 1.00 44.11 542 ALA B O 1
ATOM 6548 N N . GLN B 1 543 ? 13.005 -56.886 32.436 1.00 47.48 543 GLN B N 1
ATOM 6549 C CA . GLN B 1 543 ? 11.911 -57.834 32.584 1.00 51.78 543 GLN B CA 1
ATOM 6550 C C . GLN B 1 543 ? 11.282 -57.820 33.975 1.00 52.03 543 GLN B C 1
ATOM 6551 O O . GLN B 1 543 ? 10.628 -58.798 34.358 1.00 55.96 543 GLN B O 1
ATOM 6557 N N . VAL B 1 544 ? 11.399 -56.716 34.703 1.00 48.41 544 VAL B N 1
ATOM 6558 C CA . VAL B 1 544 ? 10.721 -56.579 35.984 1.00 57.65 544 VAL B CA 1
ATOM 6559 C C . VAL B 1 544 ? 9.272 -56.174 35.752 1.00 63.58 544 VAL B C 1
ATOM 6560 O O . VAL B 1 544 ? 8.392 -57.029 35.649 1.00 58.85 544 VAL B O 1
ATOM 6564 N N . HIS B 1 562 ? 2.715 -58.037 34.113 1.00 65.14 562 HIS B N 1
ATOM 6565 C CA . HIS B 1 562 ? 2.746 -57.519 32.750 1.00 58.03 562 HIS B CA 1
ATOM 6566 C C . HIS B 1 562 ? 4.069 -57.857 32.067 1.00 57.29 562 HIS B C 1
ATOM 6567 O O . HIS B 1 562 ? 4.973 -58.425 32.681 1.00 52.69 562 HIS B O 1
ATOM 6574 N N . ARG B 1 563 ? 4.173 -57.486 30.796 1.00 58.97 563 ARG B N 1
ATOM 6575 C CA . ARG B 1 563 ? 5.300 -57.865 29.955 1.00 54.54 563 ARG B CA 1
ATOM 6576 C C . ARG B 1 563 ? 6.542 -57.070 30.357 1.00 51.41 563 ARG B C 1
ATOM 6577 O O . ARG B 1 563 ? 6.563 -56.346 31.356 1.00 45.82 563 ARG B O 1
ATOM 6585 N N . ASP B 1 564 ? 7.598 -57.198 29.562 1.00 55.43 564 ASP B N 1
ATOM 6586 C CA . ASP B 1 564 ? 8.899 -56.645 29.897 1.00 47.25 564 ASP B CA 1
ATOM 6587 C C . ASP B 1 564 ? 9.217 -55.418 29.054 1.00 49.96 564 ASP B C 1
ATOM 6588 O O . ASP B 1 564 ? 8.760 -55.285 27.916 1.00 52.94 564 ASP B O 1
ATOM 6593 N N . HIS B 1 565 ? 10.029 -54.532 29.625 1.00 43.74 565 HIS B N 1
ATOM 6594 C CA . HIS B 1 565 ? 10.384 -53.290 28.959 1.00 40.74 565 HIS B CA 1
ATOM 6595 C C . HIS B 1 565 ? 11.397 -53.567 27.858 1.00 47.11 565 HIS B C 1
ATOM 6596 O O . HIS B 1 565 ? 12.307 -54.385 28.023 1.00 50.53 565 HIS B O 1
ATOM 6603 N N . ALA B 1 566 ? 11.242 -52.877 26.732 1.00 40.24 566 ALA B N 1
ATOM 6604 C CA . ALA B 1 566 ? 12.184 -52.992 25.628 1.00 35.29 566 ALA B CA 1
ATOM 6605 C C . ALA B 1 566 ? 13.250 -51.914 25.758 1.00 33.92 566 ALA B C 1
ATOM 6606 O O . ALA B 1 566 ? 12.937 -50.752 26.033 1.00 38.74 566 ALA B O 1
ATOM 6608 N N . LEU B 1 567 ? 14.508 -52.304 25.567 1.00 36.87 567 LEU B N 1
ATOM 6609 C CA . LEU B 1 567 ? 15.634 -51.398 25.724 1.00 34.82 567 LEU B CA 1
ATOM 6610 C C . LEU B 1 567 ? 16.516 -51.451 24.486 1.00 40.41 567 LEU B C 1
ATOM 6611 O O . LEU B 1 567 ? 16.692 -52.514 23.884 1.00 44.75 567 LEU B O 1
ATOM 6616 N N . PHE B 1 568 ? 17.066 -50.297 24.114 1.00 38.82 568 PHE B N 1
ATOM 6617 C CA . PHE B 1 568 ? 18.055 -50.220 23.047 1.00 34.87 568 PHE B CA 1
ATOM 6618 C C . PHE B 1 568 ? 18.838 -48.928 23.215 1.00 29.46 568 PHE B C 1
ATOM 6619 O O . PHE B 1 568 ? 18.243 -47.849 23.291 1.00 33.54 568 PHE B O 1
ATOM 6627 N N . VAL B 1 569 ? 20.159 -49.042 23.278 1.00 27.89 569 VAL B N 1
ATOM 6628 C CA . VAL B 1 569 ? 21.039 -47.886 23.282 1.00 33.02 569 VAL B CA 1
ATOM 6629 C C . VAL B 1 569 ? 21.799 -47.874 21.961 1.00 33.71 569 VAL B C 1
ATOM 6630 O O . VAL B 1 569 ? 21.802 -48.849 21.213 1.00 33.59 569 VAL B O 1
ATOM 6634 N N . GLY B 1 570 ? 22.439 -46.746 21.669 1.00 31.77 570 GLY B N 1
ATOM 6635 C CA . GLY B 1 570 ? 23.213 -46.651 20.448 1.00 27.01 570 GLY B CA 1
ATOM 6636 C C . GLY B 1 570 ? 23.647 -45.249 20.080 1.00 27.65 570 GLY B C 1
ATOM 6637 O O . GLY B 1 570 ? 22.984 -44.271 20.438 1.00 24.23 570 GLY B O 1
ATOM 6638 N N . PHE B 1 571 ? 24.769 -45.141 19.373 1.00 28.27 571 PHE B N 1
ATOM 6639 C CA . PHE B 1 571 ? 25.232 -43.876 18.828 1.00 29.87 571 PHE B CA 1
ATOM 6640 C C . PHE B 1 571 ? 25.453 -44.012 17.326 1.00 29.83 571 PHE B C 1
ATOM 6641 O O . PHE B 1 571 ? 25.694 -45.105 16.807 1.00 30.80 571 PHE B O 1
ATOM 6649 N N . ALA B 1 572 ? 25.366 -42.880 16.629 1.00 25.86 572 ALA B N 1
ATOM 6650 C CA . ALA B 1 572 ? 25.470 -42.865 15.176 1.00 19.25 572 ALA B CA 1
ATOM 6651 C C . ALA B 1 572 ? 25.854 -41.463 14.730 1.00 27.08 572 ALA B C 1
ATOM 6652 O O . ALA B 1 572 ? 25.501 -40.488 15.403 1.00 28.52 572 ALA B O 1
ATOM 6654 N N . PRO B 1 573 ? 26.580 -41.323 13.606 1.00 31.11 573 PRO B N 1
ATOM 6655 C CA . PRO B 1 573 ? 27.207 -42.413 12.847 1.00 26.75 573 PRO B CA 1
ATOM 6656 C C . PRO B 1 573 ? 28.320 -43.111 13.624 1.00 28.57 573 PRO B C 1
ATOM 6657 O O . PRO B 1 573 ? 29.013 -42.469 14.412 1.00 28.50 573 PRO B O 1
ATOM 6661 N N . ALA B 1 574 ? 28.469 -44.420 13.406 1.00 27.86 574 ALA B N 1
ATOM 6662 C CA . ALA B 1 574 ? 29.419 -45.202 14.189 1.00 21.00 574 ALA B CA 1
ATOM 6663 C C . ALA B 1 574 ? 30.843 -44.699 14.008 1.00 37.17 574 ALA B C 1
ATOM 6664 O O . ALA B 1 574 ? 31.650 -44.781 14.938 1.00 46.40 574 ALA B O 1
ATOM 6666 N N . ASN B 1 575 ? 31.178 -44.202 12.820 1.00 37.16 575 ASN B N 1
ATOM 6667 C CA . ASN B 1 575 ? 32.513 -43.694 12.544 1.00 27.84 575 ASN B CA 1
ATOM 6668 C C . ASN B 1 575 ? 32.678 -42.221 12.897 1.00 35.73 575 ASN B C 1
ATOM 6669 O O . ASN B 1 575 ? 33.815 -41.741 12.963 1.00 38.84 575 ASN B O 1
ATOM 6674 N N . ASN B 1 576 ? 31.584 -41.499 13.130 1.00 37.09 576 ASN B N 1
ATOM 6675 C CA . ASN B 1 576 ? 31.631 -40.091 13.528 1.00 36.11 576 ASN B CA 1
ATOM 6676 C C . ASN B 1 576 ? 30.498 -39.823 14.505 1.00 31.56 576 ASN B C 1
ATOM 6677 O O . ASN B 1 576 ? 29.420 -39.358 14.119 1.00 39.38 576 ASN B O 1
ATOM 6682 N N . PRO B 1 577 ? 30.707 -40.110 15.790 1.00 28.57 577 PRO B N 1
ATOM 6683 C CA . PRO B 1 577 ? 29.606 -40.017 16.765 1.00 25.45 577 PRO B CA 1
ATOM 6684 C C . PRO B 1 577 ? 29.062 -38.601 16.869 1.00 27.80 577 PRO B C 1
ATOM 6685 O O . PRO B 1 577 ? 29.781 -37.662 17.219 1.00 21.73 577 PRO B O 1
ATOM 6689 N N . GLN B 1 578 ? 27.768 -38.456 16.574 1.00 29.58 578 GLN B N 1
ATOM 6690 C CA . GLN B 1 578 ? 27.087 -37.176 16.689 1.00 24.47 578 GLN B CA 1
ATOM 6691 C C . GLN B 1 578 ? 25.889 -37.192 17.626 1.00 21.11 578 GLN B C 1
ATOM 6692 O O . GLN B 1 578 ? 25.460 -36.119 18.063 1.00 27.75 578 GLN B O 1
ATOM 6698 N N . ILE B 1 579 ? 25.337 -38.360 17.937 1.00 17.98 579 ILE B N 1
ATOM 6699 C CA . ILE B 1 579 ? 24.168 -38.472 18.802 1.00 22.69 579 ILE B CA 1
ATOM 6700 C C . ILE B 1 579 ? 24.248 -39.803 19.535 1.00 25.65 579 ILE B C 1
ATOM 6701 O O . ILE B 1 579 ? 24.717 -40.801 18.982 1.00 25.68 579 ILE B O 1
ATOM 6706 N N . ALA B 1 580 ? 23.809 -39.812 20.790 1.00 25.70 580 ALA B N 1
ATOM 6707 C CA . ALA B 1 580 ? 23.721 -41.029 21.585 1.00 23.36 580 ALA B CA 1
ATOM 6708 C C . ALA B 1 580 ? 22.324 -41.113 22.176 1.00 18.99 580 ALA B C 1
ATOM 6709 O O . ALA B 1 580 ? 21.860 -40.162 22.813 1.00 19.97 580 ALA B O 1
ATOM 6711 N N . VAL B 1 581 ? 21.657 -42.246 21.967 1.00 16.31 581 VAL B N 1
ATOM 6712 C CA . VAL B 1 581 ? 20.249 -42.402 22.306 1.00 20.21 581 VAL B CA 1
ATOM 6713 C C . VAL B 1 581 ? 20.073 -43.622 23.197 1.00 27.80 581 VAL B C 1
ATOM 6714 O O . VAL B 1 581 ? 20.699 -44.664 22.975 1.00 35.49 581 VAL B O 1
ATOM 6718 N N . ALA B 1 582 ? 19.224 -43.484 24.215 1.00 37.82 582 ALA B N 1
ATOM 6719 C CA . ALA B 1 582 ? 18.755 -44.604 25.020 1.00 37.21 582 ALA B CA 1
ATOM 6720 C C . ALA B 1 582 ? 17.238 -44.536 25.078 1.00 30.87 582 ALA B C 1
ATOM 6721 O O . ALA B 1 582 ? 16.676 -43.496 25.435 1.00 31.51 582 ALA B O 1
ATOM 6723 N N . VAL B 1 583 ? 16.580 -45.638 24.727 1.00 37.69 583 VAL B N 1
ATOM 6724 C CA . VAL B 1 583 ? 15.126 -45.686 24.634 1.00 30.73 583 VAL B CA 1
ATOM 6725 C C . VAL B 1 583 ? 14.618 -46.840 25.485 1.00 30.72 583 VAL B C 1
ATOM 6726 O O . VAL B 1 583 ? 15.116 -47.966 25.376 1.00 38.57 583 VAL B O 1
ATOM 6730 N N . MET B 1 584 ? 13.626 -46.557 26.323 1.00 34.46 584 MET B N 1
ATOM 6731 C CA . MET B 1 584 ? 12.930 -47.567 27.111 1.00 35.63 584 MET B CA 1
ATOM 6732 C C . MET B 1 584 ? 11.450 -47.462 26.778 1.00 38.53 584 MET B C 1
ATOM 6733 O O . MET B 1 584 ? 10.816 -46.447 27.079 1.00 42.60 584 MET B O 1
ATOM 6738 N N . VAL B 1 585 ? 10.906 -48.495 26.145 1.00 35.80 585 VAL B N 1
ATOM 6739 C CA . VAL B 1 585 ? 9.486 -48.566 25.823 1.00 37.07 585 VAL B CA 1
ATOM 6740 C C . VAL B 1 585 ? 8.850 -49.552 26.791 1.00 43.18 585 VAL B C 1
ATOM 6741 O O . VAL B 1 585 ? 9.181 -50.744 26.781 1.00 46.06 585 VAL B O 1
ATOM 6745 N N . GLU B 1 586 ? 7.944 -49.052 27.630 1.00 47.73 586 GLU B N 1
ATOM 6746 C CA . GLU B 1 586 ? 7.344 -49.874 28.672 1.00 45.57 586 GLU B CA 1
ATOM 6747 C C . GLU B 1 586 ? 6.564 -51.037 28.074 1.00 50.59 586 GLU B C 1
ATOM 6748 O O . GLU B 1 586 ? 5.701 -50.848 27.211 1.00 50.23 586 GLU B O 1
ATOM 6754 N N . ASN B 1 587 ? 6.888 -52.247 28.535 1.00 46.63 587 ASN B N 1
ATOM 6755 C CA . ASN B 1 587 ? 6.210 -53.474 28.117 1.00 53.27 587 ASN B CA 1
ATOM 6756 C C . ASN B 1 587 ? 6.339 -53.694 26.611 1.00 51.37 587 ASN B C 1
ATOM 6757 O O . ASN B 1 587 ? 5.389 -54.100 25.938 1.00 56.96 587 ASN B O 1
ATOM 6762 N N . GLY B 1 588 ? 7.529 -53.424 26.079 1.00 53.15 588 GLY B N 1
ATOM 6763 C CA . GLY B 1 588 ? 7.792 -53.600 24.665 1.00 54.48 588 GLY B CA 1
ATOM 6764 C C . GLY B 1 588 ? 8.362 -54.965 24.338 1.00 58.00 588 GLY B C 1
ATOM 6765 O O . GLY B 1 588 ? 8.292 -55.415 23.190 1.00 61.60 588 GLY B O 1
ATOM 6766 N N . GLU B 1 589 ? 8.949 -55.619 25.344 1.00 56.42 589 GLU B N 1
ATOM 6767 C CA . GLU B 1 589 ? 9.503 -56.966 25.226 1.00 52.40 589 GLU B CA 1
ATOM 6768 C C . GLU B 1 589 ? 10.702 -57.013 24.284 1.00 53.61 589 GLU B C 1
ATOM 6769 O O . GLU B 1 589 ? 11.813 -57.344 24.709 1.00 54.83 589 GLU B O 1
ATOM 6775 N N . SER B 1 590 ? 10.498 -56.681 23.011 1.00 50.85 590 SER B N 1
ATOM 6776 C CA . SER B 1 590 ? 11.534 -56.820 21.988 1.00 47.14 590 SER B CA 1
ATOM 6777 C C . SER B 1 590 ? 12.349 -55.532 21.938 1.00 46.13 590 SER B C 1
ATOM 6778 O O . SER B 1 590 ? 11.897 -54.518 21.401 1.00 41.67 590 SER B O 1
ATOM 6781 N N . GLY B 1 591 ? 13.554 -55.564 22.516 1.00 44.99 591 GLY B N 1
ATOM 6782 C CA . GLY B 1 591 ? 14.429 -54.403 22.435 1.00 39.47 591 GLY B CA 1
ATOM 6783 C C . GLY B 1 591 ? 14.857 -54.101 21.014 1.00 35.64 591 GLY B C 1
ATOM 6784 O O . GLY B 1 591 ? 14.923 -52.939 20.607 1.00 35.63 591 GLY B O 1
ATOM 6785 N N . SER B 1 592 ? 15.149 -55.145 20.241 1.00 32.81 592 SER B N 1
ATOM 6786 C CA . SER B 1 592 ? 15.515 -55.025 18.840 1.00 32.55 592 SER B CA 1
ATOM 6787 C C . SER B 1 592 ? 14.311 -54.832 17.934 1.00 38.49 592 SER B C 1
ATOM 6788 O O . SER B 1 592 ? 14.476 -54.381 16.796 1.00 38.76 592 SER B O 1
ATOM 6791 N N . GLY B 1 593 ? 13.114 -55.175 18.402 1.00 31.65 593 GLY B N 1
ATOM 6792 C CA . GLY B 1 593 ? 11.944 -55.175 17.550 1.00 30.23 593 GLY B CA 1
ATOM 6793 C C . GLY B 1 593 ? 11.002 -54.017 17.808 1.00 40.51 593 GLY B C 1
ATOM 6794 O O . GLY B 1 593 ? 10.247 -53.618 16.915 1.00 39.68 593 GLY B O 1
ATOM 6795 N N . VAL B 1 594 ? 11.038 -53.460 19.021 1.00 41.28 594 VAL B N 1
ATOM 6796 C CA . VAL B 1 594 ? 10.212 -52.320 19.399 1.00 36.16 594 VAL B CA 1
ATOM 6797 C C . VAL B 1 594 ? 11.065 -51.117 19.783 1.00 33.23 594 VAL B C 1
ATOM 6798 O O . VAL B 1 594 ? 10.833 -50.001 19.310 1.00 31.43 594 VAL B O 1
ATOM 6802 N N . ALA B 1 595 ? 12.069 -51.327 20.635 1.00 39.54 595 ALA B N 1
ATOM 6803 C CA . ALA B 1 595 ? 12.901 -50.210 21.067 1.00 35.88 595 ALA B CA 1
ATOM 6804 C C . ALA B 1 595 ? 13.895 -49.779 19.997 1.00 34.39 595 ALA B C 1
ATOM 6805 O O . ALA B 1 595 ? 14.195 -48.586 19.886 1.00 37.85 595 ALA B O 1
ATOM 6807 N N . ALA B 1 596 ? 14.379 -50.720 19.179 1.00 32.06 596 ALA B N 1
ATOM 6808 C CA . ALA B 1 596 ? 15.389 -50.374 18.179 1.00 33.61 596 ALA B CA 1
ATOM 6809 C C . ALA B 1 596 ? 14.844 -49.493 17.060 1.00 37.63 596 ALA B C 1
ATOM 6810 O O . ALA B 1 596 ? 15.514 -48.505 16.709 1.00 30.83 596 ALA B O 1
ATOM 6812 N N . PRO B 1 597 ? 13.682 -49.771 16.453 1.00 35.13 597 PRO B N 1
ATOM 6813 C CA . PRO B 1 597 ? 13.185 -48.859 15.408 1.00 31.71 597 PRO B CA 1
ATOM 6814 C C . PRO B 1 597 ? 12.942 -47.448 15.911 1.00 38.37 597 PRO B C 1
ATOM 6815 O O . PRO B 1 597 ? 12.951 -46.506 15.108 1.00 40.25 597 PRO B O 1
ATOM 6819 N N . VAL B 1 598 ? 12.724 -47.277 17.216 1.00 34.20 598 VAL B N 1
ATOM 6820 C CA . VAL B 1 598 ? 12.554 -45.945 17.784 1.00 31.01 598 VAL B CA 1
ATOM 6821 C C . VAL B 1 598 ? 13.884 -45.201 17.813 1.00 37.42 598 VAL B C 1
ATOM 6822 O O . VAL B 1 598 ? 13.944 -43.997 17.530 1.00 34.91 598 VAL B O 1
ATOM 6826 N N . VAL B 1 599 ? 14.966 -45.904 18.165 1.00 40.16 599 VAL B N 1
ATOM 6827 C CA . VAL B 1 599 ? 16.290 -45.286 18.236 1.00 32.96 599 VAL B CA 1
ATOM 6828 C C . VAL B 1 599 ? 16.668 -44.647 16.904 1.00 34.45 599 VAL B C 1
ATOM 6829 O O . VAL B 1 599 ? 17.111 -43.492 16.854 1.00 31.40 599 VAL B O 1
ATOM 6833 N N . LYS B 1 600 ? 16.497 -45.382 15.802 1.00 34.51 600 LYS B N 1
ATOM 6834 C CA . LYS B 1 600 ? 16.910 -44.846 14.507 1.00 32.46 600 LYS B CA 1
ATOM 6835 C C . LYS B 1 600 ? 16.021 -43.693 14.066 1.00 35.75 600 LYS B C 1
ATOM 6836 O O . LYS B 1 600 ? 16.474 -42.813 13.328 1.00 44.76 600 LYS B O 1
ATOM 6842 N N . GLN B 1 601 ? 14.764 -43.672 14.516 1.00 34.77 601 GLN B N 1
ATOM 6843 C CA . GLN B 1 601 ? 13.881 -42.563 14.172 1.00 40.12 601 GLN B CA 1
ATOM 6844 C C . GLN B 1 601 ? 14.345 -41.271 14.831 1.00 36.16 601 GLN B C 1
ATOM 6845 O O . GLN B 1 601 ? 14.323 -40.205 14.204 1.00 33.05 601 GLN B O 1
ATOM 6851 N N . VAL B 1 602 ? 14.768 -41.345 16.094 1.00 33.29 602 VAL B N 1
ATOM 6852 C CA . VAL B 1 602 ? 15.376 -40.184 16.735 1.00 32.53 602 VAL B CA 1
ATOM 6853 C C . VAL B 1 602 ? 16.682 -39.830 16.037 1.00 36.08 602 VAL B C 1
ATOM 6854 O O . VAL B 1 602 ? 16.977 -38.653 15.792 1.00 41.61 602 VAL B O 1
ATOM 6858 N N . MET B 1 603 ? 17.479 -40.844 15.692 1.00 32.97 603 MET B N 1
ATOM 6859 C CA . MET B 1 603 ? 18.733 -40.600 14.987 1.00 31.77 603 MET B CA 1
ATOM 6860 C C . MET B 1 603 ? 18.502 -40.030 13.593 1.00 35.85 603 MET B C 1
ATOM 6861 O O . MET B 1 603 ? 19.312 -39.228 13.113 1.00 36.18 603 MET B O 1
ATOM 6866 N N . ASP B 1 604 ? 17.415 -40.430 12.930 1.00 34.11 604 ASP B N 1
ATOM 6867 C CA . ASP B 1 604 ? 17.147 -39.947 11.579 1.00 35.47 604 ASP B CA 1
ATOM 6868 C C . ASP B 1 604 ? 16.921 -38.440 11.562 1.00 43.48 604 ASP B C 1
ATOM 6869 O O . ASP B 1 604 ? 17.486 -37.726 10.726 1.00 47.62 604 ASP B O 1
ATOM 6874 N N . ALA B 1 605 ? 16.090 -37.936 12.480 1.00 35.90 605 ALA B N 1
ATOM 6875 C CA . ALA B 1 605 ? 15.767 -36.513 12.485 1.00 29.81 605 ALA B CA 1
ATOM 6876 C C . ALA B 1 605 ? 16.996 -35.650 12.740 1.00 32.45 605 ALA B C 1
ATOM 6877 O O . ALA B 1 605 ? 17.058 -34.507 12.275 1.00 31.99 605 ALA B O 1
ATOM 6879 N N . TRP B 1 606 ? 17.977 -36.172 13.475 1.00 36.30 606 TRP B N 1
ATOM 6880 C CA . TRP B 1 606 ? 19.184 -35.412 13.773 1.00 30.25 606 TRP B CA 1
ATOM 6881 C C . TRP B 1 606 ? 20.263 -35.562 12.710 1.00 26.94 606 TRP B C 1
ATOM 6882 O O . TRP B 1 606 ? 21.056 -34.634 12.511 1.00 26.00 606 TRP B O 1
ATOM 6893 N N . LEU B 1 607 ? 20.312 -36.700 12.020 1.00 29.51 607 LEU 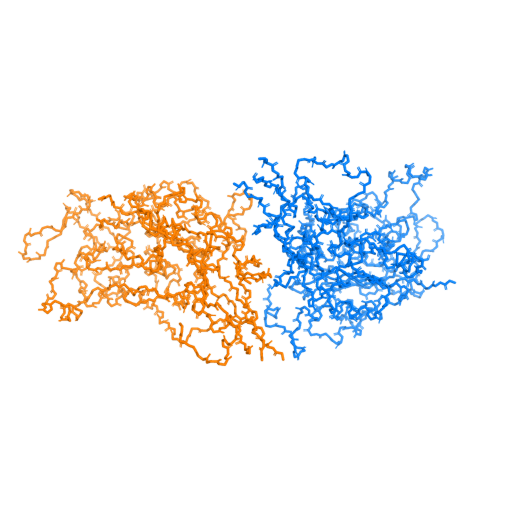B N 1
ATOM 6894 C CA . LEU B 1 607 ? 21.420 -37.001 11.124 1.00 30.44 607 LEU B CA 1
ATOM 6895 C C . LEU B 1 607 ? 21.088 -36.845 9.646 1.00 42.62 607 LEU B C 1
ATOM 6896 O O . LEU B 1 607 ? 22.004 -36.615 8.850 1.00 49.72 607 LEU B O 1
ATOM 6901 N N . LEU B 1 608 ? 19.823 -36.954 9.252 1.00 42.96 608 LEU B N 1
ATOM 6902 C CA . LEU B 1 608 ? 19.472 -36.925 7.839 1.00 46.12 608 LEU B CA 1
ATOM 6903 C C . LEU B 1 608 ? 19.184 -35.499 7.386 1.00 52.15 608 LEU B C 1
ATOM 6904 O O . LEU B 1 608 ? 18.561 -34.718 8.112 1.00 50.85 608 LEU B O 1
ATOM 6909 N N . ASP B 1 609 ? 19.635 -35.172 6.174 1.00 60.28 609 ASP B N 1
ATOM 6910 C CA . ASP B 1 609 ? 19.363 -33.882 5.555 1.00 65.75 609 ASP B CA 1
ATOM 6911 C C . ASP B 1 609 ? 17.912 -33.852 5.063 1.00 74.23 609 ASP B C 1
ATOM 6912 O O . ASP B 1 609 ? 17.093 -34.711 5.402 1.00 78.02 609 ASP B O 1
ATOM 6917 N N . GLU B 1 610 ? 17.578 -32.846 4.259 1.00 76.06 610 GLU B N 1
ATOM 6918 C CA . GLU B 1 610 ? 16.221 -32.628 3.773 1.00 81.55 610 GLU B CA 1
ATOM 6919 C C . GLU B 1 610 ? 15.920 -33.424 2.513 1.00 78.85 610 GLU B C 1
ATOM 6920 O O . GLU B 1 610 ? 14.837 -33.269 1.935 1.00 87.20 610 GLU B O 1
ATOM 6926 N N . HIS B 1 611 ? 16.857 -34.301 2.122 1.00 73.55 611 HIS B N 1
ATOM 6927 C CA . HIS B 1 611 ? 16.858 -35.057 0.877 1.00 79.21 611 HIS B CA 1
ATOM 6928 C C . HIS B 1 611 ? 17.018 -36.558 1.103 1.00 72.63 611 HIS B C 1
ATOM 6929 O O . HIS B 1 611 ? 17.170 -37.321 0.139 1.00 61.29 611 HIS B O 1
ATOM 6936 N N . GLY B 1 612 ? 16.935 -37.003 2.354 1.00 74.28 612 GLY B N 1
ATOM 6937 C CA . GLY B 1 612 ? 16.994 -38.401 2.707 1.00 57.40 612 GLY B CA 1
ATOM 6938 C C . GLY B 1 612 ? 18.386 -38.952 2.903 1.00 57.58 612 GLY B C 1
ATOM 6939 O O . GLY B 1 612 ? 18.514 -40.109 3.312 1.00 43.68 612 GLY B O 1
ATOM 6940 N N . LYS B 1 613 ? 19.428 -38.158 2.649 1.00 64.15 613 LYS B N 1
ATOM 6941 C CA . LYS B 1 613 ? 20.812 -38.594 2.781 1.00 55.31 613 LYS B CA 1
ATOM 6942 C C . LYS B 1 613 ? 21.425 -38.073 4.077 1.00 55.19 613 LYS B C 1
ATOM 6943 O O . LYS B 1 613 ? 20.909 -37.149 4.708 1.00 58.49 613 LYS B O 1
ATOM 6949 N N . LEU B 1 614 ? 22.529 -38.696 4.486 1.00 49.01 614 LEU B N 1
ATOM 6950 C CA . LEU B 1 614 ? 23.257 -38.201 5.650 1.00 43.77 614 LEU B CA 1
ATOM 6951 C C . LEU B 1 614 ? 23.744 -36.783 5.372 1.00 51.74 614 LEU B C 1
ATOM 6952 O O . LEU B 1 614 ? 24.255 -36.497 4.286 1.00 56.99 614 LEU B O 1
ATOM 6957 N N . LYS B 1 615 ? 23.559 -35.891 6.347 1.00 47.32 615 LYS B N 1
ATOM 6958 C CA . LYS B 1 615 ? 23.889 -34.483 6.157 1.00 45.68 615 LYS B CA 1
ATOM 6959 C C . LYS B 1 615 ? 25.342 -34.317 5.736 1.00 47.59 615 LYS B C 1
ATOM 6960 O O . LYS B 1 615 ? 26.215 -35.099 6.117 1.00 51.06 615 LYS B O 1
ATOM 6966 N N . ALA B 1 616 ? 25.596 -33.275 4.940 1.00 57.35 616 ALA B N 1
ATOM 6967 C CA . ALA B 1 616 ? 26.959 -33.006 4.496 1.00 51.31 616 ALA B CA 1
ATOM 6968 C C . ALA B 1 616 ? 27.877 -32.730 5.680 1.00 61.06 616 ALA B C 1
ATOM 6969 O O . ALA B 1 616 ? 29.044 -33.137 5.675 1.00 62.62 616 ALA B O 1
ATOM 6971 N N . GLU B 1 617 ? 27.373 -32.031 6.700 1.00 54.29 617 GLU B N 1
ATOM 6972 C CA . GLU B 1 617 ? 28.203 -31.725 7.859 1.00 42.40 617 GLU B CA 1
ATOM 6973 C C . GLU B 1 617 ? 28.725 -33.002 8.506 1.00 55.15 617 GLU B C 1
ATOM 6974 O O . GLU B 1 617 ? 29.914 -33.100 8.830 1.00 60.77 617 GLU B O 1
ATOM 6980 N N . TYR B 1 618 ? 27.861 -34.004 8.675 1.00 54.02 618 TYR B N 1
ATOM 6981 C CA . TYR B 1 618 ? 28.246 -35.220 9.380 1.00 47.77 618 TYR B CA 1
ATOM 6982 C C . TYR B 1 618 ? 28.764 -36.325 8.469 1.00 49.83 618 TYR B C 1
ATOM 6983 O O . TYR B 1 618 ? 29.423 -37.251 8.960 1.00 51.20 618 TYR B O 1
ATOM 6992 N N . ALA B 1 619 ? 28.494 -36.257 7.162 1.00 58.56 619 ALA B N 1
ATOM 6993 C CA . ALA B 1 619 ? 28.849 -37.367 6.282 1.00 57.13 619 ALA B CA 1
ATOM 6994 C C . ALA B 1 619 ? 30.340 -37.405 5.996 1.00 59.74 619 ALA B C 1
ATOM 6995 O O . ALA B 1 619 ? 30.931 -38.484 5.891 1.00 61.58 619 ALA B O 1
ATOM 6997 N N . GLU B 1 620 ? 30.958 -36.233 5.864 1.00 61.16 620 GLU B N 1
ATOM 6998 C CA . GLU B 1 620 ? 32.348 -36.181 5.413 1.00 64.58 620 GLU B CA 1
ATOM 6999 C C . GLU B 1 620 ? 33.320 -36.665 6.482 1.00 62.49 620 GLU B C 1
ATOM 7000 O O . GLU B 1 620 ? 34.129 -37.561 6.187 1.00 67.97 620 GLU B O 1
ATOM 7006 N N . PRO B 1 621 ? 33.319 -36.119 7.716 1.00 63.98 621 PRO B N 1
ATOM 7007 C CA . PRO B 1 621 ? 34.340 -36.649 8.613 1.00 61.84 621 PRO B CA 1
ATOM 7008 C C . PRO B 1 621 ? 33.939 -37.994 9.214 1.00 61.15 621 PRO B C 1
ATOM 7009 O O . PRO B 1 621 ? 34.580 -38.997 8.892 1.00 67.00 621 PRO B O 1
#

Nearest PDB structures (foldseek):
  7kis-assembly1_A  TM=1.002E+00  e=1.545E-103  Pseudomonas aeruginosa
  7zg8-assembly1_AAA  TM=9.260E-01  e=2.972E-53  Acinetobacter baumannii
  6tii-assembly1_AAA  TM=9.554E-01  e=1.326E-51  Yersinia pestis
  8zpc-assembly1_A  TM=9.345E-01  e=6.275E-52  Acinetobacter baumannii
  6g9s-assembly1_A  TM=9.476E-01  e=3.328E-50  Escherichia coli K-12

Solvent-accessible surface area: 38879 Å² total; per-residue (Å²): 230,94,91,46,24,55,17,61,32,1,18,0,2,1,41,40,5,70,39,2,0,6,22,93,77,49,179,151,111,110,29,10,55,7,53,55,103,65,38,8,1,14,3,1,0,31,3,3,122,31,82,152,130,42,113,189,128,42,66,115,108,32,28,39,33,22,118,43,11,4,50,30,8,1,0,108,86,19,14,87,52,0,10,18,55,15,0,81,103,176,83,89,25,116,80,5,92,28,0,11,0,0,0,2,13,159,2,3,87,26,0,22,115,9,3,82,64,103,66,0,0,0,0,0,0,22,5,70,60,1,3,0,0,0,4,4,7,28,29,27,15,34,1,31,72,16,6,92,31,38,68,177,134,30,79,23,122,25,131,98,40,142,52,109,11,65,64,8,0,0,5,82,1,64,20,24,0,0,22,0,0,0,0,0,1,0,0,2,0,14,24,30,45,40,8,69,36,113,40,162,27,102,2,53,0,69,32,69,12,118,128,154,126,114,67,38,120,0,129,43,140,199,15,42,23,156,1,27,0,60,20,0,1,33,43,12,0,12,2,2,0,16,20,1,0,61,99,5,27,3,86,118,1,54,46,8,2,40,96,0,3,1,22,102,93,1,7,33,1,6,64,31,10,22,76,16,41,9,0,13,97,125,37,5,139,154,73,108,176,75,84,16,110,78,14,21,8,0,49,5,0,9,0,46,35,75,2,69,0,0,4,0,0,8,0,4,1,0,4,1,0,6,30,100,1,92,12,53,32,0,23,3,0,23,3,20,78,10,107,40,38,120,42,117,91,90,39,98,63,4,122,11,183,61,95,45,7,7,84,81,0,9,113,0,0,21,42,0,0,60,5,101,134,0,42,1,110,165,13,8,92,95,29,59,13,74,1,0,0,2,10,7,49,0,66,100,234,117,140,42,23,0,2,2,0,0,0,0,8,10,115,22,35,55,0,0,0,2,3,5,1,13,37,9,78,48,4,38,48,38,0,1,56,13,0,27,105,0,0,25,51,25,0,29,50,183,156,48,126,47,58,90,98,31,56,119,122,158,130,125,43,15,88,32,2,14,0,14,0,51,80,20,10,4,2,0,2,26,30,58,72,152,62,14,48,6,25,28,102,67,61,8,1,14,4,0,1,19,3,4,149,32,202,135,76,82,114,126,39,33,50,44,24,130,54,36,2,83,46,13,1,0,107,85,18,16,84,54,0,8,11,61,57,184,35,113,86,9,61,47,0,37,0,0,0,20,12,145,5,1,77,29,0,14,115,13,5,78,63,162,65,0,0,0,0,0,1,18,3,74,60,2,2,0,0,0,6,0,2,32,18,27,12,31,2,25,78,14,11,88,35,43,72,163,163,24,70,42,112,30,90,125,43,171,58,121,10,58,57,18,9,0,5,92,1,61,19,12,0,1,20,0,0,0,0,0,1,0,0,5,0,14,28,52,51,40,6,63,30,109,37,145,24,110,2,50,0,63,35,56,16,116,124,145,116,94,74,31,120,10,139,46,153,188,24,50,22,144,4,16,0,51,22,0,0,40,66,12,0,9,2,2,0,10,22,1,0,58,92,2,21,8,64,139,0,40,45,12,2,42,98,0,5,1,15,130,82,0,9,33,2,5,52,37,9,27,65,20,49,7,0,7,92,102,51,3,126,157,55,112,179,93,82,10,141,77,7,37,6,0,49,4,0,14,0,52,49,57,2,57,1,0,4,0,0,9,0,4,0,0,6,0,0,9,39,89,1,97,10,57,34,0,31,1,0,69,32,27,102,39,125,90,41,125,34,119,90,99,51,97,61,4,116,7,202,58,79,48,8,4,80,97,0,17,120,0,0,35,38,0,0,57,2,92,170,5,37,1,110,175,12,10,87,104,28,60,12,69,3,0,0,0,10,4,37,0,96,122,174,138,38,22,0,2,2,1,0,2,0,2,17,101,26,39,30,0,0,0,2,3,5,5,29,31,11,85,57,5,28,48,58,0,0,51,11,1,24,83,0,0,35,51,31,0,38,48,149,140,45,141,34,50,71,117,43,39,131,104